Protein AF-A0A0N0PCE4-F1 (afdb_monomer_lite)

pLDDT: mean 70.04, std 21.15, range [24.77, 96.94]

InterPro domains:
  IPR005314 Peptidase C50, separase [PTHR12792] (157-542)

Radius of gyration: 42.47 Å; chains: 1; bounding box: 110×73×116 Å

Structure (mmCIF, N/CA/C/O backbone):
data_AF-A0A0N0PCE4-F1
#
_entry.id   AF-A0A0N0PCE4-F1
#
loop_
_atom_site.group_PDB
_atom_site.id
_atom_site.type_symbol
_atom_site.label_atom_id
_atom_site.label_alt_id
_atom_site.label_comp_id
_atom_site.label_asym_id
_atom_site.label_entity_id
_atom_site.label_seq_id
_atom_site.pdbx_PDB_ins_code
_atom_site.Cartn_x
_atom_site.Cartn_y
_atom_site.Cartn_z
_atom_site.occupancy
_atom_site.B_iso_or_equiv
_atom_site.auth_seq_id
_atom_site.auth_comp_id
_atom_site.auth_asym_id
_atom_site.auth_atom_id
_atom_site.pdbx_PDB_model_num
ATOM 1 N N . MET A 1 1 ? -43.888 16.337 -32.835 1.00 37.28 1 MET A N 1
ATOM 2 C CA . MET A 1 1 ? -42.981 15.188 -32.658 1.00 37.28 1 MET A CA 1
ATOM 3 C C . MET A 1 1 ? -42.759 14.711 -34.063 1.00 37.28 1 MET A C 1
ATOM 5 O O . MET A 1 1 ? -43.614 13.997 -34.568 1.00 37.28 1 MET A O 1
ATOM 9 N N . ASP A 1 2 ? -41.701 15.198 -34.691 1.00 26.98 2 ASP A N 1
ATOM 10 C CA . ASP A 1 2 ? -41.355 14.776 -36.039 1.00 26.98 2 ASP A CA 1
ATOM 11 C C . ASP A 1 2 ? -40.187 13.812 -35.880 1.00 26.98 2 ASP A C 1
ATOM 13 O O . ASP A 1 2 ? -39.166 14.139 -35.279 1.00 26.98 2 ASP A O 1
ATOM 17 N N . PHE A 1 3 ? -40.438 12.563 -36.254 1.00 28.19 3 PHE A N 1
ATOM 18 C CA . PHE A 1 3 ? -39.470 11.482 -36.205 1.00 28.19 3 PHE A CA 1
ATOM 19 C C . PHE A 1 3 ? -38.731 11.510 -37.540 1.00 28.19 3 PHE A C 1
ATOM 21 O O . PHE A 1 3 ? -39.335 11.204 -38.571 1.00 28.19 3 PHE A O 1
ATOM 28 N N . ASP A 1 4 ? -37.467 11.930 -37.536 1.00 34.94 4 ASP A N 1
ATOM 29 C CA . ASP A 1 4 ? -36.638 11.865 -38.734 1.00 34.94 4 ASP A CA 1
ATOM 30 C C . ASP A 1 4 ? -36.162 10.422 -38.935 1.00 34.94 4 ASP A C 1
ATOM 32 O O . ASP A 1 4 ? -35.292 9.904 -38.234 1.00 34.94 4 ASP A O 1
ATOM 36 N N . VAL A 1 5 ? -36.788 9.762 -39.908 1.00 30.95 5 VAL A N 1
ATOM 37 C CA . VAL A 1 5 ? -36.579 8.350 -40.246 1.00 30.95 5 VAL A CA 1
ATOM 38 C C . VAL A 1 5 ? -35.154 8.086 -40.760 1.00 30.95 5 VAL A C 1
ATOM 40 O O . VAL A 1 5 ? -34.729 6.935 -40.797 1.00 30.95 5 VAL A O 1
ATOM 43 N N . PHE A 1 6 ? -34.398 9.117 -41.153 1.00 29.36 6 PHE A N 1
ATOM 44 C CA . PHE A 1 6 ? -33.070 8.936 -41.746 1.00 29.36 6 PHE A CA 1
ATOM 45 C C . PHE A 1 6 ? -31.912 9.025 -40.750 1.00 29.36 6 PHE A C 1
ATOM 47 O O . PHE A 1 6 ? -30.824 8.538 -41.057 1.00 29.36 6 PHE A O 1
ATOM 54 N N . THR A 1 7 ? -32.126 9.608 -39.570 1.00 39.16 7 THR A N 1
ATOM 55 C CA . THR A 1 7 ? -31.062 9.836 -38.576 1.00 39.16 7 THR A CA 1
ATOM 56 C C . THR A 1 7 ? -31.266 9.072 -37.271 1.00 39.16 7 THR A C 1
ATOM 58 O O . THR A 1 7 ? -30.309 8.917 -36.516 1.00 39.16 7 THR A O 1
ATOM 61 N N . ASP A 1 8 ? -32.467 8.533 -37.029 1.00 28.88 8 ASP A N 1
ATOM 62 C CA . ASP A 1 8 ? -32.817 7.810 -35.796 1.00 28.88 8 ASP A CA 1
ATOM 63 C C . ASP A 1 8 ? -32.549 8.653 -34.522 1.00 28.88 8 ASP A C 1
ATOM 65 O O . ASP A 1 8 ? -32.281 8.132 -33.435 1.00 28.88 8 ASP A O 1
ATOM 69 N N . GLU A 1 9 ? -32.631 9.986 -34.642 1.00 29.09 9 GLU A N 1
ATOM 70 C CA . GLU A 1 9 ? -32.453 10.938 -33.545 1.00 29.09 9 GLU A CA 1
ATOM 71 C C . GLU A 1 9 ? -33.711 11.793 -33.327 1.00 29.09 9 GLU A C 1
ATOM 73 O O . GLU A 1 9 ? -34.359 12.275 -34.253 1.00 29.09 9 GLU A O 1
ATOM 78 N N . ILE A 1 10 ? -34.076 11.974 -32.053 1.00 37.69 10 ILE A N 1
ATOM 79 C CA . ILE A 1 10 ? -35.176 12.846 -31.625 1.00 37.69 10 ILE A CA 1
ATOM 80 C C . ILE A 1 10 ? -34.586 14.234 -31.359 1.00 37.69 10 ILE A C 1
ATOM 82 O O . ILE A 1 10 ? -33.795 14.392 -30.426 1.00 37.69 10 ILE A O 1
ATOM 86 N N . GLU A 1 11 ? -34.989 15.247 -32.129 1.00 33.59 11 GLU A N 1
ATOM 87 C CA . GLU A 1 11 ? -34.573 16.634 -31.893 1.00 33.59 11 GLU A CA 1
ATOM 88 C C . GLU A 1 11 ? -35.168 17.176 -30.581 1.00 33.59 11 GLU A C 1
ATOM 90 O O . GLU A 1 11 ? -36.359 17.478 -30.466 1.00 33.59 11 GLU A O 1
ATOM 95 N N . PHE A 1 12 ? -34.319 17.325 -29.564 1.00 38.91 12 PHE A N 1
ATOM 96 C CA . PHE A 1 12 ? -34.647 18.054 -28.342 1.00 38.91 12 PHE A CA 1
ATOM 97 C C . PHE A 1 12 ? -34.185 19.512 -28.477 1.00 38.91 12 PHE A C 1
ATOM 99 O O . PHE A 1 12 ? -32.999 19.784 -28.644 1.00 38.91 12 PHE A O 1
ATOM 106 N N . THR A 1 13 ? -35.113 20.466 -28.367 1.00 40.12 13 THR A N 1
ATOM 107 C CA . THR A 1 13 ? -34.832 21.902 -28.529 1.00 40.12 13 THR A CA 1
ATOM 108 C C . THR A 1 13 ? -33.892 22.453 -27.442 1.00 40.12 13 THR A C 1
ATOM 110 O O . THR A 1 13 ? -34.059 22.198 -26.246 1.00 40.12 13 THR A O 1
ATOM 113 N N . GLU A 1 14 ? -32.913 23.273 -27.848 1.00 38.81 14 GLU A N 1
ATOM 114 C CA . GLU A 1 14 ? -31.886 23.904 -26.989 1.00 38.81 14 GLU A CA 1
ATOM 115 C C . GLU A 1 14 ? -32.445 24.602 -25.735 1.00 38.81 14 GLU A C 1
ATOM 117 O O . GLU A 1 14 ? -31.812 24.627 -24.674 1.00 38.81 14 GLU A O 1
ATOM 122 N N . THR A 1 15 ? -33.647 25.174 -25.831 1.00 38.75 15 THR A N 1
ATOM 123 C CA . THR A 1 15 ? -34.296 25.923 -24.746 1.00 38.75 15 THR A CA 1
ATOM 124 C C . THR A 1 15 ? -34.675 25.022 -23.567 1.00 38.75 15 THR A C 1
ATOM 126 O O . THR A 1 15 ? -34.631 25.458 -22.414 1.00 38.75 15 THR A O 1
ATOM 129 N N . PHE A 1 16 ? -34.997 23.751 -23.828 1.00 40.94 16 PHE A N 1
ATOM 130 C CA . PHE A 1 16 ? -35.287 22.760 -22.794 1.00 40.94 16 PHE A CA 1
ATOM 131 C C . PHE A 1 16 ? -34.019 22.401 -22.006 1.00 40.94 16 PHE A C 1
ATOM 133 O O . PHE A 1 16 ? -34.022 22.468 -20.775 1.00 40.94 16 PHE A O 1
ATOM 140 N N . TYR A 1 17 ? -32.907 22.136 -22.699 1.00 38.81 17 TYR A N 1
ATOM 141 C CA . TYR A 1 17 ? -31.612 21.839 -22.075 1.00 38.81 17 TYR A CA 1
ATOM 142 C C . TYR A 1 17 ? -31.088 22.995 -21.218 1.00 38.81 17 TYR A C 1
ATOM 144 O O . TYR A 1 17 ? -30.673 22.775 -20.077 1.00 38.81 17 TYR A O 1
ATOM 152 N N . LYS A 1 18 ? -31.165 24.236 -21.717 1.00 36.16 18 LYS A N 1
ATOM 153 C CA . LYS A 1 18 ? -30.735 25.433 -20.971 1.00 36.16 18 LYS A CA 1
ATOM 154 C C . LYS A 1 18 ? -31.531 25.637 -19.682 1.00 36.16 18 LYS A C 1
ATOM 156 O O . LYS A 1 18 ? -30.954 25.957 -18.645 1.00 36.16 18 LYS A O 1
ATOM 161 N N . ASN A 1 19 ? -32.843 25.410 -19.718 1.00 39.78 19 ASN A N 1
ATOM 162 C CA . ASN A 1 19 ? -33.701 25.557 -18.542 1.00 39.78 19 ASN A CA 1
ATOM 163 C C . ASN A 1 19 ? -33.524 24.414 -17.527 1.00 39.78 19 ASN A C 1
ATOM 165 O O . ASN A 1 19 ? -33.601 24.660 -16.323 1.00 39.78 19 ASN A O 1
ATOM 169 N N . VAL A 1 20 ? -33.233 23.190 -17.985 1.00 37.91 20 VAL A N 1
ATOM 170 C CA . VAL A 1 20 ? -32.903 22.044 -17.119 1.00 37.91 20 VAL A CA 1
ATOM 171 C C . VAL A 1 20 ? -31.553 22.256 -16.427 1.00 37.91 20 VAL A C 1
ATOM 173 O O . VAL A 1 20 ? -31.481 22.155 -15.203 1.00 37.91 20 VAL A O 1
ATOM 176 N N . LEU A 1 21 ? -30.511 22.649 -17.168 1.00 35.53 21 LEU A N 1
ATOM 177 C CA . LEU A 1 21 ? -29.178 22.937 -16.620 1.00 35.53 21 LEU A CA 1
ATOM 178 C C . LEU A 1 21 ? -29.196 24.105 -15.623 1.00 35.53 21 LEU A C 1
ATOM 180 O O . LEU A 1 21 ? -28.681 23.967 -14.515 1.00 35.53 21 LEU A O 1
ATOM 184 N N . ASN A 1 22 ? -29.859 25.220 -15.951 1.00 38.91 22 ASN A N 1
ATOM 185 C CA . ASN A 1 22 ? -29.941 26.390 -15.063 1.00 38.91 22 ASN A CA 1
ATOM 186 C C . ASN A 1 22 ? -30.699 26.116 -13.754 1.00 38.91 22 ASN A C 1
ATOM 188 O O . ASN A 1 22 ? -30.468 26.793 -12.750 1.00 38.91 22 ASN A O 1
ATOM 192 N N . LYS A 1 23 ? -31.603 25.129 -13.743 1.00 35.66 23 LYS A N 1
ATOM 193 C CA . LYS A 1 23 ? -32.329 24.708 -12.539 1.00 35.66 23 LYS A CA 1
ATOM 194 C C . LYS A 1 23 ? -31.558 23.647 -11.746 1.00 35.66 23 LYS A C 1
ATOM 196 O O . LYS A 1 23 ? -31.612 23.682 -10.524 1.00 35.66 23 LYS A O 1
ATOM 201 N N . TYR A 1 24 ? -30.787 22.782 -12.413 1.00 36.91 24 TYR A N 1
ATOM 202 C CA . TYR A 1 24 ? -29.855 21.835 -11.784 1.00 36.91 24 TYR A CA 1
ATOM 203 C C . TYR A 1 24 ? -28.697 22.536 -11.075 1.00 36.91 24 TYR A C 1
ATOM 205 O O . TYR A 1 24 ? -28.403 22.192 -9.940 1.00 36.91 24 TYR A O 1
ATOM 213 N N . VAL A 1 25 ? -28.094 23.562 -11.686 1.00 34.12 25 VAL A N 1
ATOM 214 C CA . VAL A 1 25 ? -27.044 24.380 -11.046 1.00 34.12 25 VAL A CA 1
ATOM 215 C C . VAL A 1 25 ? -27.559 25.049 -9.764 1.00 34.12 25 VAL A C 1
ATOM 217 O O . VAL A 1 25 ? -26.800 25.237 -8.820 1.00 34.12 25 VAL A O 1
ATOM 220 N N . LYS A 1 26 ? -28.862 25.359 -9.698 1.00 33.66 26 LYS A N 1
ATOM 221 C CA . LYS A 1 26 ? -29.510 25.938 -8.511 1.00 33.66 26 LYS A CA 1
ATOM 222 C C . LYS A 1 26 ? -30.021 24.901 -7.496 1.00 33.66 26 LYS A C 1
ATOM 224 O O . LYS A 1 26 ? -30.233 25.275 -6.350 1.00 33.66 26 LYS A O 1
ATOM 229 N N . ASN A 1 27 ? -30.188 23.633 -7.891 1.00 32.72 27 ASN A N 1
ATOM 230 C CA . ASN A 1 27 ? -30.797 22.557 -7.093 1.00 32.72 27 ASN A CA 1
ATOM 231 C C . ASN A 1 27 ? -29.945 21.270 -7.072 1.00 32.72 27 ASN A C 1
ATOM 233 O O . ASN A 1 27 ? -30.504 20.171 -7.062 1.00 32.72 27 ASN A O 1
ATOM 237 N N . ILE A 1 28 ? -28.609 21.363 -7.086 1.00 34.12 28 ILE A N 1
ATOM 238 C CA . ILE A 1 28 ? -27.770 20.203 -6.749 1.00 34.12 28 ILE A CA 1
ATOM 239 C C . ILE A 1 28 ? -28.259 19.728 -5.371 1.00 34.12 28 ILE A C 1
ATOM 241 O O . ILE A 1 28 ? -28.259 20.547 -4.446 1.00 34.12 28 ILE A O 1
ATOM 245 N N . PRO A 1 29 ? -28.740 18.474 -5.208 1.00 36.38 29 PRO A N 1
ATOM 246 C CA . PRO A 1 29 ? -29.046 17.971 -3.878 1.00 36.38 29 PRO A CA 1
ATOM 247 C C . PRO A 1 29 ? -27.771 18.160 -3.076 1.00 36.38 29 PRO A C 1
ATOM 249 O O . PRO A 1 29 ? -26.712 17.755 -3.548 1.00 36.38 29 PRO A O 1
ATOM 252 N N . SER A 1 30 ? -27.856 18.840 -1.933 1.00 43.41 30 SER A N 1
ATOM 253 C CA . SER A 1 30 ? -26.722 19.025 -1.038 1.00 43.41 30 SER A CA 1
ATOM 254 C C . SER A 1 30 ? -26.247 17.637 -0.625 1.00 43.41 30 SER A C 1
ATOM 256 O O . SER A 1 30 ? -26.731 17.089 0.364 1.00 43.41 30 SER A O 1
ATOM 258 N N . THR A 1 31 ? -25.383 17.006 -1.421 1.00 48.97 31 THR A N 1
ATOM 259 C CA . THR A 1 31 ? -24.723 15.774 -1.033 1.00 48.97 31 THR A CA 1
ATOM 260 C C . THR A 1 31 ? -23.942 16.180 0.194 1.00 48.97 31 THR A C 1
ATOM 262 O O . THR A 1 31 ? -23.113 17.093 0.103 1.00 48.97 31 THR A O 1
ATOM 265 N N . PRO A 1 32 ? -24.280 15.629 1.364 1.00 57.56 32 PRO A N 1
ATOM 266 C CA . PRO A 1 32 ? -23.664 16.053 2.595 1.00 57.56 32 PRO A CA 1
ATOM 267 C C . PRO A 1 32 ? -22.295 15.364 2.600 1.00 57.56 32 PRO A C 1
ATOM 269 O O . PRO A 1 32 ? -22.109 14.275 3.118 1.00 57.56 32 PRO A O 1
ATOM 272 N N . SER A 1 33 ? -21.369 15.940 1.843 1.00 56.91 33 SER A N 1
ATOM 273 C CA . SER A 1 33 ? -20.079 15.363 1.498 1.00 56.91 33 SER A CA 1
ATOM 274 C C . SER A 1 33 ? -19.032 16.458 1.600 1.00 56.91 33 SER A C 1
ATOM 276 O O . SER A 1 33 ? -19.216 17.544 1.049 1.00 56.91 33 SER A O 1
ATOM 278 N N . GLY A 1 34 ? -17.944 16.166 2.303 1.00 67.69 34 GLY A N 1
ATOM 279 C CA . GLY A 1 34 ? -16.837 17.090 2.526 1.00 67.69 34 GLY A CA 1
ATOM 280 C C . GLY A 1 34 ? -16.579 17.369 4.009 1.00 67.69 34 GLY A C 1
ATOM 281 O O . GLY A 1 34 ? -17.317 16.869 4.863 1.00 67.69 34 GLY A O 1
ATOM 282 N N . PRO A 1 35 ? -15.557 18.188 4.314 1.00 72.12 35 PRO A N 1
ATOM 283 C CA . PRO A 1 35 ? -15.062 18.387 5.676 1.00 72.12 35 PRO A CA 1
ATOM 284 C C . PRO A 1 35 ? -16.159 18.801 6.660 1.00 72.12 35 PRO A C 1
ATOM 286 O O . PRO A 1 35 ? -16.322 18.161 7.688 1.00 72.12 35 PRO A O 1
ATOM 289 N N . ASN A 1 36 ? -17.019 19.756 6.285 1.00 78.38 36 ASN A N 1
ATOM 290 C CA . ASN A 1 36 ? -18.123 20.206 7.141 1.00 78.38 36 ASN A CA 1
ATOM 291 C C . ASN A 1 36 ? -19.079 19.071 7.543 1.00 78.38 36 ASN A C 1
ATOM 293 O O . ASN A 1 36 ? -19.498 19.009 8.693 1.00 78.38 36 ASN A O 1
ATOM 297 N N . TYR A 1 37 ? -19.412 18.157 6.622 1.00 83.31 37 TYR A N 1
ATOM 298 C CA . TYR A 1 37 ? -20.257 17.004 6.944 1.00 83.31 37 TYR A CA 1
ATOM 299 C C . TYR A 1 37 ? -19.571 16.096 7.961 1.00 83.31 37 TYR A C 1
ATOM 301 O O . TYR A 1 37 ? -20.165 15.746 8.978 1.00 83.31 37 TYR A O 1
ATOM 309 N N . GLN A 1 38 ? -18.309 15.751 7.698 1.00 86.06 38 GLN A N 1
ATOM 310 C CA . GLN A 1 38 ? -17.525 14.867 8.555 1.00 86.06 38 GLN A CA 1
ATOM 311 C C . GLN A 1 38 ? -17.352 15.481 9.950 1.00 86.06 38 GLN A C 1
ATOM 313 O O . GLN A 1 38 ? -17.645 14.822 10.946 1.00 86.06 38 GLN A O 1
ATOM 318 N N . SER A 1 39 ? -16.981 16.762 10.032 1.00 85.88 39 SER A N 1
ATOM 319 C CA . SER A 1 39 ? -16.832 17.487 11.294 1.00 85.88 39 SER A CA 1
ATOM 320 C C . SER A 1 39 ? -18.156 17.591 12.060 1.00 85.88 39 SER A C 1
ATOM 322 O O . SER A 1 39 ? -18.178 17.339 13.262 1.00 85.88 39 SER A O 1
ATOM 324 N N . SER A 1 40 ? -19.283 17.891 11.397 1.00 87.00 40 SER A N 1
ATOM 325 C CA . SER A 1 40 ? -20.598 17.912 12.059 1.00 87.00 40 SER A CA 1
ATOM 326 C C . SER A 1 40 ? -20.997 16.538 12.600 1.00 87.00 40 SER A C 1
ATOM 328 O O . SER A 1 40 ? -21.540 16.443 13.696 1.00 87.00 40 SER A O 1
ATOM 330 N N . ARG A 1 41 ? -20.710 15.458 11.865 1.00 91.38 41 ARG A N 1
ATOM 331 C CA . ARG A 1 41 ? -20.975 14.087 12.320 1.00 91.38 41 ARG A CA 1
ATOM 332 C C . ARG A 1 41 ? -20.114 13.705 13.522 1.00 91.38 41 ARG A C 1
ATOM 334 O O . ARG A 1 41 ? -20.647 13.145 14.473 1.00 91.38 41 ARG A O 1
ATOM 341 N N . LYS A 1 42 ? -18.833 14.085 13.534 1.00 91.75 42 LYS A N 1
ATOM 342 C CA . LYS A 1 42 ? -17.971 13.930 14.718 1.00 91.75 42 LYS A CA 1
ATOM 343 C C . LYS A 1 42 ? -18.547 14.670 15.924 1.00 91.75 42 LYS A C 1
ATOM 345 O O . LYS A 1 42 ? -18.646 14.071 16.985 1.00 91.75 42 LYS A O 1
ATOM 350 N N . LEU A 1 43 ? -18.996 15.916 15.751 1.00 89.94 43 LEU A N 1
ATOM 351 C CA . LEU A 1 43 ? -19.608 16.703 16.828 1.00 89.94 43 LEU A CA 1
ATOM 352 C C . LEU A 1 43 ? -20.867 16.028 17.403 1.00 89.94 43 LEU A C 1
ATOM 354 O O . LEU A 1 43 ? -20.957 15.851 18.615 1.00 89.94 43 LEU A O 1
ATOM 358 N N . TYR A 1 44 ? -21.794 15.577 16.548 1.00 90.62 44 TYR A N 1
ATOM 359 C CA . TYR A 1 44 ? -22.983 14.837 16.997 1.00 90.62 44 TYR A CA 1
ATOM 360 C C . TYR A 1 44 ? -22.630 13.531 17.716 1.00 90.62 44 TYR A C 1
ATOM 362 O O . TYR A 1 44 ? -23.317 13.134 18.657 1.00 90.62 44 TYR A O 1
ATOM 370 N N . ALA A 1 45 ? -21.556 12.858 17.296 1.00 92.38 45 ALA A N 1
ATOM 371 C CA . ALA A 1 45 ? -21.075 11.672 17.987 1.00 92.38 45 ALA A CA 1
ATOM 372 C C . ALA A 1 45 ? -20.562 11.984 19.401 1.00 92.38 45 ALA A C 1
ATOM 374 O O . ALA A 1 45 ? -20.823 11.190 20.305 1.00 92.38 45 ALA A O 1
ATOM 375 N N . GLU A 1 46 ? -19.878 13.118 19.612 1.00 88.25 46 GLU A N 1
ATOM 376 C CA . GLU A 1 46 ? -19.419 13.531 20.950 1.00 88.25 46 GLU A CA 1
ATOM 377 C C . GLU A 1 46 ? -20.600 13.778 21.895 1.00 88.25 46 GLU A C 1
ATOM 379 O O . GLU A 1 46 ? -20.577 13.332 23.042 1.00 88.25 46 GLU A O 1
ATOM 384 N N . GLU A 1 47 ? -21.651 14.441 21.402 1.00 86.75 47 GLU A N 1
ATOM 385 C CA . GLU A 1 47 ? -22.887 14.681 22.157 1.00 86.75 47 GLU A CA 1
ATOM 386 C C . GLU A 1 47 ? -23.575 13.361 22.526 1.00 86.75 47 GLU A C 1
ATOM 388 O O . GLU A 1 47 ? -23.891 13.126 23.692 1.00 86.75 47 GLU A O 1
ATOM 393 N N . CYS A 1 48 ? -23.723 12.448 21.560 1.00 88.56 48 CYS A N 1
ATOM 394 C CA . CYS A 1 48 ? -24.309 11.130 21.808 1.00 88.56 48 CYS A CA 1
ATOM 395 C C . CYS A 1 48 ? -23.498 10.317 22.824 1.00 88.56 48 CYS A C 1
ATOM 397 O O . CYS A 1 48 ? -24.082 9.635 23.665 1.00 88.56 48 CYS A O 1
ATOM 399 N N . LEU A 1 49 ? -22.163 10.391 22.771 1.00 86.25 49 LEU A N 1
ATOM 400 C CA . LEU A 1 49 ? -21.293 9.701 23.722 1.00 86.25 49 LEU A CA 1
ATOM 401 C C . LEU A 1 49 ? -21.455 10.263 25.142 1.00 86.25 49 LEU A C 1
ATOM 403 O O . LEU A 1 49 ? -21.521 9.492 26.096 1.00 86.25 49 LEU A O 1
ATOM 407 N N . ALA A 1 50 ? -21.573 11.586 25.288 1.00 80.38 50 ALA A N 1
ATOM 408 C CA . ALA A 1 50 ? -21.800 12.230 26.583 1.00 80.38 50 ALA A CA 1
ATOM 409 C C . ALA A 1 50 ? -23.162 11.861 27.207 1.00 80.38 50 ALA A C 1
ATOM 411 O O . ALA A 1 50 ? -23.277 11.795 28.435 1.00 80.38 50 ALA A O 1
ATOM 412 N N . GLU A 1 51 ? -24.164 11.588 26.364 1.00 82.25 51 GLU A N 1
ATOM 413 C CA . GLU A 1 51 ? -25.512 11.123 26.729 1.00 82.25 51 GLU A CA 1
ATOM 414 C C . GLU A 1 51 ? -25.639 9.590 26.858 1.00 82.25 51 GLU A C 1
ATOM 416 O O . GLU A 1 51 ? -26.742 9.083 27.072 1.00 82.25 51 GLU A O 1
ATOM 421 N N . ASN A 1 52 ? -24.542 8.830 26.726 1.00 81.88 52 ASN A N 1
ATOM 422 C CA . ASN A 1 52 ? -24.526 7.358 26.756 1.00 81.88 52 ASN A CA 1
ATOM 423 C C . ASN A 1 52 ? -25.323 6.670 25.626 1.00 81.88 52 ASN A C 1
ATOM 425 O O . ASN A 1 52 ? -25.764 5.524 25.761 1.00 81.88 52 ASN A O 1
ATOM 429 N N . LYS A 1 53 ? -25.532 7.353 24.497 1.00 88.50 53 LYS A N 1
ATOM 430 C CA . LYS A 1 53 ? -26.199 6.819 23.299 1.00 88.50 53 LYS A CA 1
ATOM 431 C C . LYS A 1 53 ? -25.177 6.187 22.355 1.00 88.50 53 LYS A C 1
ATOM 433 O O . LYS A 1 53 ? -24.900 6.689 21.269 1.00 88.50 53 LYS A O 1
ATOM 438 N N . GLU A 1 54 ? -24.617 5.058 22.778 1.00 89.81 54 GLU A N 1
ATOM 439 C CA . GLU A 1 54 ? -23.516 4.360 22.091 1.00 89.81 54 GLU A CA 1
ATOM 440 C C . GLU A 1 54 ? -23.827 3.996 20.626 1.00 89.81 54 GLU A C 1
ATOM 442 O O . GLU A 1 54 ? -22.990 4.178 19.742 1.00 89.81 54 GLU A O 1
ATOM 447 N N . ALA A 1 55 ? -25.051 3.536 20.339 1.00 92.06 55 ALA A N 1
ATOM 448 C CA . ALA A 1 55 ? -25.452 3.163 18.981 1.00 92.06 55 ALA A CA 1
ATOM 449 C C . ALA A 1 55 ? -25.539 4.375 18.036 1.00 92.06 55 ALA A C 1
ATOM 451 O O . ALA A 1 55 ? -25.077 4.294 16.897 1.00 92.06 55 ALA A O 1
ATOM 452 N N . ASP A 1 56 ? -26.091 5.495 18.512 1.00 93.62 56 ASP A N 1
ATOM 453 C CA . ASP A 1 56 ? -26.163 6.741 17.741 1.00 93.62 56 ASP A CA 1
ATOM 454 C C . ASP A 1 56 ? -24.765 7.347 17.554 1.00 93.62 56 ASP A C 1
ATOM 456 O O . ASP A 1 56 ? -24.426 7.794 16.459 1.00 93.62 56 ASP A O 1
ATOM 460 N N . CYS A 1 57 ? -23.919 7.282 18.589 1.00 93.94 57 CYS A N 1
ATOM 461 C CA . CYS A 1 57 ? -22.514 7.677 18.513 1.00 93.94 57 CYS A CA 1
ATOM 462 C C . CYS A 1 57 ? -21.779 6.893 17.416 1.00 93.94 57 CYS A C 1
ATOM 464 O O . CYS A 1 57 ? -21.211 7.492 16.502 1.00 93.94 57 CYS A O 1
ATOM 466 N N . ALA A 1 58 ? -21.860 5.559 17.443 1.00 95.06 58 ALA A N 1
ATOM 467 C CA . ALA A 1 58 ? -21.241 4.700 16.437 1.00 95.06 58 ALA A CA 1
ATOM 468 C C . ALA A 1 58 ? -21.767 4.984 15.022 1.00 95.06 58 ALA A C 1
ATOM 470 O O . ALA A 1 58 ? -20.992 4.981 14.067 1.00 95.06 58 ALA A O 1
ATOM 471 N N . PHE A 1 59 ? -23.063 5.280 14.880 1.00 95.38 59 PHE A N 1
ATOM 472 C CA . PHE A 1 59 ? -23.646 5.690 13.606 1.00 95.38 59 PHE A CA 1
ATOM 473 C C . PHE A 1 59 ? -23.043 6.987 13.079 1.00 95.38 59 PHE A C 1
ATOM 475 O O . PHE A 1 59 ? -22.549 7.010 11.950 1.00 95.38 59 PHE A O 1
ATOM 482 N N . TYR A 1 60 ? -23.013 8.042 13.887 1.00 94.94 60 TYR A N 1
ATOM 483 C CA . TYR A 1 60 ? -22.444 9.312 13.454 1.00 94.94 60 TYR A CA 1
ATOM 484 C C . TYR A 1 60 ? -20.945 9.214 13.157 1.00 94.94 60 TYR A C 1
ATOM 486 O O . TYR A 1 60 ? -20.505 9.753 12.141 1.00 94.94 60 TYR A O 1
ATOM 494 N N . LEU A 1 61 ? -20.171 8.470 13.955 1.00 94.94 61 LEU A N 1
ATOM 495 C CA . LEU A 1 61 ? -18.765 8.204 13.637 1.00 94.94 61 LEU A CA 1
ATOM 496 C C . LEU A 1 61 ? -18.633 7.438 12.315 1.00 94.94 61 LEU A C 1
ATOM 498 O O . LEU A 1 61 ? -17.795 7.790 11.487 1.00 94.94 61 LEU A O 1
ATOM 502 N N . SER A 1 62 ? -19.463 6.419 12.071 1.00 93.88 62 SER A N 1
ATOM 503 C CA . SER A 1 62 ? -19.433 5.654 10.815 1.00 93.88 62 SER A CA 1
ATOM 504 C C . SER A 1 62 ? -19.761 6.504 9.582 1.00 93.88 62 SER A C 1
ATOM 506 O O . SER A 1 62 ? -19.179 6.300 8.521 1.00 93.88 62 SER A O 1
ATOM 508 N N . GLU A 1 63 ? -20.616 7.519 9.724 1.00 91.50 63 GLU A N 1
ATOM 509 C CA . GLU A 1 63 ? -20.937 8.471 8.655 1.00 91.50 63 GLU A CA 1
ATOM 510 C C . GLU A 1 63 ? -19.824 9.508 8.420 1.00 91.50 63 GLU A C 1
ATOM 512 O O . GLU A 1 63 ? -19.741 10.080 7.332 1.00 91.50 63 GLU A O 1
ATOM 517 N N . ALA A 1 64 ? -18.962 9.761 9.411 1.00 90.81 64 ALA A N 1
ATOM 518 C CA . ALA A 1 64 ? -17.893 10.753 9.309 1.00 90.81 64 ALA A CA 1
ATOM 519 C C . ALA A 1 64 ? -16.675 10.252 8.507 1.00 90.81 64 ALA A C 1
ATOM 521 O O . ALA A 1 64 ? -16.023 11.033 7.810 1.00 90.81 64 ALA A O 1
ATOM 522 N N . VAL A 1 65 ? -16.352 8.960 8.585 1.00 90.69 65 VAL A N 1
ATOM 523 C CA . VAL A 1 65 ? -15.123 8.406 7.990 1.00 90.69 65 VAL A CA 1
ATOM 524 C C . VAL A 1 65 ? -15.260 8.239 6.469 1.00 90.69 65 VAL A C 1
ATOM 526 O O . VAL A 1 65 ? -16.260 7.714 5.984 1.00 90.69 65 VAL A O 1
ATOM 529 N N . SER A 1 66 ? -14.266 8.690 5.694 1.00 86.62 66 SER A N 1
ATOM 530 C CA . SER A 1 66 ? -14.163 8.502 4.231 1.00 86.62 66 SER A CA 1
ATOM 531 C C . SER A 1 66 ? -15.438 8.836 3.425 1.00 86.62 66 SER A C 1
ATOM 533 O O . SER A 1 66 ? -15.729 8.229 2.386 1.00 86.62 66 SER A O 1
ATOM 535 N N . ALA A 1 67 ? -16.215 9.837 3.863 1.00 85.50 67 ALA A N 1
ATOM 536 C CA . ALA A 1 67 ? -17.465 10.255 3.212 1.00 85.50 67 ALA A CA 1
ATOM 537 C C . ALA A 1 67 ? -17.246 10.720 1.756 1.00 85.50 67 ALA A C 1
ATOM 539 O O . ALA A 1 67 ? -18.085 10.499 0.874 1.00 85.50 67 ALA A O 1
ATOM 540 N N . SER A 1 68 ? -16.085 11.317 1.479 1.00 82.38 68 SER A N 1
ATOM 541 C CA . SER A 1 68 ? -15.670 11.733 0.135 1.00 82.38 68 SER A CA 1
ATOM 542 C C . SER A 1 68 ? -15.480 10.532 -0.802 1.00 82.38 68 SER A C 1
ATOM 544 O O . SER A 1 68 ? -15.995 10.532 -1.921 1.00 82.38 68 SER A O 1
ATOM 546 N N . VAL A 1 69 ? -14.824 9.465 -0.328 1.00 84.00 69 VAL A N 1
ATOM 547 C CA . VAL A 1 69 ? -14.614 8.220 -1.092 1.00 84.00 69 VAL A CA 1
ATOM 548 C C . VAL A 1 69 ? -15.952 7.534 -1.381 1.00 84.00 69 VAL A C 1
ATOM 550 O O . VAL A 1 69 ? -16.209 7.113 -2.512 1.00 84.00 69 VAL A O 1
ATOM 553 N N . ARG A 1 70 ? -16.861 7.503 -0.396 1.00 86.06 70 ARG A N 1
ATOM 554 C CA . ARG A 1 70 ? -18.236 6.997 -0.563 1.00 86.06 70 ARG A CA 1
ATOM 555 C C . ARG A 1 70 ? -18.994 7.760 -1.652 1.00 86.06 70 ARG A C 1
ATOM 557 O O . ARG A 1 70 ? -19.636 7.142 -2.501 1.00 86.06 70 ARG A O 1
ATOM 564 N N . THR A 1 71 ? -18.875 9.087 -1.673 1.00 81.88 71 THR A N 1
ATOM 565 C CA . THR A 1 71 ? -19.493 9.945 -2.699 1.00 81.88 71 THR A CA 1
ATOM 566 C C . THR A 1 71 ? -18.971 9.612 -4.097 1.00 81.88 71 THR A C 1
ATOM 568 O O . THR A 1 71 ? -19.763 9.427 -5.023 1.00 81.88 71 THR A O 1
ATOM 571 N N . LEU A 1 72 ? -17.649 9.469 -4.248 1.00 80.62 72 LEU A N 1
ATOM 572 C CA . LEU A 1 72 ? -17.019 9.100 -5.518 1.00 80.62 72 LEU A CA 1
ATOM 573 C C . LEU A 1 72 ? -17.473 7.722 -6.013 1.00 80.62 72 LEU A C 1
ATOM 575 O O . LEU A 1 72 ? -17.750 7.565 -7.202 1.00 80.62 72 LEU A O 1
ATOM 579 N N . ALA A 1 73 ? -17.605 6.740 -5.120 1.00 81.06 73 ALA A N 1
ATOM 580 C CA . ALA A 1 73 ? -18.086 5.407 -5.480 1.00 81.06 73 ALA A CA 1
ATOM 581 C C . ALA A 1 73 ? -19.543 5.420 -5.963 1.00 81.06 73 ALA A C 1
ATOM 583 O O . ALA A 1 73 ? -19.851 4.824 -6.996 1.00 81.06 73 ALA A O 1
ATOM 584 N N . VAL A 1 74 ? -20.431 6.142 -5.269 1.00 79.06 74 VAL A N 1
ATOM 585 C CA . VAL A 1 74 ? -21.834 6.309 -5.691 1.00 79.06 74 VAL A CA 1
ATOM 586 C C . VAL A 1 74 ? -21.908 7.004 -7.050 1.00 79.06 74 VAL A C 1
ATOM 588 O O . VAL A 1 74 ? -22.641 6.562 -7.933 1.00 79.06 74 VAL A O 1
ATOM 591 N N . TYR A 1 75 ? -21.113 8.056 -7.244 1.00 72.81 75 TYR A N 1
ATOM 592 C CA . TYR A 1 75 ? -21.039 8.763 -8.517 1.00 72.81 75 TYR A CA 1
ATOM 593 C C . TYR A 1 75 ? -20.533 7.857 -9.650 1.00 72.81 75 TYR A C 1
ATOM 595 O O . TYR A 1 75 ? -21.073 7.880 -10.756 1.00 72.81 75 TYR A O 1
ATOM 603 N N . ARG A 1 76 ? -19.536 7.007 -9.380 1.00 71.75 76 ARG A N 1
ATOM 604 C CA . ARG A 1 76 ? -19.000 6.062 -10.365 1.00 71.75 76 ARG A CA 1
ATOM 605 C C . ARG A 1 76 ? -20.013 4.981 -10.752 1.00 71.75 76 ARG A C 1
ATOM 607 O O . ARG A 1 76 ? -20.110 4.670 -11.936 1.00 71.75 76 ARG A O 1
ATOM 614 N N . ASP A 1 77 ? -20.781 4.449 -9.798 1.00 72.25 77 ASP A N 1
ATOM 615 C CA . ASP A 1 77 ? -21.884 3.506 -10.066 1.00 72.25 77 ASP A CA 1
ATOM 616 C C . ASP A 1 77 ? -22.939 4.134 -10.995 1.00 72.25 77 ASP A C 1
ATOM 618 O O . ASP A 1 77 ? -23.357 3.518 -11.975 1.00 72.25 77 ASP A O 1
ATOM 622 N N . GLU A 1 78 ? -23.310 5.396 -10.754 1.00 67.12 78 GLU A N 1
ATOM 623 C CA . GLU A 1 78 ? -24.229 6.145 -11.626 1.00 67.12 78 GLU A CA 1
ATOM 624 C C . GLU A 1 78 ? -23.656 6.367 -13.036 1.00 67.12 78 GLU A C 1
ATOM 626 O O . GLU A 1 78 ? -24.359 6.168 -14.029 1.00 67.12 78 GLU A O 1
ATOM 631 N N . GLN A 1 79 ? -22.367 6.708 -13.155 1.00 64.62 79 GLN A N 1
ATOM 632 C CA . GLN A 1 79 ? -21.708 6.851 -14.459 1.00 64.62 79 GLN A CA 1
ATOM 633 C C . GLN A 1 79 ? -21.719 5.547 -15.269 1.00 64.62 79 GLN A C 1
ATOM 635 O O . GLN A 1 79 ? -21.965 5.584 -16.474 1.00 64.62 79 GLN A O 1
ATOM 640 N N . ILE A 1 80 ? -21.465 4.404 -14.622 1.00 67.88 80 ILE A N 1
ATOM 641 C CA . ILE A 1 80 ? -21.467 3.086 -15.275 1.00 67.88 80 ILE A CA 1
ATOM 642 C C . ILE A 1 80 ? -22.873 2.731 -15.776 1.00 67.88 80 ILE A C 1
ATOM 644 O O . ILE A 1 80 ? -23.030 2.239 -16.891 1.00 67.88 80 ILE A O 1
ATOM 648 N N . LYS A 1 81 ? -23.919 3.022 -14.997 1.00 63.84 81 LYS A N 1
ATOM 649 C CA . LYS A 1 81 ? -25.304 2.796 -15.444 1.00 63.84 81 LYS A CA 1
ATOM 650 C C . LYS A 1 81 ? -25.687 3.700 -16.611 1.00 63.84 81 LYS A C 1
ATOM 652 O O . LYS A 1 81 ? -26.321 3.249 -17.564 1.00 63.84 81 LYS A O 1
ATOM 657 N N . ALA A 1 82 ? -25.273 4.966 -16.559 1.00 57.88 82 ALA A N 1
ATOM 658 C CA . ALA A 1 82 ? -25.528 5.930 -17.623 1.00 57.88 82 ALA A CA 1
ATOM 659 C C . ALA A 1 82 ? -24.773 5.604 -18.925 1.00 57.88 82 ALA A C 1
ATOM 661 O O . ALA A 1 82 ? -25.262 5.946 -20.002 1.00 57.88 82 ALA A O 1
ATOM 662 N N . SER A 1 83 ? -23.603 4.958 -18.853 1.00 57.81 83 SER A N 1
ATOM 663 C CA . SER A 1 83 ? -22.879 4.494 -20.044 1.00 57.81 83 SER A CA 1
ATOM 664 C C . SER A 1 83 ? -23.466 3.205 -20.625 1.00 57.81 83 SER A C 1
ATOM 666 O O . SER A 1 83 ? -23.495 3.057 -21.844 1.00 57.81 83 SER A O 1
ATOM 668 N N . ALA A 1 84 ? -23.977 2.305 -19.779 1.00 58.94 84 ALA A N 1
ATOM 669 C CA . ALA A 1 84 ? -24.558 1.032 -20.202 1.00 58.94 84 ALA A CA 1
ATOM 670 C C . ALA A 1 84 ? -25.943 1.167 -20.865 1.00 58.94 84 ALA A C 1
ATOM 672 O O . ALA A 1 84 ? -26.324 0.310 -21.659 1.00 58.94 84 ALA A O 1
ATOM 673 N N . SER A 1 85 ? -26.709 2.223 -20.562 1.00 55.28 85 SER A N 1
ATOM 674 C CA . SER A 1 85 ? -28.060 2.412 -21.104 1.00 55.28 85 SER A CA 1
ATOM 675 C C . SER A 1 85 ? -28.371 3.879 -21.422 1.00 55.28 85 SER A C 1
ATOM 677 O O . SER A 1 85 ? -28.491 4.724 -20.529 1.00 55.28 85 SER A O 1
ATOM 679 N N . LYS A 1 86 ? -28.589 4.176 -22.715 1.00 50.38 86 LYS A N 1
ATOM 680 C CA . LYS A 1 86 ? -29.063 5.494 -23.185 1.00 50.38 86 LYS A CA 1
ATOM 681 C C . LYS A 1 86 ? -30.424 5.859 -22.562 1.00 50.38 86 LYS A C 1
ATOM 683 O O . LYS A 1 86 ? -30.640 7.018 -22.219 1.00 50.38 86 LYS A O 1
ATOM 688 N N . THR A 1 87 ? -31.306 4.881 -22.339 1.00 46.91 87 THR A N 1
ATOM 689 C CA . THR A 1 87 ? -32.602 5.049 -21.656 1.00 46.91 87 THR A CA 1
ATOM 690 C C . THR A 1 87 ? -32.452 5.339 -20.164 1.00 46.91 87 THR A C 1
ATOM 692 O O . THR A 1 87 ? -33.193 6.166 -19.644 1.00 46.91 87 THR A O 1
ATOM 695 N N . HIS A 1 88 ? -31.467 4.748 -19.476 1.00 50.78 88 HIS A N 1
ATOM 696 C CA . HIS A 1 88 ? -31.170 5.069 -18.074 1.00 50.78 88 HIS A CA 1
ATOM 697 C C . HIS A 1 88 ? -30.596 6.479 -17.919 1.00 50.78 88 HIS A C 1
ATOM 699 O O . HIS A 1 88 ? -30.945 7.180 -16.975 1.00 50.78 88 HIS A O 1
ATOM 705 N N . LYS A 1 89 ? -29.774 6.923 -18.877 1.00 45.72 89 LYS A N 1
ATOM 706 C CA . LYS A 1 89 ? -29.274 8.300 -18.957 1.00 45.72 89 LYS A CA 1
ATOM 707 C C . LYS A 1 89 ? -30.427 9.298 -19.118 1.00 45.72 89 LYS A C 1
ATOM 709 O O . LYS A 1 89 ? -30.501 10.268 -18.378 1.00 45.72 89 LYS A O 1
ATOM 714 N N . ILE A 1 90 ? -31.372 9.029 -20.019 1.00 46.06 90 ILE A N 1
ATOM 715 C CA . ILE A 1 90 ? -32.577 9.857 -20.197 1.00 46.06 90 ILE A CA 1
ATOM 716 C C . ILE A 1 90 ? -33.457 9.825 -18.933 1.00 46.06 90 ILE A C 1
ATOM 718 O O . ILE A 1 90 ? -33.838 10.877 -18.432 1.00 46.06 90 ILE A O 1
ATOM 722 N N . ALA A 1 91 ? -33.720 8.649 -18.355 1.00 48.53 91 ALA A N 1
ATOM 723 C CA . ALA A 1 91 ? -34.535 8.503 -17.149 1.00 48.53 91 ALA A CA 1
ATOM 724 C C . ALA A 1 91 ? -33.906 9.156 -15.902 1.00 48.53 91 ALA A C 1
ATOM 726 O O . ALA A 1 91 ? -34.630 9.756 -15.109 1.00 48.53 91 ALA A O 1
ATOM 727 N N . SER A 1 92 ? -32.580 9.105 -15.722 1.00 47.78 92 SER A N 1
ATOM 728 C CA . SER A 1 92 ? -31.883 9.752 -14.598 1.00 47.78 92 SER A CA 1
ATOM 729 C C . SER A 1 92 ? -31.886 11.280 -14.702 1.00 47.78 92 SER A C 1
ATOM 731 O O . SER A 1 92 ? -31.998 11.955 -13.678 1.00 47.78 92 SER A O 1
ATOM 733 N N . TYR A 1 93 ? -31.872 11.828 -15.923 1.00 44.69 93 TYR A N 1
ATOM 734 C CA . TYR A 1 93 ? -32.104 13.257 -16.167 1.00 44.69 93 TYR A CA 1
ATOM 735 C C . TYR A 1 93 ? -33.557 13.690 -15.911 1.00 44.69 93 TYR A C 1
ATOM 737 O O . TYR A 1 93 ? -33.807 14.880 -15.712 1.00 44.69 93 TYR A O 1
ATOM 745 N N . ILE A 1 94 ? -34.515 12.755 -15.898 1.00 44.25 94 ILE A N 1
ATOM 746 C CA . ILE A 1 94 ? -35.942 13.057 -15.715 1.00 44.25 94 ILE A CA 1
ATOM 747 C C . ILE A 1 94 ? -36.448 12.769 -14.288 1.00 44.25 94 ILE A C 1
ATOM 749 O O . ILE A 1 94 ? -37.312 13.493 -13.796 1.00 44.25 94 ILE A O 1
ATOM 753 N N . LYS A 1 95 ? -35.881 11.786 -13.576 1.00 42.91 95 LYS A N 1
ATOM 754 C CA . LYS A 1 95 ? -36.301 11.340 -12.230 1.00 42.91 95 LYS A CA 1
ATOM 755 C C . LYS A 1 95 ? -36.529 12.458 -11.187 1.00 42.91 95 LYS A C 1
ATOM 757 O O . LYS A 1 95 ? -37.559 12.415 -10.521 1.00 42.91 95 LYS A O 1
ATOM 762 N N . PRO A 1 96 ? -35.686 13.508 -11.070 1.00 43.44 96 PRO A N 1
ATOM 763 C CA . PRO A 1 96 ? -35.935 14.587 -10.104 1.00 43.44 96 PRO A CA 1
ATOM 764 C C . PRO A 1 96 ? -37.155 15.471 -10.427 1.00 43.44 96 PRO A C 1
ATOM 766 O O . PRO A 1 96 ? -37.525 16.328 -9.625 1.00 43.44 96 PRO A O 1
ATOM 769 N N . LYS A 1 97 ? -37.804 15.281 -11.583 1.00 40.72 97 LYS A N 1
ATOM 770 C CA . LYS A 1 97 ? -39.049 15.966 -11.952 1.00 40.72 97 LYS A CA 1
ATOM 771 C C . LYS A 1 97 ? -40.278 15.322 -11.289 1.00 40.72 97 LYS A C 1
ATOM 773 O O . LYS A 1 97 ? -41.181 16.064 -10.910 1.00 40.72 97 LYS A O 1
ATOM 778 N N . ASP A 1 98 ? -40.288 14.000 -11.088 1.00 36.16 98 ASP A N 1
ATOM 779 C CA . ASP A 1 98 ? -41.393 13.266 -10.443 1.00 36.16 98 ASP A CA 1
ATOM 780 C C . ASP A 1 98 ? -41.497 13.614 -8.947 1.00 36.16 98 ASP A C 1
ATOM 782 O O . ASP A 1 98 ? -42.571 13.983 -8.467 1.00 36.16 98 ASP A O 1
ATOM 786 N N . ASP A 1 99 ? -40.367 13.627 -8.232 1.00 36.91 99 ASP A N 1
ATOM 787 C CA . ASP A 1 99 ? -40.323 13.947 -6.796 1.00 36.91 99 ASP A CA 1
ATOM 788 C C . ASP A 1 99 ? -40.733 15.408 -6.507 1.00 36.91 99 ASP A C 1
ATOM 790 O O . ASP A 1 99 ? -41.369 15.707 -5.495 1.00 36.91 99 ASP A O 1
ATOM 794 N N . MET A 1 100 ? -40.445 16.338 -7.430 1.00 33.66 100 MET A N 1
ATOM 795 C CA . MET A 1 100 ? -40.851 17.747 -7.320 1.00 33.66 100 MET A CA 1
ATOM 796 C C . MET A 1 100 ? -42.335 17.997 -7.636 1.00 33.66 100 MET A C 1
ATOM 798 O O . MET A 1 100 ? -42.889 18.996 -7.169 1.00 33.66 100 MET A O 1
ATOM 802 N N . ILE A 1 101 ? -42.980 17.142 -8.437 1.00 40.19 101 ILE A N 1
ATOM 803 C CA . ILE A 1 101 ? -44.417 17.247 -8.748 1.00 40.19 101 ILE A CA 1
ATOM 804 C C . ILE A 1 101 ? -45.253 16.733 -7.569 1.00 40.19 101 ILE A C 1
ATOM 806 O O . ILE A 1 101 ? -46.285 17.323 -7.249 1.00 40.19 101 ILE A O 1
ATOM 810 N N . VAL A 1 102 ? -44.780 15.693 -6.876 1.00 36.56 102 VAL A N 1
ATOM 811 C CA . VAL A 1 102 ? -45.448 15.116 -5.697 1.00 36.56 102 VAL A CA 1
ATOM 812 C C . VAL A 1 102 ? -45.322 16.021 -4.456 1.00 36.56 102 VAL A C 1
ATOM 814 O O . VAL A 1 102 ? -46.206 16.020 -3.602 1.00 36.56 102 VAL A O 1
ATOM 817 N N . ALA A 1 103 ? -44.281 16.858 -4.369 1.00 32.59 103 ALA A N 1
ATOM 818 C CA . ALA A 1 103 ? -43.949 17.622 -3.161 1.00 32.59 103 ALA A CA 1
ATOM 819 C C . ALA A 1 103 ? -44.562 19.039 -3.023 1.00 32.59 103 ALA A C 1
ATOM 821 O O . ALA A 1 103 ? -44.130 19.782 -2.140 1.00 32.59 103 ALA A O 1
ATOM 822 N N . LYS A 1 104 ? -45.546 19.475 -3.832 1.00 35.59 104 LYS A N 1
ATOM 823 C CA . LYS A 1 104 ? -46.134 20.827 -3.655 1.00 35.59 104 LYS A CA 1
ATOM 824 C C . LYS A 1 104 ? -47.417 20.863 -2.800 1.00 35.59 104 LYS A C 1
ATOM 826 O O . LYS A 1 104 ? -48.428 20.282 -3.197 1.00 35.59 104 LYS A O 1
ATOM 831 N N . PRO A 1 105 ? -47.442 21.649 -1.699 1.00 35.69 105 PRO A N 1
ATOM 832 C CA . PRO A 1 105 ? -48.669 22.051 -1.018 1.00 35.69 105 PRO A CA 1
ATOM 833 C C . PRO A 1 105 ? -49.503 22.979 -1.912 1.00 35.69 105 PRO A C 1
ATOM 835 O O . PRO A 1 105 ? -48.968 23.785 -2.676 1.00 35.69 105 PRO A O 1
ATOM 838 N N . LYS A 1 106 ? -50.829 22.876 -1.781 1.00 37.84 106 LYS A N 1
ATOM 839 C CA . LYS A 1 106 ? -51.845 23.690 -2.465 1.00 37.84 106 LYS A CA 1
ATOM 840 C C . LYS A 1 106 ? -51.528 25.195 -2.393 1.00 37.84 106 LYS A C 1
ATOM 842 O O . LYS A 1 106 ? -51.729 25.811 -1.351 1.00 37.84 106 LYS A O 1
ATOM 847 N N . LEU A 1 107 ? -51.151 25.803 -3.518 1.00 31.16 107 LEU A N 1
ATOM 848 C CA . LEU A 1 107 ? -51.220 27.254 -3.719 1.00 31.16 107 LEU A CA 1
ATOM 849 C C . LEU A 1 107 ? -52.418 27.571 -4.620 1.00 31.16 107 LEU A C 1
ATOM 851 O O . LEU A 1 107 ? -52.571 27.012 -5.706 1.00 31.16 107 LEU A O 1
ATOM 855 N N . LYS A 1 108 ? -53.317 28.408 -4.095 1.00 39.50 108 LYS A N 1
ATOM 856 C CA . LYS A 1 108 ? -54.521 28.906 -4.768 1.00 39.50 108 LYS A CA 1
ATOM 857 C C . LYS A 1 108 ? -54.143 29.877 -5.897 1.00 39.50 108 LYS A C 1
ATOM 859 O O . LYS A 1 108 ? -53.118 30.538 -5.816 1.00 39.50 108 LYS A O 1
ATOM 864 N N . SER A 1 109 ? -55.062 29.957 -6.863 1.00 40.88 109 SER A N 1
ATOM 865 C CA . SER A 1 109 ? -55.196 30.912 -7.976 1.00 40.88 109 SER A CA 1
ATOM 866 C C . SER A 1 109 ? -54.152 30.859 -9.093 1.00 40.88 109 SER A C 1
ATOM 868 O O . SER A 1 109 ? -53.111 31.484 -8.990 1.00 40.88 109 SER A O 1
ATOM 870 N N . GLU A 1 110 ? -54.511 30.184 -10.193 1.00 33.12 110 GLU A N 1
ATOM 871 C CA . GLU A 1 110 ? -54.511 30.746 -11.560 1.00 33.12 110 GLU A CA 1
ATOM 872 C C . GLU A 1 110 ? -55.079 29.705 -12.543 1.00 33.12 110 GLU A C 1
ATOM 874 O O . GLU A 1 110 ? -54.384 28.839 -13.072 1.00 33.12 110 GLU A O 1
ATOM 879 N N . LYS A 1 111 ? -56.401 29.758 -12.759 1.00 35.59 111 LYS A N 1
ATOM 880 C CA . LYS A 1 111 ? -57.170 28.749 -13.515 1.00 35.59 111 LYS A CA 1
ATOM 881 C C . LYS A 1 111 ? -56.841 28.664 -15.019 1.00 35.59 111 LYS A C 1
ATOM 883 O O . LYS A 1 111 ? -57.294 27.726 -15.655 1.00 35.59 111 LYS A O 1
ATOM 888 N N . GLY A 1 112 ? -56.062 29.589 -15.589 1.00 35.00 112 GLY A N 1
ATOM 889 C CA . GLY A 1 112 ? -55.717 29.587 -17.023 1.00 35.00 112 GLY A CA 1
ATOM 890 C C . GLY A 1 112 ? -54.410 28.861 -17.368 1.00 35.00 112 GLY A C 1
ATOM 891 O O . GLY A 1 112 ? -54.342 28.140 -18.357 1.00 35.00 112 GLY A O 1
ATOM 892 N N . ILE A 1 113 ? -53.379 28.996 -16.528 1.00 33.59 113 ILE A N 1
ATOM 893 C CA . ILE A 1 113 ? -52.052 28.391 -16.755 1.00 33.59 113 ILE A CA 1
ATOM 894 C C . ILE A 1 113 ? -52.042 26.910 -16.331 1.00 33.59 113 ILE A C 1
ATOM 896 O O . ILE A 1 113 ? -51.360 26.084 -16.936 1.00 33.59 113 ILE A O 1
ATOM 900 N N . LEU A 1 114 ? -52.868 26.549 -15.342 1.00 34.50 114 LEU A N 1
ATOM 901 C CA . LEU A 1 114 ? -53.043 25.175 -14.861 1.00 34.50 114 LEU A CA 1
ATOM 902 C C . LEU A 1 114 ? -53.707 24.237 -15.887 1.00 34.50 114 LEU A C 1
ATOM 904 O O . LEU A 1 114 ? -53.375 23.054 -15.909 1.00 34.50 114 LEU A O 1
ATOM 908 N N . ASP A 1 115 ? -54.580 24.730 -16.770 1.00 34.91 115 ASP A N 1
ATOM 909 C CA . ASP A 1 115 ? -55.244 23.893 -17.787 1.00 34.91 115 ASP A CA 1
ATOM 910 C C . ASP A 1 115 ? -54.349 23.604 -19.004 1.00 34.91 115 ASP A C 1
ATOM 912 O O . ASP A 1 115 ? -54.406 22.510 -19.573 1.00 34.91 115 ASP A O 1
ATOM 916 N N . PHE A 1 116 ? -53.456 24.533 -19.361 1.00 33.44 116 PHE A N 1
ATOM 917 C CA . PHE A 1 116 ? -52.451 24.313 -20.406 1.00 33.44 116 PHE A CA 1
ATOM 918 C C . PHE A 1 116 ? -51.315 23.405 -19.902 1.00 33.44 116 PHE A C 1
ATOM 920 O O . PHE A 1 116 ? -50.961 22.421 -20.554 1.00 33.44 116 PHE A O 1
ATOM 927 N N . LEU A 1 117 ? -50.828 23.652 -18.676 1.00 35.09 117 LEU A N 1
ATOM 928 C CA . LEU A 1 117 ? -49.811 22.815 -18.036 1.00 35.09 117 LEU A CA 1
ATOM 929 C C . LEU A 1 117 ? -50.330 21.423 -17.659 1.00 35.09 117 LEU A C 1
ATOM 931 O O . LEU A 1 117 ? -49.538 20.491 -17.658 1.00 35.09 117 LEU A O 1
ATOM 935 N N . SER A 1 118 ? -51.620 21.231 -17.358 1.00 39.38 118 SER A N 1
ATOM 936 C CA . SER A 1 118 ? -52.157 19.906 -16.995 1.00 39.38 118 SER A CA 1
ATOM 937 C C . SER A 1 118 ? -52.332 18.967 -18.192 1.00 39.38 118 SER A C 1
ATOM 939 O O . SER A 1 118 ? -52.151 17.756 -18.042 1.00 39.38 118 SER A O 1
ATOM 941 N N . LYS A 1 119 ? -52.629 19.496 -19.388 1.00 40.94 119 LYS A N 1
ATOM 942 C CA . LYS A 1 119 ? -52.695 18.709 -20.634 1.00 40.94 119 LYS A CA 1
ATOM 943 C C . LYS A 1 119 ? -51.312 18.283 -21.121 1.00 40.94 119 LYS A C 1
ATOM 945 O O . LYS A 1 119 ? -51.143 17.124 -21.499 1.00 40.94 119 LYS A O 1
ATOM 950 N N . GLU A 1 120 ? -50.325 19.177 -21.066 1.00 40.47 120 GLU A N 1
ATOM 951 C CA . GLU A 1 120 ? -48.932 18.813 -21.343 1.00 40.47 120 GLU A CA 1
ATOM 952 C C . GLU A 1 120 ? -48.350 17.934 -20.237 1.00 40.47 120 GLU A C 1
ATOM 954 O O . GLU A 1 120 ? -47.679 16.957 -20.554 1.00 40.47 120 GLU A O 1
ATOM 959 N N . ALA A 1 121 ? -48.661 18.187 -18.959 1.00 39.75 121 ALA A N 1
ATOM 960 C CA . ALA A 1 121 ? -48.227 17.335 -17.857 1.00 39.75 121 ALA A CA 1
ATOM 961 C C . ALA A 1 121 ? -48.756 15.912 -18.020 1.00 39.75 121 ALA A C 1
ATOM 963 O O . ALA A 1 121 ? -47.939 15.013 -17.977 1.00 39.75 121 ALA A O 1
ATOM 964 N N . LYS A 1 122 ? -50.048 15.687 -18.316 1.00 41.69 122 LYS A N 1
ATOM 965 C CA . LYS A 1 122 ? -50.593 14.331 -18.543 1.00 41.69 122 LYS A CA 1
ATOM 966 C C . LYS A 1 122 ? -49.927 13.598 -19.710 1.00 41.69 122 LYS A C 1
ATOM 968 O O . LYS A 1 122 ? -49.532 12.449 -19.545 1.00 41.69 122 LYS A O 1
ATOM 973 N N . LYS A 1 123 ? -49.725 14.271 -20.852 1.00 44.56 123 LYS A N 1
ATOM 974 C CA . LYS A 1 123 ? -48.969 13.707 -21.988 1.00 44.56 123 LYS A CA 1
ATOM 975 C C . LYS A 1 123 ? -47.513 13.416 -21.625 1.00 44.56 123 LYS A C 1
ATOM 977 O O . LYS A 1 123 ? -46.950 12.431 -22.085 1.00 44.56 123 LYS A O 1
ATOM 982 N N . THR A 1 124 ? -46.906 14.261 -20.794 1.00 40.31 124 THR A N 1
ATOM 983 C CA . THR A 1 124 ? -45.545 14.051 -20.298 1.00 40.31 124 THR A CA 1
ATOM 984 C C . THR A 1 124 ? -45.518 12.870 -19.323 1.00 40.31 124 THR A C 1
ATOM 986 O O . THR A 1 124 ? -44.670 12.009 -19.474 1.00 40.31 124 THR A O 1
ATOM 989 N N . THR A 1 125 ? -46.466 12.750 -18.390 1.00 41.94 125 THR A N 1
ATOM 990 C CA . THR A 1 125 ? -46.551 11.649 -17.416 1.00 41.94 125 THR A CA 1
ATOM 991 C C . THR A 1 125 ? -46.769 10.296 -18.098 1.00 41.94 125 THR A C 1
ATOM 993 O O . THR A 1 125 ? -46.069 9.349 -17.769 1.00 41.94 125 THR A O 1
ATOM 996 N N . GLU A 1 126 ? -47.632 10.210 -19.117 1.00 47.88 126 GLU A N 1
ATOM 997 C CA . GLU A 1 126 ? -47.842 8.976 -19.899 1.00 47.88 126 GLU A CA 1
ATOM 998 C C . GLU A 1 126 ? -46.603 8.548 -20.704 1.00 47.88 126 GLU A C 1
ATOM 1000 O O . GLU A 1 126 ? -46.359 7.357 -20.898 1.00 47.88 126 GLU A O 1
ATOM 1005 N N . VAL A 1 127 ? -45.802 9.506 -21.182 1.00 43.03 127 VAL A N 1
ATOM 1006 C CA . VAL A 1 127 ? -44.520 9.220 -21.844 1.00 43.03 127 VAL A CA 1
ATOM 1007 C C . VAL A 1 127 ? -43.459 8.820 -20.815 1.00 43.03 127 VAL A C 1
ATOM 1009 O O . VAL A 1 127 ? -42.681 7.912 -21.079 1.00 43.03 127 VAL A O 1
ATOM 1012 N N . LEU A 1 128 ? -43.447 9.433 -19.629 1.00 39.88 128 LEU A N 1
ATOM 1013 C CA . LEU A 1 128 ? -42.503 9.119 -18.551 1.00 39.88 128 LEU A CA 1
ATOM 1014 C C . LEU A 1 128 ? -42.762 7.768 -17.886 1.00 39.88 128 LEU A C 1
ATOM 1016 O O . LEU A 1 128 ? -41.801 7.060 -17.587 1.00 39.88 128 LEU A O 1
ATOM 1020 N N . ASP A 1 129 ? -44.023 7.359 -17.742 1.00 46.31 129 ASP A N 1
ATOM 1021 C CA . ASP A 1 129 ? -44.380 6.024 -17.250 1.00 46.31 129 ASP A CA 1
ATOM 1022 C C . ASP A 1 129 ? -43.900 4.911 -18.200 1.00 46.31 129 ASP A C 1
ATOM 1024 O O . ASP A 1 129 ? -43.550 3.827 -17.740 1.00 46.31 129 ASP A O 1
ATOM 1028 N N . LYS A 1 130 ? -43.764 5.185 -19.509 1.00 46.19 130 LYS A N 1
ATOM 1029 C CA . LYS A 1 130 ? -43.156 4.244 -20.474 1.00 46.19 130 LYS A CA 1
ATOM 1030 C C . LYS A 1 130 ? -41.638 4.081 -20.312 1.00 46.19 130 LYS A C 1
ATOM 1032 O O . LYS A 1 130 ? -41.093 3.098 -20.805 1.00 46.19 130 LYS A O 1
ATOM 1037 N N . PHE A 1 131 ? -40.957 5.010 -19.632 1.00 41.19 131 PHE A N 1
ATOM 1038 C CA . PHE A 1 131 ? -39.505 4.978 -19.384 1.00 41.19 131 PHE A CA 1
ATOM 1039 C C . PHE A 1 131 ? -39.139 4.731 -17.910 1.00 41.19 131 PHE A C 1
ATOM 1041 O O . PHE A 1 131 ? -37.960 4.804 -17.550 1.00 41.19 131 PHE A O 1
ATOM 1048 N N . ARG A 1 132 ? -40.114 4.429 -17.039 1.00 41.81 132 ARG A N 1
ATOM 1049 C CA . ARG A 1 132 ? -39.849 4.066 -15.641 1.00 41.81 132 ARG A CA 1
ATOM 1050 C C . ARG A 1 132 ? -39.123 2.726 -15.565 1.00 41.81 132 ARG A C 1
ATOM 1052 O O . ARG A 1 132 ? -39.713 1.661 -15.704 1.00 41.81 132 ARG A O 1
ATOM 1059 N N . ILE A 1 133 ? -37.823 2.792 -15.298 1.00 45.56 133 ILE A N 1
ATOM 1060 C CA . ILE A 1 133 ? -37.027 1.629 -14.911 1.00 45.56 133 ILE A CA 1
ATOM 1061 C C . ILE A 1 133 ? -37.286 1.387 -13.418 1.00 45.56 133 ILE A C 1
ATOM 1063 O O . ILE A 1 133 ? -36.710 2.067 -12.562 1.00 45.56 133 ILE A O 1
ATOM 1067 N N . ASN A 1 134 ? -38.181 0.447 -13.109 1.00 48.38 134 ASN A N 1
ATOM 1068 C CA . ASN A 1 134 ? -38.367 -0.085 -11.759 1.00 48.38 134 ASN A CA 1
ATOM 1069 C C . ASN A 1 134 ? -37.242 -1.074 -11.434 1.00 48.38 134 ASN A C 1
ATOM 1071 O O . ASN A 1 134 ? -37.460 -2.278 -11.362 1.00 48.38 134 ASN A O 1
ATOM 1075 N N . ASP A 1 135 ? -36.043 -0.549 -11.210 1.00 50.88 135 ASP A N 1
ATOM 1076 C CA . ASP A 1 135 ? -35.001 -1.290 -10.509 1.00 50.88 135 ASP A CA 1
ATOM 1077 C C . ASP A 1 135 ? -35.031 -0.827 -9.052 1.00 50.88 135 ASP A C 1
ATOM 1079 O O . ASP A 1 135 ? -34.375 0.155 -8.685 1.00 50.88 135 ASP A O 1
ATOM 1083 N N . GLU A 1 136 ? -35.825 -1.488 -8.205 1.00 63.59 136 GLU A N 1
ATOM 1084 C CA . GLU A 1 136 ? -35.641 -1.350 -6.760 1.00 63.59 136 GLU A CA 1
ATOM 1085 C C . GLU A 1 136 ? -34.213 -1.798 -6.436 1.00 63.59 136 GLU A C 1
ATOM 1087 O O . GLU A 1 136 ? -33.870 -2.979 -6.512 1.00 63.59 136 GLU A O 1
ATOM 1092 N N . LEU A 1 137 ? -33.333 -0.835 -6.135 1.00 73.25 137 LEU A N 1
ATOM 1093 C CA . LEU A 1 137 ? -31.954 -1.161 -5.795 1.00 73.25 137 LEU A CA 1
ATOM 1094 C C . LEU A 1 137 ? -31.951 -2.065 -4.555 1.00 73.25 137 LEU A C 1
ATOM 1096 O O . LEU A 1 137 ? -32.632 -1.743 -3.582 1.00 73.25 137 LEU A O 1
ATOM 1100 N N . PRO A 1 138 ? -31.131 -3.125 -4.520 1.00 86.06 138 PRO A N 1
ATOM 1101 C CA . PRO A 1 138 ? -30.939 -3.904 -3.307 1.00 86.06 138 PRO A CA 1
ATOM 1102 C C . PRO A 1 138 ? -30.518 -3.028 -2.121 1.00 86.06 138 PRO A C 1
ATOM 1104 O O . PRO A 1 138 ? -29.769 -2.060 -2.295 1.00 86.06 138 PRO A O 1
ATOM 1107 N N . PHE A 1 139 ? -30.939 -3.397 -0.907 1.00 88.62 139 PHE A N 1
ATOM 1108 C CA . PHE A 1 139 ? -30.706 -2.604 0.307 1.00 88.62 139 PHE A CA 1
ATOM 1109 C C . PHE A 1 139 ? -29.234 -2.217 0.511 1.00 88.62 139 PHE A C 1
ATOM 1111 O O . PHE A 1 139 ? -28.953 -1.063 0.805 1.00 88.62 139 PHE A O 1
ATOM 1118 N N . TYR A 1 140 ? -28.281 -3.125 0.278 1.00 88.50 140 TYR A N 1
ATOM 1119 C CA . TYR A 1 140 ? -26.849 -2.828 0.417 1.00 88.50 140 TYR A CA 1
ATOM 1120 C C . TYR A 1 140 ? -26.352 -1.748 -0.559 1.00 88.50 140 TYR A C 1
ATOM 1122 O O . TYR A 1 140 ? -25.464 -0.971 -0.217 1.00 88.50 140 TYR A O 1
ATOM 1130 N N . LYS A 1 141 ? -26.957 -1.635 -1.751 1.00 86.69 141 LYS A N 1
ATOM 1131 C CA . LYS A 1 141 ? -26.661 -0.546 -2.693 1.00 86.69 141 LYS A CA 1
ATOM 1132 C C . LYS A 1 141 ? -27.370 0.752 -2.318 1.00 86.69 141 LYS A C 1
ATOM 1134 O O . LYS A 1 141 ? -26.831 1.824 -2.578 1.00 86.69 141 LYS A O 1
ATOM 1139 N N . GLN A 1 142 ? -28.566 0.666 -1.731 1.00 86.62 142 GLN A N 1
ATOM 1140 C CA . GLN A 1 142 ? -29.253 1.834 -1.180 1.00 86.62 142 GLN A CA 1
ATOM 1141 C C . GLN A 1 142 ? -28.452 2.401 -0.010 1.00 86.62 142 GLN A C 1
ATOM 1143 O O . GLN A 1 142 ? -28.077 3.558 -0.065 1.00 86.62 142 GLN A O 1
ATOM 1148 N N . TYR A 1 143 ? -28.080 1.568 0.965 1.00 88.69 143 TYR A N 1
ATOM 1149 C CA . TYR A 1 143 ? -27.324 1.950 2.160 1.00 88.69 143 TYR A CA 1
ATOM 1150 C C . TYR A 1 143 ? -25.958 2.585 1.852 1.00 88.69 143 TYR A C 1
ATOM 1152 O O . TYR A 1 143 ? -25.457 3.387 2.638 1.00 88.69 143 TYR A O 1
ATOM 1160 N N . MET A 1 144 ? -25.373 2.270 0.692 1.00 87.19 144 MET A N 1
ATOM 1161 C CA . MET A 1 144 ? -24.157 2.912 0.193 1.00 87.19 144 MET A CA 1
ATOM 1162 C C . MET A 1 144 ? -24.374 4.378 -0.228 1.00 87.19 144 MET A C 1
ATOM 1164 O O . MET A 1 144 ? -23.445 5.180 -0.169 1.00 87.19 144 MET A O 1
ATOM 1168 N N . ARG A 1 145 ? -25.589 4.769 -0.625 1.00 84.38 145 ARG A N 1
ATOM 1169 C CA . ARG A 1 145 ? -25.954 6.156 -0.971 1.00 84.38 145 ARG A CA 1
ATOM 1170 C C . ARG A 1 145 ? -26.271 6.942 0.287 1.00 84.38 145 ARG A C 1
ATOM 1172 O O . ARG A 1 145 ? -26.642 6.340 1.280 1.00 84.38 145 ARG A O 1
ATOM 1179 N N . PHE A 1 146 ? -26.117 8.262 0.244 1.00 81.62 146 PHE A N 1
ATOM 1180 C CA . PHE A 1 146 ? -26.573 9.132 1.326 1.00 81.62 146 PHE A CA 1
ATOM 1181 C C . PHE A 1 146 ? -28.096 9.262 1.256 1.00 81.62 146 PHE A C 1
ATOM 1183 O O . PHE A 1 146 ? -28.634 9.679 0.227 1.00 81.62 146 PHE A O 1
ATOM 1190 N N . GLY A 1 147 ? -28.795 8.920 2.334 1.00 79.19 147 GLY A N 1
ATOM 1191 C CA . GLY A 1 147 ? -30.248 9.030 2.382 1.00 79.19 147 GLY A CA 1
ATOM 1192 C C . GLY A 1 147 ? -30.863 8.615 3.720 1.00 79.19 147 GLY A C 1
ATOM 1193 O O . GLY A 1 147 ? -30.150 8.270 4.658 1.00 79.19 147 GLY A O 1
ATOM 1194 N N . PRO A 1 148 ? -32.204 8.609 3.824 1.00 78.25 148 PRO A N 1
ATOM 1195 C CA . PRO A 1 148 ? -32.915 8.305 5.074 1.00 78.25 148 PRO A CA 1
ATOM 1196 C C . PRO A 1 148 ? -32.721 6.856 5.554 1.00 78.25 148 PRO A C 1
ATOM 1198 O O . PRO A 1 148 ? -32.950 6.536 6.719 1.00 78.25 148 PRO A O 1
ATOM 1201 N N . HIS A 1 149 ? -32.276 5.966 4.665 1.00 81.94 149 HIS A N 1
ATOM 1202 C CA . HIS A 1 149 ? -31.870 4.607 5.014 1.00 81.94 149 HIS A CA 1
ATOM 1203 C C . HIS A 1 149 ? -30.564 4.566 5.825 1.00 81.94 149 HIS A C 1
ATOM 1205 O O . HIS A 1 149 ? -30.297 3.541 6.450 1.00 81.94 149 HIS A O 1
ATOM 1211 N N . ASN A 1 150 ? -29.771 5.641 5.865 1.00 88.31 150 ASN A N 1
ATOM 1212 C CA . ASN A 1 150 ? -28.658 5.771 6.800 1.00 88.31 150 ASN A CA 1
ATOM 1213 C C . ASN A 1 150 ? -29.191 6.272 8.137 1.00 88.31 150 ASN A C 1
ATOM 1215 O O . ASN A 1 150 ? -29.473 7.453 8.317 1.00 88.31 150 ASN A O 1
ATOM 1219 N N . ASN A 1 151 ? -29.372 5.339 9.060 1.00 91.50 151 ASN A N 1
ATOM 1220 C CA . ASN A 1 151 ? -29.819 5.612 10.413 1.00 91.50 151 ASN A CA 1
ATOM 1221 C C . ASN A 1 151 ? -29.304 4.514 11.348 1.00 91.50 151 ASN A C 1
ATOM 1223 O O . ASN A 1 151 ? -28.923 3.427 10.900 1.00 91.50 151 ASN A O 1
ATOM 1227 N N . THR A 1 152 ? -29.355 4.784 12.648 1.00 92.94 152 THR A N 1
ATOM 1228 C CA . THR A 1 152 ? -28.894 3.874 13.700 1.00 92.94 152 THR A CA 1
ATOM 1229 C C . THR A 1 152 ? -29.537 2.489 13.613 1.00 92.94 152 THR A C 1
ATOM 1231 O O . THR A 1 152 ? -28.849 1.476 13.729 1.00 92.94 152 THR A O 1
ATOM 1234 N N . GLY A 1 153 ? -30.845 2.408 13.347 1.00 93.12 153 GLY A N 1
ATOM 1235 C CA . GLY A 1 153 ? -31.554 1.128 13.250 1.00 93.12 153 GLY A CA 1
ATOM 1236 C C . GLY A 1 153 ? -31.017 0.242 12.123 1.00 93.12 153 GLY A C 1
ATOM 1237 O O . GLY A 1 153 ? -30.779 -0.952 12.313 1.00 93.12 153 GLY A O 1
ATOM 1238 N N . ASN A 1 154 ? -30.757 0.839 10.962 1.00 93.06 154 ASN A N 1
ATOM 1239 C CA . ASN A 1 154 ? -30.171 0.141 9.826 1.00 93.06 154 ASN A CA 1
ATOM 1240 C C . ASN A 1 154 ? -28.688 -0.190 10.038 1.00 93.06 154 ASN A C 1
ATOM 1242 O O . ASN A 1 154 ? -28.273 -1.266 9.615 1.00 93.06 154 ASN A O 1
ATOM 1246 N N . LEU A 1 155 ? -27.918 0.645 10.749 1.00 94.50 155 LEU A N 1
ATOM 1247 C CA . LEU A 1 155 ? -26.558 0.286 11.167 1.00 94.50 155 LEU A CA 1
ATOM 1248 C C . LEU A 1 155 ? -26.563 -1.000 12.010 1.00 94.50 155 LEU A C 1
ATOM 1250 O O . LEU A 1 155 ? -25.840 -1.948 11.718 1.00 94.50 155 LEU A O 1
ATOM 1254 N N . LEU A 1 156 ? -27.424 -1.078 13.026 1.00 93.88 156 LEU A N 1
ATOM 1255 C CA . LEU A 1 156 ? -27.529 -2.274 13.868 1.00 93.88 156 LEU A CA 1
ATOM 1256 C C . LEU A 1 156 ? -27.954 -3.508 13.060 1.00 93.88 156 LEU A C 1
ATOM 1258 O O . LEU A 1 156 ? -27.476 -4.614 13.315 1.00 93.88 156 LEU A O 1
ATOM 1262 N N . LYS A 1 157 ? -28.827 -3.324 12.062 1.00 92.69 157 LYS A N 1
ATOM 1263 C CA . LYS A 1 157 ? -29.241 -4.396 11.152 1.00 92.69 157 LYS A CA 1
ATOM 1264 C C . LYS A 1 157 ? -28.068 -4.919 10.318 1.00 92.69 157 LYS A C 1
ATOM 1266 O O . LYS A 1 157 ? -27.908 -6.133 10.233 1.00 92.69 157 LYS A O 1
ATOM 1271 N N . ILE A 1 158 ? -27.241 -4.043 9.740 1.00 94.31 158 ILE A N 1
ATOM 1272 C CA . ILE A 1 158 ? -26.096 -4.492 8.930 1.00 94.31 158 ILE A CA 1
ATOM 1273 C C . ILE A 1 158 ? -25.017 -5.167 9.777 1.00 94.31 158 ILE A C 1
ATOM 1275 O O . ILE A 1 158 ? -24.446 -6.155 9.337 1.00 94.31 158 ILE A O 1
ATOM 1279 N N . LEU A 1 159 ? -24.765 -4.701 11.005 1.00 93.75 159 LEU A N 1
ATOM 1280 C CA . LEU A 1 159 ? -23.746 -5.297 11.879 1.00 93.75 159 LEU A CA 1
ATOM 1281 C C . LEU A 1 159 ? -24.092 -6.750 12.246 1.00 93.75 159 LEU A C 1
ATOM 1283 O O . LEU A 1 159 ? -23.204 -7.603 12.346 1.00 93.75 159 LEU A O 1
ATOM 1287 N N . LYS A 1 160 ? -25.393 -7.049 12.369 1.00 91.44 160 LYS A N 1
ATOM 1288 C CA . LYS A 1 160 ? -25.915 -8.411 12.560 1.00 91.44 160 LYS A CA 1
ATOM 1289 C C . LYS A 1 160 ? -25.805 -9.283 11.308 1.00 91.44 160 LYS A C 1
ATOM 1291 O O . LYS A 1 160 ? -25.625 -10.487 11.440 1.00 91.44 160 LYS A O 1
ATOM 1296 N N . ASP A 1 161 ? -25.929 -8.676 10.132 1.00 92.06 161 ASP A N 1
ATOM 1297 C CA . ASP A 1 161 ? -25.886 -9.342 8.823 1.00 92.06 161 ASP A CA 1
ATOM 1298 C C . ASP A 1 161 ? -24.445 -9.632 8.351 1.00 92.06 161 ASP A C 1
ATOM 1300 O O . ASP A 1 161 ? -24.216 -10.557 7.581 1.00 92.06 161 ASP A O 1
ATOM 1304 N N . LEU A 1 162 ? -23.456 -8.867 8.825 1.00 92.94 162 LEU A N 1
ATOM 1305 C CA . LEU A 1 162 ? -22.034 -9.118 8.563 1.00 92.94 162 LEU A CA 1
ATOM 1306 C C . LEU A 1 162 ? -21.548 -10.443 9.195 1.00 92.94 162 LEU A C 1
ATOM 1308 O O . LEU A 1 162 ? -22.094 -10.857 10.225 1.00 92.94 162 LEU A O 1
ATOM 1312 N N . PRO A 1 163 ? -20.473 -11.068 8.669 1.00 91.62 163 PRO A N 1
ATOM 1313 C CA . PRO A 1 163 ? -19.909 -12.322 9.181 1.00 91.62 163 PRO A CA 1
ATOM 1314 C C . PRO A 1 163 ? -19.702 -12.338 10.695 1.00 91.62 163 PRO A C 1
ATOM 1316 O O . PRO A 1 163 ? -19.342 -11.324 11.300 1.00 91.62 163 PRO A O 1
ATOM 1319 N N . LYS A 1 164 ? -19.947 -13.490 11.327 1.00 88.56 164 LYS A N 1
ATOM 1320 C CA . LYS A 1 164 ? -19.815 -13.656 12.786 1.00 88.56 164 LYS A CA 1
ATOM 1321 C C . LYS A 1 164 ? -18.358 -13.767 13.219 1.00 88.56 164 LYS A C 1
ATOM 1323 O O . LYS A 1 164 ? -18.043 -13.467 14.364 1.00 88.56 164 LYS A O 1
ATOM 1328 N N . GLU A 1 165 ? -17.488 -14.169 12.306 1.00 90.25 165 GLU A N 1
ATOM 1329 C CA . GLU A 1 165 ? -16.053 -14.332 12.490 1.00 90.25 165 GLU A CA 1
ATOM 1330 C C . GLU A 1 165 ? -15.360 -12.971 12.639 1.00 90.25 165 GLU A C 1
ATOM 1332 O O . GLU A 1 165 ? -14.373 -12.854 13.354 1.00 90.25 165 GLU A O 1
ATOM 1337 N N . TRP A 1 166 ? -15.878 -11.917 12.002 1.00 93.19 166 TRP A N 1
ATOM 1338 C CA . TRP A 1 166 ? -15.206 -10.620 11.966 1.00 93.19 166 TRP A CA 1
ATOM 1339 C C . TRP A 1 166 ? -15.283 -9.869 13.292 1.00 93.19 166 TRP A C 1
ATOM 1341 O O . TRP A 1 166 ? -16.360 -9.675 13.862 1.00 93.19 166 TRP A O 1
ATOM 1351 N N . THR A 1 167 ? -14.134 -9.352 13.718 1.00 94.81 167 THR A N 1
ATOM 1352 C CA . THR A 1 167 ? -14.054 -8.218 14.639 1.00 94.81 167 THR A CA 1
ATOM 1353 C C . THR A 1 167 ? -13.911 -6.946 13.806 1.00 94.81 167 THR A C 1
ATOM 1355 O O . THR A 1 167 ? -13.037 -6.873 12.946 1.00 94.81 167 THR A O 1
ATOM 1358 N N . ILE A 1 168 ? -14.761 -5.943 14.032 1.00 96.62 168 ILE A N 1
ATOM 1359 C CA . ILE A 1 168 ? -14.738 -4.676 13.287 1.00 96.62 168 ILE A CA 1
ATOM 1360 C C . ILE A 1 168 ? -14.539 -3.533 14.269 1.00 96.62 168 ILE A C 1
ATOM 1362 O O . ILE A 1 168 ? -15.351 -3.340 15.179 1.00 96.62 168 ILE A O 1
ATOM 1366 N N . ILE A 1 169 ? -13.475 -2.767 14.056 1.00 96.62 169 ILE A N 1
ATOM 1367 C CA . ILE A 1 169 ? -13.063 -1.677 14.935 1.00 96.62 169 ILE A CA 1
ATOM 1368 C C . ILE A 1 169 ? -12.861 -0.432 14.098 1.00 96.62 169 ILE A C 1
ATOM 1370 O O . ILE A 1 169 ? -12.178 -0.461 13.078 1.00 96.62 169 ILE A O 1
ATOM 1374 N N . GLN A 1 170 ? -13.440 0.667 14.556 1.00 96.94 170 GLN A N 1
ATOM 1375 C CA . GLN A 1 170 ? -13.309 1.960 13.922 1.00 96.94 170 GLN A CA 1
ATOM 1376 C C . GLN A 1 170 ? -12.493 2.914 14.801 1.00 96.94 170 GLN A C 1
ATOM 1378 O O . GLN A 1 170 ? -12.764 3.053 15.991 1.00 96.94 170 GLN A O 1
ATOM 1383 N N . LEU A 1 171 ? -11.511 3.590 14.203 1.00 95.12 171 LEU A N 1
ATOM 1384 C CA . LEU A 1 171 ? -10.672 4.615 14.820 1.00 95.12 171 LEU A CA 1
ATOM 1385 C C . LEU A 1 171 ? -11.002 5.965 14.186 1.00 95.12 171 LEU A C 1
ATOM 1387 O O . LEU A 1 171 ? -10.776 6.156 12.994 1.00 95.12 171 LEU A O 1
ATOM 1391 N N . THR A 1 172 ? -11.552 6.899 14.962 1.00 93.50 172 THR A N 1
ATOM 1392 C CA . THR A 1 172 ? -11.978 8.218 14.458 1.00 93.50 172 THR A CA 1
ATOM 1393 C C . THR A 1 172 ? -11.342 9.340 15.261 1.00 93.50 172 THR A C 1
ATOM 1395 O O . THR A 1 172 ? -11.406 9.321 16.486 1.00 93.50 172 THR A O 1
ATOM 1398 N N . ALA A 1 173 ? -10.729 10.329 14.606 1.00 89.31 173 ALA A N 1
ATOM 1399 C CA . ALA A 1 173 ? -10.166 11.471 15.325 1.00 89.31 173 ALA A CA 1
ATOM 1400 C C . ALA A 1 173 ? -11.288 12.287 15.990 1.00 89.31 173 ALA A C 1
ATOM 1402 O O . ALA A 1 173 ? -12.375 12.420 15.418 1.00 89.31 173 ALA A O 1
ATOM 1403 N N . ALA A 1 174 ? -11.029 12.831 17.183 1.00 86.38 174 ALA A N 1
ATOM 1404 C CA . ALA A 1 174 ? -12.002 13.681 17.864 1.00 86.38 174 ALA A CA 1
ATOM 1405 C C . ALA A 1 174 ? -12.325 14.941 17.050 1.00 86.38 174 ALA A C 1
ATOM 1407 O O . ALA A 1 174 ? -11.543 15.352 16.189 1.00 86.38 174 ALA A O 1
ATOM 1408 N N . TYR A 1 175 ? -13.481 15.553 17.315 1.00 86.75 175 TYR A N 1
ATOM 1409 C CA . TYR A 1 175 ? -13.871 16.770 16.612 1.00 86.75 175 TYR A CA 1
ATOM 1410 C C . TYR A 1 175 ? -12.858 17.889 16.890 1.00 86.75 175 TYR A C 1
ATOM 1412 O O . TYR A 1 175 ? -12.589 18.234 18.043 1.00 86.75 175 TYR A O 1
ATOM 1420 N N . ASN A 1 176 ? -12.316 18.484 15.827 1.00 81.38 176 ASN A N 1
ATOM 1421 C CA . ASN A 1 176 ? -11.431 19.635 15.927 1.00 81.38 176 ASN A CA 1
ATOM 1422 C C . ASN A 1 176 ? -12.032 20.832 15.164 1.00 81.38 176 ASN A C 1
ATOM 1424 O O . ASN A 1 176 ? -12.095 20.799 13.936 1.00 81.38 176 ASN A O 1
ATOM 1428 N N . PRO A 1 177 ? -12.422 21.925 15.852 1.00 79.06 177 PRO A N 1
ATOM 1429 C CA . PRO A 1 177 ? -12.947 23.130 15.203 1.00 79.06 177 PRO A CA 1
ATOM 1430 C C . PRO A 1 177 ? -12.008 23.727 14.144 1.00 79.06 177 PRO A C 1
ATOM 1432 O O . PRO A 1 177 ? -12.470 24.341 13.182 1.00 79.06 177 PRO A O 1
ATOM 1435 N N . ASN A 1 178 ? -10.692 23.535 14.301 1.00 77.81 178 ASN A N 1
ATOM 1436 C CA . ASN A 1 178 ? -9.694 24.031 13.359 1.00 77.81 178 ASN A CA 1
ATOM 1437 C C . ASN A 1 178 ? -9.725 23.294 12.011 1.00 77.81 178 ASN A C 1
ATOM 1439 O O . ASN A 1 178 ? -9.170 23.830 11.054 1.00 77.81 178 ASN A O 1
ATOM 1443 N N . GLU A 1 179 ? -10.401 22.140 11.901 1.00 74.62 179 GLU A N 1
ATOM 1444 C CA . GLU A 1 179 ? -10.603 21.419 10.629 1.00 74.62 179 GLU A CA 1
ATOM 1445 C C . GLU A 1 179 ? -11.233 22.310 9.551 1.00 74.62 179 GLU A C 1
ATOM 1447 O O . GLU A 1 179 ? -10.901 22.188 8.374 1.00 74.62 179 GLU A O 1
ATOM 1452 N N . ASN A 1 180 ? -12.104 23.238 9.963 1.00 70.75 180 ASN A N 1
ATOM 1453 C CA . ASN A 1 180 ? -12.833 24.133 9.062 1.00 70.75 180 ASN A CA 1
ATOM 1454 C C . ASN A 1 180 ? -12.204 25.532 8.951 1.00 70.75 180 ASN A C 1
ATOM 1456 O O . ASN A 1 180 ? -12.707 26.369 8.203 1.00 70.75 180 ASN A O 1
ATOM 1460 N N . LEU A 1 181 ? -11.130 25.804 9.701 1.00 73.62 181 LEU A N 1
ATOM 1461 C CA . LEU A 1 181 ? -10.530 27.140 9.821 1.00 73.62 181 LEU A CA 1
ATOM 1462 C C . LEU A 1 181 ? -9.070 27.198 9.358 1.00 73.62 181 LEU A C 1
ATOM 1464 O O . LEU A 1 181 ? -8.638 28.231 8.851 1.00 73.62 181 LEU A O 1
ATOM 1468 N N . LYS A 1 182 ? -8.303 26.117 9.539 1.00 73.00 182 LYS A N 1
ATOM 1469 C CA . LYS A 1 182 ? -6.864 26.063 9.249 1.00 73.00 182 LYS A CA 1
ATOM 1470 C C . LYS A 1 182 ? -6.556 25.101 8.092 1.00 73.00 182 LYS A C 1
ATOM 1472 O O . LYS A 1 182 ? -7.291 24.140 7.874 1.00 73.00 182 LYS A O 1
ATOM 1477 N N . PRO A 1 183 ? -5.437 25.286 7.371 1.00 71.62 183 PRO A N 1
ATOM 1478 C CA . PRO A 1 183 ? -4.943 24.295 6.420 1.00 71.62 183 PRO A CA 1
ATOM 1479 C C . PRO A 1 183 ? -4.633 22.950 7.089 1.00 71.62 183 PRO A C 1
ATOM 1481 O O . PRO A 1 183 ? -4.121 22.896 8.207 1.00 71.62 183 PRO A O 1
ATOM 1484 N N . GLN A 1 184 ? -4.834 21.854 6.351 1.00 66.25 184 GLN A N 1
ATOM 1485 C CA . GLN A 1 184 ? -4.670 20.482 6.853 1.00 66.25 184 GLN A CA 1
ATOM 1486 C C . GLN A 1 184 ? -3.316 20.210 7.530 1.00 66.25 184 GLN A C 1
ATOM 1488 O O . GLN A 1 184 ? -3.246 19.424 8.467 1.00 66.25 184 GLN A O 1
ATOM 1493 N N . LYS A 1 185 ? -2.234 20.857 7.082 1.00 66.38 185 LYS A N 1
ATOM 1494 C CA . LYS A 1 185 ? -0.885 20.675 7.647 1.00 66.38 185 LYS A CA 1
ATOM 1495 C C . LYS A 1 185 ? -0.721 21.259 9.053 1.00 66.38 185 LYS A C 1
ATOM 1497 O O . LYS A 1 185 ? 0.165 20.812 9.770 1.00 66.38 185 LYS A O 1
ATOM 1502 N N . GLU A 1 186 ? -1.537 22.237 9.432 1.00 67.31 186 GLU A N 1
ATOM 1503 C CA . GLU A 1 186 ? -1.383 22.974 10.691 1.00 67.31 186 GLU A CA 1
ATOM 1504 C C . GLU A 1 186 ? -2.166 22.334 11.837 1.00 67.31 186 GLU A C 1
ATOM 1506 O O . GLU A 1 186 ? -1.656 22.237 12.948 1.00 67.31 186 GLU A O 1
ATOM 1511 N N . PHE A 1 187 ? -3.385 21.852 11.579 1.00 68.12 187 PHE A N 1
ATOM 1512 C CA . PHE A 1 187 ? -4.221 21.265 12.631 1.00 68.12 187 PHE A CA 1
ATOM 1513 C C . PHE A 1 187 ? -4.062 19.740 12.767 1.00 68.12 187 PHE A C 1
ATOM 1515 O O . PHE A 1 187 ? -4.448 19.179 13.789 1.00 68.12 187 PHE A O 1
ATOM 1522 N N . LYS A 1 188 ? -3.460 19.051 11.781 1.00 65.19 188 LYS A N 1
ATOM 1523 C CA . LYS A 1 188 ? -3.194 17.595 11.838 1.00 65.19 188 LYS A CA 1
ATOM 1524 C C . LYS A 1 188 ? -2.334 17.177 13.032 1.00 65.19 188 LYS A C 1
ATOM 1526 O O . LYS A 1 188 ? -2.430 16.043 13.485 1.00 65.19 188 LYS A O 1
ATOM 1531 N N . THR A 1 189 ? -1.497 18.078 13.539 1.00 63.69 189 THR A N 1
ATOM 1532 C CA . THR A 1 189 ? -0.652 17.846 14.718 1.00 63.69 189 THR A CA 1
ATOM 1533 C C . THR A 1 189 ? -1.362 18.142 16.045 1.00 63.69 189 THR A C 1
ATOM 1535 O O . THR A 1 189 ? -0.780 17.910 17.099 1.00 63.69 189 THR A O 1
ATOM 1538 N N . GLU A 1 190 ? -2.601 18.646 16.014 1.00 65.38 190 GLU A N 1
ATOM 1539 C CA . GLU A 1 190 ? -3.370 19.113 17.180 1.00 65.38 190 GLU A CA 1
ATOM 1540 C C . GLU A 1 190 ? -4.427 18.085 17.654 1.00 65.38 190 GLU A C 1
ATOM 1542 O O . GLU A 1 190 ? -5.474 18.464 18.179 1.00 65.38 190 GLU A O 1
ATOM 1547 N N . ILE A 1 191 ? -4.200 16.777 17.469 1.00 70.25 191 ILE A N 1
ATOM 1548 C CA . ILE A 1 191 ? -5.152 15.737 17.907 1.00 70.25 191 ILE A CA 1
ATOM 1549 C C . ILE A 1 191 ? -4.978 15.464 19.406 1.00 70.25 191 ILE A C 1
ATOM 1551 O O . ILE A 1 191 ? -3.974 14.896 19.827 1.00 70.25 191 ILE A O 1
ATOM 1555 N N . SER A 1 192 ? -5.973 15.852 20.208 1.00 71.25 192 SER A N 1
ATOM 1556 C CA . SER A 1 192 ? -5.984 15.682 21.670 1.00 71.25 192 SER A CA 1
ATOM 1557 C C . SER A 1 192 ? -6.541 14.336 22.138 1.00 71.25 192 SER A C 1
ATOM 1559 O O . SER A 1 192 ? -6.204 13.868 23.224 1.00 71.25 192 SER A O 1
ATOM 1561 N N . SER A 1 193 ? -7.389 13.696 21.332 1.00 81.94 193 SER A N 1
ATOM 1562 C CA . SER A 1 193 ? -7.931 12.355 21.564 1.00 81.94 193 SER A CA 1
ATOM 1563 C C . SER A 1 193 ? -8.490 11.764 20.271 1.00 81.94 193 SER A C 1
ATOM 1565 O O . SER A 1 193 ? -8.676 12.468 19.276 1.00 81.94 193 SER A O 1
ATOM 1567 N N . PHE A 1 194 ? -8.754 10.465 20.286 1.00 88.88 194 PHE A N 1
ATOM 1568 C CA . PHE A 1 194 ? -9.488 9.774 19.236 1.00 88.88 194 PHE A CA 1
ATOM 1569 C C . PHE A 1 194 ? -10.469 8.774 19.848 1.00 88.88 194 PHE A C 1
ATOM 1571 O O . PHE A 1 194 ? -10.314 8.331 20.986 1.00 88.88 194 PHE A O 1
ATOM 1578 N N . TYR A 1 195 ? -11.498 8.429 19.091 1.00 92.50 195 TYR A N 1
ATOM 1579 C CA . TYR A 1 195 ? -12.520 7.465 19.462 1.00 92.50 195 TYR A CA 1
ATOM 1580 C C . TYR A 1 195 ? -12.174 6.096 18.884 1.00 92.50 195 TYR A C 1
ATOM 1582 O O . TYR A 1 195 ? -11.883 5.978 17.691 1.00 92.50 195 TYR A O 1
ATOM 1590 N N . LEU A 1 196 ? -12.216 5.069 19.731 1.00 94.44 196 LEU A N 1
ATOM 1591 C CA . LEU A 1 196 ? -12.137 3.668 19.332 1.00 94.44 196 LEU A CA 1
ATOM 1592 C C . LEU A 1 196 ? -13.526 3.060 19.517 1.00 94.44 196 LEU A C 1
ATOM 1594 O O . LEU A 1 196 ? -14.001 2.908 20.642 1.00 94.44 196 LEU A O 1
ATOM 1598 N N . THR A 1 197 ? -14.176 2.725 18.406 1.00 95.38 197 THR A N 1
ATOM 1599 C CA . THR A 1 197 ? -15.526 2.162 18.373 1.00 95.38 197 THR A CA 1
ATOM 1600 C C . THR A 1 197 ? -15.456 0.700 17.956 1.00 95.38 197 THR A C 1
ATOM 1602 O O . THR A 1 197 ? -15.116 0.375 16.819 1.00 95.38 197 THR A O 1
ATOM 1605 N N . MET A 1 198 ? -15.810 -0.199 18.868 1.00 95.12 198 MET A N 1
ATOM 1606 C CA . MET A 1 198 ? -16.007 -1.614 18.571 1.00 95.12 198 MET A CA 1
ATOM 1607 C C . MET A 1 198 ? -17.391 -1.790 17.949 1.00 95.12 198 MET A C 1
ATOM 1609 O O . MET A 1 198 ? -18.405 -1.747 18.645 1.00 95.12 198 MET A O 1
ATOM 1613 N N . LEU A 1 199 ? -17.436 -1.970 16.630 1.00 93.75 199 LEU A N 1
ATOM 1614 C CA . LEU A 1 199 ? -18.680 -2.186 15.890 1.00 93.75 199 LEU A CA 1
ATOM 1615 C C . LEU A 1 199 ? -19.147 -3.639 15.987 1.00 93.75 199 LEU A C 1
ATOM 1617 O O . LEU A 1 199 ? -20.344 -3.908 16.057 1.00 93.75 199 LEU A O 1
ATOM 1621 N N . LYS A 1 200 ? -18.189 -4.569 15.991 1.00 90.38 200 LYS A N 1
ATOM 1622 C CA . LYS A 1 200 ? -18.433 -6.001 16.141 1.00 90.38 200 LYS A CA 1
ATOM 1623 C C . LYS A 1 200 ? -17.269 -6.652 16.873 1.00 90.38 200 LYS A C 1
ATOM 1625 O O . LYS A 1 200 ? -16.117 -6.414 16.524 1.00 90.38 200 LYS A O 1
ATOM 1630 N N . ASN A 1 201 ? -17.566 -7.466 17.876 1.00 88.62 201 ASN A N 1
ATOM 1631 C CA . ASN A 1 201 ? -16.594 -8.221 18.667 1.00 88.62 201 ASN A CA 1
ATOM 1632 C C . ASN A 1 201 ? -17.307 -9.447 19.267 1.00 88.62 201 ASN A C 1
ATOM 1634 O O . ASN A 1 201 ? -18.535 -9.536 19.240 1.00 88.62 201 ASN A O 1
ATOM 1638 N N . ASP A 1 202 ? -16.543 -10.415 19.762 1.00 79.12 202 ASP A N 1
ATOM 1639 C CA . ASP A 1 202 ? -17.060 -11.652 20.339 1.00 79.12 202 ASP A CA 1
ATOM 1640 C C . ASP A 1 202 ? -18.034 -11.411 21.501 1.00 79.12 202 ASP A C 1
ATOM 1642 O O . ASP A 1 202 ? -19.133 -11.960 21.538 1.00 79.12 202 ASP A O 1
ATOM 1646 N N . PHE A 1 203 ? -17.672 -10.506 22.409 1.00 84.19 203 PHE A N 1
ATOM 1647 C CA . PHE A 1 203 ? -18.475 -10.217 23.594 1.00 84.19 203 PHE A CA 1
ATOM 1648 C C . PHE A 1 203 ? -19.695 -9.342 23.266 1.00 84.19 203 PHE A C 1
ATOM 1650 O O . PHE A 1 203 ? -20.760 -9.515 23.852 1.00 84.19 203 PHE A O 1
ATOM 1657 N N . ILE A 1 204 ? -19.573 -8.438 22.290 1.00 82.12 204 ILE A N 1
ATOM 1658 C CA . ILE A 1 204 ? -20.697 -7.628 21.783 1.00 82.12 204 ILE A CA 1
ATOM 1659 C C . ILE A 1 204 ? -21.798 -8.540 21.231 1.00 82.12 204 ILE A C 1
ATOM 1661 O O . ILE A 1 204 ? -22.969 -8.385 21.584 1.00 82.12 204 ILE A O 1
ATOM 1665 N N . ASP A 1 205 ? -21.415 -9.539 20.434 1.00 81.88 205 ASP A N 1
ATOM 1666 C CA . ASP A 1 205 ? -22.359 -10.487 19.844 1.00 81.88 205 ASP A CA 1
ATOM 1667 C C . ASP A 1 205 ? -22.986 -11.410 20.904 1.00 81.88 205 ASP A C 1
ATOM 1669 O O . ASP A 1 205 ? -24.186 -11.683 20.836 1.00 81.88 205 ASP A O 1
ATOM 1673 N N . LEU A 1 206 ? -22.210 -11.846 21.908 1.00 82.81 206 LEU A N 1
ATOM 1674 C CA . LEU A 1 206 ? -22.689 -12.709 22.997 1.00 82.81 206 LEU A CA 1
ATOM 1675 C C . LEU A 1 206 ? -23.759 -12.023 23.863 1.00 82.81 206 LEU A C 1
ATOM 1677 O O . LEU A 1 206 ? -24.784 -12.626 24.174 1.00 82.81 206 LEU A O 1
ATOM 1681 N N . TYR A 1 207 ? -23.532 -10.762 24.245 1.00 83.19 207 TYR A N 1
ATOM 1682 C CA . TYR A 1 207 ? -24.449 -10.015 25.113 1.00 83.19 207 TYR A CA 1
ATOM 1683 C C . TYR A 1 207 ? -25.506 -9.208 24.336 1.00 83.19 207 TYR A C 1
ATOM 1685 O O . TYR A 1 207 ? -26.386 -8.613 24.960 1.00 83.19 207 TYR A O 1
ATOM 1693 N N . ASN A 1 208 ? -25.439 -9.175 22.996 1.00 84.06 208 ASN A N 1
ATOM 1694 C CA . ASN A 1 208 ? -26.337 -8.417 22.108 1.00 84.06 208 ASN A CA 1
ATOM 1695 C C . ASN A 1 208 ? -26.517 -6.947 22.555 1.00 84.06 208 ASN A C 1
ATOM 1697 O O . ASN A 1 208 ? -27.596 -6.357 22.458 1.00 84.06 208 ASN A O 1
ATOM 1701 N N . VAL A 1 209 ? -25.431 -6.367 23.064 1.00 80.44 209 VAL A N 1
ATOM 1702 C CA . VAL A 1 209 ? -25.285 -4.942 23.380 1.00 80.44 209 VAL A CA 1
ATOM 1703 C C . VAL A 1 209 ? -24.736 -4.325 22.106 1.00 80.44 209 VAL A C 1
ATOM 1705 O O . VAL A 1 209 ? -23.838 -4.910 21.524 1.00 80.44 209 VAL A O 1
ATOM 1708 N N . GLY A 1 210 ? -25.292 -3.227 21.604 1.00 86.19 210 GLY A N 1
ATOM 1709 C CA . GLY A 1 210 ? -24.832 -2.621 20.349 1.00 86.19 210 GLY A CA 1
ATOM 1710 C C . GLY A 1 210 ? -23.343 -2.204 20.347 1.00 86.19 210 GLY A C 1
ATOM 1711 O O . GLY A 1 210 ? -22.598 -2.514 21.277 1.00 86.19 210 GLY A O 1
ATOM 1712 N N . PRO A 1 211 ? -22.891 -1.478 19.311 1.00 93.69 211 PRO A N 1
ATOM 1713 C CA . PRO A 1 211 ? -21.505 -1.021 19.230 1.00 93.69 211 PRO A CA 1
ATOM 1714 C C . PRO A 1 211 ? -21.124 -0.178 20.455 1.00 93.69 211 PRO A C 1
ATOM 1716 O O . PRO A 1 211 ? -21.980 0.498 21.022 1.00 93.69 211 PRO A O 1
ATOM 1719 N N . LEU A 1 212 ? -19.851 -0.218 20.852 1.00 92.38 212 LEU A N 1
ATOM 1720 C CA . LEU A 1 212 ? -19.335 0.472 22.042 1.00 92.38 212 LEU A CA 1
ATOM 1721 C C . LEU A 1 212 ? -18.164 1.377 21.673 1.00 92.38 212 LEU A C 1
ATOM 1723 O O . LEU A 1 212 ? -17.244 0.931 20.987 1.00 92.38 212 LEU A O 1
ATOM 1727 N N . THR A 1 213 ? -18.161 2.611 22.171 1.00 92.19 213 THR A N 1
ATOM 1728 C CA . THR A 1 213 ? -17.116 3.602 21.895 1.00 92.19 213 THR A CA 1
ATOM 1729 C C . THR A 1 213 ? -16.368 3.990 23.166 1.00 92.19 213 THR A C 1
ATOM 1731 O O . THR A 1 213 ? -16.967 4.234 24.213 1.00 92.19 213 THR A O 1
ATOM 1734 N N . VAL A 1 214 ? -15.041 4.083 23.075 1.00 89.94 214 VAL A N 1
ATOM 1735 C CA . VAL A 1 214 ? -14.180 4.620 24.137 1.00 89.94 214 VAL A CA 1
ATOM 1736 C C . VAL A 1 214 ? -13.386 5.816 23.617 1.00 89.94 214 VAL A C 1
ATOM 1738 O O . VAL A 1 214 ? -12.909 5.814 22.480 1.00 89.94 214 VAL A O 1
ATOM 1741 N N . ASN A 1 215 ? -13.239 6.852 24.446 1.00 87.38 215 ASN A N 1
ATOM 1742 C CA . ASN A 1 215 ? -12.349 7.975 24.150 1.00 87.38 215 ASN A CA 1
ATOM 1743 C C . ASN A 1 215 ? -10.927 7.627 24.615 1.00 87.38 215 ASN A C 1
ATOM 1745 O O . ASN A 1 215 ? -10.676 7.401 25.804 1.00 87.38 215 ASN A O 1
ATOM 1749 N N . VAL A 1 216 ? -9.997 7.600 23.665 1.00 85.75 216 VAL A N 1
ATOM 1750 C CA . VAL A 1 216 ? -8.575 7.368 23.897 1.00 85.75 216 VAL A CA 1
ATOM 1751 C C . VAL A 1 216 ? -7.846 8.713 23.812 1.00 85.75 216 VAL A C 1
ATOM 1753 O O . VAL A 1 216 ? -7.740 9.292 22.729 1.00 85.75 216 VAL A O 1
ATOM 1756 N N . PRO A 1 217 ? -7.335 9.251 24.932 1.00 75.69 217 PRO A N 1
ATOM 1757 C CA . PRO A 1 217 ? -6.628 10.519 24.905 1.00 75.69 217 PRO A CA 1
ATOM 1758 C C . PRO A 1 217 ? -5.276 10.382 24.220 1.00 75.69 217 PRO A C 1
ATOM 1760 O O . PRO A 1 217 ? -4.487 9.481 24.504 1.00 75.69 217 PRO A O 1
ATOM 1763 N N . ALA A 1 218 ? -5.008 11.345 23.351 1.00 69.06 218 ALA A N 1
ATOM 1764 C CA . ALA A 1 218 ? -3.784 11.476 22.606 1.00 69.06 218 ALA A CA 1
ATOM 1765 C C . ALA A 1 218 ? -2.863 12.467 23.327 1.00 69.06 218 ALA A C 1
ATOM 1767 O O . ALA A 1 218 ? -2.955 13.678 23.141 1.00 69.06 218 ALA A O 1
ATOM 1768 N N . TYR A 1 219 ? -1.981 11.968 24.195 1.00 58.91 219 TYR A N 1
ATOM 1769 C CA . TYR A 1 219 ? -1.049 12.814 24.946 1.00 58.91 219 TYR A CA 1
ATOM 1770 C C . TYR A 1 219 ? 0.037 13.402 24.027 1.00 58.91 219 TYR A C 1
ATOM 1772 O O . TYR A 1 219 ? 1.115 12.838 23.884 1.00 58.91 219 TYR A O 1
ATOM 1780 N N . VAL A 1 220 ? -0.231 14.553 23.405 1.00 47.56 220 VAL A N 1
ATOM 1781 C CA . VAL A 1 220 ? 0.726 15.237 22.507 1.00 47.56 220 VAL A CA 1
ATOM 1782 C C . VAL A 1 220 ? 1.795 16.044 23.274 1.00 47.56 220 VAL A C 1
ATOM 1784 O O . VAL A 1 220 ? 2.801 16.452 22.697 1.00 47.56 220 VAL A O 1
ATOM 1787 N N . HIS A 1 221 ? 1.650 16.249 24.591 1.00 45.03 221 HIS A N 1
ATOM 1788 C CA . HIS A 1 221 ? 2.530 17.140 25.360 1.00 45.03 221 HIS A CA 1
ATOM 1789 C C . HIS A 1 221 ? 2.983 16.575 26.720 1.00 45.03 221 HIS A C 1
ATOM 1791 O O . HIS A 1 221 ? 2.553 17.053 27.768 1.00 45.03 221 HIS A O 1
ATOM 1797 N N . LYS A 1 222 ? 3.964 15.661 26.729 1.00 40.75 222 LYS A N 1
ATOM 1798 C CA . LYS A 1 222 ? 4.766 15.362 27.940 1.00 40.75 222 LYS A CA 1
ATOM 1799 C C . LYS A 1 222 ? 5.739 16.492 28.335 1.00 40.75 222 LYS A C 1
ATOM 1801 O O . LYS A 1 222 ? 6.434 16.388 29.337 1.00 40.75 222 LYS A O 1
ATOM 1806 N N . GLY A 1 223 ? 5.760 17.621 27.619 1.00 37.34 223 GLY A N 1
ATOM 1807 C CA . GLY A 1 223 ? 6.621 18.765 27.957 1.00 37.34 223 GLY A CA 1
ATOM 1808 C C . GLY A 1 223 ? 6.249 19.496 29.259 1.00 37.34 223 GLY A C 1
ATOM 1809 O O . GLY A 1 223 ? 7.129 20.046 29.918 1.00 37.34 223 GLY A O 1
ATOM 1810 N N . LYS A 1 224 ? 4.970 19.497 29.672 1.00 34.19 224 LYS A N 1
ATOM 1811 C CA . LYS A 1 224 ? 4.536 20.193 30.904 1.00 34.19 224 LYS A CA 1
ATOM 1812 C C . LYS A 1 224 ? 4.703 19.350 32.173 1.00 34.19 224 LYS A C 1
ATOM 1814 O O . LYS A 1 224 ? 5.036 19.904 33.217 1.00 34.19 224 LYS A O 1
ATOM 1819 N N . GLU A 1 225 ? 4.542 18.030 32.088 1.00 37.59 225 GLU A N 1
ATOM 1820 C CA . GLU A 1 225 ? 4.754 17.136 33.237 1.00 37.59 225 GLU A CA 1
ATOM 1821 C C . GLU A 1 225 ? 6.237 16.994 33.590 1.00 37.59 225 GLU A C 1
ATOM 1823 O O . GLU A 1 225 ? 6.571 16.966 34.770 1.00 37.59 225 GLU A O 1
ATOM 1828 N N . ILE A 1 226 ? 7.143 17.008 32.604 1.00 39.44 226 ILE A N 1
ATOM 1829 C CA . ILE A 1 226 ? 8.592 17.003 32.862 1.00 39.44 226 ILE A CA 1
ATOM 1830 C C . ILE A 1 226 ? 9.020 18.282 33.588 1.00 39.44 226 ILE A C 1
ATOM 1832 O O . ILE A 1 226 ? 9.823 18.207 34.513 1.00 39.44 226 ILE A O 1
ATOM 1836 N N . LEU A 1 227 ? 8.449 19.445 33.248 1.00 38.41 227 LEU A N 1
ATOM 1837 C CA . LEU A 1 227 ? 8.705 20.682 33.994 1.00 38.41 227 LEU A CA 1
ATOM 1838 C C . LEU A 1 227 ? 8.251 20.558 35.453 1.00 38.41 227 LEU A C 1
ATOM 1840 O O . LEU A 1 227 ? 8.992 20.940 36.352 1.00 38.41 227 LEU A O 1
ATOM 1844 N N . LEU A 1 228 ? 7.070 19.980 35.691 1.00 39.91 228 LEU A N 1
ATOM 1845 C CA . LEU A 1 228 ? 6.540 19.775 37.038 1.00 39.91 228 LEU A CA 1
ATOM 1846 C C . LEU A 1 228 ? 7.391 18.771 37.833 1.00 39.91 228 LEU A C 1
ATOM 1848 O O . LEU A 1 228 ? 7.688 19.013 38.996 1.00 39.91 228 LEU A O 1
ATOM 1852 N N . ILE A 1 229 ? 7.841 17.683 37.201 1.00 42.22 229 ILE A N 1
ATOM 1853 C CA . ILE A 1 229 ? 8.707 16.659 37.806 1.00 42.22 229 ILE A CA 1
ATOM 1854 C C . ILE A 1 229 ? 10.102 17.218 38.098 1.00 42.22 229 ILE A C 1
ATOM 1856 O O . ILE A 1 229 ? 10.638 16.955 39.168 1.00 42.22 229 ILE A O 1
ATOM 1860 N N . VAL A 1 230 ? 10.685 18.015 37.200 1.00 45.00 230 VAL A N 1
ATOM 1861 C CA . VAL A 1 230 ? 11.984 18.671 37.424 1.00 45.00 230 VAL A CA 1
ATOM 1862 C C . VAL A 1 230 ? 11.875 19.700 38.548 1.00 45.00 230 VAL A C 1
ATOM 1864 O O . VAL A 1 230 ? 12.753 19.750 39.405 1.00 45.00 230 VAL A O 1
ATOM 1867 N N . VAL A 1 231 ? 10.783 20.468 38.607 1.00 45.97 231 VAL A N 1
ATOM 1868 C CA . VAL A 1 231 ? 10.514 21.402 39.711 1.00 45.97 231 VAL A CA 1
ATOM 1869 C C . VAL A 1 231 ? 10.335 20.643 41.033 1.00 45.97 231 VAL A C 1
ATOM 1871 O O . VAL A 1 231 ? 10.988 20.986 42.015 1.00 45.97 231 VAL A O 1
ATOM 1874 N N . LEU A 1 232 ? 9.555 19.558 41.057 1.00 44.50 232 LEU A N 1
ATOM 1875 C CA . LEU A 1 232 ? 9.360 18.705 42.238 1.00 44.50 232 LEU A CA 1
ATOM 1876 C C . LEU A 1 232 ? 10.653 17.993 42.680 1.00 44.50 232 LEU A C 1
ATOM 1878 O O . LEU A 1 232 ? 10.915 17.881 43.874 1.00 44.50 232 LEU A O 1
ATOM 1882 N N . PHE A 1 233 ? 11.498 17.560 41.742 1.00 42.44 233 PHE A N 1
ATOM 1883 C CA . PHE A 1 233 ? 12.795 16.936 42.020 1.00 42.44 233 PHE A CA 1
ATOM 1884 C C . PHE A 1 233 ? 13.810 17.950 42.571 1.00 42.44 233 PHE A C 1
ATOM 1886 O O . PHE A 1 233 ? 14.529 17.660 43.526 1.00 42.44 233 PHE A O 1
ATOM 1893 N N . CYS A 1 234 ? 13.826 19.176 42.038 1.00 45.34 234 CYS A N 1
ATOM 1894 C CA . CYS A 1 234 ? 14.623 20.271 42.591 1.00 45.34 234 CYS A CA 1
ATOM 1895 C C . CYS A 1 234 ? 14.166 20.682 44.003 1.00 45.34 234 CYS A C 1
ATOM 1897 O O . CYS A 1 234 ? 15.009 21.060 44.816 1.00 45.34 234 CYS A O 1
ATOM 1899 N N . LEU A 1 235 ? 12.868 20.579 44.310 1.00 41.62 235 LEU A N 1
ATOM 1900 C CA . LEU A 1 235 ? 12.318 20.806 45.653 1.00 41.62 235 LEU A CA 1
ATOM 1901 C C . LEU A 1 235 ? 12.651 19.650 46.619 1.00 41.62 235 LEU A C 1
ATOM 1903 O O . LEU A 1 235 ? 13.014 19.898 47.768 1.00 41.62 235 LEU A O 1
ATOM 1907 N N . SER A 1 236 ? 12.635 18.398 46.143 1.00 43.31 236 SER A N 1
ATOM 1908 C CA . SER A 1 236 ? 13.024 17.202 46.911 1.00 43.31 236 SER A CA 1
ATOM 1909 C C . SER A 1 236 ? 14.489 17.228 47.368 1.00 43.31 236 SER A C 1
ATOM 1911 O O . SER A 1 236 ? 14.777 16.873 48.510 1.00 43.31 236 SER A O 1
ATOM 1913 N N . LEU A 1 237 ? 15.413 17.709 46.527 1.00 43.19 237 LEU A N 1
ATOM 1914 C CA . LEU A 1 237 ? 16.841 17.818 46.866 1.00 43.19 237 LEU A CA 1
ATOM 1915 C C . LEU A 1 237 ? 17.147 18.827 47.990 1.00 43.19 237 LEU A C 1
ATOM 1917 O O . LEU A 1 237 ? 18.271 18.855 48.487 1.00 43.19 237 LEU A O 1
ATOM 1921 N N . LYS A 1 238 ? 16.170 19.644 48.408 1.00 42.22 238 LYS A N 1
ATOM 1922 C CA . LYS A 1 238 ? 16.301 20.587 49.529 1.00 42.22 238 LYS A CA 1
ATOM 1923 C C . LYS A 1 238 ? 15.658 20.122 50.839 1.00 42.22 238 LYS A C 1
ATOM 1925 O O . LYS A 1 238 ? 15.720 20.869 51.811 1.00 42.22 238 LYS A O 1
ATOM 1930 N N . GLY A 1 239 ? 15.079 18.919 50.898 1.00 35.25 239 GLY A N 1
ATOM 1931 C CA . GLY A 1 239 ? 14.501 18.391 52.142 1.00 35.25 239 GLY A CA 1
ATOM 1932 C C . GLY A 1 239 ? 13.339 19.234 52.685 1.00 35.25 239 GLY A C 1
ATOM 1933 O O . GLY A 1 239 ? 13.204 19.394 53.894 1.00 35.25 239 GLY A O 1
ATOM 1934 N N . TRP A 1 240 ? 12.529 19.823 51.803 1.00 37.03 240 TRP A N 1
ATOM 1935 C CA . TRP A 1 240 ? 11.339 20.581 52.190 1.00 37.03 240 TRP A CA 1
ATOM 1936 C C . TRP A 1 240 ? 10.120 19.660 52.254 1.00 37.03 240 TRP A C 1
ATOM 1938 O O . TRP A 1 240 ? 9.467 19.384 51.250 1.00 37.03 240 TRP A O 1
ATOM 1948 N N . GLU A 1 241 ? 9.825 19.172 53.456 1.00 32.28 241 GLU A N 1
ATOM 1949 C CA . GLU A 1 241 ? 8.608 18.425 53.763 1.00 32.28 241 GLU A CA 1
ATOM 1950 C C . GLU A 1 241 ? 7.533 19.388 54.282 1.00 32.28 241 GLU A C 1
ATOM 1952 O O . GLU A 1 241 ? 7.519 19.757 55.453 1.00 32.28 241 GLU A O 1
ATOM 1957 N N . GLY A 1 242 ? 6.627 19.811 53.397 1.00 35.81 242 GLY A N 1
ATOM 1958 C CA . GLY A 1 242 ? 5.399 20.498 53.797 1.00 35.81 242 GLY A CA 1
ATOM 1959 C C . GLY A 1 242 ? 4.871 21.499 52.774 1.00 35.81 242 GLY A C 1
ATOM 1960 O O . GLY A 1 242 ? 5.333 22.630 52.743 1.00 35.81 242 GLY A O 1
ATOM 1961 N N . TRP A 1 243 ? 3.890 21.078 51.969 1.00 38.34 243 TRP A N 1
ATOM 1962 C CA . TRP A 1 243 ? 2.500 21.579 51.963 1.00 38.34 243 TRP A CA 1
ATOM 1963 C C . TRP A 1 243 ? 1.799 21.525 50.599 1.00 38.34 243 TRP A C 1
ATOM 1965 O O . TRP A 1 243 ? 2.351 21.816 49.540 1.00 38.34 243 TRP A O 1
ATOM 1975 N N . GLU A 1 244 ? 0.518 21.162 50.689 1.00 37.84 244 GLU A N 1
ATOM 1976 C CA . GLU A 1 244 ? -0.531 21.429 49.717 1.00 37.84 244 GLU A CA 1
ATOM 1977 C C . GLU A 1 244 ? -0.896 22.925 49.776 1.00 37.84 244 GLU A C 1
ATOM 1979 O O . GLU A 1 244 ? -1.410 23.389 50.789 1.00 37.84 244 GLU A O 1
ATOM 1984 N N . GLY A 1 245 ? -0.726 23.658 48.673 1.00 41.06 245 GLY A N 1
ATOM 1985 C CA . GLY A 1 245 ? -1.422 24.929 48.441 1.00 41.06 245 GLY A CA 1
ATOM 1986 C C . GLY A 1 245 ? -0.535 26.157 48.226 1.00 41.06 245 GLY A C 1
ATOM 1987 O O . GLY A 1 245 ? 0.335 26.442 49.031 1.00 41.06 245 GLY A O 1
ATOM 1988 N N . GLU A 1 246 ? -0.880 26.896 47.162 1.00 34.62 246 GLU A N 1
ATOM 1989 C CA . GLU A 1 246 ? -0.427 28.245 46.761 1.00 34.62 246 GLU A CA 1
ATOM 1990 C C . GLU A 1 246 ? 0.824 28.313 45.863 1.00 34.62 246 GLU A C 1
ATOM 1992 O O . GLU A 1 246 ? 1.965 28.241 46.297 1.00 34.62 246 GLU A O 1
ATOM 1997 N N . VAL A 1 247 ? 0.564 28.469 44.555 1.00 35.22 247 VAL A N 1
ATOM 1998 C CA . VAL A 1 247 ? 1.557 28.642 43.475 1.00 35.22 247 VAL A CA 1
ATOM 1999 C C . VAL A 1 247 ? 1.959 30.121 43.306 1.00 35.22 247 VAL A C 1
ATOM 2001 O O . VAL A 1 247 ? 3.029 30.408 42.776 1.00 35.22 247 VAL A O 1
ATOM 2004 N N . ASP A 1 248 ? 1.160 31.062 43.819 1.00 34.31 248 ASP A N 1
ATOM 2005 C CA . ASP A 1 248 ? 1.293 32.496 43.511 1.00 34.31 248 ASP A CA 1
ATOM 2006 C C . ASP A 1 248 ? 2.429 33.203 44.281 1.00 34.31 248 ASP A C 1
ATOM 2008 O O . ASP A 1 248 ? 2.998 34.173 43.791 1.00 34.31 248 ASP A O 1
ATOM 2012 N N . LEU A 1 249 ? 2.860 32.674 45.434 1.00 38.53 249 LEU A N 1
ATOM 2013 C CA . LEU A 1 249 ? 4.046 33.168 46.160 1.00 38.53 249 LEU A CA 1
ATOM 2014 C C . LEU A 1 249 ? 5.378 32.734 45.505 1.00 38.53 249 LEU A C 1
ATOM 2016 O O . LEU A 1 249 ? 6.438 33.278 45.814 1.00 38.53 249 LEU A O 1
ATOM 2020 N N . MET A 1 250 ? 5.335 31.775 44.570 1.00 35.97 250 MET A N 1
ATOM 2021 C CA . MET A 1 250 ? 6.517 31.147 43.967 1.00 35.97 250 MET A CA 1
ATOM 2022 C C . MET A 1 250 ? 7.127 31.976 42.816 1.00 35.97 250 MET A C 1
ATOM 2024 O O . MET A 1 250 ? 8.338 31.902 42.579 1.00 35.97 250 MET A O 1
ATOM 2028 N N . GLU A 1 251 ? 6.329 32.799 42.119 1.00 36.50 251 GLU A N 1
ATOM 2029 C CA . GLU A 1 251 ? 6.816 33.668 41.031 1.00 36.50 251 GLU A CA 1
ATOM 2030 C C . GLU A 1 251 ? 7.698 34.817 41.548 1.00 36.50 251 GLU A C 1
ATOM 2032 O O . GLU A 1 251 ? 8.744 35.111 40.957 1.00 36.50 251 GLU A O 1
ATOM 2037 N N . GLU A 1 252 ? 7.358 35.410 42.697 1.00 39.31 252 GLU A N 1
ATOM 2038 C CA . GLU A 1 252 ? 8.135 36.512 43.283 1.00 39.31 252 GLU A CA 1
ATOM 2039 C C . GLU A 1 252 ? 9.513 36.068 43.801 1.00 39.31 252 GLU A C 1
ATOM 2041 O O . GLU A 1 252 ? 10.474 36.846 43.801 1.00 39.31 252 GLU A O 1
ATOM 2046 N N . GLU A 1 253 ? 9.655 34.809 44.222 1.00 41.22 253 GLU A N 1
ATOM 2047 C CA . GLU A 1 253 ? 10.912 34.281 44.757 1.00 41.22 253 GLU A CA 1
ATOM 2048 C C . GLU A 1 253 ? 11.844 33.732 43.660 1.00 41.22 253 GLU A C 1
ATOM 2050 O O . GLU A 1 253 ? 13.067 33.901 43.746 1.00 41.22 253 GLU A O 1
ATOM 2055 N N . MET A 1 254 ? 11.290 33.193 42.562 1.00 39.44 254 MET A N 1
ATOM 2056 C CA . MET A 1 254 ? 12.068 32.817 41.369 1.00 39.44 254 MET A CA 1
ATOM 2057 C C . MET A 1 254 ? 12.699 34.026 40.661 1.00 39.44 254 MET A C 1
ATOM 2059 O O . MET A 1 254 ? 13.797 33.897 40.112 1.00 39.44 254 MET A O 1
ATOM 2063 N N . HIS A 1 255 ? 12.068 35.207 40.696 1.00 43.78 255 HIS A N 1
ATOM 2064 C CA . HIS A 1 255 ? 12.633 36.431 40.111 1.00 43.78 255 HIS A CA 1
ATOM 2065 C C . HIS A 1 255 ? 13.851 36.987 40.867 1.00 43.78 255 HIS A C 1
ATOM 2067 O O . HIS A 1 255 ? 14.703 37.632 40.254 1.00 43.78 255 HIS A O 1
ATOM 2073 N N . ARG A 1 256 ? 14.010 36.688 42.164 1.00 44.00 256 ARG A N 1
ATOM 2074 C CA . ARG A 1 256 ? 15.121 37.215 42.981 1.00 44.00 256 ARG A CA 1
ATOM 2075 C C . ARG A 1 256 ? 16.447 36.457 42.830 1.00 44.00 256 ARG A C 1
ATOM 2077 O O . ARG A 1 256 ? 17.490 36.993 43.195 1.00 44.00 256 ARG A O 1
ATOM 2084 N N . ASN A 1 257 ? 16.458 35.243 42.269 1.00 45.12 257 ASN A N 1
ATOM 2085 C CA . ASN A 1 257 ? 17.651 34.384 42.239 1.00 45.12 257 ASN A CA 1
ATOM 2086 C C . ASN A 1 257 ? 18.190 34.119 40.817 1.00 45.12 257 ASN A C 1
ATOM 2088 O O . ASN A 1 257 ? 17.926 33.095 40.184 1.00 45.12 257 ASN A O 1
ATOM 2092 N N . VAL A 1 258 ? 19.055 35.022 40.340 1.00 44.12 258 VAL A N 1
ATOM 2093 C CA . VAL A 1 258 ? 19.668 35.010 38.992 1.00 44.12 258 VAL A CA 1
ATOM 2094 C C . VAL A 1 258 ? 20.420 33.703 38.663 1.00 44.12 258 VAL A C 1
ATOM 2096 O O . VAL A 1 258 ? 20.414 33.254 37.515 1.00 44.12 258 VAL A O 1
ATOM 2099 N N . LYS A 1 259 ? 21.020 33.031 39.658 1.00 43.16 259 LYS A N 1
ATOM 2100 C CA . LYS A 1 259 ? 21.712 31.738 39.461 1.00 43.16 259 LYS A CA 1
ATOM 2101 C C . LYS A 1 259 ? 20.757 30.581 39.132 1.00 43.16 259 LYS A C 1
ATOM 2103 O O . LYS A 1 259 ? 21.120 29.719 38.333 1.00 43.16 259 LYS A O 1
ATOM 2108 N N . TYR A 1 260 ? 19.541 30.577 39.685 1.00 48.28 260 TYR A N 1
ATOM 2109 C CA . TYR A 1 260 ? 18.530 29.552 39.390 1.00 48.28 260 TYR A CA 1
ATOM 2110 C C . TYR A 1 260 ? 17.922 29.751 38.004 1.00 48.28 260 TYR A C 1
ATOM 2112 O O . TYR A 1 260 ? 17.745 28.777 37.281 1.00 48.28 260 TYR A O 1
ATOM 2120 N N . ILE A 1 261 ? 17.715 31.002 37.578 1.00 46.00 261 ILE A N 1
ATOM 2121 C CA . ILE A 1 261 ? 17.283 31.319 36.209 1.00 46.00 261 ILE A CA 1
ATOM 2122 C C . ILE A 1 261 ? 18.306 30.807 35.190 1.00 46.00 261 ILE A C 1
ATOM 2124 O O . ILE A 1 261 ? 17.913 30.263 34.161 1.00 46.00 261 ILE A O 1
ATOM 2128 N N . LEU A 1 262 ? 19.611 30.927 35.466 1.00 44.50 262 LEU A N 1
ATOM 2129 C CA . LEU A 1 262 ? 20.652 30.411 34.573 1.00 44.50 262 LEU A CA 1
ATOM 2130 C C . LEU A 1 262 ? 20.688 28.876 34.539 1.00 44.50 262 LEU A C 1
ATOM 2132 O O . LEU A 1 262 ? 20.786 28.306 33.455 1.00 44.50 262 LEU A O 1
ATOM 2136 N N . PHE A 1 263 ? 20.584 28.213 35.696 1.00 45.22 263 PHE A N 1
ATOM 2137 C CA . PHE A 1 263 ? 20.585 26.749 35.785 1.00 45.22 263 PHE A CA 1
ATOM 2138 C C . PHE A 1 263 ? 19.333 26.141 35.144 1.00 45.22 263 PHE A C 1
ATOM 2140 O O . PHE A 1 263 ? 19.452 25.243 34.319 1.00 45.22 263 PHE A O 1
ATOM 2147 N N . VAL A 1 264 ? 18.148 26.695 35.420 1.00 45.78 264 VAL A N 1
ATOM 2148 C CA . VAL A 1 264 ? 16.885 26.302 34.781 1.00 45.78 264 VAL A CA 1
ATOM 2149 C C . VAL A 1 264 ? 16.911 26.629 33.288 1.00 45.78 264 VAL A C 1
ATOM 2151 O O . VAL A 1 264 ? 16.511 25.786 32.502 1.00 45.78 264 VAL A O 1
ATOM 2154 N N . ARG A 1 265 ? 17.467 27.766 32.838 1.00 43.44 265 ARG A N 1
ATOM 2155 C CA . ARG A 1 265 ? 17.659 28.046 31.396 1.00 43.44 265 ARG A CA 1
ATOM 2156 C C . ARG A 1 265 ? 18.645 27.096 30.721 1.00 43.44 265 ARG A C 1
ATOM 2158 O O . ARG A 1 265 ? 18.448 26.780 29.554 1.00 43.44 265 ARG A O 1
ATOM 2165 N N . LEU A 1 266 ? 19.696 26.652 31.409 1.00 43.31 266 LEU A N 1
ATOM 2166 C CA . LEU A 1 266 ? 20.663 25.676 30.894 1.00 43.31 266 LEU A CA 1
ATOM 2167 C C . LEU A 1 266 ? 20.067 24.265 30.843 1.00 43.31 266 LEU A C 1
ATOM 2169 O O . LEU A 1 266 ? 20.273 23.563 29.854 1.00 43.31 266 LEU A O 1
ATOM 2173 N N . LEU A 1 267 ? 19.280 23.880 31.852 1.00 41.00 267 LEU A N 1
ATOM 2174 C CA . LEU A 1 267 ? 18.548 22.615 31.883 1.00 41.00 267 LEU A CA 1
ATOM 2175 C C . LEU A 1 267 ? 17.420 22.609 30.843 1.00 41.00 267 LEU A C 1
ATOM 2177 O O . LEU A 1 267 ? 17.306 21.652 30.093 1.00 41.00 267 LEU A O 1
ATOM 2181 N N . LEU A 1 268 ? 16.666 23.705 30.712 1.00 39.22 268 LEU A N 1
ATOM 2182 C CA . LEU A 1 268 ? 15.670 23.911 29.656 1.00 39.22 268 LEU A CA 1
ATOM 2183 C C . LEU A 1 268 ? 16.312 23.994 28.274 1.00 39.22 268 LEU A C 1
ATOM 2185 O O . LEU A 1 268 ? 15.683 23.561 27.322 1.00 39.22 268 LEU A O 1
ATOM 2189 N N . ARG A 1 269 ? 17.548 24.497 28.127 1.00 37.44 269 ARG A N 1
ATOM 2190 C CA . ARG A 1 269 ? 18.296 24.420 26.859 1.00 37.44 269 ARG A CA 1
ATOM 2191 C C . ARG A 1 269 ? 18.724 22.992 26.544 1.00 37.44 269 ARG A C 1
ATOM 2193 O O . ARG A 1 269 ? 18.646 22.615 25.388 1.00 37.44 269 ARG A O 1
ATOM 2200 N N . ARG A 1 270 ? 19.147 22.197 27.532 1.00 31.97 270 ARG A N 1
ATOM 2201 C CA . ARG A 1 270 ? 19.468 20.773 27.328 1.00 31.97 270 ARG A CA 1
ATOM 2202 C C . ARG A 1 270 ? 18.218 19.939 27.030 1.00 31.97 270 ARG A C 1
ATOM 2204 O O . ARG A 1 270 ? 18.235 19.179 26.076 1.00 31.97 270 ARG A O 1
ATOM 2211 N N . LEU A 1 271 ? 17.124 20.165 27.755 1.00 33.91 271 LEU A N 1
ATOM 2212 C CA . LEU A 1 271 ? 15.831 19.503 27.543 1.00 33.91 271 LEU A CA 1
ATOM 2213 C C . LEU A 1 271 ? 15.090 20.023 26.292 1.00 33.91 271 LEU A C 1
ATOM 2215 O O . LEU A 1 271 ? 14.374 19.260 25.663 1.00 33.91 271 LEU A O 1
ATOM 2219 N N . SER A 1 272 ? 15.293 21.278 25.863 1.00 31.66 272 SER A N 1
ATOM 2220 C CA . SER A 1 272 ? 14.792 21.777 24.561 1.00 31.66 272 SER A CA 1
ATOM 2221 C C . SER A 1 272 ? 15.579 21.226 23.372 1.00 31.66 272 SER A C 1
ATOM 2223 O O . SER A 1 272 ? 15.065 21.239 22.257 1.00 31.66 272 SER A O 1
ATOM 2225 N N . VAL A 1 273 ? 16.821 20.767 23.575 1.00 30.17 273 VAL A N 1
ATOM 2226 C CA . VAL A 1 273 ? 17.614 20.109 22.520 1.00 30.17 273 VAL A CA 1
ATOM 2227 C C . VAL A 1 273 ? 17.176 18.647 22.332 1.00 30.17 273 VAL A C 1
ATOM 2229 O O . VAL A 1 273 ? 17.315 18.117 21.235 1.00 30.17 273 VAL A O 1
ATOM 2232 N N . GLU A 1 274 ? 16.535 18.051 23.341 1.00 32.66 274 GLU A N 1
ATOM 2233 C CA . GLU A 1 274 ? 15.840 16.755 23.291 1.00 32.66 274 GLU A CA 1
ATOM 2234 C C . GLU A 1 274 ? 14.314 16.932 23.378 1.00 32.66 274 GLU A C 1
ATOM 2236 O O . GLU A 1 274 ? 13.614 16.177 24.049 1.00 32.66 274 GLU A O 1
ATOM 2241 N N . GLY A 1 275 ? 13.768 17.964 22.727 1.00 37.06 275 GLY A N 1
ATOM 2242 C CA . GLY A 1 275 ? 12.320 18.104 22.616 1.00 37.06 275 GLY A CA 1
ATOM 2243 C C . GLY A 1 275 ? 11.761 16.927 21.820 1.00 37.06 275 GLY A C 1
ATOM 2244 O O . GLY A 1 275 ? 11.914 16.904 20.598 1.00 37.06 275 GLY A O 1
ATOM 2245 N N . GLU A 1 276 ? 11.141 15.954 22.497 1.00 41.97 276 GLU A N 1
ATOM 2246 C CA . GLU A 1 276 ? 10.354 14.902 21.849 1.00 41.97 276 GLU A CA 1
ATOM 2247 C C . GLU A 1 276 ? 9.392 15.584 20.873 1.00 41.97 276 GLU A C 1
ATOM 2249 O O . GLU A 1 276 ? 8.477 16.318 21.265 1.00 41.97 276 GLU A O 1
ATOM 2254 N N . LYS A 1 277 ? 9.652 15.415 19.573 1.00 51.34 277 LYS A N 1
ATOM 2255 C CA . LYS A 1 277 ? 8.747 15.908 18.542 1.00 51.34 277 LYS A CA 1
ATOM 2256 C C . LYS A 1 277 ? 7.386 15.246 18.784 1.00 51.34 277 LYS A C 1
ATOM 2258 O O . LYS A 1 277 ? 7.357 14.048 19.069 1.00 51.34 277 LYS A O 1
ATOM 2263 N N . PRO A 1 278 ? 6.265 15.974 18.629 1.00 66.50 278 PRO A N 1
ATOM 2264 C CA . PRO A 1 278 ? 4.943 15.360 18.600 1.00 66.50 278 PRO A CA 1
ATOM 2265 C C . PRO A 1 278 ? 4.949 14.116 17.704 1.00 66.50 278 PRO A C 1
ATOM 2267 O O . PRO A 1 278 ? 5.522 14.165 16.615 1.00 66.50 278 PRO A O 1
ATOM 2270 N N . LEU A 1 279 ? 4.314 13.025 18.142 1.00 72.94 279 LEU A N 1
ATOM 2271 C CA . LEU A 1 279 ? 4.351 11.718 17.465 1.00 72.94 279 LEU A CA 1
ATOM 2272 C C . LEU A 1 279 ? 4.061 11.815 15.955 1.00 72.94 279 LEU A C 1
ATOM 2274 O O . LEU A 1 279 ? 4.745 11.195 15.145 1.00 72.94 279 LEU A O 1
ATOM 2278 N N . PHE A 1 280 ? 3.098 12.660 15.573 1.00 75.44 280 PHE A N 1
ATOM 2279 C CA . PHE A 1 280 ? 2.781 12.972 14.177 1.00 75.44 280 PHE A CA 1
ATOM 2280 C C . PHE A 1 280 ? 3.978 13.560 13.424 1.00 75.44 280 PHE A C 1
ATOM 2282 O O . PHE A 1 280 ? 4.318 13.096 12.340 1.00 75.44 280 PHE A O 1
ATOM 2289 N N . THR A 1 281 ? 4.632 14.572 13.993 1.00 76.38 281 THR A N 1
ATOM 2290 C CA . THR A 1 281 ? 5.799 15.226 13.394 1.00 76.38 281 THR A CA 1
ATOM 2291 C C . THR A 1 281 ? 6.954 14.244 13.211 1.00 76.38 281 THR A C 1
ATOM 2293 O O . THR A 1 281 ? 7.629 14.292 12.183 1.00 76.38 281 THR A O 1
ATOM 2296 N N . GLU A 1 282 ? 7.172 13.340 14.170 1.00 82.81 282 GLU A N 1
ATOM 2297 C CA . GLU A 1 282 ? 8.199 12.302 14.038 1.00 82.81 282 GLU A CA 1
ATOM 2298 C C . GLU A 1 282 ? 7.845 11.281 12.951 1.00 82.81 282 GLU A C 1
ATOM 2300 O O . GLU A 1 282 ? 8.684 11.004 12.095 1.00 82.81 282 GLU A O 1
ATOM 2305 N N . LEU A 1 283 ? 6.598 10.796 12.902 1.00 83.75 283 LEU A N 1
ATOM 2306 C CA . LEU A 1 283 ? 6.142 9.875 11.858 1.00 83.75 283 LEU A CA 1
ATOM 2307 C C . LEU A 1 283 ? 6.282 10.483 10.455 1.00 83.75 283 LEU A C 1
ATOM 2309 O O . LEU A 1 283 ? 6.843 9.852 9.561 1.00 83.75 283 LEU A O 1
ATOM 2313 N N . TYR A 1 284 ? 5.822 11.719 10.244 1.00 83.75 284 TYR A N 1
ATOM 2314 C CA . TYR A 1 284 ? 5.945 12.371 8.937 1.00 83.75 284 TYR A CA 1
ATOM 2315 C C . TYR A 1 284 ? 7.409 12.622 8.553 1.00 83.75 284 TYR A C 1
ATOM 2317 O O . TYR A 1 284 ? 7.776 12.402 7.399 1.00 83.75 284 TYR A O 1
ATOM 2325 N N . SER A 1 285 ? 8.259 13.005 9.515 1.00 85.62 285 SER A N 1
ATOM 2326 C CA . SER A 1 285 ? 9.706 13.130 9.295 1.00 85.62 285 SER A CA 1
ATOM 2327 C C . SER A 1 285 ? 10.336 11.794 8.895 1.00 85.62 285 SER A C 1
ATOM 2329 O O . SER A 1 285 ? 11.187 11.767 8.010 1.00 85.62 285 SER A O 1
ATOM 2331 N N . LEU A 1 286 ? 9.920 10.688 9.518 1.00 88.38 286 LEU A N 1
ATOM 2332 C CA . LEU A 1 286 ? 10.396 9.344 9.191 1.00 88.38 286 LEU A CA 1
ATOM 2333 C C . LEU A 1 286 ? 9.986 8.900 7.794 1.00 88.38 286 LEU A C 1
ATOM 2335 O O . LEU A 1 286 ? 10.796 8.327 7.068 1.00 88.38 286 LEU A O 1
ATOM 2339 N N . LEU A 1 287 ? 8.740 9.170 7.408 1.00 87.19 287 LEU A N 1
ATOM 2340 C CA . LEU A 1 287 ? 8.255 8.859 6.069 1.00 87.19 287 LEU A CA 1
ATOM 2341 C C . LEU A 1 287 ? 9.030 9.649 5.014 1.00 87.19 287 LEU A C 1
ATOM 2343 O O . LEU A 1 287 ? 9.471 9.066 4.026 1.00 87.19 287 LEU A O 1
ATOM 2347 N N . GLU A 1 288 ? 9.269 10.941 5.244 1.00 88.94 288 GLU A N 1
ATOM 2348 C CA . GLU A 1 288 ? 10.097 11.766 4.363 1.00 88.94 288 GLU A CA 1
ATOM 2349 C C . GLU A 1 288 ? 11.533 11.221 4.250 1.00 88.94 288 GLU A C 1
ATOM 2351 O O . GLU A 1 288 ? 12.049 11.060 3.139 1.00 88.94 288 GLU A O 1
ATOM 2356 N N . ASP A 1 289 ? 12.168 10.865 5.371 1.00 87.81 289 ASP A N 1
ATOM 2357 C CA . ASP A 1 289 ? 13.497 10.242 5.391 1.00 87.81 289 ASP A CA 1
ATOM 2358 C C . ASP A 1 289 ? 13.515 8.901 4.633 1.00 87.81 289 ASP A C 1
ATOM 2360 O O . ASP A 1 289 ? 14.450 8.627 3.869 1.00 87.81 289 ASP A O 1
ATOM 2364 N N . ASN A 1 290 ? 12.471 8.080 4.789 1.00 88.69 290 ASN A N 1
ATOM 2365 C CA . ASN A 1 290 ? 12.321 6.798 4.104 1.00 88.69 290 ASN A CA 1
ATOM 2366 C C . ASN A 1 290 ? 12.176 6.980 2.587 1.00 88.69 290 ASN A C 1
ATOM 2368 O O . ASN A 1 290 ? 12.951 6.390 1.831 1.00 88.69 290 ASN A O 1
ATOM 2372 N N . TYR A 1 291 ? 11.266 7.846 2.129 1.00 87.31 291 TYR A N 1
ATOM 2373 C CA . TYR A 1 291 ? 11.089 8.145 0.703 1.00 87.31 291 TYR A CA 1
ATOM 2374 C C . TYR A 1 291 ? 12.378 8.686 0.077 1.00 87.31 291 TYR A C 1
ATOM 2376 O O . TYR A 1 291 ? 12.815 8.211 -0.974 1.00 87.31 291 TYR A O 1
ATOM 2384 N N . ASN A 1 292 ? 13.051 9.613 0.765 1.00 85.31 292 ASN A N 1
ATOM 2385 C CA . ASN A 1 292 ? 14.331 10.164 0.326 1.00 85.31 292 ASN A CA 1
ATOM 2386 C C . ASN A 1 292 ? 15.438 9.106 0.248 1.00 85.31 292 ASN A C 1
ATOM 2388 O O . ASN A 1 292 ? 16.346 9.221 -0.578 1.00 85.31 292 ASN A O 1
ATOM 2392 N N . THR A 1 293 ? 15.411 8.103 1.125 1.00 83.69 293 THR A N 1
ATOM 2393 C CA . THR A 1 293 ? 16.413 7.033 1.150 1.00 83.69 293 THR A CA 1
ATOM 2394 C C . THR A 1 293 ? 16.134 5.993 0.068 1.00 83.69 293 THR A C 1
ATOM 2396 O O . THR A 1 293 ? 17.061 5.619 -0.648 1.00 83.69 293 THR A O 1
ATOM 2399 N N . ILE A 1 294 ? 14.874 5.594 -0.138 1.00 82.25 294 ILE A N 1
ATOM 2400 C CA . ILE A 1 294 ? 14.458 4.703 -1.235 1.00 82.25 294 ILE A CA 1
ATOM 2401 C C . ILE A 1 294 ? 14.797 5.326 -2.591 1.00 82.25 294 ILE A C 1
ATOM 2403 O O . ILE A 1 294 ? 15.440 4.673 -3.409 1.00 82.25 294 ILE A O 1
ATOM 2407 N N . GLY A 1 295 ? 14.478 6.608 -2.796 1.00 73.44 295 GLY A N 1
ATOM 2408 C CA . GLY A 1 295 ? 14.819 7.320 -4.031 1.00 73.44 295 GLY A CA 1
ATOM 2409 C C . GLY A 1 295 ? 16.324 7.374 -4.312 1.00 73.44 295 GLY A C 1
ATOM 2410 O O . GLY A 1 295 ? 16.729 7.497 -5.464 1.00 73.44 295 GLY A O 1
ATOM 2411 N N . LYS A 1 296 ? 17.164 7.230 -3.276 1.00 74.69 296 LYS A N 1
ATOM 2412 C CA . LYS A 1 296 ? 18.625 7.167 -3.408 1.00 74.69 296 LYS A CA 1
ATOM 2413 C C . LYS A 1 296 ? 19.166 5.772 -3.706 1.00 74.69 296 LYS A C 1
ATOM 2415 O O . LYS A 1 296 ? 20.314 5.678 -4.128 1.00 74.69 296 LYS A O 1
ATOM 2420 N N . ALA A 1 297 ? 18.383 4.711 -3.493 1.00 68.19 297 ALA A N 1
ATOM 2421 C CA . ALA A 1 297 ? 18.844 3.325 -3.598 1.00 68.19 297 ALA A CA 1
ATOM 2422 C C . ALA A 1 297 ? 19.401 2.991 -4.992 1.00 68.19 297 ALA A C 1
ATOM 2424 O O . ALA A 1 297 ? 20.421 2.315 -5.103 1.00 68.19 297 ALA A O 1
ATOM 2425 N N . GLN A 1 298 ? 18.783 3.545 -6.038 1.00 59.44 298 GLN A N 1
ATOM 2426 C CA . GLN A 1 298 ? 19.196 3.389 -7.437 1.00 59.44 298 GLN A CA 1
ATOM 2427 C C . GLN A 1 298 ? 20.581 3.984 -7.761 1.00 59.44 298 GLN A C 1
ATOM 2429 O O . GLN A 1 298 ? 21.198 3.592 -8.745 1.00 59.44 298 GLN A O 1
ATOM 2434 N N . PHE A 1 299 ? 21.106 4.886 -6.924 1.00 53.03 299 PHE A N 1
ATOM 2435 C CA . PHE A 1 299 ? 22.363 5.608 -7.173 1.00 53.03 299 PHE A CA 1
ATOM 2436 C C . PHE A 1 299 ? 23.560 5.047 -6.381 1.00 53.03 299 PHE A C 1
ATOM 2438 O O . PHE A 1 299 ? 24.636 5.648 -6.346 1.00 53.03 299 PHE A O 1
ATOM 2445 N N . ILE A 1 300 ? 23.399 3.908 -5.697 1.00 64.38 300 ILE A N 1
ATOM 2446 C CA . ILE A 1 300 ? 24.424 3.348 -4.807 1.00 64.38 300 ILE A CA 1
ATOM 2447 C C . ILE A 1 300 ? 25.244 2.280 -5.536 1.00 64.38 300 ILE A C 1
ATOM 2449 O O . ILE A 1 300 ? 24.832 1.133 -5.653 1.00 64.38 300 ILE A O 1
ATOM 2453 N N . ASN A 1 301 ? 26.459 2.638 -5.954 1.00 56.28 301 ASN A N 1
ATOM 2454 C CA . ASN A 1 301 ? 27.378 1.744 -6.677 1.00 56.28 301 ASN A CA 1
ATOM 2455 C C . ASN A 1 301 ? 28.621 1.315 -5.867 1.00 56.28 301 ASN A C 1
ATOM 2457 O O . ASN A 1 301 ? 29.313 0.368 -6.236 1.00 56.28 301 ASN A O 1
ATOM 2461 N N . LYS A 1 302 ? 28.923 1.986 -4.746 1.00 63.69 302 LYS A N 1
ATOM 2462 C CA . LYS A 1 302 ? 30.113 1.722 -3.912 1.00 63.69 302 LYS A CA 1
ATOM 2463 C C . LYS A 1 302 ? 29.752 0.957 -2.640 1.00 63.69 302 LYS A C 1
ATOM 2465 O O . LYS A 1 302 ? 28.870 1.379 -1.896 1.00 63.69 302 LYS A O 1
ATOM 2470 N N . LYS A 1 303 ? 30.530 -0.081 -2.299 1.00 66.00 303 LYS A N 1
ATOM 2471 C CA . LYS A 1 303 ? 30.336 -0.934 -1.101 1.00 66.00 303 LYS A CA 1
ATOM 2472 C C . LYS A 1 303 ? 30.167 -0.142 0.210 1.00 66.00 303 LYS A C 1
ATOM 2474 O O . LYS A 1 303 ? 29.286 -0.450 1.005 1.00 66.00 303 LYS A O 1
ATOM 2479 N N . ARG A 1 304 ? 30.948 0.927 0.416 1.00 68.75 304 ARG A N 1
ATOM 2480 C CA . ARG A 1 304 ? 30.834 1.809 1.600 1.00 68.75 304 ARG A CA 1
ATOM 2481 C C . ARG A 1 304 ? 29.530 2.619 1.627 1.00 68.75 304 ARG A C 1
ATOM 2483 O O . ARG A 1 304 ? 29.001 2.899 2.697 1.00 68.75 304 ARG A O 1
ATOM 2490 N N . LEU A 1 305 ? 29.007 3.002 0.464 1.00 71.50 305 LEU A N 1
ATOM 2491 C CA . LEU A 1 305 ? 27.728 3.708 0.361 1.00 71.50 305 LEU A CA 1
ATOM 2492 C C . LEU A 1 305 ? 26.550 2.752 0.575 1.00 71.50 305 LEU A C 1
ATOM 2494 O O . LEU A 1 305 ? 25.583 3.152 1.211 1.00 71.50 305 LEU A O 1
ATOM 2498 N N . VAL A 1 306 ? 26.672 1.490 0.143 1.00 72.62 306 VAL A N 1
ATOM 2499 C CA . VAL A 1 306 ? 25.711 0.420 0.468 1.00 72.62 306 VAL A CA 1
ATOM 2500 C C . VAL A 1 306 ? 25.623 0.227 1.980 1.00 72.62 306 VAL A C 1
ATOM 2502 O O . VAL A 1 306 ? 24.529 0.235 2.534 1.00 72.62 306 VAL A O 1
ATOM 2505 N N . GLN A 1 307 ? 26.765 0.136 2.666 1.00 76.25 307 GLN A N 1
ATOM 2506 C CA . GLN A 1 307 ? 26.792 0.008 4.125 1.00 76.25 307 GLN A CA 1
ATOM 2507 C C . GLN A 1 307 ? 26.156 1.220 4.824 1.00 76.25 307 GLN A C 1
ATOM 2509 O O . GLN A 1 307 ? 25.333 1.054 5.718 1.00 76.25 307 GLN A O 1
ATOM 2514 N N . ASN A 1 308 ? 26.472 2.438 4.373 1.00 79.31 308 ASN A N 1
ATOM 2515 C CA . ASN A 1 308 ? 25.857 3.656 4.905 1.00 79.31 308 ASN A CA 1
ATOM 2516 C C . ASN A 1 308 ? 24.346 3.735 4.631 1.00 79.31 308 ASN A C 1
ATOM 2518 O O . ASN A 1 308 ? 23.604 4.264 5.452 1.00 79.31 308 ASN A O 1
ATOM 2522 N N . TYR A 1 309 ? 23.879 3.237 3.485 1.00 83.38 309 TYR A N 1
ATOM 2523 C CA . TYR A 1 309 ? 22.456 3.169 3.159 1.00 83.38 309 TYR A CA 1
ATOM 2524 C C . TYR A 1 309 ? 21.707 2.219 4.084 1.00 83.38 309 TYR A C 1
ATOM 2526 O O . TYR A 1 309 ? 20.687 2.609 4.645 1.00 83.38 309 TYR A O 1
ATOM 2534 N N . TRP A 1 310 ? 22.235 1.010 4.286 1.00 84.44 310 TRP A N 1
ATOM 2535 C CA . TRP A 1 310 ? 21.630 0.048 5.202 1.00 84.44 310 TRP A CA 1
ATOM 2536 C C . TRP A 1 310 ? 21.648 0.553 6.638 1.00 84.44 310 TRP A C 1
ATOM 2538 O O . TRP A 1 310 ? 20.616 0.493 7.289 1.00 84.44 310 TRP A O 1
ATOM 2548 N N . SER A 1 311 ? 22.747 1.169 7.080 1.00 85.69 311 SER A N 1
ATOM 2549 C CA . SER A 1 311 ? 22.820 1.802 8.400 1.00 85.69 311 SER A CA 1
ATOM 2550 C C . SER A 1 311 ? 21.774 2.913 8.579 1.00 85.69 311 SER A C 1
ATOM 2552 O O . SER A 1 311 ? 21.140 2.992 9.624 1.00 85.69 311 SER A O 1
ATOM 2554 N N . LYS A 1 312 ? 21.515 3.739 7.554 1.00 84.69 312 LYS A N 1
ATOM 2555 C CA . LYS A 1 312 ? 20.432 4.739 7.607 1.00 84.69 312 LYS A CA 1
ATOM 2556 C C . LYS A 1 312 ? 19.042 4.115 7.617 1.00 84.69 312 LYS A C 1
ATOM 2558 O O . LYS A 1 312 ? 18.157 4.628 8.286 1.00 84.69 312 LYS A O 1
ATOM 2563 N N . ARG A 1 313 ? 18.824 3.039 6.859 1.00 87.62 313 ARG A N 1
ATOM 2564 C CA . ARG A 1 313 ? 17.539 2.326 6.866 1.00 87.62 313 ARG A CA 1
ATOM 2565 C C . ARG A 1 313 ? 17.289 1.628 8.198 1.00 87.62 313 ARG A C 1
ATOM 2567 O O . ARG A 1 313 ? 16.151 1.604 8.639 1.00 87.62 313 ARG A O 1
ATOM 2574 N N . GLU A 1 314 ? 18.338 1.113 8.826 1.00 87.06 314 GLU A N 1
ATOM 2575 C CA . GLU A 1 314 ? 18.294 0.552 10.175 1.00 87.06 314 GLU A CA 1
ATOM 2576 C C . GLU A 1 314 ? 17.964 1.632 11.214 1.00 87.06 314 GLU A C 1
ATOM 2578 O O . GLU A 1 314 ? 17.096 1.414 12.048 1.00 87.06 314 GLU A O 1
ATOM 2583 N N . ASP A 1 315 ? 18.549 2.831 11.111 1.00 84.62 315 ASP A N 1
ATOM 2584 C CA . ASP A 1 315 ? 18.169 3.978 11.952 1.00 84.62 315 ASP A CA 1
ATOM 2585 C C . ASP A 1 315 ? 16.690 4.376 11.772 1.00 84.62 315 ASP A C 1
ATOM 2587 O O . ASP A 1 315 ? 15.967 4.558 12.751 1.00 84.62 315 ASP A O 1
ATOM 2591 N N . ILE A 1 316 ? 16.204 4.441 10.526 1.00 84.69 316 ILE A N 1
ATOM 2592 C CA . ILE A 1 316 ? 14.787 4.715 10.226 1.00 84.69 316 ILE A CA 1
ATOM 2593 C C . ILE A 1 316 ? 13.878 3.619 10.803 1.00 84.69 316 ILE A C 1
ATOM 2595 O O . ILE A 1 316 ? 12.837 3.934 11.377 1.00 84.69 316 ILE A O 1
ATOM 2599 N N . ASP A 1 317 ? 14.263 2.346 10.685 1.00 86.81 317 ASP A N 1
ATOM 2600 C CA . ASP A 1 317 ? 13.527 1.211 11.255 1.00 86.81 317 ASP A CA 1
ATOM 2601 C C . ASP A 1 317 ? 13.477 1.275 12.790 1.00 86.81 317 ASP A C 1
ATOM 2603 O O . ASP A 1 317 ? 12.410 1.128 13.386 1.00 86.81 317 ASP A O 1
ATOM 2607 N N . LEU A 1 318 ? 14.603 1.580 13.443 1.00 84.31 318 LEU A N 1
ATOM 2608 C CA . LEU A 1 318 ? 14.677 1.762 14.896 1.00 84.31 318 LEU A CA 1
ATOM 2609 C C . LEU A 1 318 ? 13.794 2.921 15.370 1.00 84.31 318 LEU A C 1
ATOM 2611 O O . LEU A 1 318 ? 13.069 2.785 16.357 1.00 84.31 318 LEU A O 1
ATOM 2615 N N . ARG A 1 319 ? 13.805 4.046 14.652 1.00 86.88 319 ARG A N 1
ATOM 2616 C CA . ARG A 1 319 ? 12.933 5.188 14.946 1.00 86.88 319 ARG A CA 1
ATOM 2617 C C . ARG A 1 319 ? 11.453 4.853 14.721 1.00 86.88 319 ARG A C 1
ATOM 2619 O O . ARG A 1 319 ? 10.627 5.232 15.547 1.00 86.88 319 ARG A O 1
ATOM 2626 N N . MET A 1 320 ? 11.108 4.090 13.677 1.00 87.12 320 MET A N 1
ATOM 2627 C CA . MET A 1 320 ? 9.738 3.605 13.445 1.00 87.12 320 MET A CA 1
ATOM 2628 C C . MET A 1 320 ? 9.266 2.671 14.567 1.00 87.12 320 MET A C 1
ATOM 2630 O O . MET A 1 320 ? 8.161 2.838 15.079 1.00 87.12 320 MET A O 1
ATOM 2634 N N . LYS A 1 321 ? 10.118 1.747 15.028 1.00 86.19 321 LYS A N 1
ATOM 2635 C CA . LYS A 1 321 ? 9.852 0.938 16.231 1.00 86.19 321 LYS A CA 1
ATOM 2636 C C . LYS A 1 321 ? 9.638 1.813 17.466 1.00 86.19 321 LYS A C 1
ATOM 2638 O O . LYS A 1 321 ? 8.776 1.512 18.284 1.00 86.19 321 LYS A O 1
ATOM 2643 N N . GLY A 1 322 ? 10.374 2.921 17.578 1.00 82.62 322 GLY A N 1
ATOM 2644 C CA . GLY A 1 322 ? 10.143 3.954 18.588 1.00 82.62 322 GLY A CA 1
ATOM 2645 C C . GLY A 1 322 ? 8.736 4.557 18.511 1.00 82.62 322 GLY A C 1
ATOM 2646 O O . GLY A 1 322 ? 8.042 4.596 19.524 1.00 82.62 322 GLY A O 1
ATOM 2647 N N . VAL A 1 323 ? 8.284 4.957 17.316 1.00 84.62 323 VAL A N 1
ATOM 2648 C CA . VAL A 1 323 ? 6.917 5.466 17.083 1.00 84.62 323 VAL A CA 1
ATOM 2649 C C . VAL A 1 323 ? 5.867 4.431 17.487 1.00 84.62 323 VAL A C 1
ATOM 2651 O O . VAL A 1 323 ? 4.956 4.764 18.243 1.00 84.62 323 VAL A O 1
ATOM 2654 N N . ILE A 1 324 ? 6.018 3.177 17.052 1.00 86.62 324 ILE A N 1
ATOM 2655 C CA . ILE A 1 324 ? 5.107 2.073 17.400 1.00 86.62 324 ILE A CA 1
ATOM 2656 C C . ILE A 1 324 ? 5.063 1.872 18.920 1.00 86.62 324 ILE A C 1
ATOM 2658 O O . ILE A 1 324 ? 3.988 1.817 19.509 1.00 86.62 324 ILE A O 1
ATOM 2662 N N . ASN A 1 325 ? 6.217 1.865 19.586 1.00 83.81 325 ASN A N 1
ATOM 2663 C CA . ASN A 1 325 ? 6.297 1.715 21.037 1.00 83.81 325 ASN A CA 1
ATOM 2664 C C . ASN A 1 325 ? 5.594 2.863 21.784 1.00 83.81 325 ASN A C 1
ATOM 2666 O O . ASN A 1 325 ? 4.936 2.632 22.795 1.00 83.81 325 ASN A O 1
ATOM 2670 N N . VAL A 1 326 ? 5.685 4.104 21.293 1.00 82.44 326 VAL A N 1
ATOM 2671 C CA . VAL A 1 326 ? 4.942 5.241 21.867 1.00 82.44 326 VAL A CA 1
ATOM 2672 C C . VAL A 1 326 ? 3.438 5.091 21.617 1.00 82.44 326 VAL A C 1
ATOM 2674 O O . VAL A 1 326 ? 2.647 5.304 22.540 1.00 82.44 326 VAL A O 1
ATOM 2677 N N . MET A 1 327 ? 3.028 4.664 20.416 1.00 84.81 327 MET A N 1
ATOM 2678 C CA . MET A 1 327 ? 1.622 4.360 20.119 1.00 84.81 327 MET A CA 1
ATOM 2679 C C . MET A 1 327 ? 1.059 3.322 21.092 1.00 84.81 327 MET A C 1
ATOM 2681 O O . MET A 1 327 ? -0.009 3.525 21.665 1.00 84.81 327 MET A O 1
ATOM 2685 N N . GLU A 1 328 ? 1.783 2.229 21.319 1.00 83.81 328 GLU A N 1
ATOM 2686 C CA . GLU A 1 328 ? 1.365 1.164 22.227 1.00 83.81 328 GLU A CA 1
ATOM 2687 C C . GLU A 1 328 ? 1.380 1.601 23.679 1.00 83.81 328 GLU A C 1
ATOM 2689 O O . GLU A 1 328 ? 0.441 1.314 24.420 1.00 83.81 328 GLU A O 1
ATOM 2694 N N . ARG A 1 329 ? 2.447 2.280 24.115 1.00 79.31 329 ARG A N 1
ATOM 2695 C CA . ARG A 1 329 ? 2.659 2.515 25.540 1.00 79.31 329 ARG A CA 1
ATOM 2696 C C . ARG A 1 329 ? 1.952 3.732 26.085 1.00 79.31 329 ARG A C 1
ATOM 2698 O O . ARG A 1 329 ? 1.417 3.652 27.193 1.00 79.31 329 ARG A O 1
ATOM 2705 N N . ASP A 1 330 ? 1.973 4.814 25.322 1.00 75.62 330 ASP A N 1
ATOM 2706 C CA . ASP A 1 330 ? 1.506 6.122 25.762 1.00 75.62 330 ASP A CA 1
ATOM 2707 C C . ASP A 1 330 ? 0.152 6.489 25.145 1.00 75.62 330 ASP A C 1
ATOM 2709 O O . ASP A 1 330 ? -0.666 7.115 25.818 1.00 75.62 330 ASP A O 1
ATOM 2713 N N . TRP A 1 331 ? -0.106 6.091 23.893 1.00 80.06 331 TRP A N 1
ATOM 2714 C CA . TRP A 1 331 ? -1.343 6.432 23.180 1.00 80.06 331 TRP A CA 1
ATOM 2715 C C . TRP A 1 331 ? -2.482 5.466 23.512 1.00 80.06 331 TRP A C 1
ATOM 2717 O O . TRP A 1 331 ? -3.474 5.849 24.130 1.00 80.06 331 TRP A O 1
ATOM 2727 N N . LEU A 1 332 ? -2.319 4.189 23.165 1.00 85.75 332 LEU A N 1
ATOM 2728 C CA . LEU A 1 332 ? -3.301 3.143 23.441 1.00 85.75 332 LEU A CA 1
ATOM 2729 C C . LEU A 1 332 ? -3.203 2.661 24.891 1.00 85.75 332 LEU A C 1
ATOM 2731 O O . LEU A 1 332 ? -4.214 2.536 25.589 1.00 85.75 332 LEU A O 1
ATOM 2735 N N . GLY A 1 333 ? -1.990 2.375 25.367 1.00 85.75 333 GLY A N 1
ATOM 2736 C CA . GLY A 1 333 ? -1.783 1.667 26.625 1.00 85.75 333 GLY A CA 1
ATOM 2737 C C . GLY A 1 333 ? -2.589 0.365 26.644 1.00 85.75 333 GLY A C 1
ATOM 2738 O O . GLY A 1 333 ? -2.608 -0.395 25.675 1.00 85.75 333 GLY A O 1
ATOM 2739 N N . GLY A 1 334 ? -3.343 0.140 27.724 1.00 85.25 334 GLY A N 1
ATOM 2740 C CA . GLY A 1 334 ? -4.202 -1.042 27.829 1.00 85.25 334 GLY A CA 1
ATOM 2741 C C . GLY A 1 334 ? -5.403 -1.064 26.875 1.00 85.25 334 GLY A C 1
ATOM 2742 O O . GLY A 1 334 ? -5.985 -2.129 26.697 1.00 85.25 334 GLY A O 1
ATOM 2743 N N . TRP A 1 335 ? -5.750 0.047 26.207 1.00 90.25 335 TRP A N 1
ATOM 2744 C CA . TRP A 1 335 ? -6.807 0.054 25.183 1.00 90.25 335 TRP A CA 1
ATOM 2745 C C . TRP A 1 335 ? -6.431 -0.725 23.919 1.00 90.25 335 TRP A C 1
ATOM 2747 O O . TRP A 1 335 ? -7.314 -1.088 23.149 1.00 90.25 335 TRP A O 1
ATOM 2757 N N . SER A 1 336 ? -5.148 -1.043 23.721 1.00 89.88 336 SER A N 1
ATOM 2758 C CA . SER A 1 336 ? -4.711 -1.936 22.638 1.00 89.88 336 SER A CA 1
ATOM 2759 C C . SER A 1 336 ? -5.331 -3.337 22.741 1.00 89.88 336 SER A C 1
ATOM 2761 O O . SER A 1 336 ? -5.491 -4.000 21.721 1.00 89.88 336 SER A O 1
ATOM 2763 N N . SER A 1 337 ? -5.778 -3.751 23.935 1.00 89.00 337 SER A N 1
ATOM 2764 C CA . SER A 1 337 ? -6.556 -4.983 24.135 1.00 89.00 337 SER A CA 1
ATOM 2765 C C . SER A 1 337 ? -7.878 -5.017 23.367 1.00 89.00 337 SER A C 1
ATOM 2767 O O . SER A 1 337 ? -8.384 -6.096 23.093 1.00 89.00 337 SER A O 1
ATOM 2769 N N . LEU A 1 338 ? -8.430 -3.861 22.984 1.00 91.00 338 LEU A N 1
ATOM 2770 C CA . LEU A 1 338 ? -9.660 -3.797 22.197 1.00 91.00 338 LEU A CA 1
ATOM 2771 C C . LEU A 1 338 ? -9.429 -4.122 20.719 1.00 91.00 338 LEU A C 1
ATOM 2773 O O . LEU A 1 338 ? -10.399 -4.346 20.004 1.00 91.00 338 LEU A O 1
ATOM 2777 N N . LEU A 1 339 ? -8.169 -4.137 20.262 1.00 91.44 339 LEU A N 1
ATOM 2778 C CA . LEU A 1 339 ? -7.790 -4.405 18.872 1.00 91.44 339 LEU A CA 1
ATOM 2779 C C . LEU A 1 339 ? -7.722 -5.901 18.533 1.00 91.44 339 LEU A C 1
ATOM 2781 O O . LEU A 1 339 ? -7.508 -6.262 17.375 1.00 91.44 339 LEU A O 1
ATOM 2785 N N . THR A 1 340 ? -7.891 -6.785 19.514 1.00 89.50 340 THR A N 1
ATOM 2786 C CA . THR A 1 340 ? -7.730 -8.227 19.321 1.00 89.50 340 THR A CA 1
ATOM 2787 C C . THR A 1 340 ? -8.958 -8.870 18.673 1.00 89.50 340 THR A C 1
ATOM 2789 O O . THR A 1 340 ? -10.113 -8.505 18.900 1.00 89.50 340 THR A O 1
ATOM 2792 N N . GLY A 1 341 ? -8.697 -9.828 17.783 1.00 89.50 341 GLY A N 1
ATOM 2793 C CA . GLY A 1 341 ? -9.724 -10.600 17.095 1.00 89.50 341 GLY A CA 1
ATOM 2794 C C . GLY A 1 341 ? -10.327 -11.665 18.002 1.00 89.50 341 GLY A C 1
ATOM 2795 O O . GLY A 1 341 ? -9.725 -12.065 18.999 1.00 89.50 341 GLY A O 1
ATOM 2796 N N . LYS A 1 342 ? -11.507 -12.169 17.637 1.00 90.06 342 LYS A N 1
ATOM 2797 C CA . LYS A 1 342 ? -12.196 -13.215 18.406 1.00 90.06 342 LYS A CA 1
ATOM 2798 C C . LYS A 1 342 ? -11.356 -14.493 18.489 1.00 90.06 342 LYS A C 1
ATOM 2800 O O . LYS A 1 342 ? -10.736 -14.888 17.497 1.00 90.06 342 LYS A O 1
ATOM 2805 N N . LEU A 1 343 ? -11.377 -15.175 19.631 1.00 89.88 343 LEU A N 1
ATOM 2806 C CA . LEU A 1 343 ? -10.762 -16.496 19.767 1.00 89.88 343 LEU A CA 1
ATOM 2807 C C . LEU A 1 343 ? -11.499 -17.519 18.893 1.00 89.88 343 LEU A C 1
ATOM 2809 O O . LEU A 1 343 ? -12.728 -17.549 18.856 1.00 89.88 343 LEU A O 1
ATOM 2813 N N . ARG A 1 344 ? -10.749 -18.381 18.194 1.00 88.94 344 ARG A N 1
ATOM 2814 C CA . ARG A 1 344 ? -11.351 -19.520 17.477 1.00 88.94 344 ARG A CA 1
ATOM 2815 C C . ARG A 1 344 ? -11.804 -20.626 18.431 1.00 88.94 344 ARG A C 1
ATOM 2817 O O . ARG A 1 344 ? -12.752 -21.339 18.122 1.00 88.94 344 ARG A O 1
ATOM 2824 N N . ASP A 1 345 ? -11.125 -20.764 19.567 1.00 90.00 345 ASP A N 1
ATOM 2825 C CA . ASP A 1 345 ? -11.499 -21.694 20.629 1.00 90.00 345 ASP A CA 1
ATOM 2826 C C . ASP A 1 345 ? -12.559 -21.057 21.537 1.00 90.00 345 ASP A C 1
ATOM 2828 O O . ASP A 1 345 ? -12.257 -20.253 22.423 1.00 90.00 345 ASP A O 1
AT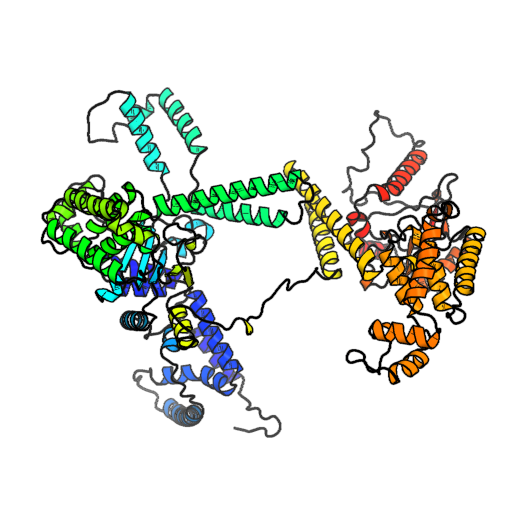OM 2832 N N . THR A 1 346 ? -13.819 -21.420 21.301 1.00 88.62 346 THR A N 1
ATOM 2833 C CA . THR A 1 346 ? -14.950 -20.911 22.081 1.00 88.62 346 THR A CA 1
ATOM 2834 C C . THR A 1 346 ? -14.965 -21.450 23.510 1.00 88.62 346 THR A C 1
ATOM 2836 O O . THR A 1 346 ? -15.443 -20.755 24.400 1.00 88.62 346 THR A O 1
ATOM 2839 N N . GLN A 1 347 ? -14.419 -22.646 23.765 1.00 90.50 347 GLN A N 1
ATOM 2840 C CA . GLN A 1 347 ? -14.391 -23.229 25.112 1.00 90.50 347 GLN A CA 1
ATOM 2841 C C . GLN A 1 347 ? -13.405 -22.480 26.007 1.00 90.50 347 GLN A C 1
ATOM 2843 O O . GLN A 1 347 ? -13.724 -22.164 27.154 1.00 90.50 347 GLN A O 1
ATOM 2848 N N . LEU A 1 348 ? -12.222 -22.156 25.478 1.00 89.69 348 LEU A N 1
ATOM 2849 C CA . LEU A 1 348 ? -11.230 -21.348 26.189 1.00 89.69 348 LEU A CA 1
ATOM 2850 C C . LEU A 1 348 ? -11.778 -19.951 26.516 1.00 89.69 348 LEU A C 1
ATOM 2852 O O . LEU A 1 348 ? -11.610 -19.459 27.632 1.00 89.69 348 LEU A O 1
ATOM 2856 N N . ARG A 1 349 ? -12.494 -19.349 25.562 1.00 90.38 349 ARG A N 1
ATOM 2857 C CA . ARG A 1 349 ? -13.176 -18.061 25.726 1.00 90.38 349 ARG A CA 1
ATOM 2858 C C . ARG A 1 349 ? -14.256 -18.107 26.809 1.00 90.38 349 ARG A C 1
ATOM 2860 O O . ARG A 1 349 ? -14.285 -17.232 27.670 1.00 90.38 349 ARG A O 1
ATOM 2867 N N . ASP A 1 350 ? -15.115 -19.126 26.799 1.00 91.31 350 ASP A N 1
ATOM 2868 C CA . ASP A 1 350 ? -16.187 -19.285 27.792 1.00 91.31 350 ASP A CA 1
ATOM 2869 C C . ASP A 1 350 ? -15.623 -19.516 29.205 1.00 91.31 350 ASP A C 1
ATOM 2871 O O . ASP A 1 350 ? -16.124 -18.948 30.177 1.00 91.31 350 ASP A O 1
ATOM 2875 N N . ARG A 1 351 ? -14.524 -20.277 29.327 1.00 91.75 351 ARG A N 1
ATOM 2876 C CA . ARG A 1 351 ? -13.800 -20.443 30.598 1.00 91.75 351 ARG A CA 1
ATOM 2877 C C . ARG A 1 351 ? -13.247 -19.121 31.121 1.00 91.75 351 ARG A C 1
ATOM 2879 O O . ARG A 1 351 ? -13.366 -18.850 32.313 1.00 91.75 351 ARG A O 1
ATOM 2886 N N . LEU A 1 352 ? -12.651 -18.302 30.250 1.00 90.94 352 LEU A N 1
ATOM 2887 C CA . LEU A 1 352 ? -12.134 -16.986 30.632 1.00 90.94 352 LEU A CA 1
ATOM 2888 C C . LEU A 1 352 ? -13.263 -16.075 31.128 1.00 90.94 352 LEU A C 1
ATOM 2890 O O . LEU A 1 352 ? -13.115 -15.428 32.162 1.00 90.94 352 LEU A O 1
ATOM 2894 N N . LEU A 1 353 ? -14.404 -16.062 30.433 1.00 90.75 353 LEU A N 1
ATOM 2895 C CA . LEU A 1 353 ? -15.589 -15.315 30.863 1.00 90.75 353 LEU A CA 1
ATOM 2896 C C . LEU A 1 353 ? -16.051 -15.746 32.254 1.00 90.75 353 LEU A C 1
ATOM 2898 O O . LEU A 1 353 ? -16.206 -14.896 33.126 1.00 90.75 353 LEU A O 1
ATOM 2902 N N . GLN A 1 354 ? -16.198 -17.053 32.487 1.00 91.88 354 GLN A N 1
ATOM 2903 C CA . GLN A 1 354 ? -16.614 -17.586 33.783 1.00 91.88 354 GLN A CA 1
ATOM 2904 C C . GLN A 1 354 ? -15.627 -17.222 34.901 1.00 91.88 354 GLN A C 1
ATOM 2906 O O . GLN A 1 354 ? -16.037 -16.889 36.015 1.00 91.88 354 GLN A O 1
ATOM 2911 N N . PHE A 1 355 ? -14.329 -17.251 34.604 1.00 91.69 355 PHE A N 1
ATOM 2912 C CA . PHE A 1 355 ? -13.283 -16.862 35.542 1.00 91.69 355 PHE A CA 1
ATOM 2913 C C . PHE A 1 355 ? -13.373 -15.375 35.918 1.00 91.69 355 PHE A C 1
ATOM 2915 O O . PHE A 1 355 ? -13.363 -15.029 37.101 1.00 91.69 355 PHE A O 1
ATOM 2922 N N . VAL A 1 356 ? -13.547 -14.492 34.929 1.00 91.00 356 VAL A N 1
ATOM 2923 C CA . VAL A 1 356 ? -13.726 -13.053 35.171 1.00 91.00 356 VAL A CA 1
ATOM 2924 C C . VAL A 1 356 ? -15.049 -12.767 35.883 1.00 91.00 356 VAL A C 1
ATOM 2926 O O . VAL A 1 356 ? -15.074 -11.950 36.798 1.00 91.00 356 VAL A O 1
ATOM 2929 N N . ASP A 1 357 ? -16.134 -13.456 35.530 1.00 90.38 357 ASP A N 1
ATOM 2930 C CA . ASP A 1 357 ? -17.436 -13.313 36.189 1.00 90.38 357 ASP A CA 1
ATOM 2931 C C . ASP A 1 357 ? -17.397 -13.741 37.656 1.00 90.38 357 ASP A C 1
ATOM 2933 O O . ASP A 1 357 ? -18.001 -13.077 38.499 1.00 90.38 357 ASP A O 1
ATOM 2937 N N . THR A 1 358 ? -16.639 -14.793 37.977 1.00 90.44 358 THR A N 1
ATOM 2938 C CA . THR A 1 358 ? -16.399 -15.213 39.366 1.00 90.44 358 THR A CA 1
ATOM 2939 C C . THR A 1 358 ? -15.670 -14.110 40.131 1.00 90.44 358 THR A C 1
ATOM 2941 O O . THR A 1 358 ? -16.118 -13.703 41.197 1.00 90.44 358 THR A O 1
ATOM 2944 N N . ALA A 1 359 ? -14.623 -13.523 39.542 1.00 88.81 359 ALA A N 1
ATOM 2945 C CA . ALA A 1 359 ? -13.906 -12.411 40.161 1.00 88.81 359 ALA A CA 1
ATOM 2946 C C . ALA A 1 359 ? -14.770 -11.145 40.331 1.00 88.81 359 ALA A C 1
ATOM 2948 O O . ALA A 1 359 ? -14.632 -10.429 41.324 1.00 88.81 359 ALA A O 1
ATOM 2949 N N . ILE A 1 360 ? -15.672 -10.862 39.382 1.00 88.00 360 ILE A N 1
ATOM 2950 C CA . ILE A 1 360 ? -16.651 -9.774 39.505 1.00 88.00 360 ILE A CA 1
ATOM 2951 C C . ILE A 1 360 ? -17.608 -10.057 40.672 1.00 88.00 360 ILE A C 1
ATOM 2953 O O . ILE A 1 360 ? -17.873 -9.153 41.462 1.00 88.00 360 ILE A O 1
ATOM 2957 N N . ALA A 1 361 ? -18.108 -11.290 40.796 1.00 86.25 361 ALA A N 1
ATOM 2958 C CA . ALA A 1 361 ? -19.012 -11.685 41.875 1.00 86.25 361 ALA A CA 1
ATOM 2959 C C . ALA A 1 361 ? -18.336 -11.612 43.257 1.00 86.25 361 ALA A C 1
ATOM 2961 O O . ALA A 1 361 ? -18.918 -11.053 44.187 1.00 86.25 361 ALA A O 1
ATOM 2962 N N . ASP A 1 362 ? -17.098 -12.102 43.365 1.00 84.88 362 ASP A N 1
ATOM 2963 C CA . ASP A 1 362 ? -16.314 -12.125 44.605 1.00 84.88 362 ASP A CA 1
ATOM 2964 C C . ASP A 1 362 ? -15.934 -10.720 45.095 1.00 84.88 362 ASP A C 1
ATOM 2966 O O . ASP A 1 362 ? -15.857 -10.474 46.300 1.00 84.88 362 ASP A O 1
ATOM 2970 N N . TRP A 1 363 ? -15.702 -9.775 44.177 1.00 80.94 363 TRP A N 1
ATOM 2971 C CA . TRP A 1 363 ? -15.368 -8.396 44.539 1.00 80.94 363 TRP A CA 1
ATOM 2972 C C . TRP A 1 363 ? -16.567 -7.617 45.114 1.00 80.94 363 TRP A C 1
ATOM 2974 O O . TRP A 1 363 ? -16.379 -6.730 45.950 1.00 80.94 363 TRP A O 1
ATOM 2984 N N . GLY A 1 364 ? -17.796 -7.964 44.724 1.00 69.69 364 GLY A N 1
ATOM 2985 C CA . GLY A 1 364 ? -19.026 -7.432 45.314 1.00 69.69 364 GLY A CA 1
ATOM 2986 C C . GLY A 1 364 ? -20.201 -7.392 44.333 1.00 69.69 364 GLY A C 1
ATOM 2987 O O . GLY A 1 364 ? -20.036 -7.082 43.158 1.00 69.69 364 GLY A O 1
ATOM 2988 N N . PHE A 1 365 ? -21.419 -7.644 44.833 1.00 52.06 365 PHE A N 1
ATOM 2989 C CA . PHE A 1 365 ? -22.691 -7.759 44.085 1.00 52.06 365 PHE A CA 1
ATOM 2990 C C . PHE A 1 365 ? -23.199 -6.473 43.373 1.00 52.06 365 PHE A C 1
ATOM 2992 O O . PHE A 1 365 ? -24.393 -6.345 43.089 1.00 52.06 365 PHE A O 1
ATOM 2999 N N . LEU A 1 366 ? -22.333 -5.510 43.041 1.00 58.16 366 LEU A N 1
ATOM 3000 C CA . LEU A 1 366 ? -22.707 -4.288 42.323 1.00 58.16 366 LEU A CA 1
ATOM 3001 C C . LEU A 1 366 ? -22.556 -4.440 40.806 1.00 58.16 366 LEU A C 1
ATOM 3003 O O . LEU A 1 366 ? -21.522 -4.840 40.276 1.00 58.16 366 LEU A O 1
ATOM 3007 N N . LYS A 1 367 ? -23.647 -4.111 40.105 1.00 66.44 367 LYS A N 1
ATOM 3008 C CA . LYS A 1 367 ? -23.829 -4.226 38.655 1.00 66.44 367 LYS A CA 1
ATOM 3009 C C . LYS A 1 367 ? -22.843 -3.326 37.898 1.00 66.44 367 LYS A C 1
ATOM 3011 O O . LYS A 1 367 ? -23.214 -2.227 37.490 1.00 66.44 367 LYS A O 1
ATOM 3016 N N . LEU A 1 368 ? -21.623 -3.810 37.640 1.00 77.44 368 LEU A N 1
ATOM 3017 C CA . LEU A 1 368 ? -20.829 -3.303 36.517 1.00 77.44 368 LEU A CA 1
ATOM 3018 C C . LEU A 1 368 ? -21.737 -3.253 35.287 1.00 77.44 368 LEU A C 1
ATOM 3020 O O . LEU A 1 368 ? -22.458 -4.219 34.999 1.00 77.44 368 LEU A O 1
ATOM 3024 N N . THR A 1 369 ? -21.719 -2.125 34.583 1.00 81.44 369 THR A N 1
ATOM 3025 C CA . THR A 1 369 ? -22.491 -1.987 33.347 1.00 81.44 369 THR A CA 1
ATOM 3026 C C . THR A 1 369 ? -22.024 -3.032 32.339 1.00 81.44 369 THR A C 1
ATOM 3028 O O . THR A 1 369 ? -20.873 -3.479 32.369 1.00 81.44 369 THR A O 1
ATOM 3031 N N . THR A 1 370 ? -22.892 -3.424 31.407 1.00 85.50 370 THR A N 1
ATOM 3032 C CA . THR A 1 370 ? -22.508 -4.413 30.392 1.00 85.50 370 THR A CA 1
ATOM 3033 C C . THR A 1 370 ? -21.312 -3.936 29.562 1.00 85.50 370 THR A C 1
ATOM 3035 O O . THR A 1 370 ? -20.450 -4.744 29.230 1.00 85.50 370 THR A O 1
ATOM 3038 N N . LYS A 1 371 ? -21.191 -2.618 29.329 1.00 87.25 371 LYS A N 1
ATOM 3039 C CA . LYS A 1 371 ? -20.008 -1.997 28.716 1.00 87.25 371 LYS A CA 1
ATOM 3040 C C . LYS A 1 371 ? -18.740 -2.289 29.520 1.00 87.25 371 LYS A C 1
ATOM 3042 O O . LYS A 1 371 ? -17.782 -2.817 28.969 1.00 87.25 371 LYS A O 1
ATOM 3047 N N . GLN A 1 372 ? -18.743 -2.013 30.825 1.00 88.19 372 GLN A N 1
ATOM 3048 C CA . GLN A 1 372 ? -17.581 -2.249 31.691 1.00 88.19 372 GLN A CA 1
ATOM 3049 C C . GLN A 1 372 ? -17.169 -3.723 31.725 1.00 88.19 372 GLN A C 1
ATOM 3051 O O . GLN A 1 372 ? -15.981 -4.023 31.650 1.00 88.19 372 GLN A O 1
ATOM 3056 N N . LYS A 1 373 ? -18.141 -4.643 31.779 1.00 89.50 373 LYS A N 1
ATOM 3057 C CA . LYS A 1 373 ? -17.874 -6.086 31.712 1.00 89.50 373 LYS A CA 1
ATOM 3058 C C . LYS A 1 373 ? -17.202 -6.477 30.398 1.00 89.50 373 LYS A C 1
ATOM 3060 O O . LYS A 1 373 ? -16.144 -7.092 30.425 1.00 89.50 373 LYS A O 1
ATOM 3065 N N . ILE A 1 374 ? -17.756 -6.039 29.264 1.00 90.88 374 ILE A N 1
ATOM 3066 C CA . ILE A 1 374 ? -17.186 -6.293 27.932 1.00 90.88 374 ILE A CA 1
ATOM 3067 C C . ILE A 1 374 ? -15.754 -5.752 27.827 1.00 90.88 374 ILE A C 1
ATOM 3069 O O . ILE A 1 374 ? -14.873 -6.439 27.310 1.00 90.88 374 ILE A O 1
ATOM 3073 N N . LEU A 1 375 ? -15.490 -4.549 28.342 1.00 91.88 375 LEU A N 1
ATOM 3074 C CA . LEU A 1 375 ? -14.141 -3.979 28.348 1.00 91.88 375 LEU A CA 1
ATOM 3075 C C . LEU A 1 375 ? -13.174 -4.787 29.230 1.00 91.88 375 LEU A C 1
ATOM 3077 O O . LEU A 1 375 ? -12.031 -5.000 28.829 1.00 91.88 375 LEU A O 1
ATOM 3081 N N . LEU A 1 376 ? -13.620 -5.282 30.392 1.00 92.44 376 LEU A N 1
ATOM 3082 C CA . LEU A 1 376 ? -12.815 -6.174 31.233 1.00 92.44 376 LEU A CA 1
ATOM 3083 C C . LEU A 1 376 ? -12.526 -7.504 30.533 1.00 92.44 376 LEU A C 1
ATOM 3085 O O . LEU A 1 376 ? -11.382 -7.945 30.564 1.00 92.44 376 LEU A O 1
ATOM 3089 N N . TYR A 1 377 ? -13.508 -8.121 29.870 1.00 92.88 377 TYR A N 1
ATOM 3090 C CA . TYR A 1 377 ? -13.289 -9.378 29.147 1.00 92.88 377 TYR A CA 1
ATOM 3091 C C . TYR A 1 377 ? -12.234 -9.223 28.044 1.00 92.88 377 TYR A C 1
ATOM 3093 O O . TYR A 1 377 ? -11.299 -10.018 27.996 1.00 92.88 377 TYR A O 1
ATOM 3101 N N . ASN A 1 378 ? -12.309 -8.160 27.229 1.00 91.88 378 ASN A N 1
ATOM 3102 C CA . ASN A 1 378 ? -11.288 -7.872 26.209 1.00 91.88 378 ASN A CA 1
ATOM 3103 C C . ASN A 1 378 ? -9.900 -7.632 26.829 1.00 91.88 378 ASN A C 1
ATOM 3105 O O . ASN A 1 378 ? -8.889 -8.121 26.315 1.00 91.88 378 ASN A O 1
ATOM 3109 N N . LEU A 1 379 ? -9.843 -6.909 27.957 1.00 93.00 379 LEU A N 1
ATOM 3110 C CA . LEU A 1 379 ? -8.590 -6.662 28.665 1.00 93.00 379 LEU A CA 1
ATOM 3111 C C . LEU A 1 379 ? -7.964 -7.962 29.176 1.00 93.00 379 LEU A C 1
ATOM 3113 O O . LEU A 1 379 ? -6.759 -8.139 29.017 1.00 93.00 379 LEU A O 1
ATOM 3117 N N . MET A 1 380 ? -8.755 -8.858 29.773 1.00 92.44 380 MET A N 1
ATOM 3118 C CA . MET A 1 380 ? -8.265 -10.135 30.305 1.00 92.44 380 MET A CA 1
ATOM 3119 C C . MET A 1 380 ? -7.866 -11.103 29.189 1.00 92.44 380 MET A C 1
ATOM 3121 O O . MET A 1 380 ? -6.844 -11.768 29.304 1.00 92.44 380 MET A O 1
ATOM 3125 N N . ASP A 1 381 ? -8.598 -11.118 28.075 1.00 89.62 381 ASP A N 1
ATOM 3126 C CA . ASP A 1 381 ? -8.253 -11.921 26.894 1.00 89.62 381 ASP A CA 1
ATOM 3127 C C . ASP A 1 381 ? -6.875 -11.536 26.320 1.00 89.62 381 ASP A C 1
ATOM 3129 O O . ASP A 1 381 ? -6.090 -12.379 25.880 1.00 89.62 381 ASP A O 1
ATOM 3133 N N . SER A 1 382 ? -6.525 -10.252 26.418 1.00 87.62 382 SER A N 1
ATOM 3134 C CA . SER A 1 382 ? -5.311 -9.693 25.815 1.00 87.62 382 SER A CA 1
ATOM 3135 C C . SER A 1 382 ? -4.244 -9.270 26.833 1.00 87.62 382 SER A C 1
ATOM 3137 O O . SER A 1 382 ? -3.241 -8.667 26.456 1.00 87.62 382 SER A O 1
ATOM 3139 N N . CYS A 1 383 ? -4.396 -9.571 28.128 1.00 88.06 383 CYS A N 1
ATOM 3140 C CA . CYS A 1 383 ? -3.504 -9.033 29.168 1.00 88.06 383 CYS A CA 1
ATOM 3141 C C . CYS A 1 383 ? -2.055 -9.544 29.062 1.00 88.06 383 CYS A C 1
ATOM 3143 O O . CYS A 1 383 ? -1.130 -8.931 29.597 1.00 88.06 383 CYS A O 1
ATOM 3145 N N . HIS A 1 384 ? -1.838 -10.643 28.338 1.00 84.56 384 HIS A N 1
ATOM 3146 C CA . HIS A 1 384 ? -0.527 -11.236 28.087 1.00 84.56 384 HIS A CA 1
ATOM 3147 C C . HIS A 1 384 ? 0.452 -10.297 27.379 1.00 84.56 384 HIS A C 1
ATOM 3149 O O . HIS A 1 384 ? 1.640 -10.316 27.709 1.00 84.56 384 HIS A O 1
ATOM 3155 N N . SER A 1 385 ? -0.034 -9.481 26.438 1.00 81.12 385 SER A N 1
ATOM 3156 C CA . SER A 1 385 ? 0.782 -8.535 25.665 1.00 81.12 385 SER A CA 1
ATOM 3157 C C . SER A 1 385 ? 1.029 -7.217 26.406 1.00 81.12 385 SER A C 1
ATOM 3159 O O . SER A 1 385 ? 1.845 -6.409 25.973 1.00 81.12 385 SER A O 1
ATOM 3161 N N . LEU A 1 386 ? 0.372 -7.003 27.553 1.00 85.81 386 LEU A N 1
ATOM 3162 C CA . LEU A 1 386 ? 0.393 -5.736 28.275 1.00 85.81 386 LEU A CA 1
ATOM 3163 C C . LEU A 1 386 ? 1.296 -5.776 29.520 1.00 85.81 386 LEU A C 1
ATOM 3165 O O . LEU A 1 386 ? 1.299 -6.756 30.275 1.00 85.81 386 LEU A O 1
ATOM 3169 N N . PRO A 1 387 ? 2.048 -4.702 29.813 1.00 86.75 387 PRO A N 1
ATOM 3170 C CA . PRO A 1 387 ? 2.754 -4.547 31.079 1.00 86.75 387 PRO A CA 1
ATOM 3171 C C . PRO A 1 387 ? 1.783 -4.230 32.233 1.00 86.75 387 PRO A C 1
ATOM 3173 O O . PRO A 1 387 ? 0.743 -3.590 32.060 1.00 86.75 387 PRO A O 1
ATOM 3176 N N . SER A 1 388 ? 2.140 -4.638 33.455 1.00 86.75 388 SER A N 1
ATOM 3177 C CA . SER A 1 388 ? 1.247 -4.582 34.626 1.00 86.75 388 SER A CA 1
ATOM 3178 C C . SER A 1 388 ? 0.795 -3.166 35.008 1.00 86.75 388 SER A C 1
ATOM 3180 O O . SER A 1 388 ? -0.277 -2.986 35.585 1.00 86.75 388 SER A O 1
ATOM 3182 N N . ASN A 1 389 ? 1.586 -2.139 34.687 1.00 83.81 389 ASN A N 1
ATOM 3183 C CA . ASN A 1 389 ? 1.210 -0.738 34.895 1.00 83.81 389 ASN A CA 1
ATOM 3184 C C . ASN A 1 389 ? 0.092 -0.283 33.938 1.00 83.81 389 ASN A C 1
ATOM 3186 O O . ASN A 1 389 ? -0.809 0.444 34.357 1.00 83.81 389 ASN A O 1
ATOM 3190 N N . GLN A 1 390 ? 0.108 -0.736 32.682 1.00 85.69 390 GLN A N 1
ATOM 3191 C CA . GLN A 1 390 ? -0.941 -0.433 31.708 1.00 85.69 390 GLN A CA 1
ATOM 3192 C C . GLN A 1 390 ? -2.234 -1.164 32.026 1.00 85.69 390 GLN A C 1
ATOM 3194 O O . GLN A 1 390 ? -3.292 -0.551 31.938 1.00 85.69 390 GLN A O 1
ATOM 3199 N N . ILE A 1 391 ? -2.146 -2.420 32.474 1.00 89.44 391 ILE A N 1
ATOM 3200 C CA . ILE A 1 391 ? -3.305 -3.183 32.952 1.00 89.44 391 ILE A CA 1
ATOM 3201 C C . ILE A 1 391 ? -3.988 -2.421 34.094 1.00 89.44 391 ILE A C 1
ATOM 3203 O O . ILE A 1 391 ? -5.171 -2.108 34.000 1.00 89.44 391 ILE A O 1
ATOM 3207 N N . LYS A 1 392 ? -3.232 -2.008 35.122 1.00 87.38 392 LYS A N 1
ATOM 3208 C CA . LYS A 1 392 ? -3.754 -1.193 36.237 1.00 87.38 392 LYS A CA 1
ATOM 3209 C C . LYS A 1 392 ? -4.395 0.112 35.765 1.00 87.38 392 LYS A C 1
ATOM 3211 O O . LYS A 1 392 ? -5.474 0.473 36.229 1.00 87.38 392 LYS A O 1
ATOM 3216 N N . SER A 1 393 ? -3.737 0.823 34.846 1.00 84.06 393 SER A N 1
ATOM 3217 C CA . SER A 1 393 ? -4.250 2.082 34.292 1.00 84.06 393 SER A CA 1
ATOM 3218 C C . SER A 1 393 ? -5.540 1.878 33.489 1.00 84.06 393 SER A C 1
ATOM 3220 O O . SER A 1 393 ? -6.456 2.694 33.584 1.00 84.06 393 SER A O 1
ATOM 3222 N N . CYS A 1 394 ? -5.636 0.777 32.740 1.00 88.06 394 CYS A N 1
ATOM 3223 C CA . CYS A 1 394 ? -6.803 0.421 31.942 1.00 88.06 394 CYS A CA 1
ATOM 3224 C C . CYS A 1 394 ? -7.972 -0.033 32.819 1.00 88.06 394 CYS A C 1
ATOM 3226 O O . CYS A 1 394 ? -9.057 0.513 32.674 1.00 88.06 394 CYS A O 1
ATOM 3228 N N . ILE A 1 395 ? -7.746 -0.907 33.809 1.00 89.62 395 ILE A N 1
ATOM 3229 C CA . ILE A 1 395 ? -8.768 -1.288 34.802 1.00 89.62 395 ILE A CA 1
ATOM 3230 C C . ILE A 1 395 ? -9.329 -0.042 35.478 1.00 89.62 395 ILE A C 1
ATOM 3232 O O . ILE A 1 395 ? -10.540 0.131 35.553 1.00 89.62 395 ILE A O 1
ATOM 3236 N N . ARG A 1 396 ? -8.447 0.860 35.926 1.00 85.25 396 ARG A N 1
ATOM 3237 C CA . ARG A 1 396 ? -8.854 2.135 36.517 1.00 85.25 396 ARG A CA 1
ATOM 3238 C C . ARG A 1 396 ? -9.799 2.897 35.591 1.00 85.25 396 ARG A C 1
ATOM 3240 O O . ARG A 1 396 ? -10.849 3.317 36.052 1.00 85.25 396 ARG A O 1
ATOM 3247 N N . ARG A 1 397 ? -9.444 3.037 34.308 1.00 84.38 397 ARG A N 1
ATOM 3248 C CA . ARG A 1 397 ? -10.276 3.714 33.303 1.00 84.38 397 ARG A CA 1
ATOM 3249 C C . ARG A 1 397 ? -11.620 3.030 33.091 1.00 84.38 397 ARG A C 1
ATOM 3251 O O . ARG A 1 397 ? -12.630 3.718 33.117 1.00 84.38 397 ARG A O 1
ATOM 3258 N N . ILE A 1 398 ? -11.626 1.708 32.932 1.00 88.06 398 ILE A N 1
ATOM 3259 C CA . ILE A 1 398 ? -12.841 0.912 32.722 1.00 88.06 398 ILE A CA 1
ATOM 3260 C C . ILE A 1 398 ? -13.793 1.070 33.910 1.00 88.06 398 ILE A C 1
ATOM 3262 O O . ILE A 1 398 ? -14.971 1.356 33.725 1.00 88.06 398 ILE A O 1
ATOM 3266 N N . LEU A 1 399 ? -13.292 0.946 35.141 1.00 83.81 399 LEU A N 1
ATOM 3267 C CA . LEU A 1 399 ? -14.119 1.111 36.338 1.00 83.81 399 LEU A CA 1
ATOM 3268 C C . LEU A 1 399 ? -14.682 2.537 36.442 1.00 83.81 399 LEU A C 1
ATOM 3270 O O . LEU A 1 399 ? -15.836 2.709 36.817 1.00 83.81 399 LEU A O 1
ATOM 3274 N N . THR A 1 400 ? -13.918 3.555 36.042 1.00 77.06 400 THR A N 1
ATOM 3275 C CA . THR A 1 400 ? -14.379 4.953 36.041 1.00 77.06 400 THR A CA 1
ATOM 3276 C C . THR A 1 400 ? -15.190 5.361 34.806 1.00 77.06 400 THR A C 1
ATOM 3278 O O . THR A 1 400 ? -15.666 6.495 34.755 1.00 77.06 400 THR A O 1
ATOM 3281 N N . GLU A 1 401 ? -15.373 4.485 33.810 1.00 74.19 401 GLU A N 1
ATOM 3282 C CA . GLU A 1 401 ? -16.340 4.718 32.733 1.00 74.19 401 GLU A CA 1
ATOM 3283 C C . GLU A 1 401 ? -17.758 4.540 33.284 1.00 74.19 401 GLU A C 1
ATOM 3285 O O . GLU A 1 401 ? -18.336 3.452 33.261 1.00 74.19 401 GLU A O 1
ATOM 3290 N N . HIS A 1 402 ? -18.323 5.621 33.819 1.00 66.25 402 HIS A N 1
ATOM 3291 C CA . HIS A 1 402 ? -19.730 5.660 34.196 1.00 66.25 402 HIS A CA 1
ATOM 3292 C C . HIS A 1 402 ? -20.578 6.024 32.978 1.00 66.25 402 HIS A C 1
ATOM 3294 O O . HIS A 1 402 ? -20.240 6.950 32.245 1.00 66.25 402 HIS A O 1
ATOM 3300 N N . GLY A 1 403 ? -21.693 5.310 32.796 1.00 59.56 403 GLY A N 1
ATOM 3301 C CA . GLY A 1 403 ? -22.582 5.505 31.651 1.00 59.56 403 GLY A CA 1
ATOM 3302 C C . GLY A 1 403 ? -23.119 6.934 31.542 1.00 59.56 403 GLY A C 1
ATOM 3303 O O . GLY A 1 403 ? -23.004 7.533 30.486 1.00 59.56 403 GLY A O 1
ATOM 3304 N N . ASN A 1 404 ? -23.660 7.517 32.619 1.00 65.69 404 ASN A N 1
ATOM 3305 C CA . ASN A 1 404 ? -24.229 8.868 32.578 1.00 65.69 404 ASN A CA 1
ATOM 3306 C C . ASN A 1 404 ? -23.277 9.914 33.187 1.00 65.69 404 ASN A C 1
ATOM 3308 O O . ASN A 1 404 ? -22.982 9.885 34.385 1.00 65.69 404 ASN A O 1
ATOM 3312 N N . THR A 1 405 ? -22.837 10.880 32.374 1.00 70.50 405 THR A N 1
ATOM 3313 C CA . THR A 1 405 ? -22.005 12.003 32.838 1.00 70.50 405 THR A CA 1
ATOM 3314 C C . THR A 1 405 ? -22.727 12.904 33.847 1.00 70.50 405 THR A C 1
ATOM 3316 O O . THR A 1 405 ? -22.066 13.525 34.681 1.00 70.50 405 THR A O 1
ATOM 3319 N N . GLU A 1 406 ? -24.064 12.943 33.850 1.00 73.38 406 GLU A N 1
ATOM 3320 C CA . GLU A 1 406 ? -24.847 13.708 34.829 1.00 73.38 406 GLU A CA 1
ATOM 3321 C C . GLU A 1 406 ? -24.718 13.173 36.256 1.00 73.38 406 GLU A C 1
ATOM 3323 O O . GLU A 1 406 ? -24.664 13.964 37.198 1.00 73.38 406 GLU A O 1
ATOM 3328 N N . ASP A 1 407 ? -24.625 11.853 36.435 1.00 74.06 407 ASP A N 1
ATOM 3329 C CA . ASP A 1 407 ? -24.471 11.260 37.767 1.00 74.06 407 ASP A CA 1
ATOM 3330 C C . ASP A 1 407 ? -23.121 11.650 38.376 1.00 74.06 407 ASP A C 1
ATOM 3332 O O . ASP A 1 407 ? -23.043 12.010 39.552 1.00 74.06 407 ASP A O 1
ATOM 3336 N N . ILE A 1 408 ? -22.071 11.696 37.549 1.00 76.00 408 ILE A N 1
ATOM 3337 C CA . ILE A 1 408 ? -20.766 12.224 37.955 1.00 76.00 408 ILE A CA 1
ATOM 3338 C C . ILE A 1 408 ? -20.870 13.725 38.262 1.00 76.00 408 ILE A C 1
ATOM 3340 O O . ILE A 1 408 ? -20.360 14.165 39.291 1.00 76.00 408 ILE A O 1
ATOM 3344 N N . ARG A 1 409 ? -21.545 14.525 37.419 1.00 76.81 409 ARG A N 1
ATOM 3345 C CA . ARG A 1 409 ? -21.712 15.975 37.657 1.00 76.81 409 ARG A CA 1
ATOM 3346 C C . ARG A 1 409 ? -22.375 16.260 39.005 1.00 76.81 409 ARG A C 1
ATOM 3348 O O . ARG A 1 409 ? -21.867 17.089 39.752 1.00 76.81 409 ARG A O 1
ATOM 3355 N N . ARG A 1 410 ? -23.423 15.510 39.373 1.00 79.38 410 ARG A N 1
ATOM 3356 C CA . ARG A 1 410 ? -24.113 15.647 40.673 1.00 79.38 410 ARG A CA 1
ATOM 3357 C C . ARG A 1 410 ? -23.188 15.456 41.874 1.00 79.38 410 ARG A C 1
ATOM 3359 O O . ARG A 1 410 ? -23.387 16.108 42.900 1.00 79.38 410 ARG A O 1
ATOM 3366 N N . VAL A 1 411 ? -22.215 14.552 41.770 1.00 78.62 411 VAL A N 1
ATOM 3367 C CA . VAL A 1 411 ? -21.217 14.323 42.826 1.00 78.62 411 VAL A CA 1
ATOM 3368 C C . VAL A 1 411 ? -20.142 15.410 42.791 1.00 78.62 411 VAL A C 1
ATOM 3370 O O . VAL A 1 411 ? -19.785 15.974 43.823 1.00 78.62 411 VAL A O 1
ATOM 3373 N N . ILE A 1 412 ? -19.668 15.779 41.602 1.00 78.94 412 ILE A N 1
ATOM 3374 C CA . ILE A 1 412 ? -18.600 16.773 41.431 1.00 78.94 412 ILE A CA 1
ATOM 3375 C C . ILE A 1 412 ? -19.014 18.172 41.842 1.00 78.94 412 ILE A C 1
ATOM 3377 O O . ILE A 1 412 ? -18.194 18.892 42.408 1.00 78.94 412 ILE A O 1
ATOM 3381 N N . ASP A 1 413 ? -20.272 18.552 41.641 1.00 78.62 413 ASP A N 1
ATOM 3382 C CA . ASP A 1 413 ? -20.765 19.856 42.078 1.00 78.62 413 ASP A CA 1
ATOM 3383 C C . ASP A 1 413 ? -20.627 20.056 43.593 1.00 78.62 413 ASP A C 1
ATOM 3385 O O . ASP A 1 413 ? -20.425 21.190 44.042 1.00 78.62 413 ASP A O 1
ATOM 3389 N N . LYS A 1 414 ? -20.644 18.956 44.360 1.00 77.12 414 LYS A N 1
ATOM 3390 C CA . LYS A 1 414 ? -20.436 18.920 45.816 1.00 77.12 414 LYS A CA 1
ATOM 3391 C C . LYS A 1 414 ? -18.958 18.846 46.217 1.00 77.12 414 LYS A C 1
ATOM 3393 O O . LYS A 1 414 ? -18.627 19.127 47.367 1.00 77.12 414 LYS A O 1
ATOM 3398 N N . LEU A 1 415 ? -18.061 18.477 45.300 1.00 75.88 415 LEU A N 1
ATOM 3399 C CA . LEU A 1 415 ? -16.629 18.338 45.560 1.00 75.88 415 LEU A CA 1
ATOM 3400 C C . LEU A 1 415 ? -15.883 19.654 45.293 1.00 75.88 415 LEU A C 1
ATOM 3402 O O . LEU A 1 415 ? -16.026 20.292 44.251 1.00 75.88 415 LEU A O 1
ATOM 3406 N N . ILE A 1 416 ? -15.010 20.041 46.224 1.00 70.00 416 ILE A N 1
ATOM 3407 C CA . ILE A 1 416 ? -14.087 21.166 46.034 1.00 70.00 416 ILE A CA 1
ATOM 3408 C C . ILE A 1 416 ? -12.781 20.614 45.456 1.00 70.00 416 ILE A C 1
ATOM 3410 O O . ILE A 1 416 ? -12.011 19.955 46.156 1.00 70.00 416 ILE A O 1
ATOM 3414 N N . CYS A 1 417 ? -12.520 20.878 44.174 1.00 70.00 417 CYS A N 1
ATOM 3415 C CA . CYS A 1 417 ? -11.265 20.522 43.517 1.00 70.00 417 CYS A CA 1
ATOM 3416 C C . CYS A 1 417 ? -10.655 21.740 42.820 1.00 70.00 417 CYS A C 1
ATOM 3418 O O . CYS A 1 417 ? -11.282 22.325 41.945 1.00 70.00 417 CYS A O 1
ATOM 3420 N N . LYS A 1 418 ? -9.409 22.089 43.168 1.00 66.56 418 LYS A N 1
ATOM 3421 C CA . LYS A 1 418 ? -8.662 23.186 42.522 1.00 66.56 418 LYS A CA 1
ATOM 3422 C C . LYS A 1 418 ? -8.149 22.828 41.115 1.00 66.56 418 LYS A C 1
ATOM 3424 O O . LYS A 1 418 ? -7.675 23.702 40.405 1.00 66.56 418 LYS A O 1
ATOM 3429 N N . THR A 1 419 ? -8.204 21.550 40.729 1.00 64.56 419 THR A N 1
ATOM 3430 C CA . THR A 1 419 ? -7.588 21.021 39.496 1.00 64.56 419 THR A CA 1
ATOM 3431 C C . THR A 1 419 ? -8.597 20.640 38.413 1.00 64.56 419 THR A C 1
ATOM 3433 O O . THR A 1 419 ? -8.231 20.598 37.245 1.00 64.56 419 THR A O 1
ATOM 3436 N N . CYS A 1 420 ? -9.846 20.329 38.776 1.00 67.44 420 CYS A N 1
ATOM 3437 C CA . CYS A 1 420 ? -10.868 19.877 37.826 1.00 67.44 420 CYS A CA 1
ATOM 3438 C C . CYS A 1 420 ? -11.808 21.020 37.453 1.00 67.44 420 CYS A C 1
ATOM 3440 O O . CYS A 1 420 ? -12.276 21.744 38.331 1.00 67.44 420 CYS A O 1
ATOM 3442 N N . CYS A 1 421 ? -12.149 21.132 36.169 1.00 67.31 421 CYS A N 1
ATOM 3443 C CA . CYS A 1 421 ? -13.221 22.018 35.730 1.00 67.31 421 CYS A CA 1
ATOM 3444 C C . CYS A 1 421 ? -14.585 21.366 36.000 1.00 67.31 421 CYS A C 1
ATOM 3446 O O . CYS A 1 421 ? -14.776 20.184 35.717 1.00 67.31 421 CYS A O 1
ATOM 3448 N N . LYS A 1 422 ? -15.553 22.140 36.509 1.00 68.56 422 LYS A N 1
ATOM 3449 C CA . LYS A 1 422 ? -16.937 21.666 36.697 1.00 68.56 422 LYS A CA 1
ATOM 3450 C C . LYS A 1 422 ? -17.672 21.440 35.365 1.00 68.56 422 LYS A C 1
ATOM 3452 O O . LYS A 1 422 ? -18.601 20.647 35.306 1.00 68.56 422 LYS A O 1
ATOM 3457 N N . GLN A 1 423 ? -17.222 22.085 34.285 1.00 66.88 423 GLN A N 1
ATOM 3458 C CA . GLN A 1 423 ? -17.757 21.941 32.924 1.00 66.88 423 GLN A CA 1
ATOM 3459 C C . GLN A 1 423 ? -16.988 20.889 32.104 1.00 66.88 423 GLN A C 1
ATOM 3461 O O . GLN A 1 423 ? -16.593 21.146 30.970 1.00 66.88 423 GLN A O 1
ATOM 3466 N N . PHE A 1 424 ? -16.724 19.717 32.682 1.00 70.75 424 PHE A N 1
ATOM 3467 C CA . PHE A 1 424 ? -16.047 18.635 31.963 1.00 70.75 424 PHE A CA 1
ATOM 3468 C C . PHE A 1 424 ? -16.986 17.963 30.945 1.00 70.75 424 PHE A C 1
ATOM 3470 O O . PHE A 1 424 ? -18.195 17.812 31.185 1.00 70.75 424 PHE A O 1
ATOM 3477 N N . LYS A 1 425 ? -16.423 17.544 29.807 1.00 66.06 425 LYS A N 1
ATOM 3478 C CA . LYS A 1 425 ? -17.154 16.794 28.773 1.00 66.06 425 LYS A CA 1
ATOM 3479 C C . LYS A 1 425 ? -17.139 15.299 29.054 1.00 66.06 425 LYS A C 1
ATOM 3481 O O . LYS A 1 425 ? -18.181 14.655 28.992 1.00 66.06 425 LYS A O 1
ATOM 3486 N N . PHE A 1 426 ? -15.972 14.768 29.414 1.00 69.25 426 PHE A N 1
ATOM 3487 C CA . PHE A 1 426 ? -15.771 13.342 29.668 1.00 69.25 426 PHE A CA 1
ATOM 3488 C C . PHE A 1 426 ? -15.216 13.087 31.071 1.00 69.25 426 PHE A C 1
ATOM 3490 O O . PHE A 1 426 ? -14.422 13.891 31.565 1.00 69.25 426 PHE A O 1
ATOM 3497 N N . PRO A 1 427 ? -15.536 11.940 31.702 1.00 65.56 427 PRO A N 1
ATOM 3498 C CA . PRO A 1 427 ? -14.997 11.590 33.017 1.00 65.56 427 PRO A CA 1
ATOM 3499 C C . PRO A 1 427 ? -13.461 11.615 33.056 1.00 65.56 427 PRO A C 1
ATOM 3501 O O . PRO A 1 427 ? -12.864 11.986 34.059 1.00 65.56 427 PRO A O 1
ATOM 3504 N N . ASN A 1 428 ? -12.813 11.295 31.934 1.00 64.94 428 ASN A N 1
ATOM 3505 C CA . ASN A 1 428 ? -11.355 11.259 31.796 1.00 64.94 428 ASN A CA 1
ATOM 3506 C C . ASN A 1 428 ? -10.664 12.632 31.933 1.00 64.94 428 ASN A C 1
ATOM 3508 O O . ASN A 1 428 ? -9.443 12.671 32.073 1.00 64.94 428 ASN A O 1
ATOM 3512 N N . GLU A 1 429 ? -11.412 13.739 31.905 1.00 68.81 429 GLU A N 1
ATOM 3513 C CA . GLU A 1 429 ? -10.893 15.098 32.136 1.00 68.81 429 GLU A CA 1
ATOM 3514 C C . GLU A 1 429 ? -10.742 15.427 33.631 1.00 68.81 429 GLU A C 1
ATOM 3516 O O . GLU A 1 429 ? -10.156 16.444 34.007 1.00 68.81 429 GLU A O 1
ATOM 3521 N N . LEU A 1 430 ? -11.266 14.566 34.503 1.00 71.50 430 LEU A N 1
ATOM 3522 C CA . LEU A 1 430 ? -11.244 14.742 35.945 1.00 71.50 430 LEU A CA 1
ATOM 3523 C C . LEU A 1 430 ? -10.001 14.104 36.566 1.00 71.50 430 LEU A C 1
ATOM 3525 O O . LEU A 1 430 ? -9.500 13.065 36.134 1.00 71.50 430 LEU A O 1
ATOM 3529 N N . CYS A 1 431 ? -9.515 14.701 37.652 1.00 73.31 431 CYS A N 1
ATOM 3530 C CA . CYS A 1 431 ? -8.401 14.150 38.405 1.00 73.31 431 CYS A CA 1
ATOM 3531 C C . CYS A 1 431 ? -8.813 12.862 39.132 1.00 73.31 431 CYS A C 1
ATOM 3533 O O . CYS A 1 431 ? -9.966 12.671 39.531 1.00 73.31 431 CYS A O 1
ATOM 3535 N N . LEU A 1 432 ? -7.828 11.997 39.380 1.00 69.88 432 LEU A N 1
ATOM 3536 C CA . LEU A 1 432 ? -8.047 10.693 40.005 1.00 69.88 432 LEU A CA 1
ATOM 3537 C C . LEU A 1 432 ? -8.755 10.784 41.365 1.00 69.88 432 LEU A C 1
ATOM 3539 O O . LEU A 1 432 ? -9.589 9.939 41.671 1.00 69.88 432 LEU A O 1
ATOM 3543 N N . LYS A 1 433 ? -8.448 11.811 42.170 1.00 76.06 433 LYS A N 1
ATOM 3544 C CA . LYS A 1 433 ? -9.090 12.013 43.479 1.00 76.06 433 LYS A CA 1
ATOM 3545 C C . LYS A 1 433 ? -10.601 12.236 43.327 1.00 76.06 433 LYS A C 1
ATOM 3547 O O . LYS A 1 433 ? -11.369 11.669 44.097 1.00 76.06 433 LYS A O 1
ATOM 3552 N N . CYS A 1 434 ? -11.024 13.027 42.339 1.00 78.81 434 CYS A N 1
ATOM 3553 C CA . CYS A 1 434 ? -12.443 13.291 42.093 1.00 78.81 434 CYS A CA 1
ATOM 3554 C C . CYS A 1 434 ? -13.148 12.060 41.529 1.00 78.81 434 CYS A C 1
ATOM 3556 O O . CYS A 1 434 ? -14.198 11.694 42.042 1.00 78.81 434 CYS A O 1
ATOM 3558 N N . LEU A 1 435 ? -12.545 11.379 40.548 1.00 75.94 435 LEU A N 1
ATOM 3559 C CA . LEU A 1 435 ? -13.105 10.149 39.981 1.00 75.94 435 LEU A CA 1
ATOM 3560 C C . LEU A 1 435 ? -13.245 9.033 41.015 1.00 75.94 435 LEU A C 1
ATOM 3562 O O . LEU A 1 435 ? -14.278 8.379 41.052 1.00 75.94 435 LEU A O 1
ATOM 3566 N N . SER A 1 436 ? -12.242 8.839 41.877 1.00 77.94 436 SER A N 1
ATOM 3567 C CA . SER A 1 436 ? -12.301 7.828 42.940 1.00 77.94 436 SER A CA 1
ATOM 3568 C C . SER A 1 436 ? -13.440 8.110 43.914 1.00 77.94 436 SER A C 1
ATOM 3570 O O . SER A 1 436 ? -14.189 7.198 44.238 1.00 77.94 436 SER A O 1
ATOM 3572 N N . LYS A 1 437 ? -13.616 9.375 44.326 1.00 80.25 437 LYS A N 1
ATOM 3573 C CA . LYS A 1 437 ? -14.736 9.777 45.188 1.00 80.25 437 LYS A CA 1
ATOM 3574 C C . LYS A 1 437 ? -16.085 9.606 44.497 1.00 80.25 437 LYS A C 1
ATOM 3576 O O . LYS A 1 437 ? -17.008 9.098 45.113 1.00 80.25 437 LYS A O 1
ATOM 3581 N N . CYS A 1 438 ? -16.190 9.972 43.218 1.00 78.69 438 CYS A N 1
ATOM 3582 C CA . CYS A 1 438 ? -17.410 9.745 42.440 1.00 78.69 438 CYS A CA 1
ATOM 3583 C C . CYS A 1 438 ? -17.740 8.254 42.357 1.00 78.69 438 CYS A C 1
ATOM 3585 O O . CYS A 1 438 ? -18.877 7.864 42.594 1.00 78.69 438 CYS A O 1
ATOM 3587 N N . PHE A 1 439 ? -16.741 7.418 42.075 1.00 78.81 439 PHE A N 1
ATOM 3588 C CA . PHE A 1 439 ? -16.908 5.973 42.011 1.00 78.81 439 PHE A CA 1
ATOM 3589 C C . PHE A 1 439 ? -17.372 5.395 43.355 1.00 78.81 439 PHE A C 1
ATOM 3591 O O . PHE A 1 439 ? -18.319 4.614 43.393 1.00 78.81 439 PHE A O 1
ATOM 3598 N N . GLU A 1 440 ? -16.745 5.816 44.454 1.00 82.56 440 GLU A N 1
ATOM 3599 C CA . GLU A 1 440 ? -17.080 5.387 45.815 1.00 82.56 440 GLU A CA 1
ATOM 3600 C C . GLU A 1 440 ? -18.470 5.856 46.262 1.00 82.56 440 GLU A C 1
ATOM 3602 O O . GLU A 1 440 ? -19.191 5.089 46.895 1.00 82.56 440 GLU A O 1
ATOM 3607 N N . GLU A 1 441 ? -18.885 7.075 45.907 1.00 79.94 441 GLU A N 1
ATOM 3608 C CA . GLU A 1 441 ? -20.229 7.579 46.216 1.00 79.94 441 GLU A CA 1
ATOM 3609 C C . GLU A 1 441 ? -21.323 6.889 45.392 1.00 79.94 441 GLU A C 1
ATOM 3611 O O . GLU A 1 441 ? -22.402 6.631 45.920 1.00 79.94 441 GLU A O 1
ATOM 3616 N N . ILE A 1 442 ? -21.051 6.573 44.121 1.00 76.38 442 ILE A N 1
ATOM 3617 C CA . ILE A 1 442 ? -22.025 5.941 43.218 1.00 76.38 442 ILE A CA 1
ATOM 3618 C C . ILE A 1 442 ? -22.176 4.446 43.520 1.00 76.38 442 ILE A C 1
ATOM 3620 O O . ILE A 1 442 ? -23.290 3.927 43.513 1.00 76.38 442 ILE A O 1
ATOM 3624 N N . HIS A 1 443 ? -21.063 3.743 43.756 1.00 75.44 443 HIS A N 1
ATOM 3625 C CA . HIS A 1 443 ? -21.052 2.281 43.878 1.00 75.44 443 HIS A CA 1
ATOM 3626 C C . HIS A 1 443 ? -20.871 1.780 45.309 1.00 75.44 443 HIS A C 1
ATOM 3628 O O . HIS A 1 443 ? -20.959 0.580 45.528 1.00 75.44 443 HIS A O 1
ATOM 3634 N N . HIS A 1 444 ? -20.606 2.650 46.286 1.00 78.25 444 HIS A N 1
ATOM 3635 C CA . HIS A 1 444 ? -20.351 2.275 47.685 1.00 78.25 444 HIS A CA 1
ATOM 3636 C C . HIS A 1 444 ? -19.193 1.272 47.878 1.00 78.25 444 HIS A C 1
ATOM 3638 O O . HIS A 1 444 ? -19.124 0.578 48.892 1.00 78.25 444 HIS A O 1
ATOM 3644 N N . VAL A 1 445 ? -18.263 1.199 46.918 1.00 77.44 445 VAL A N 1
ATOM 3645 C CA . VAL A 1 445 ? -17.088 0.311 46.933 1.00 77.44 445 VAL A CA 1
ATOM 3646 C C . VAL A 1 445 ? -15.846 1.099 46.522 1.00 77.44 445 VAL A C 1
ATOM 3648 O O . VAL A 1 445 ? -15.910 1.976 45.662 1.00 77.44 445 VAL A O 1
ATOM 3651 N N . SER A 1 446 ? -14.696 0.775 47.122 1.00 82.81 446 SER A N 1
ATOM 3652 C CA . SER A 1 446 ? -13.432 1.445 46.804 1.00 82.81 446 SER A CA 1
ATOM 3653 C C . SER A 1 446 ? -12.927 1.109 45.400 1.00 82.81 446 SER A C 1
ATOM 3655 O O . SER A 1 446 ? -12.716 -0.053 45.054 1.00 82.81 446 SER A O 1
ATOM 3657 N N . LEU A 1 447 ? -12.610 2.144 44.620 1.00 82.12 447 LEU A N 1
ATOM 3658 C CA . LEU A 1 447 ? -11.963 1.991 43.315 1.00 82.12 447 LEU A CA 1
ATOM 3659 C C . LEU A 1 447 ? -10.613 1.257 43.431 1.00 82.12 447 LEU A C 1
ATOM 3661 O O . LEU A 1 447 ? -10.252 0.449 42.575 1.00 82.12 447 LEU A O 1
ATOM 3665 N N . VAL A 1 448 ? -9.866 1.506 44.512 1.00 84.00 448 VAL A N 1
ATOM 3666 C CA . VAL A 1 448 ? -8.544 0.903 44.749 1.00 84.00 448 VAL A CA 1
ATOM 3667 C C . VAL A 1 448 ? -8.651 -0.604 44.989 1.00 84.00 448 VAL A C 1
ATOM 3669 O O . VAL A 1 448 ? -7.800 -1.355 44.504 1.00 84.00 448 VAL A O 1
ATOM 3672 N N . SER A 1 449 ? -9.695 -1.065 45.691 1.00 84.81 449 SER A N 1
ATOM 3673 C CA . SER A 1 449 ? -9.908 -2.502 45.905 1.00 84.81 449 SER A CA 1
ATOM 3674 C C . SER A 1 449 ? -10.229 -3.214 44.588 1.00 84.81 449 SER A C 1
ATOM 3676 O O . SER A 1 449 ? -9.668 -4.279 44.339 1.00 84.81 449 SER A O 1
ATOM 3678 N N . GLY A 1 450 ? -11.018 -2.586 43.707 1.00 84.94 450 GLY A N 1
ATOM 3679 C CA . GLY A 1 450 ? -11.320 -3.109 42.369 1.00 84.94 450 GLY A CA 1
ATOM 3680 C C . GLY A 1 450 ? -10.087 -3.198 41.479 1.00 84.94 450 GLY A C 1
ATOM 3681 O O . GLY A 1 450 ? -9.820 -4.242 40.887 1.00 84.94 450 GLY A O 1
ATOM 3682 N N . ILE A 1 451 ? -9.263 -2.144 41.451 1.00 87.38 451 ILE A N 1
ATOM 3683 C CA . ILE A 1 451 ? -7.987 -2.169 40.720 1.00 87.38 451 ILE A CA 1
ATOM 3684 C C . ILE A 1 451 ? -7.108 -3.318 41.218 1.00 87.38 451 ILE A C 1
ATOM 3686 O O . ILE A 1 451 ? -6.515 -4.023 40.402 1.00 87.38 451 ILE A O 1
ATOM 3690 N N . LYS A 1 452 ? -7.022 -3.530 42.538 1.00 88.38 452 LYS A N 1
ATOM 3691 C CA . LYS A 1 452 ? -6.231 -4.620 43.120 1.00 88.38 452 LYS A CA 1
ATOM 3692 C C . LYS A 1 452 ? -6.781 -5.992 42.719 1.00 88.38 452 LYS A C 1
ATOM 3694 O O . LYS A 1 452 ? -5.993 -6.810 42.252 1.00 88.38 452 LYS A O 1
ATOM 3699 N N . ALA A 1 453 ? -8.091 -6.207 42.843 1.00 88.81 453 ALA A N 1
ATOM 3700 C CA . ALA A 1 453 ? -8.749 -7.468 42.507 1.00 88.81 453 ALA A CA 1
ATOM 3701 C C . ALA A 1 453 ? -8.534 -7.842 41.032 1.00 88.81 453 ALA A C 1
ATOM 3703 O O . ALA A 1 453 ? -7.939 -8.874 40.731 1.00 88.81 453 ALA A O 1
ATOM 3704 N N . PHE A 1 454 ? -8.892 -6.962 40.095 1.00 91.06 454 PHE A N 1
ATOM 3705 C CA . PHE A 1 454 ? -8.756 -7.265 38.666 1.00 91.06 454 PHE A CA 1
ATOM 3706 C C . PHE A 1 454 ? -7.298 -7.284 38.185 1.00 91.06 454 PHE A C 1
ATOM 3708 O O . PHE A 1 454 ? -6.979 -7.980 37.225 1.00 91.06 454 PHE A O 1
ATOM 3715 N N . SER A 1 455 ? -6.380 -6.583 38.861 1.00 91.19 455 SER A N 1
ATOM 3716 C CA . SER A 1 455 ? -4.947 -6.732 38.565 1.00 91.19 455 SER A CA 1
ATOM 3717 C C . SER A 1 455 ? -4.427 -8.107 38.975 1.00 91.19 455 SER A C 1
ATOM 3719 O O . SER A 1 455 ? -3.582 -8.651 38.276 1.00 91.19 455 SER A O 1
ATOM 3721 N N . GLN A 1 456 ? -4.921 -8.672 40.083 1.00 90.31 456 GLN A N 1
ATOM 3722 C CA . GLN A 1 456 ? -4.578 -10.035 40.499 1.00 90.31 456 GLN A CA 1
ATOM 3723 C C . GLN A 1 456 ? -5.123 -11.066 39.509 1.00 90.31 456 GLN A C 1
ATOM 3725 O O . GLN A 1 456 ? -4.381 -11.965 39.126 1.00 90.31 456 GLN A O 1
ATOM 3730 N N . VAL A 1 457 ? -6.361 -10.888 39.034 1.00 91.69 457 VAL A N 1
ATOM 3731 C CA . VAL A 1 457 ? -6.946 -11.710 37.958 1.00 91.69 457 VAL A CA 1
ATOM 3732 C C . VAL A 1 457 ? -6.058 -11.668 36.714 1.00 91.69 457 VAL A C 1
ATOM 3734 O O . VAL A 1 457 ? -5.657 -12.711 36.212 1.00 91.69 457 VAL A O 1
ATOM 3737 N N . ALA A 1 458 ? -5.663 -10.476 36.259 1.00 91.50 458 ALA A N 1
ATOM 3738 C CA . ALA A 1 458 ? -4.790 -10.335 35.096 1.00 91.50 458 ALA A CA 1
ATOM 3739 C C . ALA A 1 458 ? -3.407 -10.983 35.298 1.00 91.50 458 ALA A C 1
ATOM 3741 O O . ALA A 1 458 ? -2.856 -11.554 34.360 1.00 91.50 458 ALA A O 1
ATOM 3742 N N . THR A 1 459 ? -2.842 -10.918 36.510 1.00 90.25 459 THR A N 1
ATOM 3743 C CA . THR A 1 459 ? -1.600 -11.628 36.854 1.00 90.25 459 THR A CA 1
ATOM 3744 C C . THR A 1 459 ? -1.788 -13.143 36.774 1.00 90.25 459 THR A C 1
ATOM 3746 O O . THR A 1 459 ? -0.961 -13.812 36.165 1.00 90.25 459 THR A O 1
ATOM 3749 N N . GLN A 1 460 ? -2.891 -13.679 37.305 1.00 90.25 460 GLN A N 1
ATOM 3750 C CA . GLN A 1 460 ? -3.201 -15.111 37.230 1.00 90.25 460 GLN A CA 1
ATOM 3751 C C . GLN A 1 460 ? -3.382 -15.577 35.784 1.00 90.25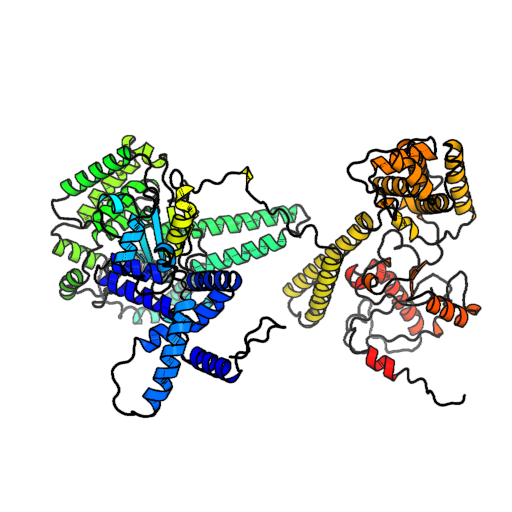 460 GLN A C 1
ATOM 3753 O O . GLN A 1 460 ? -2.809 -16.595 35.408 1.00 90.25 460 GLN A O 1
ATOM 3758 N N . VAL A 1 461 ? -4.092 -14.808 34.953 1.00 89.38 461 VAL A N 1
ATOM 3759 C CA . VAL A 1 461 ? -4.209 -15.100 33.517 1.00 89.38 461 VAL A CA 1
ATOM 3760 C C . VAL A 1 461 ? -2.832 -15.075 32.849 1.00 89.38 461 VAL A C 1
ATOM 3762 O O . VAL A 1 461 ? -2.504 -15.961 32.076 1.00 89.38 461 VAL A O 1
ATOM 3765 N N . LYS A 1 462 ? -1.980 -14.102 33.184 1.00 87.38 462 LYS A N 1
ATOM 3766 C CA . LYS A 1 462 ? -0.681 -13.926 32.525 1.00 87.38 462 LYS A CA 1
ATOM 3767 C C . LYS A 1 462 ? 0.377 -14.973 32.897 1.00 87.38 462 LYS A C 1
ATOM 3769 O O . LYS A 1 462 ? 1.222 -15.286 32.049 1.00 87.38 462 LYS A O 1
ATOM 3774 N N . GLU A 1 463 ? 0.381 -15.424 34.150 1.00 85.25 463 GLU A N 1
ATOM 3775 C CA . GLU A 1 463 ? 1.448 -16.243 34.748 1.00 85.25 463 GLU A CA 1
ATOM 3776 C C . GLU A 1 463 ? 1.063 -17.715 34.947 1.00 85.25 463 GLU A C 1
ATOM 3778 O O . GLU A 1 463 ? 1.958 -18.550 35.042 1.00 85.25 463 GLU A O 1
ATOM 3783 N N . SER A 1 464 ? -0.228 -18.055 34.999 1.00 84.81 464 SER A N 1
ATOM 3784 C CA . SER A 1 464 ? -0.667 -19.443 35.183 1.00 84.81 464 SER A CA 1
ATOM 3785 C C . SER A 1 464 ? -0.491 -20.273 33.910 1.00 84.81 464 SER A C 1
ATOM 3787 O O . SER A 1 464 ? -0.870 -19.847 32.815 1.00 84.81 464 SER A O 1
ATOM 3789 N N . ASP A 1 465 ? -0.014 -21.510 34.072 1.00 79.88 465 ASP A N 1
ATOM 3790 C CA . ASP A 1 465 ? 0.065 -22.504 32.995 1.00 79.88 465 ASP A CA 1
ATOM 3791 C C . ASP A 1 465 ? -1.312 -22.811 32.382 1.00 79.88 465 ASP A C 1
ATOM 3793 O O . ASP A 1 465 ? -1.403 -23.158 31.204 1.00 79.88 465 ASP A O 1
ATOM 3797 N N . GLU A 1 466 ? -2.396 -22.622 33.148 1.00 80.81 466 GLU A N 1
ATOM 3798 C CA . GLU A 1 466 ? -3.778 -22.828 32.694 1.00 80.81 466 GLU A CA 1
ATOM 3799 C C . GLU A 1 466 ? -4.129 -21.977 31.463 1.00 80.81 466 GLU A C 1
ATOM 3801 O O . GLU A 1 466 ? -4.866 -22.423 30.583 1.00 80.81 466 GLU A O 1
ATOM 3806 N N . TRP A 1 467 ? -3.572 -20.768 31.388 1.00 85.50 467 TRP A N 1
ATOM 3807 C CA . TRP A 1 467 ? -3.895 -19.759 30.381 1.00 85.50 467 TRP A CA 1
ATOM 3808 C C . TRP A 1 467 ? -2.782 -19.576 29.345 1.00 85.50 467 TRP A C 1
ATOM 3810 O O . TRP A 1 467 ? -2.917 -18.771 28.423 1.00 85.50 467 TRP A O 1
ATOM 3820 N N . ALA A 1 468 ? -1.698 -20.356 29.428 1.00 81.94 468 ALA A N 1
ATOM 3821 C CA . ALA A 1 468 ? -0.565 -20.272 28.506 1.00 81.94 468 ALA A CA 1
ATOM 3822 C C . ALA A 1 468 ? -0.976 -20.444 27.027 1.00 81.94 468 ALA A C 1
ATOM 3824 O O . ALA A 1 468 ? -0.356 -19.865 26.128 1.00 81.94 468 ALA A O 1
ATOM 3825 N N . THR A 1 469 ? -2.057 -21.186 26.768 1.00 83.50 469 THR A N 1
ATOM 3826 C CA . THR A 1 469 ? -2.633 -21.397 25.433 1.00 83.50 469 THR A CA 1
ATOM 3827 C C . THR A 1 469 ? -3.258 -20.134 24.830 1.00 83.50 469 THR A C 1
ATOM 3829 O O . THR A 1 469 ? -3.276 -20.014 23.604 1.00 83.50 469 THR A O 1
ATOM 3832 N N . LEU A 1 470 ? -3.684 -19.142 25.627 1.00 82.94 470 LEU A N 1
ATOM 3833 C CA . LEU A 1 470 ? -4.255 -17.881 25.117 1.00 82.94 470 LEU A CA 1
ATOM 3834 C C . LEU A 1 470 ? -3.271 -17.110 24.224 1.00 82.94 470 LEU A C 1
ATOM 3836 O O . LEU A 1 470 ? -3.690 -16.445 23.279 1.00 82.94 470 LEU A O 1
ATOM 3840 N N . LYS A 1 471 ? -1.959 -17.241 24.470 1.00 79.62 471 LYS A N 1
ATOM 3841 C CA . LYS A 1 471 ? -0.905 -16.595 23.664 1.00 79.62 471 LYS A CA 1
ATOM 3842 C C . LYS A 1 471 ? -0.744 -17.202 22.269 1.00 79.62 471 LYS A C 1
ATOM 3844 O O . LYS A 1 471 ? -0.290 -16.518 21.361 1.00 79.62 471 LYS A O 1
ATOM 3849 N N . THR A 1 472 ? -1.043 -18.490 22.115 1.00 82.69 472 THR A N 1
ATOM 3850 C CA . THR A 1 472 ? -0.770 -19.256 20.882 1.00 82.69 472 THR A CA 1
ATOM 3851 C C . THR A 1 472 ? -2.036 -19.607 20.105 1.00 82.69 472 THR A C 1
ATOM 3853 O O . THR A 1 472 ? -1.960 -20.038 18.952 1.00 82.69 472 THR A O 1
ATOM 3856 N N . THR A 1 473 ? -3.206 -19.412 20.714 1.00 85.88 473 THR A N 1
ATOM 3857 C CA . THR A 1 473 ? -4.497 -19.711 20.099 1.00 85.88 473 THR A CA 1
ATOM 3858 C C . THR A 1 473 ? -4.756 -18.790 18.911 1.00 85.88 473 THR A C 1
ATOM 3860 O O . THR A 1 473 ? -4.611 -17.571 18.987 1.00 85.88 473 THR A O 1
ATOM 3863 N N . LYS A 1 474 ? -5.173 -19.385 17.791 1.00 88.94 474 LYS A N 1
ATOM 3864 C CA . LYS A 1 474 ? -5.507 -18.641 16.574 1.00 88.94 474 LYS A CA 1
ATOM 3865 C C . LYS A 1 474 ? -6.754 -17.783 16.786 1.00 88.94 474 LYS A C 1
ATOM 3867 O O . LYS A 1 474 ? -7.732 -18.228 17.388 1.00 88.94 474 LYS A O 1
ATOM 3872 N N . ARG A 1 475 ? -6.739 -16.589 16.197 1.00 90.69 475 ARG A N 1
ATOM 3873 C CA . ARG A 1 475 ? -7.849 -15.630 16.221 1.00 90.69 475 ARG A CA 1
ATOM 3874 C C . ARG A 1 475 ? -8.509 -15.492 14.848 1.00 90.69 475 ARG A C 1
ATOM 3876 O O . ARG A 1 475 ? -7.956 -15.910 13.821 1.00 90.69 475 ARG A O 1
ATOM 3883 N N . TRP A 1 476 ? -9.736 -14.991 14.842 1.00 91.62 476 TRP A N 1
ATOM 3884 C CA . TRP A 1 476 ? -10.446 -14.578 13.635 1.00 91.62 476 TRP A CA 1
ATOM 3885 C C . TRP A 1 476 ? -9.991 -13.180 13.162 1.00 91.62 476 TRP A C 1
ATOM 3887 O O . TRP A 1 476 ? -9.349 -12.465 13.934 1.00 91.62 476 TRP A O 1
ATOM 3897 N N . PRO A 1 477 ? -10.278 -12.788 11.903 1.00 92.31 477 PRO A N 1
ATOM 3898 C CA . PRO A 1 477 ? -9.815 -11.522 11.341 1.00 92.31 477 PRO A CA 1
ATOM 3899 C C . PRO A 1 477 ? -10.334 -10.264 12.035 1.00 92.31 477 PRO A C 1
ATOM 3901 O O . PRO A 1 477 ? -11.494 -10.195 12.454 1.00 92.31 477 PRO A O 1
ATOM 3904 N N . VAL A 1 478 ? -9.479 -9.240 12.052 1.00 94.06 478 VAL A N 1
ATOM 3905 C CA . VAL A 1 478 ? -9.816 -7.879 12.482 1.00 94.06 478 VAL A CA 1
ATOM 3906 C C . VAL A 1 478 ? -9.868 -6.946 11.278 1.00 94.06 478 VAL A C 1
ATOM 3908 O O . VAL A 1 478 ? -8.916 -6.849 10.504 1.00 94.06 478 VAL A O 1
ATOM 3911 N N . ILE A 1 479 ? -10.980 -6.232 11.140 1.00 95.69 479 ILE A N 1
ATOM 3912 C CA . ILE A 1 479 ? -11.174 -5.180 10.147 1.00 95.69 479 ILE A CA 1
ATOM 3913 C C . ILE A 1 479 ? -11.051 -3.831 10.849 1.00 95.69 479 ILE A C 1
ATOM 3915 O O . ILE A 1 479 ? -11.869 -3.497 11.709 1.00 95.69 479 ILE A O 1
ATOM 3919 N N . LEU A 1 480 ? -10.046 -3.052 10.457 1.00 96.31 480 LEU A N 1
ATOM 3920 C CA . LEU A 1 480 ? -9.833 -1.688 10.926 1.00 96.31 480 LEU A CA 1
ATOM 3921 C C . LEU A 1 480 ? -10.472 -0.692 9.951 1.00 96.31 480 LEU A C 1
ATOM 3923 O O . LEU A 1 480 ? -10.177 -0.706 8.758 1.00 96.31 480 LEU A O 1
ATOM 3927 N N . ILE A 1 481 ? -11.328 0.189 10.457 1.00 96.50 481 ILE A N 1
ATOM 3928 C CA . ILE A 1 481 ? -11.838 1.357 9.731 1.00 96.50 481 ILE A CA 1
ATOM 3929 C C . ILE A 1 481 ? -11.163 2.581 10.335 1.00 96.50 481 ILE A C 1
ATOM 3931 O O . ILE A 1 481 ? -11.406 2.905 11.494 1.00 96.50 481 ILE A O 1
ATOM 3935 N N . VAL A 1 482 ? -10.287 3.239 9.585 1.00 93.25 482 VAL A N 1
ATOM 3936 C CA . VAL A 1 482 ? -9.413 4.285 10.126 1.00 93.25 482 VAL A CA 1
ATOM 3937 C C . VAL A 1 482 ? -9.728 5.617 9.458 1.00 93.25 482 VAL A C 1
ATOM 3939 O O . VAL A 1 482 ? -9.795 5.712 8.240 1.00 93.25 482 VAL A O 1
ATOM 3942 N N . ASP A 1 483 ? -9.938 6.650 10.269 1.00 89.50 483 ASP A N 1
ATOM 3943 C CA . ASP A 1 483 ? -10.091 8.030 9.806 1.00 89.50 483 ASP A CA 1
ATOM 3944 C C . ASP A 1 483 ? -8.843 8.501 9.036 1.00 89.50 483 ASP A C 1
ATOM 3946 O O . ASP A 1 483 ? -7.712 8.189 9.408 1.00 89.50 483 ASP A O 1
ATOM 3950 N N . GLU A 1 484 ? -9.053 9.304 7.992 1.00 84.50 484 GLU A N 1
ATOM 3951 C CA . GLU A 1 484 ? -8.037 9.915 7.124 1.00 84.50 484 GLU A CA 1
ATOM 3952 C C . GLU A 1 484 ? -6.900 10.616 7.901 1.00 84.50 484 GLU A C 1
ATOM 3954 O O . GLU A 1 484 ? -5.772 10.728 7.415 1.00 84.50 484 GLU A O 1
ATOM 3959 N N . PHE A 1 485 ? -7.168 11.101 9.119 1.00 81.12 485 PHE A N 1
ATOM 3960 C CA . PHE A 1 485 ? -6.146 11.703 9.985 1.00 81.12 485 PHE A CA 1
ATOM 3961 C C . PHE A 1 485 ? -5.220 10.689 10.670 1.00 81.12 485 PHE A C 1
ATOM 3963 O O . PHE A 1 485 ? -4.085 11.028 11.014 1.00 81.12 485 PHE A O 1
ATOM 3970 N N . LEU A 1 486 ? -5.704 9.468 10.878 1.00 86.25 486 LEU A N 1
ATOM 3971 C CA . LEU A 1 486 ? -5.033 8.381 11.587 1.00 86.25 486 LEU A CA 1
ATOM 3972 C C . LEU A 1 486 ? -4.512 7.292 10.635 1.00 86.25 486 LEU A C 1
ATOM 3974 O O . LEU A 1 486 ? -3.748 6.428 11.061 1.00 86.25 486 LEU A O 1
ATOM 3978 N N . ASP A 1 487 ? -4.888 7.331 9.358 1.00 88.31 487 ASP A N 1
ATOM 3979 C CA . ASP A 1 487 ? -4.560 6.293 8.378 1.00 88.31 487 ASP A CA 1
ATOM 3980 C C . ASP A 1 487 ? -3.049 6.182 8.090 1.00 88.31 487 ASP A C 1
ATOM 3982 O O . ASP A 1 487 ? -2.526 5.105 7.834 1.00 88.31 487 ASP A O 1
ATOM 3986 N N . THR A 1 488 ? -2.274 7.255 8.251 1.00 88.00 488 THR A N 1
ATOM 3987 C CA . THR A 1 488 ? -0.812 7.195 8.058 1.00 88.00 488 THR A CA 1
ATOM 3988 C C . THR A 1 488 ? -0.096 6.277 9.069 1.00 88.00 488 THR A C 1
ATOM 3990 O O . THR A 1 488 ? 1.034 5.852 8.824 1.00 88.00 488 THR A O 1
ATOM 3993 N N . PHE A 1 489 ? -0.709 5.979 10.219 1.00 88.56 489 PHE A N 1
ATOM 3994 C CA . PHE A 1 489 ? -0.079 5.171 11.265 1.00 88.56 489 PHE A CA 1
ATOM 3995 C C . PHE A 1 489 ? -0.127 3.668 10.946 1.00 88.56 489 PHE A C 1
ATOM 3997 O O . PHE A 1 489 ? -1.130 3.188 10.419 1.00 88.56 489 PHE A O 1
ATOM 4004 N N . PRO A 1 490 ? 0.912 2.891 11.302 1.00 91.44 490 PRO A N 1
ATOM 4005 C CA . PRO A 1 490 ? 0.986 1.458 11.012 1.00 91.44 490 PRO A CA 1
ATOM 4006 C C . PRO A 1 490 ? 0.261 0.612 12.079 1.00 91.44 490 PRO A C 1
ATOM 4008 O O . PRO A 1 490 ? 0.893 -0.135 12.822 1.00 91.44 490 PRO A O 1
ATOM 4011 N N . TRP A 1 491 ? -1.067 0.730 12.180 1.00 91.56 491 TRP A N 1
ATOM 4012 C CA . TRP A 1 491 ? -1.885 0.044 13.199 1.00 91.56 491 TRP A CA 1
ATOM 4013 C C . TRP A 1 491 ? -1.739 -1.488 13.212 1.00 91.56 491 TRP A C 1
ATOM 4015 O O . TRP A 1 491 ? -1.879 -2.114 14.258 1.00 91.56 491 TRP A O 1
ATOM 4025 N N . GLU A 1 492 ? -1.432 -2.099 12.072 1.00 91.69 492 GLU A N 1
ATOM 4026 C CA . GLU A 1 492 ? -1.226 -3.542 11.918 1.00 91.69 492 GLU A CA 1
ATOM 4027 C C . GLU A 1 492 ? 0.097 -4.032 12.507 1.00 91.69 492 GLU A C 1
ATOM 4029 O O . GLU A 1 492 ? 0.255 -5.226 12.731 1.00 91.69 492 GLU A O 1
ATOM 4034 N N . MET A 1 493 ? 1.039 -3.120 12.763 1.00 89.12 493 MET A N 1
ATOM 4035 C CA . MET A 1 493 ? 2.354 -3.440 13.323 1.00 89.12 493 MET A CA 1
ATOM 4036 C C . MET A 1 493 ? 2.366 -3.406 14.858 1.00 89.12 493 MET A C 1
ATOM 4038 O O . MET A 1 493 ? 3.429 -3.514 15.462 1.00 89.12 493 MET A O 1
ATOM 4042 N N . LEU A 1 494 ? 1.208 -3.216 15.498 1.00 88.69 494 LEU A N 1
ATOM 4043 C CA . LEU A 1 494 ? 1.089 -3.274 16.953 1.00 88.69 494 LEU A CA 1
ATOM 4044 C C . LEU A 1 494 ? 1.157 -4.736 17.421 1.00 88.69 494 LEU A C 1
ATOM 4046 O O . LEU A 1 494 ? 0.445 -5.594 16.901 1.00 88.69 494 LEU A O 1
ATOM 4050 N N . CYS A 1 495 ? 1.919 -5.008 18.476 1.00 83.25 495 CYS A N 1
ATOM 4051 C CA . CYS A 1 495 ? 2.080 -6.298 19.145 1.00 83.25 495 CYS A CA 1
ATOM 4052 C C . CYS A 1 495 ? 0.736 -6.949 19.502 1.00 83.25 495 CYS A C 1
ATOM 4054 O O . CYS A 1 495 ? 0.612 -8.172 19.507 1.00 83.25 495 CYS A O 1
ATOM 4056 N N . ALA A 1 496 ? -0.288 -6.141 19.808 1.00 81.50 496 ALA A N 1
ATOM 4057 C CA . ALA A 1 496 ? -1.631 -6.635 20.108 1.00 81.50 496 ALA A CA 1
ATOM 4058 C C . ALA A 1 496 ? -2.266 -7.390 18.927 1.00 81.50 496 ALA A C 1
ATOM 4060 O O . ALA A 1 496 ? -3.092 -8.272 19.145 1.00 81.50 496 ALA A O 1
ATOM 4061 N N . VAL A 1 497 ? -1.887 -7.059 17.688 1.00 86.50 497 VAL A N 1
ATOM 4062 C CA . VAL A 1 497 ? -2.504 -7.605 16.474 1.00 86.50 497 VAL A CA 1
ATOM 4063 C C . VAL A 1 497 ? -1.514 -8.226 15.482 1.00 86.50 497 VAL A C 1
ATOM 4065 O O . VAL A 1 497 ? -1.945 -8.802 14.489 1.00 86.50 497 VAL A O 1
ATOM 4068 N N . GLU A 1 498 ? -0.213 -8.188 15.773 1.00 81.94 498 GLU A N 1
ATOM 4069 C CA . GLU A 1 498 ? 0.872 -8.685 14.911 1.00 81.94 498 GLU A CA 1
ATOM 4070 C C . GLU A 1 498 ? 0.709 -10.163 14.505 1.00 81.94 498 GLU A C 1
ATOM 4072 O O . GLU A 1 498 ? 1.081 -10.570 13.406 1.00 81.94 498 GLU A O 1
ATOM 4077 N N . THR A 1 499 ? 0.128 -10.987 15.381 1.00 81.00 499 THR A N 1
ATOM 4078 C CA . THR A 1 499 ? 0.021 -12.448 15.196 1.00 81.00 499 THR A CA 1
ATOM 4079 C C . THR A 1 499 ? -1.303 -12.912 14.581 1.00 81.00 499 THR A C 1
ATOM 4081 O O . THR A 1 499 ? -1.527 -14.115 14.422 1.00 81.00 499 THR A O 1
ATOM 4084 N N . GLN A 1 500 ? -2.193 -11.986 14.220 1.00 86.81 500 GLN A N 1
ATOM 4085 C CA . GLN A 1 500 ? -3.534 -12.281 13.711 1.00 86.81 500 GLN A CA 1
ATOM 4086 C C . GLN A 1 500 ? -3.785 -11.608 12.351 1.00 86.81 500 GLN A C 1
ATOM 4088 O O . GLN A 1 500 ? -3.128 -10.628 12.010 1.00 86.81 500 GLN A O 1
ATOM 4093 N N . PRO A 1 501 ? -4.728 -12.119 11.538 1.00 89.19 501 PRO A N 1
ATOM 4094 C CA . PRO A 1 501 ? -5.050 -11.490 10.264 1.00 89.19 501 PRO A CA 1
ATOM 4095 C C . PRO A 1 501 ? -5.761 -10.148 10.482 1.00 89.19 501 PRO A C 1
ATOM 4097 O O . PRO A 1 501 ? -6.851 -10.104 11.053 1.00 89.19 501 PRO A O 1
ATOM 4100 N N . VAL A 1 502 ? -5.160 -9.067 9.985 1.00 92.62 502 VAL A N 1
ATOM 4101 C CA . VAL A 1 502 ? -5.715 -7.708 10.038 1.00 92.62 502 VAL A CA 1
ATOM 4102 C C . VAL A 1 502 ? -5.786 -7.120 8.633 1.00 92.62 502 VAL A C 1
ATOM 4104 O O . VAL A 1 502 ? -4.872 -7.306 7.830 1.00 92.62 502 VAL A O 1
ATOM 4107 N N . CYS A 1 503 ? -6.861 -6.397 8.330 1.00 92.06 503 CYS A N 1
ATOM 4108 C CA . CYS A 1 503 ? -6.959 -5.584 7.119 1.00 92.06 503 CYS A CA 1
ATOM 4109 C C . CYS A 1 503 ? -7.668 -4.255 7.391 1.00 92.06 503 CYS A C 1
ATOM 4111 O O . CYS A 1 503 ? -8.431 -4.136 8.352 1.00 92.06 503 CYS A O 1
ATOM 4113 N N . ARG A 1 504 ? -7.478 -3.279 6.499 1.00 94.38 504 ARG A N 1
ATOM 4114 C CA . ARG A 1 504 ? -8.214 -2.010 6.527 1.00 94.38 504 ARG A CA 1
ATOM 4115 C C . ARG A 1 504 ? -9.392 -2.009 5.574 1.00 94.38 504 ARG A C 1
ATOM 4117 O O . ARG A 1 504 ? -9.344 -2.628 4.513 1.00 94.38 504 ARG A O 1
ATOM 4124 N N . MET A 1 505 ? -10.419 -1.260 5.947 1.00 93.12 505 MET A N 1
ATOM 4125 C CA . MET A 1 505 ? -11.531 -0.885 5.084 1.00 93.12 505 MET A CA 1
ATOM 4126 C C . MET A 1 505 ? -11.797 0.611 5.225 1.00 93.12 505 MET A C 1
ATOM 4128 O O . MET A 1 505 ? -11.731 1.153 6.322 1.00 93.12 505 MET A O 1
ATOM 4132 N N . GLU A 1 506 ? -12.159 1.263 4.122 1.00 90.31 506 GLU A N 1
ATOM 4133 C CA . GLU A 1 506 ? -12.424 2.708 4.090 1.00 90.31 506 GLU A CA 1
ATOM 4134 C C . GLU A 1 506 ? -13.560 3.124 5.031 1.00 90.31 506 GLU A C 1
ATOM 4136 O O . GLU A 1 506 ? -13.490 4.143 5.704 1.00 90.31 506 GLU A O 1
ATOM 4141 N N . ASN A 1 507 ? -14.649 2.352 5.051 1.00 91.25 507 ASN A N 1
ATOM 4142 C CA . ASN A 1 507 ? -15.838 2.637 5.849 1.00 91.25 507 ASN A CA 1
ATOM 4143 C C . ASN A 1 507 ? -16.720 1.373 5.948 1.00 91.25 507 ASN A C 1
ATOM 4145 O O . ASN A 1 507 ? -16.748 0.560 5.022 1.00 91.25 507 ASN A O 1
ATOM 4149 N N . ILE A 1 508 ? -17.513 1.242 7.017 1.00 94.19 508 ILE A N 1
ATOM 4150 C CA . ILE A 1 508 ? -18.541 0.208 7.189 1.00 94.19 508 ILE A CA 1
ATOM 4151 C C . ILE A 1 508 ? -19.525 0.092 6.010 1.00 94.19 508 ILE A C 1
ATOM 4153 O O . ILE A 1 508 ? -19.932 -1.021 5.678 1.00 94.19 508 ILE A O 1
ATOM 4157 N N . HIS A 1 509 ? -19.884 1.191 5.333 1.00 92.75 509 HIS A N 1
ATOM 4158 C CA . HIS A 1 509 ? -20.756 1.142 4.149 1.00 92.75 509 HIS A CA 1
ATOM 4159 C C . HIS A 1 509 ? -20.100 0.365 3.000 1.00 92.75 509 HIS A C 1
ATOM 4161 O O . HIS A 1 509 ? -20.754 -0.470 2.372 1.00 92.75 509 HIS A O 1
ATOM 4167 N N . PHE A 1 510 ? -18.801 0.591 2.765 1.00 92.69 510 PHE A N 1
ATOM 4168 C CA . PHE A 1 510 ? -18.021 -0.170 1.787 1.00 92.69 510 PHE A CA 1
ATOM 4169 C C . PHE A 1 510 ? -17.871 -1.625 2.216 1.00 92.69 510 PHE A C 1
ATOM 4171 O O . PHE A 1 510 ? -18.095 -2.512 1.399 1.00 92.69 510 PHE A O 1
ATOM 4178 N N . THR A 1 511 ? -17.558 -1.876 3.489 1.00 93.25 511 THR A N 1
ATOM 4179 C CA . THR A 1 511 ? -17.433 -3.234 4.033 1.00 93.25 511 THR A CA 1
ATOM 4180 C C . THR A 1 511 ? -18.709 -4.042 3.800 1.00 93.25 511 THR A C 1
ATOM 4182 O O . THR A 1 511 ? -18.647 -5.155 3.281 1.00 93.25 511 THR A O 1
ATOM 4185 N N . TYR A 1 512 ? -19.878 -3.471 4.111 1.00 94.38 512 TYR A N 1
ATOM 4186 C CA . TYR A 1 512 ? -21.166 -4.128 3.891 1.00 94.38 512 TYR A CA 1
ATOM 4187 C C . TYR A 1 512 ? -21.472 -4.342 2.405 1.00 94.38 512 TYR A C 1
ATOM 4189 O O . TYR A 1 512 ? -21.906 -5.424 2.007 1.00 94.38 512 TYR A O 1
ATOM 4197 N N . TYR A 1 513 ? -21.209 -3.332 1.572 1.00 92.38 513 TYR A N 1
ATOM 4198 C CA . TYR A 1 513 ? -21.403 -3.416 0.127 1.00 92.38 513 TYR A CA 1
ATOM 4199 C C . TYR A 1 513 ? -20.541 -4.517 -0.509 1.00 92.38 513 TYR A C 1
ATOM 4201 O O . TYR A 1 513 ? -21.059 -5.350 -1.252 1.00 92.38 513 TYR A O 1
ATOM 4209 N N . LEU A 1 514 ? -19.243 -4.554 -0.190 1.00 91.88 514 LEU A N 1
ATOM 4210 C CA . LEU A 1 514 ? -18.299 -5.550 -0.700 1.00 91.88 514 LEU A CA 1
ATOM 4211 C C . LEU A 1 514 ? -18.640 -6.953 -0.202 1.00 91.88 514 LEU A C 1
ATOM 4213 O O . LEU A 1 514 ? -18.653 -7.891 -0.998 1.00 91.88 514 LEU A O 1
ATOM 4217 N N . TYR A 1 515 ? -18.983 -7.090 1.083 1.00 92.56 515 TYR A N 1
ATOM 4218 C CA . TYR A 1 515 ? -19.429 -8.362 1.638 1.00 92.56 515 TYR A CA 1
ATOM 4219 C C . TYR A 1 515 ? -20.636 -8.909 0.874 1.00 92.56 515 TYR A C 1
ATOM 4221 O O . TYR A 1 515 ? -20.600 -10.049 0.427 1.00 92.56 515 TYR A O 1
ATOM 4229 N N . LYS A 1 516 ? -21.675 -8.096 0.638 1.00 93.31 516 LYS A N 1
ATOM 4230 C CA . LYS A 1 516 ? -22.881 -8.559 -0.066 1.00 93.31 516 LYS A CA 1
ATOM 4231 C C . LYS A 1 516 ? -22.671 -8.884 -1.539 1.00 93.31 516 LYS A C 1
ATOM 4233 O O . LYS A 1 516 ? -23.412 -9.696 -2.083 1.00 93.31 516 LYS A O 1
ATOM 4238 N N . ILE A 1 517 ? -21.668 -8.301 -2.192 1.00 90.50 517 ILE A N 1
ATOM 4239 C CA . ILE A 1 517 ? -21.304 -8.693 -3.561 1.00 90.50 517 ILE A CA 1
ATOM 4240 C C . ILE A 1 517 ? -20.637 -10.069 -3.580 1.00 90.50 517 ILE A C 1
ATOM 4242 O O . ILE A 1 517 ? -20.943 -10.880 -4.451 1.00 90.50 517 ILE A O 1
ATOM 4246 N N . HIS A 1 518 ? -19.759 -10.330 -2.614 1.00 89.50 518 HIS A N 1
ATOM 4247 C CA . HIS A 1 518 ? -18.905 -11.517 -2.584 1.00 89.50 518 HIS A CA 1
ATOM 4248 C C . HIS A 1 518 ? -19.337 -12.555 -1.542 1.00 89.50 518 HIS A C 1
ATOM 4250 O O . HIS A 1 518 ? -18.577 -13.460 -1.222 1.00 89.50 518 HIS A O 1
ATOM 4256 N N . GLU A 1 519 ? -20.558 -12.463 -1.012 1.00 89.62 519 GLU A N 1
ATOM 4257 C CA . GLU A 1 519 ? -21.039 -13.251 0.135 1.00 89.62 519 GLU A CA 1
ATOM 4258 C C . GLU A 1 519 ? -20.843 -14.763 -0.055 1.00 89.62 519 GLU A C 1
ATOM 4260 O O . GLU A 1 519 ? -20.470 -15.467 0.878 1.00 89.62 519 GLU A O 1
ATOM 4265 N N . LYS A 1 520 ? -21.019 -15.255 -1.288 1.00 88.31 520 LYS A N 1
ATOM 4266 C CA . LYS A 1 520 ? -20.862 -16.675 -1.650 1.00 88.31 520 LYS A CA 1
ATOM 4267 C C . LYS A 1 520 ? -19.405 -17.150 -1.723 1.00 88.31 520 LYS A C 1
ATOM 4269 O O . LYS A 1 520 ? -19.169 -18.351 -1.779 1.00 88.31 520 LYS A O 1
ATOM 4274 N N . GLU A 1 521 ? -18.453 -16.226 -1.788 1.00 88.38 521 GLU A N 1
ATOM 4275 C CA . GLU A 1 521 ? -17.014 -16.484 -1.946 1.00 88.38 521 GLU A CA 1
ATOM 4276 C C . GLU A 1 521 ? -16.268 -16.432 -0.602 1.00 88.38 521 GLU A C 1
ATOM 4278 O O . GLU A 1 521 ? -15.073 -16.731 -0.538 1.00 88.38 521 GLU A O 1
ATOM 4283 N N . PHE A 1 522 ? -16.961 -16.064 0.481 1.00 86.62 522 PHE A N 1
ATOM 4284 C CA . PHE A 1 522 ? -16.401 -16.070 1.825 1.00 86.62 522 PHE A CA 1
ATOM 4285 C C . PHE A 1 522 ? -16.424 -17.473 2.438 1.00 86.62 522 PHE A C 1
ATOM 4287 O O . PHE A 1 522 ? -17.467 -18.119 2.510 1.00 86.62 522 PHE A O 1
ATOM 4294 N N . VAL A 1 523 ? -15.270 -17.918 2.936 1.00 82.88 523 VAL A N 1
ATOM 4295 C CA . VAL A 1 523 ? -15.099 -19.153 3.713 1.00 82.88 523 VAL A CA 1
ATOM 4296 C C . VAL A 1 523 ? -14.277 -18.815 4.952 1.00 82.88 523 VAL A C 1
ATOM 4298 O O . VAL A 1 523 ? -13.236 -18.169 4.837 1.00 82.88 523 VAL A O 1
ATOM 4301 N N . ASP A 1 524 ? -14.746 -19.214 6.136 1.00 82.62 524 ASP A N 1
ATOM 4302 C CA . ASP A 1 524 ? -14.060 -18.978 7.416 1.00 82.62 524 ASP A CA 1
ATOM 4303 C C . ASP A 1 524 ? -13.676 -17.496 7.637 1.00 82.62 524 ASP A C 1
ATOM 4305 O O . ASP A 1 524 ? -12.579 -17.164 8.081 1.00 82.62 524 ASP A O 1
ATOM 4309 N N . GLY A 1 525 ? -14.562 -16.571 7.254 1.00 80.06 525 GLY A N 1
ATOM 4310 C CA . GLY A 1 525 ? -14.322 -15.128 7.366 1.00 80.06 525 GLY A CA 1
ATOM 4311 C C . GLY A 1 525 ? -13.311 -14.551 6.363 1.00 80.06 525 GLY A C 1
ATOM 4312 O O . GLY A 1 525 ? -13.004 -13.361 6.441 1.00 80.06 525 GLY A O 1
ATOM 4313 N N . HIS A 1 526 ? -12.818 -15.339 5.406 1.00 84.75 526 HIS A N 1
ATOM 4314 C CA . HIS A 1 526 ? -11.873 -14.908 4.376 1.00 84.75 526 HIS A CA 1
ATOM 4315 C C . HIS A 1 526 ? -12.490 -14.979 2.979 1.00 84.75 526 HIS A C 1
ATOM 4317 O O . HIS A 1 526 ? -13.218 -15.916 2.663 1.00 84.75 526 HIS A O 1
ATOM 4323 N N . LEU A 1 527 ? -12.169 -14.007 2.123 1.00 83.44 527 LEU A N 1
ATOM 4324 C CA . LEU A 1 527 ? -12.521 -14.066 0.706 1.00 83.44 527 LEU A CA 1
ATOM 4325 C C . LEU A 1 527 ? -11.585 -15.061 0.009 1.00 83.44 527 LEU A C 1
ATOM 4327 O O . LEU A 1 527 ? -10.378 -14.818 -0.066 1.00 83.44 527 LEU A O 1
ATOM 4331 N N . VAL A 1 528 ? -12.117 -16.173 -0.498 1.00 79.50 528 VAL A N 1
ATOM 4332 C CA . VAL A 1 528 ? -11.310 -17.201 -1.166 1.00 79.50 528 VAL A CA 1
ATOM 4333 C C . VAL A 1 528 ? -11.367 -16.997 -2.675 1.00 79.50 528 VAL A C 1
ATOM 4335 O O . VAL A 1 528 ? -12.408 -17.172 -3.300 1.00 79.50 528 VAL A O 1
ATOM 4338 N N . ASN A 1 529 ? -10.221 -16.674 -3.277 1.00 70.31 529 ASN A N 1
ATOM 4339 C CA . ASN A 1 529 ? -10.075 -16.593 -4.728 1.00 70.31 529 ASN A CA 1
ATOM 4340 C C . ASN A 1 529 ? -9.201 -17.744 -5.251 1.00 70.31 529 ASN A C 1
ATOM 4342 O O . ASN A 1 529 ? -8.237 -18.154 -4.602 1.00 70.31 529 ASN A O 1
ATOM 4346 N N . LYS A 1 530 ? -9.515 -18.266 -6.441 1.00 67.38 530 LYS A N 1
ATOM 4347 C CA . LYS A 1 530 ? -8.702 -19.296 -7.099 1.00 67.38 530 LYS A CA 1
ATOM 4348 C C . LYS A 1 530 ? -7.429 -18.645 -7.636 1.00 67.38 530 LYS A C 1
ATOM 4350 O O . LYS A 1 530 ? -7.500 -17.769 -8.496 1.00 67.38 530 LYS A O 1
ATOM 4355 N N . ALA A 1 531 ? -6.267 -19.100 -7.165 1.00 57.50 531 ALA A N 1
ATOM 4356 C CA . ALA A 1 531 ? -4.960 -18.559 -7.560 1.00 57.50 531 ALA A CA 1
ATOM 4357 C C . ALA A 1 531 ? -4.744 -18.534 -9.089 1.00 57.50 531 ALA A C 1
ATOM 4359 O O . ALA A 1 531 ? -4.069 -17.647 -9.602 1.00 57.50 531 ALA A O 1
ATOM 4360 N N . GLU A 1 532 ? -5.381 -19.452 -9.821 1.00 58.00 532 GLU A N 1
ATOM 4361 C CA . GLU A 1 532 ? -5.335 -19.562 -11.286 1.00 58.00 532 GLU A CA 1
ATOM 4362 C C . GLU A 1 532 ? -5.913 -18.342 -12.035 1.00 58.00 532 GLU A C 1
ATOM 4364 O O . GLU A 1 532 ? -5.638 -18.166 -13.219 1.00 58.00 532 GLU A O 1
ATOM 4369 N N . VAL A 1 533 ? -6.698 -17.486 -11.366 1.00 56.38 533 VAL A N 1
ATOM 4370 C CA . VAL A 1 533 ? -7.387 -16.327 -11.973 1.00 56.38 533 VAL A CA 1
ATOM 4371 C C . VAL A 1 533 ? -6.674 -14.995 -11.662 1.00 56.38 533 VAL A C 1
ATOM 4373 O O . VAL A 1 533 ? -7.052 -13.938 -12.173 1.00 56.38 533 VAL A O 1
ATOM 4376 N N . GLY A 1 534 ? -5.614 -15.015 -10.845 1.00 58.19 534 GLY A N 1
ATOM 4377 C CA . GLY A 1 534 ? -4.871 -13.817 -10.454 1.00 58.19 534 GLY A CA 1
ATOM 4378 C C . GLY A 1 534 ? -4.085 -13.203 -11.616 1.00 58.19 534 GLY A C 1
ATOM 4379 O O . GLY A 1 534 ? -3.206 -13.839 -12.191 1.00 58.19 534 GLY A O 1
ATOM 4380 N N . ARG A 1 535 ? -4.357 -11.936 -11.946 1.00 69.56 535 ARG A N 1
ATOM 4381 C CA . ARG A 1 535 ? -3.504 -11.151 -12.852 1.00 69.56 535 ARG A CA 1
ATOM 4382 C C . ARG A 1 535 ? -2.424 -10.461 -12.029 1.00 69.56 535 ARG A C 1
ATOM 4384 O O . ARG A 1 535 ? -2.746 -9.662 -11.156 1.00 69.56 535 ARG A O 1
ATOM 4391 N N . TYR A 1 536 ? -1.159 -10.743 -12.318 1.00 75.25 536 TYR A N 1
ATOM 4392 C CA . TYR A 1 536 ? -0.031 -10.011 -11.748 1.00 75.25 536 TYR A CA 1
ATOM 4393 C C . TYR A 1 536 ? 0.466 -8.961 -12.743 1.00 75.25 536 TYR A C 1
ATOM 4395 O O . TYR A 1 536 ? 0.558 -9.215 -13.943 1.00 75.25 536 TYR A O 1
ATOM 4403 N N . ILE A 1 537 ? 0.802 -7.776 -12.240 1.00 67.81 537 ILE A N 1
ATOM 4404 C CA . ILE A 1 537 ? 1.502 -6.742 -13.000 1.00 67.81 537 ILE A CA 1
ATOM 4405 C C . ILE A 1 537 ? 2.924 -6.699 -12.443 1.00 67.81 537 ILE A C 1
ATOM 4407 O O . ILE A 1 537 ? 3.148 -6.193 -11.347 1.00 67.81 537 ILE A O 1
ATOM 4411 N N . ILE A 1 538 ? 3.876 -7.280 -13.172 1.00 54.50 538 ILE A N 1
ATOM 4412 C CA . ILE A 1 538 ? 5.300 -7.266 -12.815 1.00 54.50 538 ILE A CA 1
ATOM 4413 C C . ILE A 1 538 ? 6.007 -6.359 -13.812 1.00 54.50 538 ILE A C 1
ATOM 4415 O O . ILE A 1 538 ? 5.948 -6.615 -15.011 1.00 54.50 538 ILE A O 1
ATOM 4419 N N . ASN A 1 539 ? 6.680 -5.327 -13.302 1.00 46.31 539 ASN A N 1
ATOM 4420 C CA . ASN A 1 539 ? 7.419 -4.352 -14.102 1.00 46.31 539 ASN A CA 1
ATOM 4421 C C . ASN A 1 539 ? 6.584 -3.748 -15.258 1.00 46.31 539 ASN A C 1
ATOM 4423 O O . ASN A 1 539 ? 6.950 -3.915 -16.423 1.00 46.31 539 ASN A O 1
ATOM 4427 N N . PRO A 1 540 ? 5.453 -3.072 -14.962 1.00 49.66 540 PRO A N 1
ATOM 4428 C CA . PRO A 1 540 ? 4.558 -2.541 -15.997 1.00 49.66 540 PRO A CA 1
ATOM 4429 C C . PRO A 1 540 ? 5.247 -1.570 -16.960 1.00 49.66 540 PRO A C 1
ATOM 4431 O O . PRO A 1 540 ? 4.784 -1.404 -18.084 1.00 49.66 540 PRO A O 1
ATOM 4434 N N . GLU A 1 541 ? 6.337 -0.938 -16.520 1.00 42.84 541 GLU A N 1
ATOM 4435 C CA . GLU A 1 541 ? 7.054 0.089 -17.274 1.00 42.84 541 GLU A CA 1
ATOM 4436 C C . GLU A 1 541 ? 8.262 -0.439 -18.065 1.00 42.84 541 GLU A C 1
ATOM 4438 O O . GLU A 1 541 ? 8.809 0.307 -18.873 1.00 42.84 541 GLU A O 1
ATOM 4443 N N . GLY A 1 542 ? 8.672 -1.706 -17.897 1.00 49.16 542 GLY A N 1
ATOM 4444 C CA . GLY A 1 542 ? 9.913 -2.203 -18.507 1.00 49.16 542 GLY A CA 1
ATOM 4445 C C . GLY A 1 542 ? 11.144 -1.353 -18.135 1.00 49.16 542 GLY A C 1
ATOM 4446 O O . GLY A 1 542 ? 11.108 -0.537 -17.218 1.00 49.16 542 GLY A O 1
ATOM 4447 N N . GLU A 1 543 ? 12.264 -1.526 -18.842 1.00 51.66 543 GLU A N 1
ATOM 4448 C CA . GLU A 1 543 ? 13.238 -0.428 -18.948 1.00 51.66 543 GLU A CA 1
ATOM 4449 C C . GLU A 1 543 ? 12.560 0.699 -19.748 1.00 51.66 543 GLU A C 1
ATOM 4451 O O . GLU A 1 543 ? 11.977 0.424 -20.801 1.00 51.66 543 GLU A O 1
ATOM 4456 N N . LYS A 1 544 ? 12.596 1.950 -19.260 1.00 55.31 544 LYS A N 1
ATOM 4457 C CA . LYS A 1 544 ? 11.988 3.091 -19.966 1.00 55.31 544 LYS A CA 1
ATOM 4458 C C . LYS A 1 544 ? 12.447 3.110 -21.433 1.00 55.31 544 LYS A C 1
ATOM 4460 O O . LYS A 1 544 ? 13.644 2.946 -21.682 1.00 55.31 544 LYS A O 1
ATOM 4465 N N . PRO A 1 545 ? 11.550 3.365 -22.405 1.00 68.69 545 PRO A N 1
ATOM 4466 C CA . PRO A 1 545 ? 11.952 3.526 -23.797 1.00 68.69 545 PRO A CA 1
ATOM 4467 C C . PRO A 1 545 ? 13.081 4.557 -23.921 1.00 68.69 545 PRO A C 1
ATOM 4469 O O . PRO A 1 545 ? 13.006 5.634 -23.330 1.00 68.69 545 PRO A O 1
ATOM 4472 N N . LEU A 1 546 ? 14.115 4.233 -24.702 1.00 75.94 546 LEU A N 1
ATOM 4473 C CA . LEU A 1 546 ? 15.364 5.005 -24.781 1.00 75.94 546 LEU A CA 1
ATOM 4474 C C . LEU A 1 546 ? 15.144 6.507 -25.046 1.00 75.94 546 LEU A C 1
ATOM 4476 O O . LEU A 1 546 ? 15.801 7.344 -24.435 1.00 75.94 546 LEU A O 1
ATOM 4480 N N . PHE A 1 547 ? 14.182 6.847 -25.910 1.00 74.44 547 PHE A N 1
ATOM 4481 C CA . PHE A 1 547 ? 13.788 8.231 -26.193 1.00 74.44 547 PHE A CA 1
ATOM 4482 C C . PHE A 1 547 ? 13.239 8.946 -24.954 1.00 74.44 547 PHE A C 1
ATOM 4484 O O . PHE A 1 547 ? 13.627 10.073 -24.668 1.00 74.44 547 PHE A O 1
ATOM 4491 N N . THR A 1 548 ? 12.353 8.294 -24.199 1.00 78.94 548 THR A N 1
ATOM 4492 C CA . THR A 1 548 ? 11.756 8.862 -22.984 1.00 78.94 548 THR A CA 1
ATOM 4493 C C . THR A 1 548 ? 12.818 9.133 -21.923 1.00 78.94 548 THR A C 1
ATOM 4495 O O . THR A 1 548 ? 12.782 10.178 -21.277 1.00 78.94 548 THR A O 1
ATOM 4498 N N . GLU A 1 549 ? 13.785 8.225 -21.767 1.00 83.44 549 GLU A N 1
ATOM 4499 C CA . GLU A 1 549 ? 14.897 8.427 -20.836 1.00 83.44 549 GLU A CA 1
ATOM 4500 C C . GLU A 1 549 ? 15.823 9.566 -21.289 1.00 83.44 549 GLU A C 1
ATOM 4502 O O . GLU A 1 549 ? 16.167 10.420 -20.472 1.00 83.44 549 GLU A O 1
ATOM 4507 N N . LEU A 1 550 ? 16.164 9.640 -22.583 1.00 79.69 550 LEU A N 1
ATOM 4508 C CA . LEU A 1 550 ? 16.984 10.723 -23.133 1.00 79.69 550 LEU A CA 1
ATOM 4509 C C . LEU A 1 550 ? 16.323 12.097 -22.944 1.00 79.69 550 LEU A C 1
ATOM 4511 O O . LEU A 1 550 ? 16.965 13.017 -22.441 1.00 79.69 550 LEU A O 1
ATOM 4515 N N . TYR A 1 551 ? 15.044 12.247 -23.299 1.00 80.88 551 TYR A N 1
ATOM 4516 C CA . TYR A 1 551 ? 14.350 13.530 -23.153 1.00 80.88 551 TYR A CA 1
ATOM 4517 C C . TYR A 1 551 ? 14.186 13.940 -21.687 1.00 80.88 551 TYR A C 1
ATOM 4519 O O . TYR A 1 551 ? 14.422 15.102 -21.357 1.00 80.88 551 TYR A O 1
ATOM 4527 N N . SER A 1 552 ? 13.874 12.992 -20.795 1.00 85.31 552 SER A N 1
ATOM 4528 C CA . SER A 1 552 ? 13.827 13.251 -19.349 1.00 85.31 552 SER A CA 1
ATOM 4529 C C . SER A 1 552 ? 15.178 13.725 -18.814 1.00 85.31 552 SER A C 1
ATOM 4531 O O . SER A 1 552 ? 15.236 14.665 -18.024 1.00 85.31 552 SER A O 1
ATOM 4533 N N . LEU A 1 553 ? 16.271 13.098 -19.250 1.00 82.56 553 LEU A N 1
ATOM 4534 C CA . LEU A 1 553 ? 17.620 13.479 -18.851 1.00 82.56 553 LEU A CA 1
ATOM 4535 C C . LEU A 1 553 ? 17.964 14.897 -19.314 1.00 82.56 553 LEU A C 1
ATOM 4537 O O . LEU A 1 553 ? 18.500 15.686 -18.534 1.00 82.56 553 LEU A O 1
ATOM 4541 N N . LEU A 1 554 ? 17.653 15.233 -20.568 1.00 77.00 554 LEU A N 1
ATOM 4542 C CA . LEU A 1 554 ? 17.899 16.568 -21.111 1.00 77.00 554 LEU A CA 1
ATOM 4543 C C . LEU A 1 554 ? 17.106 17.632 -20.351 1.00 77.00 554 LEU A C 1
ATOM 4545 O O . LEU A 1 554 ? 17.675 18.652 -19.965 1.00 77.00 554 LEU A O 1
ATOM 4549 N N . GLU A 1 555 ? 15.831 17.375 -20.062 1.00 79.56 555 GLU A N 1
ATOM 4550 C CA . GLU A 1 555 ? 14.998 18.262 -19.250 1.00 79.56 555 GLU A CA 1
ATOM 4551 C C . GLU A 1 555 ? 15.592 18.475 -17.846 1.00 79.56 555 GLU A C 1
ATOM 4553 O O . GLU A 1 555 ? 15.749 19.616 -17.397 1.00 79.56 555 GLU A O 1
ATOM 4558 N N . ASP A 1 556 ? 16.007 17.398 -17.173 1.00 78.50 556 ASP A N 1
ATOM 4559 C CA . ASP A 1 556 ? 16.679 17.465 -15.871 1.00 78.50 556 ASP A CA 1
ATOM 4560 C C . ASP A 1 556 ? 17.986 18.270 -15.938 1.00 78.50 556 ASP A C 1
ATOM 4562 O O . ASP A 1 556 ? 18.295 19.051 -15.026 1.00 78.50 556 ASP A O 1
ATOM 4566 N N . ASN A 1 557 ? 18.748 18.121 -17.025 1.00 79.12 557 ASN A N 1
ATOM 4567 C CA . ASN A 1 557 ? 19.987 18.855 -17.253 1.00 79.12 557 ASN A CA 1
ATOM 4568 C C . ASN A 1 557 ? 19.742 20.354 -17.435 1.00 79.12 557 ASN A C 1
ATOM 4570 O O . ASN A 1 557 ? 20.345 21.151 -16.712 1.00 79.12 557 ASN A O 1
ATOM 4574 N N . TYR A 1 558 ? 18.836 20.747 -18.334 1.00 74.94 558 TYR A N 1
ATOM 4575 C CA . TYR A 1 558 ? 18.507 22.155 -18.571 1.00 74.94 558 TYR A CA 1
ATOM 4576 C C . TYR A 1 558 ? 17.968 22.826 -17.302 1.00 74.94 558 TYR A C 1
ATOM 4578 O O . TYR A 1 558 ? 18.427 23.907 -16.924 1.00 74.94 558 TYR A O 1
ATOM 4586 N N . ASN A 1 559 ? 17.084 22.143 -16.570 1.00 75.88 559 ASN A N 1
ATOM 4587 C CA . ASN A 1 559 ? 16.558 22.623 -15.293 1.00 75.88 559 ASN A CA 1
ATOM 4588 C C . ASN A 1 559 ? 17.646 22.783 -14.223 1.00 75.88 559 ASN A C 1
ATOM 4590 O O . ASN A 1 559 ? 17.574 23.687 -13.386 1.00 75.88 559 ASN A O 1
ATOM 4594 N N . THR A 1 560 ? 18.643 21.897 -14.212 1.00 70.19 560 THR A N 1
ATOM 4595 C CA . THR A 1 560 ? 19.754 21.958 -13.256 1.00 70.19 560 THR A CA 1
ATOM 4596 C C . THR A 1 560 ? 20.703 23.108 -13.589 1.00 70.19 560 THR A C 1
ATOM 4598 O O . THR A 1 560 ? 21.065 23.857 -12.681 1.00 70.19 560 THR A O 1
ATOM 4601 N N . ILE A 1 561 ? 21.039 23.306 -14.870 1.00 68.19 561 ILE A N 1
ATOM 4602 C CA . ILE A 1 561 ? 21.863 24.432 -15.344 1.00 68.19 561 ILE A CA 1
ATOM 4603 C C . ILE A 1 561 ? 21.190 25.767 -15.013 1.00 68.19 561 ILE A C 1
ATOM 4605 O O . ILE A 1 561 ? 21.819 26.628 -14.402 1.00 68.19 561 ILE A O 1
ATOM 4609 N N . GLY A 1 562 ? 19.897 25.920 -15.317 1.00 64.62 562 GLY A N 1
ATOM 4610 C CA . GLY A 1 562 ? 19.165 27.169 -15.067 1.00 64.62 562 GLY A CA 1
ATOM 4611 C C . GLY A 1 562 ? 19.115 27.581 -13.590 1.00 64.62 562 GLY A C 1
ATOM 4612 O O . GLY A 1 562 ? 18.962 28.761 -13.272 1.00 64.62 562 GLY A O 1
ATOM 4613 N N . LYS A 1 563 ? 19.289 26.625 -12.667 1.00 66.88 563 LYS A N 1
ATOM 4614 C CA . LYS A 1 563 ? 19.323 26.866 -11.217 1.00 66.88 563 LYS A CA 1
ATOM 4615 C C . LYS A 1 563 ? 20.717 27.210 -10.686 1.00 66.88 563 LYS A C 1
ATOM 4617 O O . LYS A 1 563 ? 20.803 27.685 -9.555 1.00 66.88 563 LYS A O 1
ATOM 4622 N N . ALA A 1 564 ? 21.784 26.997 -11.464 1.00 63.41 564 ALA A N 1
ATOM 4623 C CA . ALA A 1 564 ? 23.173 27.177 -11.030 1.00 63.41 564 ALA A CA 1
ATOM 4624 C C . ALA A 1 564 ? 23.473 28.613 -10.565 1.00 63.41 564 ALA A C 1
ATOM 4626 O O . ALA A 1 564 ? 24.133 28.807 -9.546 1.00 63.41 564 ALA A O 1
ATOM 4627 N N . GLN A 1 565 ? 22.906 29.605 -11.256 1.00 60.00 565 GLN A N 1
ATOM 4628 C CA . GLN A 1 565 ? 23.062 31.038 -10.972 1.00 60.00 565 GLN A CA 1
ATOM 4629 C C . GLN A 1 565 ? 22.544 31.476 -9.587 1.00 60.00 565 GLN A C 1
ATOM 4631 O O . GLN A 1 565 ? 22.951 32.512 -9.071 1.00 60.00 565 GLN A O 1
ATOM 4636 N N . PHE A 1 566 ? 21.678 30.683 -8.945 1.00 59.19 566 PHE A N 1
ATOM 4637 C CA . PHE A 1 566 ? 21.079 31.015 -7.644 1.00 59.19 566 PHE A CA 1
ATOM 4638 C C . PHE A 1 566 ? 21.755 30.296 -6.464 1.00 59.19 566 PHE A C 1
ATOM 4640 O O . PHE A 1 566 ? 21.271 30.352 -5.330 1.00 59.19 566 PHE A O 1
ATOM 4647 N N . ILE A 1 567 ? 22.864 29.587 -6.707 1.00 62.59 567 ILE A N 1
ATOM 4648 C CA . ILE A 1 567 ? 23.528 28.753 -5.704 1.00 62.59 567 ILE A CA 1
ATOM 4649 C C . ILE A 1 567 ? 24.623 29.545 -4.987 1.00 62.59 567 ILE A C 1
ATOM 4651 O O . ILE A 1 567 ? 25.711 29.758 -5.500 1.00 62.59 567 ILE A O 1
ATOM 4655 N N . ASN A 1 568 ? 24.354 29.902 -3.736 1.00 60.69 568 ASN A N 1
ATOM 4656 C CA . ASN A 1 568 ? 25.237 30.711 -2.889 1.00 60.69 568 ASN A CA 1
ATOM 4657 C C . ASN A 1 568 ? 25.734 29.975 -1.625 1.00 60.69 568 ASN A C 1
ATOM 4659 O O . ASN A 1 568 ? 26.580 30.485 -0.895 1.00 60.69 568 ASN A O 1
ATOM 4663 N N . LYS A 1 569 ? 25.247 28.753 -1.352 1.00 62.09 569 LYS A N 1
ATOM 4664 C CA . LYS A 1 569 ? 25.619 27.956 -0.163 1.00 62.09 569 LYS A CA 1
ATOM 4665 C C . LYS A 1 569 ? 26.439 26.716 -0.532 1.00 62.09 569 LYS A C 1
ATOM 4667 O O . LYS A 1 569 ? 26.017 25.922 -1.369 1.00 62.09 569 LYS A O 1
ATOM 4672 N N . LYS A 1 570 ? 27.528 26.450 0.204 1.00 55.84 570 LYS A N 1
ATOM 4673 C CA . LYS A 1 570 ? 28.445 25.301 -0.003 1.00 55.84 570 LYS A CA 1
ATOM 4674 C C . LYS A 1 570 ? 27.743 23.932 -0.088 1.00 55.84 570 LYS A C 1
ATOM 4676 O O . LYS A 1 570 ? 28.099 23.104 -0.919 1.00 55.84 570 LYS A O 1
ATOM 4681 N N . ARG A 1 571 ? 26.706 23.700 0.728 1.00 58.03 571 ARG A N 1
ATOM 4682 C CA . ARG A 1 571 ? 25.899 22.460 0.700 1.00 58.03 571 ARG A CA 1
ATOM 4683 C C . ARG A 1 571 ? 25.049 22.330 -0.572 1.00 58.03 571 ARG A C 1
ATOM 4685 O O . ARG A 1 571 ? 24.851 21.227 -1.067 1.00 58.03 571 ARG A O 1
ATOM 4692 N N . LEU A 1 572 ? 24.557 23.445 -1.111 1.00 56.81 572 LEU A N 1
ATOM 4693 C CA . LEU A 1 572 ? 23.779 23.461 -2.352 1.00 56.81 572 LEU A CA 1
ATOM 4694 C C . LEU A 1 572 ? 24.677 23.242 -3.578 1.00 56.81 572 LEU A C 1
ATOM 4696 O O . LEU A 1 572 ? 24.256 22.562 -4.507 1.00 56.81 572 LEU A O 1
ATOM 4700 N N . VAL A 1 573 ? 25.929 23.712 -3.532 1.00 61.47 573 VAL A N 1
ATOM 4701 C CA . VAL A 1 573 ? 26.954 23.410 -4.548 1.00 61.47 573 VAL A CA 1
ATOM 4702 C C . VAL A 1 573 ? 27.237 21.906 -4.614 1.00 61.47 573 VAL A C 1
ATOM 4704 O O . VAL A 1 573 ? 27.264 21.332 -5.697 1.00 61.47 573 VAL A O 1
ATOM 4707 N N . GLN A 1 574 ? 27.376 21.233 -3.467 1.00 65.81 574 GLN A N 1
ATOM 4708 C CA . GLN A 1 574 ? 27.549 19.772 -3.433 1.00 65.81 574 GLN A CA 1
ATOM 4709 C C . GLN A 1 574 ? 26.343 19.027 -4.023 1.00 65.81 574 GLN A C 1
ATOM 4711 O O . GLN A 1 574 ? 26.520 18.095 -4.804 1.00 65.81 574 GLN A O 1
ATOM 4716 N N . ASN A 1 575 ? 25.120 19.461 -3.703 1.00 67.12 575 ASN A N 1
ATOM 4717 C CA . ASN A 1 575 ? 23.907 18.880 -4.283 1.00 67.12 575 ASN A CA 1
ATOM 4718 C C . ASN A 1 575 ? 23.820 19.109 -5.801 1.00 67.12 575 ASN A C 1
ATOM 4720 O O . ASN A 1 575 ? 23.367 18.224 -6.520 1.00 67.12 575 ASN A O 1
ATOM 4724 N N . TYR A 1 576 ? 24.248 20.275 -6.290 1.00 69.88 576 TYR A N 1
ATOM 4725 C CA . TYR A 1 576 ? 24.305 20.583 -7.719 1.00 69.88 576 TYR A CA 1
ATOM 4726 C C . TYR A 1 576 ? 25.252 19.642 -8.465 1.00 69.88 576 TYR A C 1
ATOM 4728 O O . TYR A 1 576 ? 24.839 18.999 -9.428 1.00 69.88 576 TYR A O 1
ATOM 4736 N N . TRP A 1 577 ? 26.488 19.490 -7.981 1.00 70.00 577 TRP A N 1
ATOM 4737 C CA . TRP A 1 577 ? 27.460 18.584 -8.598 1.00 70.00 577 TRP A CA 1
ATOM 4738 C C . TRP A 1 577 ? 27.025 17.122 -8.523 1.00 70.00 577 TRP A C 1
ATOM 4740 O O . TRP A 1 577 ? 27.163 16.405 -9.506 1.00 70.00 577 TRP A O 1
ATOM 4750 N N . SER A 1 578 ? 26.412 16.704 -7.414 1.00 70.19 578 SER A N 1
ATOM 4751 C CA . SER A 1 578 ? 25.856 15.353 -7.289 1.00 70.19 578 SER A CA 1
ATOM 4752 C C . SER A 1 578 ? 24.734 15.086 -8.299 1.00 70.19 578 SER A C 1
ATOM 4754 O O . SER A 1 578 ? 24.687 14.000 -8.865 1.00 70.19 578 SER A O 1
ATOM 4756 N N . LYS A 1 579 ? 23.857 16.065 -8.568 1.00 70.69 579 LYS A N 1
ATOM 4757 C CA . LYS A 1 579 ? 22.835 15.941 -9.622 1.00 70.69 579 LYS A CA 1
ATOM 4758 C C . LYS A 1 579 ? 23.451 15.883 -11.017 1.00 70.69 579 LYS A C 1
ATOM 4760 O O . LYS A 1 579 ? 22.995 15.122 -11.855 1.00 70.69 579 LYS A O 1
ATOM 4765 N N . ARG A 1 580 ? 24.494 16.671 -11.275 1.00 73.69 580 ARG A N 1
ATOM 4766 C CA . ARG A 1 580 ? 25.205 16.663 -12.562 1.00 73.69 580 ARG A CA 1
ATOM 4767 C C . ARG A 1 580 ? 25.935 15.344 -12.815 1.00 73.69 580 ARG A C 1
ATOM 4769 O O . ARG A 1 580 ? 25.930 14.874 -13.946 1.00 73.69 580 ARG A O 1
ATOM 4776 N N . GLU A 1 581 ? 26.514 14.745 -11.775 1.00 73.62 581 GLU A N 1
ATOM 4777 C CA . GLU A 1 581 ? 27.130 13.414 -11.840 1.00 73.62 581 GLU A CA 1
ATOM 4778 C C . GLU A 1 581 ? 26.088 12.327 -12.143 1.00 73.62 581 GLU A C 1
ATOM 4780 O O . GLU A 1 581 ? 26.334 11.469 -12.984 1.00 73.62 581 GLU A O 1
ATOM 4785 N N . ASP A 1 582 ? 24.903 12.398 -11.530 1.00 72.88 582 ASP A N 1
ATOM 4786 C CA . ASP A 1 582 ? 23.796 11.484 -11.834 1.00 72.88 582 ASP A CA 1
ATOM 4787 C C . ASP A 1 582 ? 23.345 11.579 -13.300 1.00 72.88 582 ASP A C 1
ATOM 4789 O O . ASP A 1 582 ? 23.265 10.577 -14.009 1.00 72.88 582 ASP A O 1
ATOM 4793 N N . ILE A 1 583 ? 23.129 12.800 -13.789 1.00 74.56 583 ILE A N 1
ATOM 4794 C CA . ILE A 1 583 ? 22.744 13.047 -15.182 1.00 74.56 583 ILE A CA 1
ATOM 4795 C C . ILE A 1 583 ? 23.817 12.509 -16.153 1.00 74.56 583 ILE A C 1
ATOM 4797 O O . ILE A 1 583 ? 23.476 11.904 -17.166 1.00 74.56 583 ILE A O 1
ATOM 4801 N N . ASP A 1 584 ? 25.110 12.667 -15.842 1.00 75.88 584 ASP A N 1
ATOM 4802 C CA . ASP A 1 584 ? 26.214 12.095 -16.635 1.00 75.88 584 ASP A CA 1
ATOM 4803 C C . ASP A 1 584 ? 26.197 10.560 -16.657 1.00 75.88 584 ASP A C 1
ATOM 4805 O O . ASP A 1 584 ? 26.369 9.943 -17.711 1.00 75.88 584 ASP A O 1
ATOM 4809 N N . LEU A 1 585 ? 25.944 9.925 -15.509 1.00 78.56 585 LEU A N 1
ATOM 4810 C CA . LEU A 1 585 ? 25.826 8.470 -15.413 1.00 78.56 585 LEU A CA 1
ATOM 4811 C C . LEU A 1 585 ? 24.624 7.943 -16.202 1.00 78.56 585 LEU A C 1
ATOM 4813 O O . LEU A 1 585 ? 24.751 6.936 -16.902 1.00 78.56 585 LEU A O 1
ATOM 4817 N N . ARG A 1 586 ? 23.484 8.636 -16.144 1.00 83.00 586 ARG A N 1
ATOM 4818 C CA . ARG A 1 586 ? 22.296 8.300 -16.939 1.00 83.00 586 ARG A CA 1
ATOM 4819 C C . ARG A 1 586 ? 22.565 8.437 -18.440 1.00 83.00 586 ARG A C 1
ATOM 4821 O O . ARG A 1 586 ? 22.160 7.563 -19.202 1.00 83.00 586 ARG A O 1
ATOM 4828 N N . MET A 1 587 ? 23.328 9.449 -18.865 1.00 81.25 587 MET A N 1
ATOM 4829 C CA . MET A 1 587 ? 23.684 9.653 -20.278 1.00 81.25 587 MET A CA 1
ATOM 4830 C C . MET A 1 587 ? 24.586 8.524 -20.784 1.00 81.25 587 MET A C 1
ATOM 4832 O O . MET A 1 587 ? 24.352 7.975 -21.858 1.00 81.25 587 MET A O 1
ATOM 4836 N N . LYS A 1 588 ? 25.564 8.096 -19.976 1.00 83.19 588 LYS A N 1
ATOM 4837 C CA . LYS A 1 588 ? 26.348 6.882 -20.265 1.00 83.19 588 LYS A CA 1
ATOM 4838 C C . LYS A 1 588 ? 25.460 5.645 -20.365 1.00 83.19 588 LYS A C 1
ATOM 4840 O O . LYS A 1 588 ? 25.711 4.786 -21.200 1.00 83.19 588 LYS A O 1
ATOM 4845 N N . GLY A 1 589 ? 24.416 5.559 -19.541 1.00 83.12 589 GLY A N 1
ATOM 4846 C CA . GLY A 1 589 ? 23.381 4.530 -19.647 1.00 83.12 589 GLY A CA 1
ATOM 4847 C C . GLY A 1 589 ? 22.705 4.521 -21.021 1.00 83.12 589 GLY A C 1
ATOM 4848 O O . GLY A 1 589 ? 22.664 3.475 -21.663 1.00 83.12 589 GLY A O 1
ATOM 4849 N N . VAL A 1 590 ? 22.257 5.685 -21.504 1.00 84.69 590 VAL A N 1
ATOM 4850 C CA . VAL A 1 590 ? 21.666 5.845 -22.847 1.00 84.69 590 VAL A CA 1
ATOM 4851 C C . VAL A 1 590 ? 22.646 5.397 -23.936 1.00 84.69 590 VAL A C 1
ATOM 4853 O O . VAL A 1 590 ? 22.284 4.574 -24.776 1.00 84.69 590 VAL A O 1
ATOM 4856 N N . ILE A 1 591 ? 23.898 5.866 -23.889 1.00 85.06 591 ILE A N 1
ATOM 4857 C CA . ILE A 1 591 ? 24.947 5.492 -24.853 1.00 85.06 591 ILE A CA 1
ATOM 4858 C C . ILE A 1 591 ? 25.186 3.975 -24.836 1.00 85.06 591 ILE A C 1
ATOM 4860 O O . ILE A 1 591 ? 25.182 3.338 -25.886 1.00 85.06 591 ILE A O 1
ATOM 4864 N N . ASN A 1 592 ? 25.292 3.362 -23.656 1.00 85.62 592 ASN A N 1
ATOM 4865 C CA . ASN A 1 592 ? 25.486 1.917 -23.527 1.00 85.62 592 ASN A CA 1
ATOM 4866 C C . ASN A 1 592 ? 24.327 1.109 -24.132 1.00 85.62 592 ASN A C 1
ATOM 4868 O O . ASN A 1 592 ? 24.561 0.064 -24.738 1.00 85.62 592 ASN A O 1
ATOM 4872 N N . VAL A 1 593 ? 23.080 1.568 -23.984 1.00 86.44 593 VAL A N 1
ATOM 4873 C CA . VAL A 1 593 ? 21.914 0.917 -24.608 1.00 86.44 593 VAL A CA 1
ATOM 4874 C C . VAL A 1 593 ? 21.951 1.084 -26.129 1.00 86.44 593 VAL A C 1
ATOM 4876 O O . VAL A 1 593 ? 21.710 0.114 -26.852 1.00 86.44 593 VAL A O 1
ATOM 4879 N N . MET A 1 594 ? 22.328 2.266 -26.636 1.00 86.25 594 MET A N 1
ATOM 4880 C CA . MET A 1 594 ? 22.542 2.468 -28.076 1.00 86.25 594 MET A CA 1
ATOM 4881 C C . MET A 1 594 ? 23.592 1.493 -28.627 1.00 86.25 594 MET A C 1
ATOM 4883 O O . MET A 1 594 ? 23.382 0.864 -29.665 1.00 86.25 594 MET A O 1
ATOM 4887 N N . GLU A 1 595 ? 24.711 1.329 -27.924 1.00 85.19 595 GLU A N 1
ATOM 4888 C CA . GLU A 1 595 ? 25.806 0.453 -28.340 1.00 85.19 595 GLU A CA 1
ATOM 4889 C C . GLU A 1 595 ? 25.464 -1.029 -28.229 1.00 85.19 595 GLU A C 1
ATOM 4891 O O . GLU A 1 595 ? 25.829 -1.813 -29.103 1.00 85.19 595 GLU A O 1
ATOM 4896 N N . ARG A 1 596 ? 24.775 -1.439 -27.162 1.00 83.75 596 ARG A N 1
ATOM 4897 C CA . ARG A 1 596 ? 24.498 -2.852 -26.891 1.00 83.75 596 ARG A CA 1
ATOM 4898 C C . ARG A 1 596 ? 23.290 -3.372 -27.654 1.00 83.75 596 ARG A C 1
ATOM 4900 O O . ARG A 1 596 ? 23.380 -4.450 -28.247 1.00 83.75 596 ARG A O 1
ATOM 4907 N N . ASP A 1 597 ? 22.196 -2.617 -27.627 1.00 81.81 597 ASP A N 1
ATOM 4908 C CA . ASP A 1 597 ? 20.867 -3.116 -27.977 1.00 81.81 597 ASP A CA 1
ATOM 4909 C C . ASP A 1 597 ? 20.380 -2.580 -29.331 1.00 81.81 597 ASP A C 1
ATOM 4911 O O . ASP A 1 597 ? 19.789 -3.338 -30.101 1.00 81.81 597 ASP A O 1
ATOM 4915 N N . TRP A 1 598 ? 20.664 -1.314 -29.670 1.00 84.69 598 TRP A N 1
ATOM 4916 C CA . TRP A 1 598 ? 20.324 -0.755 -30.991 1.00 84.69 598 TRP A CA 1
ATOM 4917 C C . TRP A 1 598 ? 21.327 -1.160 -32.071 1.00 84.69 598 TRP A C 1
ATOM 4919 O O . TRP A 1 598 ? 20.955 -1.778 -33.071 1.00 84.69 598 TRP A O 1
ATOM 4929 N N . LEU A 1 599 ? 22.601 -0.809 -31.881 1.00 87.38 599 LEU A N 1
ATOM 4930 C CA . LEU A 1 599 ? 23.642 -1.023 -32.883 1.00 87.38 599 LEU A CA 1
ATOM 4931 C C . LEU A 1 599 ? 24.288 -2.401 -32.735 1.00 87.38 599 LEU A C 1
ATOM 4933 O O . LEU A 1 599 ? 24.410 -3.143 -33.712 1.00 87.38 599 LEU A O 1
ATOM 4937 N N . GLY A 1 600 ? 24.712 -2.774 -31.527 1.00 87.56 600 GLY A N 1
ATOM 4938 C CA . GLY A 1 600 ? 25.524 -3.967 -31.316 1.00 87.56 600 GLY A CA 1
ATOM 4939 C C . GLY A 1 600 ? 26.739 -3.974 -32.250 1.00 87.56 600 GLY A C 1
ATOM 4940 O O . GLY A 1 600 ? 27.427 -2.969 -32.433 1.00 87.56 600 GLY A O 1
ATOM 4941 N N . GLY A 1 601 ? 26.951 -5.098 -32.941 1.00 85.31 601 GLY A N 1
ATOM 4942 C CA . GLY A 1 601 ? 28.038 -5.221 -33.917 1.00 85.31 601 GLY A CA 1
ATOM 4943 C C . GLY A 1 601 ? 27.857 -4.407 -35.208 1.00 85.31 601 GLY A C 1
ATOM 4944 O O . GLY A 1 601 ? 28.797 -4.342 -35.998 1.00 85.31 601 GLY A O 1
ATOM 4945 N N . TRP A 1 602 ? 26.699 -3.774 -35.440 1.00 90.81 602 TRP A N 1
ATOM 4946 C CA . TRP A 1 602 ? 26.490 -2.873 -36.585 1.00 90.81 602 TRP A CA 1
ATOM 4947 C C . TRP A 1 602 ? 27.156 -1.507 -36.411 1.00 90.81 602 TRP A C 1
ATOM 4949 O O . TRP A 1 602 ? 27.298 -0.781 -37.390 1.00 90.81 602 TRP A O 1
ATOM 4959 N N . SER A 1 603 ? 27.618 -1.163 -35.204 1.00 88.31 603 SER A N 1
ATOM 4960 C CA . SER A 1 603 ? 28.410 0.056 -34.974 1.00 88.31 603 SER A CA 1
ATOM 4961 C C . SER A 1 603 ? 29.707 0.084 -35.799 1.00 88.31 603 SER A C 1
ATOM 4963 O O . SER A 1 603 ? 30.199 1.160 -36.127 1.00 88.31 603 SER A O 1
ATOM 4965 N N . SER A 1 604 ? 30.189 -1.082 -36.250 1.00 87.62 604 SER A N 1
ATOM 4966 C CA . SER A 1 604 ? 31.269 -1.224 -37.241 1.00 87.62 604 SER A CA 1
ATOM 4967 C C . SER A 1 604 ? 31.006 -0.530 -38.584 1.00 87.62 604 SER A C 1
ATOM 4969 O O . SER A 1 604 ? 31.934 -0.298 -39.347 1.00 87.62 604 SER A O 1
ATOM 4971 N N . LEU A 1 605 ? 29.757 -0.177 -38.902 1.00 89.25 605 LEU A N 1
ATOM 4972 C CA . LEU A 1 605 ? 29.425 0.570 -40.118 1.00 89.25 605 LEU A CA 1
ATOM 4973 C C . LEU A 1 605 ? 29.653 2.079 -39.982 1.00 89.25 605 LEU A C 1
ATOM 4975 O O . LEU A 1 605 ? 29.642 2.784 -40.987 1.00 89.25 605 LEU A O 1
ATOM 4979 N N . LEU A 1 606 ? 29.853 2.575 -38.759 1.00 88.00 606 LEU A N 1
ATOM 4980 C CA . LEU A 1 606 ? 30.070 3.995 -38.483 1.00 88.00 606 LEU A CA 1
ATOM 4981 C C . LEU A 1 606 ? 31.558 4.383 -38.541 1.00 88.00 606 LEU A C 1
ATOM 4983 O O . LEU A 1 606 ? 31.896 5.563 -38.465 1.00 88.00 606 LEU A O 1
ATOM 4987 N N . THR A 1 607 ? 32.468 3.417 -38.684 1.00 85.75 607 THR A N 1
ATOM 4988 C CA . THR A 1 607 ? 33.910 3.684 -38.752 1.00 85.75 607 THR A CA 1
ATOM 4989 C C . THR A 1 607 ? 34.324 4.265 -40.099 1.00 85.75 607 THR A C 1
ATOM 4991 O O . THR A 1 607 ? 33.925 3.781 -41.159 1.00 85.75 607 THR A O 1
ATOM 4994 N N . GLY A 1 608 ? 35.182 5.283 -40.066 1.00 84.06 608 GLY A N 1
ATOM 4995 C CA . GLY A 1 608 ? 35.749 5.899 -41.258 1.00 84.06 608 GLY A CA 1
ATOM 4996 C C . GLY A 1 608 ? 36.706 4.967 -41.996 1.00 84.06 608 GLY A C 1
ATOM 4997 O O . GLY A 1 608 ? 37.269 4.030 -41.426 1.00 84.06 608 GLY A O 1
ATOM 4998 N N . LYS A 1 609 ? 36.933 5.244 -43.282 1.00 86.62 609 LYS A N 1
ATOM 4999 C CA . LYS A 1 609 ? 37.849 4.454 -44.118 1.00 86.62 609 LYS A CA 1
ATOM 5000 C C . LYS A 1 609 ? 39.280 4.526 -43.576 1.00 86.62 609 LYS A C 1
ATOM 5002 O O . LYS A 1 609 ? 39.749 5.613 -43.241 1.00 86.62 609 LYS A O 1
ATOM 5007 N N . LEU A 1 610 ? 39.993 3.400 -43.554 1.00 87.38 610 LEU A N 1
ATOM 5008 C CA . LEU A 1 610 ? 41.424 3.369 -43.234 1.00 87.38 610 LEU A CA 1
ATOM 5009 C C . LEU A 1 610 ? 42.224 4.243 -44.211 1.00 87.38 610 LEU A C 1
ATOM 5011 O O . LEU A 1 610 ? 42.001 4.191 -45.423 1.00 87.38 610 LEU A O 1
ATOM 5015 N N . ARG A 1 611 ? 43.165 5.034 -43.679 1.00 85.88 611 ARG A N 1
ATOM 5016 C CA . ARG A 1 611 ? 44.121 5.790 -44.506 1.00 85.88 611 ARG A CA 1
ATOM 5017 C C . ARG A 1 611 ? 45.193 4.886 -45.109 1.00 85.88 611 ARG A C 1
ATOM 5019 O O . ARG A 1 611 ? 45.636 5.135 -46.223 1.00 85.88 611 ARG A O 1
ATOM 5026 N N . ASP A 1 612 ? 45.588 3.848 -44.377 1.00 88.06 612 ASP A N 1
ATOM 5027 C CA . ASP A 1 612 ? 46.533 2.839 -44.846 1.00 88.06 612 ASP A CA 1
ATOM 5028 C C . ASP A 1 612 ? 45.823 1.840 -45.773 1.00 88.06 612 ASP A C 1
ATOM 5030 O O . ASP A 1 612 ? 45.054 0.977 -45.338 1.00 88.06 612 ASP A O 1
ATOM 5034 N N . THR A 1 613 ? 46.069 1.986 -47.074 1.00 86.62 613 THR A N 1
ATOM 5035 C CA . THR A 1 613 ? 45.501 1.116 -48.107 1.00 86.62 613 THR A CA 1
ATOM 5036 C C . THR A 1 613 ? 46.117 -0.281 -48.094 1.00 86.62 613 THR A C 1
ATOM 5038 O O . THR A 1 613 ? 45.408 -1.244 -48.372 1.00 86.62 613 THR A O 1
ATOM 5041 N N . GLN A 1 614 ? 47.387 -0.431 -47.701 1.00 87.88 614 GLN A N 1
ATOM 5042 C CA . GLN A 1 614 ? 48.054 -1.734 -47.650 1.00 87.88 614 GLN A CA 1
ATOM 5043 C C . GLN A 1 614 ? 47.491 -2.598 -46.520 1.00 87.88 614 GLN A C 1
ATOM 5045 O O . GLN A 1 614 ? 47.222 -3.785 -46.723 1.00 87.88 614 GLN A O 1
ATOM 5050 N N . LEU A 1 615 ? 47.265 -1.997 -45.346 1.00 86.69 615 LEU A N 1
ATOM 5051 C CA . LEU A 1 615 ? 46.646 -2.670 -44.204 1.00 86.69 615 LEU A CA 1
ATOM 5052 C C . LEU A 1 615 ? 45.210 -3.102 -44.522 1.00 86.69 615 LEU A C 1
ATOM 5054 O O . LEU A 1 615 ? 44.826 -4.238 -44.233 1.00 86.69 615 LEU A O 1
ATOM 5058 N N . ARG A 1 616 ? 44.441 -2.230 -45.187 1.00 88.69 616 ARG A N 1
ATOM 5059 C CA . ARG A 1 616 ? 43.093 -2.549 -45.672 1.00 88.69 616 ARG A CA 1
ATOM 5060 C C . ARG A 1 616 ? 43.110 -3.727 -46.647 1.00 88.69 616 ARG A C 1
ATOM 5062 O O . ARG A 1 616 ? 42.347 -4.670 -46.466 1.00 88.69 616 ARG A O 1
ATOM 5069 N N . ASP A 1 617 ? 43.975 -3.699 -47.657 1.00 90.44 617 ASP A N 1
ATOM 5070 C CA . ASP A 1 617 ? 44.036 -4.758 -48.670 1.00 90.44 617 ASP A CA 1
ATOM 5071 C C . ASP A 1 617 ? 44.487 -6.096 -48.073 1.00 90.44 617 ASP A C 1
ATOM 5073 O O . ASP A 1 617 ? 44.012 -7.157 -48.480 1.00 90.44 617 ASP A O 1
ATOM 5077 N N . ARG A 1 618 ? 45.374 -6.064 -47.071 1.00 89.62 618 ARG A N 1
ATOM 5078 C CA . ARG A 1 618 ? 45.756 -7.254 -46.299 1.00 89.62 618 ARG A CA 1
ATOM 5079 C C . ARG A 1 618 ? 44.558 -7.836 -45.550 1.00 89.62 618 ARG A C 1
ATOM 5081 O O . ARG A 1 618 ? 44.367 -9.048 -45.600 1.00 89.62 618 ARG A O 1
ATOM 5088 N N . LEU A 1 619 ? 43.753 -6.996 -44.893 1.00 89.12 619 LEU A N 1
ATOM 5089 C CA . LEU A 1 619 ? 42.548 -7.426 -44.176 1.00 89.12 619 LEU A CA 1
ATOM 5090 C C . LEU A 1 619 ? 41.523 -8.044 -45.132 1.00 89.12 619 LEU A C 1
ATOM 5092 O O . LEU A 1 619 ? 40.990 -9.114 -44.848 1.00 89.12 619 LEU A O 1
ATOM 5096 N N . LEU A 1 620 ? 41.289 -7.411 -46.285 1.00 90.69 620 LEU A N 1
ATOM 5097 C CA . LEU A 1 620 ? 40.392 -7.935 -47.317 1.00 90.69 620 LEU A CA 1
ATOM 5098 C C . LEU A 1 620 ? 40.841 -9.319 -47.792 1.00 90.69 620 LEU A C 1
ATOM 5100 O O . LEU A 1 620 ? 40.044 -10.253 -47.755 1.00 90.69 620 LEU A O 1
ATOM 5104 N N . ARG A 1 621 ? 42.129 -9.480 -48.135 1.00 91.00 621 ARG A N 1
ATOM 5105 C CA . ARG A 1 621 ? 42.694 -10.784 -48.519 1.00 91.00 621 ARG A CA 1
ATOM 5106 C C . ARG A 1 621 ? 42.528 -11.828 -47.421 1.00 91.00 621 ARG A C 1
ATOM 5108 O O . ARG A 1 621 ? 42.187 -12.961 -47.723 1.00 91.00 621 ARG A O 1
ATOM 5115 N N . PHE A 1 622 ? 42.740 -11.458 -46.161 1.00 90.00 622 PHE A N 1
ATOM 5116 C CA . PHE A 1 622 ? 42.592 -12.377 -45.034 1.00 90.00 622 PHE A CA 1
ATOM 5117 C C . PHE A 1 622 ? 41.149 -12.881 -44.879 1.00 90.00 622 PHE A C 1
ATOM 5119 O O . PHE A 1 622 ? 40.919 -14.081 -44.719 1.00 90.00 622 PHE A O 1
ATOM 5126 N N . VAL A 1 623 ? 40.165 -11.984 -45.003 1.00 90.12 623 VAL A N 1
ATOM 5127 C CA . VAL A 1 623 ? 38.744 -12.358 -44.987 1.00 90.12 623 VAL A CA 1
ATOM 5128 C C . VAL A 1 623 ? 38.372 -13.177 -46.227 1.00 90.12 623 VAL A C 1
ATOM 5130 O O . VAL A 1 623 ? 37.633 -14.149 -46.100 1.00 90.12 623 VAL A O 1
ATOM 5133 N N . ASP A 1 624 ? 38.895 -12.839 -47.406 1.00 90.25 624 ASP A N 1
ATOM 5134 C CA . ASP A 1 624 ? 38.640 -13.580 -48.646 1.00 90.25 624 ASP A CA 1
ATOM 5135 C C . ASP A 1 624 ? 39.220 -14.998 -48.616 1.00 90.25 624 ASP A C 1
ATOM 5137 O O . ASP A 1 624 ? 38.542 -15.938 -49.036 1.00 90.25 624 ASP A O 1
ATOM 5141 N N . THR A 1 625 ? 40.418 -15.180 -48.054 1.00 89.12 625 THR A N 1
ATOM 5142 C CA . THR A 1 625 ? 40.994 -16.507 -47.798 1.00 89.12 625 THR A CA 1
ATOM 5143 C C . THR A 1 625 ? 40.089 -17.308 -46.866 1.00 89.12 625 THR A C 1
ATOM 5145 O O . THR A 1 625 ? 39.742 -18.439 -47.183 1.00 89.12 625 THR A O 1
ATOM 5148 N N . ALA A 1 626 ? 39.586 -16.706 -45.782 1.00 85.88 626 ALA A N 1
ATOM 5149 C CA . ALA A 1 626 ? 38.630 -17.379 -44.903 1.00 85.88 626 ALA A CA 1
ATOM 5150 C C . ALA A 1 626 ? 37.292 -17.706 -45.601 1.00 85.88 626 ALA A C 1
ATOM 5152 O O . ALA A 1 626 ? 36.684 -18.738 -45.330 1.00 85.88 626 ALA A O 1
ATOM 5153 N N . ILE A 1 627 ? 36.814 -16.868 -46.522 1.00 87.12 627 ILE A N 1
ATOM 5154 C CA . ILE A 1 627 ? 35.623 -17.176 -47.329 1.00 87.12 627 ILE A CA 1
ATOM 5155 C C . ILE A 1 627 ? 35.886 -18.396 -48.229 1.00 87.12 627 ILE A C 1
ATOM 5157 O O . ILE A 1 627 ? 35.012 -19.259 -48.349 1.00 87.12 627 ILE A O 1
ATOM 5161 N N . ALA A 1 628 ? 37.071 -18.476 -48.841 1.00 84.94 628 ALA A N 1
ATOM 5162 C CA . ALA A 1 628 ? 37.468 -19.576 -49.714 1.00 84.94 628 ALA A CA 1
ATOM 5163 C C . ALA A 1 628 ? 37.678 -20.890 -48.941 1.00 84.94 628 ALA A C 1
ATOM 5165 O O . ALA A 1 628 ? 37.069 -21.900 -49.296 1.00 84.94 628 ALA A O 1
ATOM 5166 N N . ASP A 1 629 ? 38.457 -20.861 -47.856 1.00 82.50 629 ASP A N 1
ATOM 5167 C CA . ASP A 1 629 ? 38.821 -22.028 -47.037 1.00 82.50 629 ASP A CA 1
ATOM 5168 C C . ASP A 1 629 ? 37.598 -22.740 -46.450 1.00 82.50 629 ASP A C 1
ATOM 5170 O O . ASP A 1 629 ? 37.573 -23.962 -46.309 1.00 82.50 629 ASP A O 1
ATOM 5174 N N . TRP A 1 630 ? 36.557 -21.975 -46.123 1.00 74.56 630 TRP A N 1
ATOM 5175 C CA . TRP A 1 630 ? 35.330 -22.498 -45.529 1.00 74.56 630 TRP A CA 1
ATOM 5176 C C . TRP A 1 630 ? 34.220 -22.783 -46.554 1.00 74.56 630 TRP A C 1
ATOM 5178 O O . TRP A 1 630 ? 33.115 -23.165 -46.169 1.00 74.56 630 TRP A O 1
ATOM 5188 N N . GLY A 1 631 ? 34.492 -22.620 -47.855 1.00 70.38 631 GLY A N 1
ATOM 5189 C CA . GLY A 1 631 ? 33.567 -22.985 -48.933 1.00 70.38 631 GLY A CA 1
ATOM 5190 C C . GLY A 1 631 ? 32.385 -22.026 -49.132 1.00 70.38 631 GLY A C 1
ATOM 5191 O O . GLY A 1 631 ? 31.394 -22.396 -49.762 1.00 70.38 631 GLY A O 1
ATOM 5192 N N . PHE A 1 632 ? 32.468 -20.782 -48.649 1.00 72.88 632 PHE A N 1
ATOM 5193 C CA . PHE A 1 632 ? 31.399 -19.775 -48.744 1.00 72.88 632 PHE A CA 1
ATOM 5194 C C . PHE A 1 632 ? 31.339 -19.078 -50.122 1.00 72.88 632 PHE A C 1
ATOM 5196 O O . PHE A 1 632 ? 31.274 -17.851 -50.228 1.00 72.88 632 PHE A O 1
ATOM 5203 N N . LEU A 1 633 ? 31.323 -19.854 -51.209 1.00 62.66 633 LEU A N 1
ATOM 5204 C CA . LEU A 1 633 ? 31.415 -19.352 -52.591 1.00 62.66 633 LEU A CA 1
ATOM 5205 C C . LEU A 1 633 ? 30.185 -18.547 -53.061 1.00 62.66 633 LEU A C 1
ATOM 5207 O O . LEU A 1 633 ? 30.266 -17.839 -54.063 1.00 62.66 633 LEU A O 1
ATOM 5211 N N . LYS A 1 634 ? 29.054 -18.623 -52.343 1.00 71.25 634 LYS A N 1
ATOM 5212 C CA . LYS A 1 634 ? 27.774 -17.981 -52.706 1.00 71.25 634 LYS A CA 1
ATOM 5213 C C . LYS A 1 634 ? 27.436 -16.717 -51.895 1.00 71.25 634 LYS A C 1
ATOM 5215 O O . LYS A 1 634 ? 26.304 -16.238 -51.968 1.00 71.25 634 LYS A O 1
ATOM 5220 N N . LEU A 1 635 ? 28.365 -16.165 -51.105 1.00 81.19 635 LEU A N 1
ATOM 5221 C CA . LEU A 1 635 ? 28.109 -14.906 -50.388 1.00 81.19 635 LEU A CA 1
ATOM 5222 C C . LEU A 1 635 ? 27.937 -13.735 -51.361 1.00 81.19 635 LEU A C 1
ATOM 5224 O O . LEU A 1 635 ? 28.753 -13.524 -52.262 1.00 81.19 635 LEU A O 1
ATOM 5228 N N . THR A 1 636 ? 26.896 -12.936 -51.138 1.00 83.50 636 THR A N 1
ATOM 5229 C CA . THR A 1 636 ? 26.622 -11.738 -51.941 1.00 83.50 636 THR A CA 1
ATOM 5230 C C . THR A 1 636 ? 27.673 -10.652 -51.704 1.00 83.50 636 THR A C 1
ATOM 5232 O O . THR A 1 636 ? 28.285 -10.576 -50.636 1.00 83.50 636 THR A O 1
ATOM 5235 N N . THR A 1 637 ? 27.835 -9.737 -52.665 1.00 86.44 637 THR A N 1
ATOM 5236 C CA . THR A 1 637 ? 28.723 -8.568 -52.522 1.00 86.44 637 THR A CA 1
ATOM 5237 C C . THR A 1 637 ? 28.397 -7.752 -51.269 1.00 86.44 637 THR A C 1
ATOM 5239 O O . THR A 1 637 ? 29.305 -7.311 -50.570 1.00 86.44 637 THR A O 1
ATOM 5242 N N . LYS A 1 638 ? 27.107 -7.612 -50.931 1.00 86.94 638 LYS A N 1
ATOM 5243 C CA . LYS A 1 638 ? 26.663 -6.928 -49.710 1.00 86.94 638 LYS A CA 1
ATOM 5244 C C . LYS A 1 638 ? 27.196 -7.622 -48.456 1.00 86.94 638 LYS A C 1
ATOM 5246 O O . LYS A 1 638 ? 27.793 -6.966 -47.612 1.00 86.94 638 LYS A O 1
ATOM 5251 N N . GLN A 1 639 ? 27.029 -8.940 -48.354 1.00 87.94 639 GLN A N 1
ATOM 5252 C CA . GLN A 1 639 ? 27.504 -9.712 -47.201 1.00 87.94 639 GLN A CA 1
ATOM 5253 C C . GLN A 1 639 ? 29.023 -9.624 -47.043 1.00 87.94 639 GLN A C 1
ATOM 5255 O O . GLN A 1 639 ? 29.503 -9.440 -45.929 1.00 87.94 639 GLN A O 1
ATOM 5260 N N . LYS A 1 640 ? 29.773 -9.677 -48.152 1.00 89.31 640 LYS A N 1
ATOM 5261 C CA . LYS A 1 640 ? 31.230 -9.492 -48.135 1.00 89.31 640 LYS A CA 1
ATOM 5262 C C . LYS A 1 640 ? 31.623 -8.116 -47.596 1.00 89.31 640 LYS A C 1
ATOM 5264 O O . LYS A 1 640 ? 32.418 -8.044 -46.668 1.00 89.31 640 LYS A O 1
ATOM 5269 N N . ILE A 1 641 ? 31.001 -7.041 -48.091 1.00 89.88 641 ILE A N 1
ATOM 5270 C CA . ILE A 1 641 ? 31.253 -5.670 -47.609 1.00 89.88 641 ILE A CA 1
ATOM 5271 C C . ILE A 1 641 ? 30.960 -5.538 -46.108 1.00 89.88 641 ILE A C 1
ATOM 5273 O O . ILE A 1 641 ? 31.756 -4.953 -45.375 1.00 89.88 641 ILE A O 1
ATOM 5277 N N . LEU A 1 642 ? 29.845 -6.104 -45.637 1.00 91.44 642 LEU A N 1
ATOM 5278 C CA . LEU A 1 642 ? 29.487 -6.078 -44.218 1.00 91.44 642 LEU A CA 1
ATOM 5279 C C . LEU A 1 642 ? 30.491 -6.857 -43.356 1.00 91.44 642 LEU A C 1
ATOM 5281 O O . LEU A 1 642 ? 30.848 -6.390 -42.276 1.00 91.44 642 LEU A O 1
ATOM 5285 N N . LEU A 1 643 ? 30.985 -8.005 -43.835 1.00 91.69 643 LEU A N 1
ATOM 5286 C CA . LEU A 1 643 ? 32.044 -8.757 -43.158 1.00 91.69 643 LEU A CA 1
ATOM 5287 C C . LEU A 1 643 ? 33.353 -7.965 -43.116 1.00 91.69 643 LEU A C 1
ATOM 5289 O O . LEU A 1 643 ? 33.967 -7.900 -42.058 1.00 91.69 643 LEU A O 1
ATOM 5293 N N . TYR A 1 644 ? 33.758 -7.319 -44.213 1.00 92.19 644 TYR A N 1
ATOM 5294 C CA . TYR A 1 644 ? 34.972 -6.499 -44.233 1.00 92.19 644 TYR A CA 1
ATOM 5295 C C . TYR A 1 644 ? 34.910 -5.366 -43.200 1.00 92.19 644 TYR A C 1
ATOM 5297 O O . TYR A 1 644 ? 35.848 -5.209 -42.423 1.00 92.19 644 TYR A O 1
ATOM 5305 N N . ASN A 1 645 ? 33.793 -4.634 -43.130 1.00 89.81 645 ASN A N 1
ATOM 5306 C CA . ASN A 1 645 ? 33.612 -3.555 -42.151 1.00 89.81 645 ASN A CA 1
ATOM 5307 C C . ASN A 1 645 ? 33.580 -4.081 -40.706 1.00 89.81 645 ASN A C 1
ATOM 5309 O O . ASN A 1 645 ? 34.159 -3.471 -39.806 1.00 89.81 645 ASN A O 1
ATOM 5313 N N . LEU A 1 646 ? 32.940 -5.235 -40.479 1.00 91.94 646 LEU A N 1
ATOM 5314 C CA . LEU A 1 646 ? 32.909 -5.862 -39.159 1.00 91.94 646 LEU A CA 1
ATOM 5315 C C . LEU A 1 646 ? 34.308 -6.283 -38.699 1.00 91.94 646 LEU A C 1
ATOM 5317 O O . LEU A 1 646 ? 34.640 -6.070 -37.536 1.00 91.94 646 LEU A O 1
ATOM 5321 N N . MET A 1 647 ? 35.116 -6.864 -39.591 1.00 91.00 647 MET A N 1
ATOM 5322 C CA . MET A 1 647 ? 36.485 -7.287 -39.277 1.00 91.00 647 MET A CA 1
ATOM 5323 C C . MET A 1 647 ? 37.430 -6.093 -39.107 1.00 91.00 647 MET A C 1
ATOM 5325 O O . MET A 1 647 ? 38.296 -6.136 -38.243 1.00 91.00 647 MET A O 1
ATOM 5329 N N . ASP A 1 648 ? 37.223 -5.003 -39.851 1.00 87.94 648 ASP A N 1
ATOM 5330 C CA . ASP A 1 648 ? 37.979 -3.750 -39.688 1.00 87.94 648 ASP A CA 1
ATOM 5331 C C . ASP A 1 648 ? 37.774 -3.135 -38.290 1.00 87.94 648 ASP A C 1
ATOM 5333 O O . ASP A 1 648 ? 38.691 -2.575 -37.692 1.00 87.94 648 ASP A O 1
ATOM 5337 N N . SER A 1 649 ? 36.579 -3.312 -37.722 1.00 85.19 649 SER A N 1
ATOM 5338 C CA . SER A 1 649 ? 36.182 -2.712 -36.442 1.00 85.19 649 SER A CA 1
ATOM 5339 C C . SER A 1 649 ? 36.044 -3.713 -35.293 1.00 85.19 649 SER A C 1
ATOM 5341 O O . SER A 1 649 ? 35.547 -3.367 -34.222 1.00 85.19 649 SER A O 1
ATOM 5343 N N . CYS A 1 650 ? 36.454 -4.973 -35.458 1.00 86.88 650 CYS A N 1
ATOM 5344 C CA . CYS A 1 650 ? 36.184 -6.003 -34.448 1.00 86.88 650 CYS A CA 1
ATOM 5345 C C . CYS A 1 650 ? 36.947 -5.777 -33.130 1.00 86.88 650 CYS A C 1
ATOM 5347 O O . CYS A 1 650 ? 36.563 -6.319 -32.090 1.00 86.88 650 CYS A O 1
ATOM 5349 N N . HIS A 1 651 ? 38.000 -4.951 -33.143 1.00 83.06 651 HIS A N 1
ATOM 5350 C CA . HIS A 1 651 ? 38.793 -4.618 -31.960 1.00 83.06 651 HIS A CA 1
ATOM 5351 C C . HIS A 1 651 ? 37.990 -3.858 -30.889 1.00 83.06 651 HIS A C 1
ATOM 5353 O O . HIS A 1 651 ? 38.258 -4.032 -29.699 1.00 83.06 651 HIS A O 1
ATOM 5359 N N . SER A 1 652 ? 37.012 -3.034 -31.287 1.00 79.75 652 SER A N 1
ATOM 5360 C CA . SER A 1 652 ? 36.171 -2.237 -30.378 1.00 79.75 652 SER A CA 1
ATOM 5361 C C . SER A 1 652 ? 34.920 -2.987 -29.916 1.00 79.75 652 SER A C 1
ATOM 5363 O O . SER A 1 652 ? 34.216 -2.515 -29.029 1.00 79.75 652 SER A O 1
ATOM 5365 N N . LEU A 1 653 ? 34.662 -4.181 -30.463 1.00 85.06 653 LEU A N 1
ATOM 5366 C CA . LEU A 1 653 ? 33.441 -4.942 -30.217 1.00 85.06 653 LEU A CA 1
ATOM 5367 C C . LEU A 1 653 ? 33.656 -6.134 -29.265 1.00 85.06 653 LEU A C 1
ATOM 5369 O O . LEU A 1 653 ? 34.689 -6.820 -29.314 1.00 85.06 653 LEU A O 1
ATOM 5373 N N . PRO A 1 654 ? 32.672 -6.452 -28.406 1.00 87.38 654 PRO A N 1
ATOM 5374 C CA . PRO A 1 654 ? 32.680 -7.668 -27.604 1.00 87.38 654 PRO A CA 1
ATOM 5375 C C . PRO A 1 654 ? 32.306 -8.907 -28.445 1.00 87.38 654 PRO A C 1
ATOM 5377 O O . PRO A 1 654 ? 31.562 -8.838 -29.425 1.00 87.38 654 PRO A O 1
ATOM 5380 N N . SER A 1 655 ? 32.809 -10.083 -28.047 1.00 87.19 655 SER A N 1
ATOM 5381 C CA . SER A 1 655 ? 32.685 -11.332 -28.829 1.00 87.19 655 SER A CA 1
ATOM 5382 C C . SER A 1 655 ? 31.230 -11.756 -29.088 1.00 87.19 655 SER A C 1
ATOM 5384 O O . SER A 1 655 ? 30.903 -12.271 -30.157 1.00 87.19 655 SER A O 1
ATOM 5386 N N . ASN A 1 656 ? 30.326 -11.507 -28.138 1.00 88.50 656 ASN A N 1
ATOM 5387 C CA . ASN A 1 656 ? 28.896 -11.790 -28.288 1.00 88.50 656 ASN A CA 1
ATOM 5388 C C . ASN A 1 656 ? 28.244 -10.946 -29.400 1.00 88.50 656 ASN A C 1
ATOM 5390 O O . ASN A 1 656 ? 27.469 -11.480 -30.195 1.00 88.50 656 ASN A O 1
ATOM 5394 N N . GLN A 1 657 ? 28.583 -9.659 -29.494 1.00 88.56 657 GLN A N 1
ATOM 5395 C CA . GLN A 1 657 ? 28.078 -8.767 -30.535 1.00 88.56 657 GLN A CA 1
ATOM 5396 C C . GLN A 1 657 ? 28.641 -9.129 -31.906 1.00 88.56 657 GLN A C 1
ATOM 5398 O O . GLN A 1 657 ? 27.879 -9.160 -32.869 1.00 88.56 657 GLN A O 1
ATOM 5403 N N . ILE A 1 658 ? 29.926 -9.492 -31.984 1.00 90.25 658 ILE A N 1
ATOM 5404 C CA . ILE A 1 658 ? 30.553 -9.985 -33.219 1.00 90.25 658 ILE A CA 1
ATOM 5405 C C . ILE A 1 658 ? 29.800 -11.219 -33.730 1.00 90.25 658 ILE A C 1
ATOM 5407 O O . ILE A 1 658 ? 29.331 -11.230 -34.865 1.00 90.25 658 ILE A O 1
ATOM 5411 N N . LYS A 1 659 ? 29.584 -12.229 -32.875 1.00 90.38 659 LYS A N 1
ATOM 5412 C CA . LYS A 1 659 ? 28.838 -13.448 -33.242 1.00 90.38 659 LYS A CA 1
ATOM 5413 C C . LYS A 1 659 ? 27.399 -13.148 -33.659 1.00 90.38 659 LYS A C 1
ATOM 5415 O O . LYS A 1 659 ? 26.906 -13.728 -34.625 1.00 90.38 659 LYS A O 1
ATOM 5420 N N . SER A 1 660 ? 26.722 -12.243 -32.950 1.00 88.69 660 SER A N 1
ATOM 5421 C CA . SER A 1 660 ? 25.355 -11.835 -33.293 1.00 88.69 660 SER A CA 1
ATOM 5422 C C . SER A 1 660 ? 25.297 -11.105 -34.639 1.00 88.69 660 SER A C 1
ATOM 5424 O O . SER A 1 660 ? 24.385 -11.363 -35.423 1.00 88.69 660 SER A O 1
ATOM 5426 N N . CYS A 1 661 ? 26.280 -10.249 -34.932 1.00 90.12 661 CYS A N 1
ATOM 5427 C CA . CYS A 1 661 ? 26.384 -9.512 -36.189 1.00 90.12 661 CYS A CA 1
ATOM 5428 C C . CYS A 1 661 ? 26.703 -10.447 -37.360 1.00 90.12 661 CYS A C 1
ATOM 5430 O O . CYS A 1 661 ? 25.953 -10.459 -38.330 1.00 90.12 661 CYS A O 1
ATOM 5432 N N . ILE A 1 662 ? 27.707 -11.326 -37.225 1.00 90.75 662 ILE A N 1
ATOM 5433 C CA . ILE A 1 662 ? 28.025 -12.364 -38.225 1.00 90.75 662 ILE A CA 1
ATOM 5434 C C . ILE A 1 662 ? 26.780 -13.184 -38.547 1.00 90.75 662 ILE A C 1
ATOM 5436 O O . ILE A 1 662 ? 26.439 -13.362 -39.711 1.00 90.75 662 ILE A O 1
ATOM 5440 N N . ARG A 1 663 ? 26.062 -13.645 -37.518 1.00 89.06 663 ARG A N 1
ATOM 5441 C CA . ARG A 1 663 ? 24.817 -14.395 -37.693 1.00 89.06 663 ARG A CA 1
ATOM 5442 C C . ARG A 1 663 ? 23.819 -13.626 -38.556 1.00 89.06 663 ARG A C 1
ATOM 5444 O O . ARG A 1 663 ? 23.282 -14.214 -39.484 1.00 89.06 663 ARG A O 1
ATOM 5451 N N . ARG A 1 664 ? 23.600 -12.333 -38.279 1.00 87.31 664 ARG A N 1
ATOM 5452 C CA . ARG A 1 664 ? 22.681 -11.494 -39.062 1.00 87.31 664 ARG A CA 1
ATOM 5453 C C . ARG A 1 664 ? 23.168 -11.305 -40.498 1.00 87.31 664 ARG A C 1
ATOM 5455 O O . ARG A 1 664 ? 22.371 -11.530 -41.399 1.00 87.31 664 ARG A O 1
ATOM 5462 N N . ILE A 1 665 ? 24.449 -10.990 -40.702 1.00 88.88 665 ILE A N 1
ATOM 5463 C CA . ILE A 1 665 ? 25.060 -10.816 -42.030 1.00 88.88 665 ILE A CA 1
ATOM 5464 C C . ILE A 1 665 ? 24.915 -12.094 -42.867 1.00 88.88 665 ILE A C 1
ATOM 5466 O O . ILE A 1 665 ? 24.476 -12.049 -44.013 1.00 88.88 665 ILE A O 1
ATOM 5470 N N . LEU A 1 666 ? 25.228 -13.258 -42.295 1.00 85.81 666 LEU A N 1
ATOM 5471 C CA . LEU A 1 666 ? 25.122 -14.538 -42.998 1.00 85.81 666 LEU A CA 1
ATOM 5472 C C . LEU A 1 666 ? 23.671 -14.875 -43.362 1.00 85.81 666 LEU A C 1
ATOM 5474 O O . LEU A 1 666 ? 23.415 -15.370 -44.456 1.00 85.81 666 LEU A O 1
ATOM 5478 N N . THR A 1 667 ? 22.710 -14.551 -42.495 1.00 81.69 667 THR A N 1
ATOM 5479 C CA . THR A 1 667 ? 21.278 -14.747 -42.782 1.00 81.69 667 THR A CA 1
ATOM 5480 C C . THR A 1 667 ? 20.662 -13.654 -43.660 1.00 81.69 667 THR A C 1
ATOM 5482 O O . THR A 1 667 ? 19.521 -13.794 -44.102 1.00 81.69 667 THR A O 1
ATOM 5485 N N . GLU A 1 668 ? 21.391 -12.569 -43.930 1.00 76.69 668 GLU A N 1
ATOM 5486 C CA . GLU A 1 668 ? 20.951 -11.477 -44.793 1.00 76.69 668 GLU A CA 1
ATOM 5487 C C . GLU A 1 668 ? 21.112 -11.876 -46.264 1.00 76.69 668 GLU A C 1
ATOM 5489 O O . GLU A 1 668 ? 22.099 -11.570 -46.930 1.00 76.69 668 GLU A O 1
ATOM 5494 N N . HIS A 1 669 ? 20.126 -12.606 -46.778 1.00 68.62 669 HIS A N 1
ATOM 5495 C CA . HIS A 1 669 ? 20.075 -12.982 -48.184 1.00 68.62 669 HIS A CA 1
ATOM 5496 C C . HIS A 1 669 ? 19.460 -11.864 -49.029 1.00 68.62 669 HIS A C 1
ATOM 5498 O O . HIS A 1 669 ? 18.334 -11.431 -48.789 1.00 68.62 669 HIS A O 1
ATOM 5504 N N . GLY A 1 670 ? 20.197 -11.421 -50.052 1.00 59.62 670 GLY A N 1
ATOM 5505 C CA . GLY A 1 670 ? 19.751 -10.377 -50.981 1.00 59.62 670 GLY A CA 1
ATOM 5506 C C . GLY A 1 670 ? 18.591 -10.789 -51.897 1.00 59.62 670 GLY A C 1
ATOM 5507 O O . GLY A 1 670 ? 17.925 -9.913 -52.438 1.00 59.62 670 GLY A O 1
ATOM 5508 N N . ASN A 1 671 ? 18.324 -12.093 -52.051 1.00 70.19 671 ASN A N 1
ATOM 5509 C CA . ASN A 1 671 ? 17.203 -12.612 -52.833 1.00 70.19 671 ASN A CA 1
ATOM 5510 C C . ASN A 1 671 ? 16.146 -13.241 -51.913 1.00 70.19 671 ASN A C 1
ATOM 5512 O O . ASN A 1 671 ? 16.297 -14.370 -51.444 1.00 70.19 671 ASN A O 1
ATOM 5516 N N . THR A 1 672 ? 15.065 -12.507 -51.652 1.00 73.62 672 THR A N 1
ATOM 5517 C CA . THR A 1 672 ? 13.952 -12.981 -50.817 1.00 73.62 672 THR A CA 1
ATOM 5518 C C . THR A 1 672 ? 13.197 -14.150 -51.451 1.00 73.62 672 THR A C 1
ATOM 5520 O O . THR A 1 672 ? 12.592 -14.928 -50.715 1.00 73.62 672 THR A O 1
ATOM 5523 N N . GLU A 1 673 ? 13.286 -14.346 -52.771 1.00 75.12 673 GLU A N 1
ATOM 5524 C CA . GLU A 1 673 ? 12.668 -15.482 -53.470 1.00 75.12 673 GLU A CA 1
ATOM 5525 C C . GLU A 1 673 ? 13.337 -16.818 -53.140 1.00 75.12 673 GLU A C 1
ATOM 5527 O O . GLU A 1 673 ? 12.655 -17.826 -52.967 1.00 75.12 673 GLU A O 1
ATOM 5532 N N . ASP A 1 674 ? 14.661 -16.840 -52.978 1.00 76.75 674 ASP A N 1
ATOM 5533 C CA . ASP A 1 674 ? 15.370 -18.071 -52.606 1.00 76.75 674 ASP A CA 1
ATOM 5534 C C . ASP A 1 674 ? 15.011 -18.498 -51.179 1.00 76.75 674 ASP A C 1
ATOM 5536 O O . ASP A 1 674 ? 14.797 -19.679 -50.909 1.00 76.75 674 ASP A O 1
ATOM 5540 N N . ILE A 1 675 ? 14.840 -17.523 -50.281 1.00 80.25 675 ILE A N 1
ATOM 5541 C CA . ILE A 1 675 ? 14.345 -17.765 -48.924 1.00 80.25 675 ILE A CA 1
ATOM 5542 C C . ILE A 1 675 ? 12.893 -18.269 -48.971 1.00 80.25 675 ILE A C 1
ATOM 5544 O O . ILE A 1 675 ? 12.567 -19.239 -48.287 1.00 80.25 675 ILE A O 1
ATOM 5548 N N . ARG A 1 676 ? 12.021 -17.669 -49.798 1.00 80.94 676 ARG A N 1
ATOM 5549 C CA . ARG A 1 676 ? 10.617 -18.100 -49.966 1.00 80.94 676 ARG A CA 1
ATOM 5550 C C . ARG A 1 676 ? 10.516 -19.545 -50.448 1.00 80.94 676 ARG A C 1
ATOM 5552 O O . ARG A 1 676 ? 9.820 -20.336 -49.819 1.00 80.94 676 ARG A O 1
ATOM 5559 N N . ARG A 1 677 ? 11.300 -19.928 -51.462 1.00 81.50 677 ARG A N 1
ATOM 5560 C CA . ARG A 1 677 ? 11.352 -21.306 -51.993 1.00 81.50 677 ARG A CA 1
ATOM 5561 C C . ARG A 1 677 ? 11.696 -22.353 -50.935 1.00 81.50 677 ARG A C 1
ATOM 5563 O O . ARG A 1 677 ? 11.225 -23.487 -51.024 1.00 81.50 677 ARG A O 1
ATOM 5570 N N . VAL A 1 678 ? 12.536 -22.001 -49.961 1.00 81.31 678 VAL A N 1
ATOM 5571 C CA . VAL A 1 678 ? 12.885 -22.895 -48.848 1.00 81.31 678 VAL A CA 1
ATOM 5572 C C . VAL A 1 678 ? 11.807 -22.859 -47.762 1.00 81.31 678 VAL A C 1
ATOM 5574 O O . VAL A 1 678 ? 11.416 -23.907 -47.253 1.00 81.31 678 VAL A O 1
ATOM 5577 N N . ILE A 1 679 ? 11.269 -21.683 -47.436 1.00 81.94 679 ILE A N 1
ATOM 5578 C CA . ILE A 1 679 ? 10.231 -21.520 -46.407 1.00 81.94 679 ILE A CA 1
ATOM 5579 C C . ILE A 1 679 ? 8.922 -22.198 -46.776 1.00 81.94 679 ILE A C 1
ATOM 5581 O O . ILE A 1 679 ? 8.287 -22.773 -45.896 1.00 81.94 679 ILE A O 1
ATOM 5585 N N . ASP A 1 680 ? 8.547 -22.210 -48.052 1.00 77.50 680 ASP A N 1
ATOM 5586 C CA . ASP A 1 680 ? 7.343 -22.903 -48.514 1.00 77.50 680 ASP A CA 1
ATOM 5587 C C . ASP A 1 680 ? 7.395 -24.413 -48.232 1.00 77.50 680 ASP A C 1
ATOM 5589 O O . ASP A 1 680 ? 6.357 -25.050 -48.046 1.00 77.50 680 ASP A O 1
ATOM 5593 N N . LYS A 1 681 ? 8.605 -24.979 -48.111 1.00 78.19 681 LYS A N 1
ATOM 5594 C CA . LYS A 1 681 ? 8.844 -26.381 -47.739 1.00 78.19 681 LYS A CA 1
ATOM 5595 C C . LYS A 1 681 ? 8.931 -26.599 -46.222 1.00 78.19 681 LYS A C 1
ATOM 5597 O O . LYS A 1 681 ? 8.904 -27.742 -45.768 1.00 78.19 681 LYS A O 1
ATOM 5602 N N . LEU A 1 682 ? 9.046 -25.537 -45.420 1.00 79.31 682 LEU A N 1
ATOM 5603 C CA . LEU A 1 682 ? 9.216 -25.606 -43.968 1.00 79.31 682 LEU A CA 1
ATOM 5604 C C . LEU A 1 682 ? 7.885 -25.398 -43.232 1.00 79.31 682 LEU A C 1
ATOM 5606 O O . LEU A 1 682 ? 7.155 -24.433 -43.448 1.00 79.31 682 LEU A O 1
ATOM 5610 N N . ILE A 1 683 ? 7.591 -26.278 -42.273 1.00 73.31 683 ILE A N 1
ATOM 5611 C CA . ILE A 1 683 ? 6.432 -26.130 -41.384 1.00 73.31 683 ILE A CA 1
ATOM 5612 C C . ILE A 1 683 ? 6.868 -25.345 -40.141 1.00 73.31 683 ILE A C 1
ATOM 5614 O O . ILE A 1 683 ? 7.554 -25.877 -39.266 1.00 73.31 683 ILE A O 1
ATOM 5618 N N . CYS A 1 684 ? 6.470 -24.074 -40.052 1.00 77.00 684 CYS A N 1
ATOM 5619 C CA . CYS A 1 684 ? 6.727 -23.213 -38.898 1.00 77.00 684 CYS A CA 1
ATOM 5620 C C . CYS A 1 684 ? 5.421 -22.614 -38.367 1.00 77.00 684 CYS A C 1
ATOM 5622 O O . CYS A 1 684 ? 4.670 -22.005 -39.120 1.00 77.00 684 CYS A O 1
ATOM 5624 N N . LYS A 1 685 ? 5.161 -22.758 -37.060 1.00 75.44 685 LYS A N 1
ATOM 5625 C CA . LYS A 1 685 ? 3.953 -22.221 -36.402 1.00 75.44 685 LYS A CA 1
ATOM 5626 C C . LYS A 1 685 ? 4.032 -20.716 -36.101 1.00 75.44 685 LYS A C 1
ATOM 5628 O O . LYS A 1 685 ? 3.017 -20.119 -35.773 1.00 75.44 685 LYS A O 1
ATOM 5633 N N . THR A 1 686 ? 5.225 -20.124 -36.169 1.00 74.88 686 THR A N 1
ATOM 5634 C CA . THR A 1 686 ? 5.499 -18.736 -35.749 1.00 74.88 686 THR A CA 1
ATOM 5635 C C . THR A 1 686 ? 5.864 -17.789 -36.888 1.00 74.88 686 THR A C 1
ATOM 5637 O O . THR A 1 686 ? 5.897 -16.587 -36.664 1.00 74.88 686 THR A O 1
ATOM 5640 N N . CYS A 1 687 ? 6.169 -18.286 -38.089 1.00 78.25 687 CYS A N 1
ATOM 5641 C CA . CYS A 1 687 ? 6.576 -17.445 -39.221 1.00 78.25 687 CYS A CA 1
ATOM 5642 C C . CYS A 1 687 ? 5.450 -17.327 -40.246 1.00 78.25 687 CYS A C 1
ATOM 5644 O O . CYS A 1 687 ? 4.849 -18.334 -40.618 1.00 78.25 687 CYS A O 1
ATOM 5646 N N . CYS A 1 688 ? 5.211 -16.112 -40.739 1.00 72.69 688 CYS A N 1
ATOM 5647 C CA . CYS A 1 688 ? 4.332 -15.887 -41.880 1.00 72.69 688 CYS A CA 1
ATOM 5648 C C . CYS A 1 688 ? 5.065 -16.219 -43.188 1.00 72.69 688 CYS A C 1
ATOM 5650 O O . CYS A 1 688 ? 6.241 -15.891 -43.345 1.00 72.69 688 CYS A O 1
ATOM 5652 N N . ARG A 1 689 ? 4.363 -16.833 -44.148 1.00 70.81 689 ARG A N 1
ATOM 5653 C CA . ARG A 1 689 ? 4.897 -17.077 -45.504 1.00 70.81 689 ARG A CA 1
ATOM 5654 C C . ARG A 1 689 ? 5.016 -15.786 -46.322 1.00 70.81 689 ARG A C 1
ATOM 5656 O O . ARG A 1 689 ? 5.847 -15.692 -47.217 1.00 70.81 689 ARG A O 1
ATOM 5663 N N . GLN A 1 690 ? 4.222 -14.773 -45.980 1.00 73.75 690 GLN A N 1
ATOM 5664 C CA . GLN A 1 690 ? 4.273 -13.439 -46.569 1.00 73.75 690 GLN A CA 1
ATOM 5665 C C . GLN A 1 690 ? 5.111 -12.516 -45.675 1.00 73.75 690 GLN A C 1
ATOM 5667 O O . GLN A 1 690 ? 4.569 -11.810 -44.830 1.00 73.75 690 GLN A O 1
ATOM 5672 N N . PHE A 1 691 ? 6.434 -12.551 -45.843 1.00 78.69 691 PHE A N 1
ATOM 5673 C CA . PHE A 1 691 ? 7.365 -11.640 -45.169 1.00 78.69 691 PHE A CA 1
ATOM 5674 C C . PHE A 1 691 ? 7.965 -10.638 -46.165 1.00 78.69 691 PHE A C 1
ATOM 5676 O O . PHE A 1 691 ? 8.198 -10.971 -47.340 1.00 78.69 691 PHE A O 1
ATOM 5683 N N . LYS A 1 692 ? 8.217 -9.407 -45.700 1.00 76.56 692 LYS A N 1
ATOM 5684 C CA . LYS A 1 692 ? 8.897 -8.373 -46.501 1.00 76.56 692 LYS A CA 1
ATOM 5685 C C . LYS A 1 692 ? 10.408 -8.455 -46.328 1.00 76.56 692 LYS A C 1
ATOM 5687 O O . LYS A 1 692 ? 11.132 -8.409 -47.321 1.00 76.56 692 LYS A O 1
ATOM 5692 N N . PHE A 1 693 ? 10.874 -8.639 -45.094 1.00 76.50 693 PHE A N 1
ATOM 5693 C CA . PHE A 1 693 ? 12.297 -8.724 -44.773 1.00 76.50 693 PHE A CA 1
ATOM 5694 C C . PHE A 1 693 ? 12.668 -10.057 -44.112 1.00 76.50 693 PHE A C 1
ATOM 5696 O O . PHE A 1 693 ? 11.899 -10.567 -43.298 1.00 76.50 693 PHE A O 1
ATOM 5703 N N . PRO A 1 694 ? 13.874 -10.607 -44.370 1.00 76.19 694 PRO A N 1
ATOM 5704 C CA . PRO A 1 694 ? 14.332 -11.840 -43.723 1.00 76.19 694 PRO A CA 1
ATOM 5705 C C . PRO A 1 694 ? 14.280 -11.787 -42.187 1.00 76.19 694 PRO A C 1
ATOM 5707 O O . PRO A 1 694 ? 14.025 -12.796 -41.541 1.00 76.19 694 PRO A O 1
ATOM 5710 N N . ASN A 1 695 ? 14.453 -10.602 -41.595 1.00 75.25 695 ASN A N 1
ATOM 5711 C CA . ASN A 1 695 ? 14.443 -10.400 -40.142 1.00 75.25 695 ASN A CA 1
ATOM 5712 C C . ASN A 1 695 ? 13.063 -10.612 -39.481 1.00 75.25 695 ASN A C 1
ATOM 5714 O O . ASN A 1 695 ? 12.993 -10.672 -38.257 1.00 75.25 695 ASN A O 1
ATOM 5718 N N . GLU A 1 696 ? 11.980 -10.732 -40.257 1.00 80.62 696 GLU A N 1
ATOM 5719 C CA . GLU A 1 696 ? 10.634 -11.075 -39.758 1.00 80.62 696 GLU A CA 1
ATOM 5720 C C . GLU A 1 696 ? 10.480 -12.580 -39.475 1.00 80.62 696 GLU A C 1
ATOM 5722 O O . GLU A 1 696 ? 9.513 -13.019 -38.851 1.00 80.62 696 GLU A O 1
ATOM 5727 N N . LEU A 1 697 ? 11.433 -13.391 -39.937 1.00 81.69 697 LEU A N 1
ATOM 5728 C CA . LEU A 1 697 ? 11.432 -14.836 -39.776 1.00 81.69 697 LEU A CA 1
ATOM 5729 C C . LEU A 1 697 ? 12.178 -15.247 -38.510 1.00 81.69 697 LEU A C 1
ATOM 5731 O O . LEU A 1 697 ? 13.169 -14.643 -38.099 1.00 81.69 697 LEU A O 1
ATOM 5735 N N . CYS A 1 698 ? 11.742 -16.346 -37.898 1.00 84.69 698 CYS A N 1
ATOM 5736 C CA . CYS A 1 698 ? 12.412 -16.874 -36.722 1.00 84.69 698 CYS A CA 1
ATOM 5737 C C . CYS A 1 698 ? 13.793 -17.442 -37.082 1.00 84.69 698 CYS A C 1
ATOM 5739 O O . CYS A 1 698 ? 14.015 -17.989 -38.168 1.00 84.69 698 CYS A O 1
ATOM 5741 N N . LEU A 1 699 ? 14.709 -17.396 -36.113 1.00 81.19 699 LEU A N 1
ATOM 5742 C CA . LEU A 1 699 ? 16.096 -17.829 -36.290 1.00 81.19 699 LEU A CA 1
ATOM 5743 C C . LEU A 1 699 ? 16.221 -19.271 -36.811 1.00 81.19 699 LEU A C 1
ATOM 5745 O O . LEU A 1 699 ? 17.111 -19.569 -37.601 1.00 81.19 699 LEU A O 1
ATOM 5749 N N . LYS A 1 700 ? 15.317 -20.167 -36.396 1.00 84.25 700 LYS A N 1
ATOM 5750 C CA . LYS A 1 700 ? 15.312 -21.567 -36.848 1.00 84.25 700 LYS A CA 1
ATOM 5751 C C . LYS A 1 700 ? 15.026 -21.682 -38.346 1.00 84.25 700 LYS A C 1
ATOM 5753 O O . LYS A 1 700 ? 15.648 -22.503 -39.010 1.00 84.25 700 LYS A O 1
ATOM 5758 N N . CYS A 1 701 ? 14.106 -20.873 -38.872 1.00 85.31 701 CYS A N 1
ATOM 5759 C CA . CYS A 1 701 ? 13.804 -20.863 -40.303 1.00 85.31 701 CYS A CA 1
ATOM 5760 C C . CYS A 1 701 ? 14.961 -20.251 -41.091 1.00 85.31 701 CYS A C 1
ATOM 5762 O O . CYS A 1 701 ? 15.385 -20.841 -42.077 1.00 85.31 701 CYS A O 1
ATOM 5764 N N . LEU A 1 702 ? 15.530 -19.141 -40.610 1.00 83.50 702 LEU A N 1
ATOM 5765 C CA . LEU A 1 702 ? 1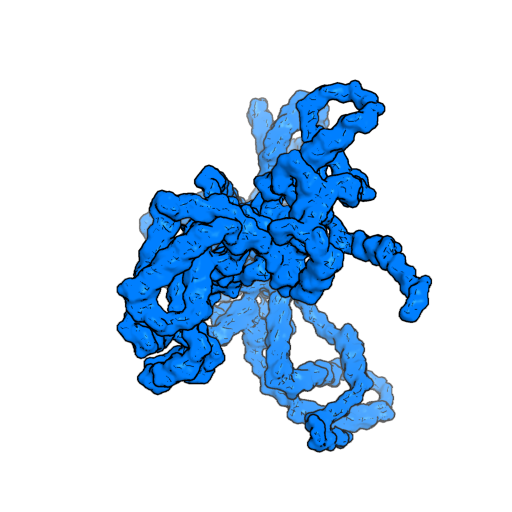6.684 -18.502 -41.249 1.00 83.50 702 LEU A CA 1
ATOM 5766 C C . LEU A 1 702 ? 17.920 -19.408 -41.288 1.00 83.50 702 LEU A C 1
ATOM 5768 O O . LEU A 1 702 ? 18.581 -19.474 -42.318 1.00 83.50 702 LEU A O 1
ATOM 5772 N N . SER A 1 703 ? 18.203 -20.151 -40.212 1.00 85.62 703 SER A N 1
ATOM 5773 C CA . SER A 1 703 ? 19.310 -21.121 -40.180 1.00 85.62 703 SER A CA 1
ATOM 5774 C C . SER A 1 703 ? 19.130 -22.223 -41.220 1.00 85.62 703 SER A C 1
ATOM 5776 O O . SER A 1 703 ? 20.064 -22.524 -41.953 1.00 85.62 703 SER A O 1
ATOM 5778 N N . LYS A 1 704 ? 17.917 -22.778 -41.334 1.00 84.19 704 LYS A N 1
ATOM 5779 C CA . LYS A 1 704 ? 17.606 -23.803 -42.341 1.00 84.19 704 LYS A CA 1
ATOM 5780 C C . LYS A 1 704 ? 17.678 -23.257 -43.765 1.00 84.19 704 LYS A C 1
ATOM 5782 O O . LYS A 1 704 ? 18.184 -23.931 -44.648 1.00 84.19 704 LYS A O 1
ATOM 5787 N N . CYS A 1 705 ? 17.210 -22.029 -43.988 1.00 82.88 705 CYS A N 1
ATOM 5788 C CA . CYS A 1 705 ? 17.336 -21.375 -45.292 1.00 82.88 705 CYS A CA 1
ATOM 5789 C C . CYS A 1 705 ? 18.805 -21.180 -45.672 1.00 82.88 705 CYS A C 1
ATOM 5791 O O . CYS A 1 705 ? 19.188 -21.469 -46.799 1.00 82.88 705 CYS A O 1
ATOM 5793 N N . PHE A 1 706 ? 19.632 -20.742 -44.722 1.00 84.25 706 PHE A N 1
ATOM 5794 C CA . PHE A 1 706 ? 21.070 -20.610 -44.929 1.00 84.25 706 PHE A CA 1
ATOM 5795 C C . PHE A 1 706 ? 21.724 -21.957 -45.281 1.00 84.25 706 PHE A C 1
ATOM 5797 O O . PHE A 1 706 ? 22.475 -22.038 -46.251 1.00 84.25 706 PHE A O 1
ATOM 5804 N N . GLU A 1 707 ? 21.394 -23.016 -44.538 1.00 86.75 707 GLU A N 1
ATOM 5805 C CA . GLU A 1 707 ? 21.893 -24.379 -44.764 1.00 86.75 707 GLU A CA 1
ATOM 5806 C C . GLU A 1 707 ? 21.531 -24.929 -46.147 1.00 86.75 707 GLU A C 1
ATOM 5808 O O . GLU A 1 707 ? 22.396 -25.458 -46.839 1.00 86.75 707 GLU A O 1
ATOM 5813 N N . GLU A 1 708 ? 20.284 -24.757 -46.585 1.00 83.31 708 GLU A N 1
ATOM 5814 C CA . GLU A 1 708 ? 19.819 -25.233 -47.895 1.00 83.31 708 GLU A CA 1
ATOM 5815 C C . GLU A 1 708 ? 20.461 -24.473 -49.066 1.00 83.31 708 GLU A C 1
ATOM 5817 O O . GLU A 1 708 ? 20.735 -25.056 -50.114 1.00 83.31 708 GLU A O 1
ATOM 5822 N N . ILE A 1 709 ? 20.729 -23.173 -48.904 1.00 79.81 709 ILE A N 1
ATOM 5823 C CA . ILE A 1 709 ? 21.282 -22.337 -49.980 1.00 79.81 709 ILE A CA 1
ATOM 5824 C C . ILE A 1 709 ? 22.801 -22.522 -50.116 1.00 79.81 709 ILE A C 1
ATOM 5826 O O . ILE A 1 709 ? 23.327 -22.618 -51.236 1.00 79.81 709 ILE A O 1
ATOM 5830 N N . HIS A 1 710 ? 23.515 -22.557 -48.986 1.00 77.50 710 HIS A N 1
ATOM 5831 C CA . HIS A 1 710 ? 24.982 -22.598 -48.949 1.00 77.50 710 HIS A CA 1
ATOM 5832 C C . HIS A 1 710 ? 25.558 -23.998 -48.745 1.00 77.50 710 HIS A C 1
ATOM 5834 O O . HIS A 1 710 ? 26.760 -24.167 -48.912 1.00 77.50 710 HIS A O 1
ATOM 5840 N N . HIS A 1 711 ? 24.734 -24.993 -48.404 1.00 81.31 711 HIS A N 1
ATOM 5841 C CA . HIS A 1 711 ? 25.156 -26.360 -48.060 1.00 81.31 711 HIS A CA 1
ATOM 5842 C C . HIS A 1 711 ? 26.153 -26.428 -46.885 1.00 81.31 711 HIS A C 1
ATOM 5844 O O . HIS A 1 711 ? 26.892 -27.398 -46.734 1.00 81.31 711 HIS A O 1
ATOM 5850 N N . VAL A 1 712 ? 26.161 -25.397 -46.032 1.00 81.94 712 VAL A N 1
ATOM 5851 C CA . VAL A 1 712 ? 27.014 -25.266 -44.842 1.00 81.94 712 VAL A CA 1
ATOM 5852 C C . VAL A 1 712 ? 26.155 -24.800 -43.669 1.00 81.94 712 VAL A C 1
ATOM 5854 O O . VAL A 1 712 ? 25.275 -23.956 -43.833 1.00 81.94 712 VAL A O 1
ATOM 5857 N N . SER A 1 713 ? 26.420 -25.318 -42.465 1.00 85.94 713 SER A N 1
ATOM 5858 C CA . SER A 1 713 ? 25.676 -24.896 -41.274 1.00 85.94 713 SER A CA 1
ATOM 5859 C C . SER A 1 713 ? 25.966 -23.445 -40.886 1.00 85.94 713 SER A C 1
ATOM 5861 O O . SER A 1 713 ? 27.115 -22.989 -40.912 1.00 85.94 713 SER A O 1
ATOM 5863 N N . LEU A 1 714 ? 24.928 -22.725 -40.448 1.00 85.44 714 LEU A N 1
ATOM 5864 C CA . LEU A 1 714 ? 25.073 -21.350 -39.957 1.00 85.44 714 LEU A CA 1
ATOM 5865 C C . LEU A 1 714 ? 26.033 -21.280 -38.757 1.00 85.44 714 LEU A C 1
ATOM 5867 O O . LEU A 1 714 ? 26.799 -20.329 -38.616 1.00 85.44 714 LEU A O 1
ATOM 5871 N N . VAL A 1 715 ? 26.031 -22.311 -37.906 1.00 86.88 715 VAL A N 1
ATOM 5872 C CA . VAL A 1 715 ? 26.926 -22.418 -36.744 1.00 86.88 715 VAL A CA 1
ATOM 5873 C C . VAL A 1 715 ? 28.388 -22.519 -37.179 1.00 86.88 715 VAL A C 1
ATOM 5875 O O . VAL A 1 715 ? 29.240 -21.844 -36.597 1.00 86.88 715 VAL A O 1
ATOM 5878 N N . SER A 1 716 ? 28.679 -23.304 -38.220 1.00 84.50 716 SER A N 1
ATOM 5879 C CA . SER A 1 716 ? 30.022 -23.398 -38.802 1.00 84.50 716 SER A CA 1
ATOM 5880 C C . SER A 1 716 ? 30.486 -22.043 -39.336 1.00 84.50 716 SER A C 1
ATOM 5882 O O . SER A 1 716 ? 31.608 -21.638 -39.048 1.00 84.50 716 SER A O 1
ATOM 5884 N N . GLY A 1 717 ? 29.608 -21.298 -40.020 1.00 85.25 717 GLY A N 1
ATOM 5885 C CA . GLY A 1 717 ? 29.917 -19.946 -40.499 1.00 85.25 717 GLY A CA 1
ATOM 5886 C C . GLY A 1 717 ? 30.186 -18.947 -39.377 1.00 85.25 717 GLY A C 1
ATOM 5887 O O . GLY A 1 717 ? 31.176 -18.219 -39.421 1.00 85.25 717 GLY A O 1
ATOM 5888 N N . ILE A 1 718 ? 29.376 -18.954 -38.315 1.00 89.19 718 ILE A N 1
ATOM 5889 C CA . ILE A 1 718 ? 29.626 -18.104 -37.141 1.00 89.19 718 ILE A CA 1
ATOM 5890 C C . ILE A 1 718 ? 30.972 -18.451 -36.499 1.00 89.19 718 ILE A C 1
ATOM 5892 O O . ILE A 1 718 ? 31.716 -17.548 -36.117 1.00 89.19 718 ILE A O 1
ATOM 5896 N N . LYS A 1 719 ? 31.300 -19.743 -36.382 1.00 88.75 719 LYS A N 1
ATOM 5897 C CA . LYS A 1 719 ? 32.575 -20.193 -35.814 1.00 88.75 719 LYS A CA 1
ATOM 5898 C C . LYS A 1 719 ? 33.759 -19.725 -36.663 1.00 88.75 719 LYS A C 1
ATOM 5900 O O . LYS A 1 719 ? 34.692 -19.168 -36.093 1.00 88.75 719 LYS A O 1
ATOM 5905 N N . ALA A 1 720 ? 33.682 -19.883 -37.983 1.00 87.25 720 ALA A N 1
ATOM 5906 C CA . ALA A 1 720 ? 34.713 -19.469 -38.931 1.00 87.25 720 ALA A CA 1
ATOM 5907 C C . ALA A 1 720 ? 35.052 -17.980 -38.795 1.00 87.25 720 ALA A C 1
ATOM 5909 O O . ALA A 1 720 ? 36.170 -17.608 -38.443 1.00 87.25 720 ALA A O 1
ATOM 5910 N N . PHE A 1 721 ? 34.057 -17.111 -38.972 1.00 89.44 721 PHE A N 1
ATOM 5911 C CA . PHE A 1 721 ? 34.280 -15.666 -38.933 1.00 89.44 721 PHE A CA 1
ATOM 5912 C C . PHE A 1 721 ? 34.539 -15.143 -37.515 1.00 89.44 721 PHE A C 1
ATOM 5914 O O . PHE A 1 721 ? 35.228 -14.141 -37.349 1.00 89.44 721 PHE A O 1
ATOM 5921 N N . SER A 1 722 ? 34.060 -15.828 -36.471 1.00 90.69 722 SER A N 1
ATOM 5922 C CA . SER A 1 722 ? 34.449 -15.494 -35.098 1.00 90.69 722 SER A CA 1
ATOM 5923 C C . SER A 1 722 ? 35.919 -15.818 -34.829 1.00 90.69 722 SER A C 1
ATOM 5925 O O . SER A 1 722 ? 36.534 -15.087 -34.063 1.00 90.69 722 SER A O 1
ATOM 5927 N N . GLN A 1 723 ? 36.478 -16.880 -35.421 1.00 89.31 723 GLN A N 1
ATOM 5928 C CA . GLN A 1 723 ? 37.907 -17.195 -35.306 1.00 89.31 723 GLN A CA 1
ATOM 5929 C C . GLN A 1 723 ? 38.762 -16.156 -36.034 1.00 89.31 723 GLN A C 1
ATOM 5931 O O . GLN A 1 723 ? 39.747 -15.693 -35.469 1.00 89.31 723 GLN A O 1
ATOM 5936 N N . VAL A 1 724 ? 38.340 -15.730 -37.229 1.00 89.75 724 VAL A N 1
ATOM 5937 C CA . VAL A 1 724 ? 38.960 -14.615 -37.967 1.00 89.75 724 VAL A CA 1
ATOM 5938 C C . VAL A 1 724 ? 38.967 -13.348 -37.108 1.00 89.75 724 VAL A C 1
ATOM 5940 O O . VAL A 1 724 ? 40.020 -12.755 -36.901 1.00 89.75 724 VAL A O 1
ATOM 5943 N N . ALA A 1 725 ? 37.824 -12.976 -36.522 1.00 90.12 725 ALA A N 1
ATOM 5944 C CA . ALA A 1 725 ? 37.729 -11.806 -35.649 1.00 90.12 725 ALA A CA 1
ATOM 5945 C C . ALA A 1 725 ? 38.621 -11.916 -34.398 1.00 90.12 725 ALA A C 1
ATOM 5947 O O . ALA A 1 725 ? 39.212 -10.925 -33.977 1.00 90.12 725 ALA A O 1
ATOM 5948 N N . THR A 1 726 ? 38.738 -13.108 -33.802 1.00 89.19 726 THR A N 1
ATOM 5949 C CA . THR A 1 726 ? 39.658 -13.354 -32.680 1.00 89.19 726 THR A CA 1
ATOM 5950 C C . THR A 1 726 ? 41.112 -13.168 -33.107 1.00 89.19 726 THR A C 1
ATOM 5952 O O . THR A 1 726 ? 41.852 -12.484 -32.413 1.00 89.19 726 THR A O 1
ATOM 5955 N N . GLN A 1 727 ? 41.511 -13.685 -34.272 1.00 87.81 727 GLN A N 1
ATOM 5956 C CA . GLN A 1 727 ? 42.872 -13.512 -34.789 1.00 87.81 727 GLN A CA 1
ATOM 5957 C C . GLN A 1 727 ? 43.190 -12.043 -35.090 1.00 87.81 727 GLN A C 1
ATOM 5959 O O . GLN A 1 727 ? 44.258 -11.573 -34.717 1.00 87.81 727 GLN A O 1
ATOM 5964 N N . VAL A 1 728 ? 42.252 -11.289 -35.671 1.00 86.62 728 VAL A N 1
ATOM 5965 C CA . VAL A 1 728 ? 42.420 -9.839 -35.888 1.00 86.62 728 VAL A CA 1
ATOM 5966 C C . VAL A 1 728 ? 42.495 -9.069 -34.563 1.00 86.62 728 VAL A C 1
ATOM 5968 O O . VAL A 1 728 ? 43.169 -8.048 -34.473 1.00 86.62 728 VAL A O 1
ATOM 5971 N N . LYS A 1 729 ? 41.818 -9.545 -33.514 1.00 85.50 729 LYS A N 1
ATOM 5972 C CA . LYS A 1 729 ? 41.777 -8.872 -32.211 1.00 85.50 729 LYS A CA 1
ATOM 5973 C C . LYS A 1 729 ? 42.980 -9.181 -31.314 1.00 85.50 729 LYS A C 1
ATOM 5975 O O . LYS A 1 729 ? 43.375 -8.311 -30.542 1.00 85.50 729 LYS A O 1
ATOM 5980 N N . GLU A 1 730 ? 43.501 -10.405 -31.367 1.00 83.56 730 GLU A N 1
ATOM 5981 C CA . GLU A 1 730 ? 44.485 -10.928 -30.406 1.00 83.56 730 GLU A CA 1
ATOM 5982 C C . GLU A 1 730 ? 45.882 -11.140 -31.002 1.00 83.56 730 GLU A C 1
ATOM 5984 O O . GLU A 1 730 ? 46.847 -11.186 -30.246 1.00 83.56 730 GLU A O 1
ATOM 5989 N N . SER A 1 731 ? 46.021 -11.261 -32.327 1.00 83.12 731 SER A N 1
ATOM 5990 C CA . SER A 1 731 ? 47.335 -11.424 -32.958 1.00 83.12 731 SER A CA 1
ATOM 5991 C C . SER A 1 731 ? 48.099 -10.101 -33.000 1.00 83.12 731 SER A C 1
ATOM 5993 O O . SER A 1 731 ? 47.572 -9.082 -33.459 1.00 83.12 731 SER A O 1
ATOM 5995 N N . ASP A 1 732 ? 49.380 -10.144 -32.627 1.00 76.81 732 ASP A N 1
ATOM 5996 C CA . ASP A 1 732 ? 50.311 -9.012 -32.736 1.00 76.81 732 ASP A CA 1
ATOM 5997 C C . ASP A 1 732 ? 50.415 -8.473 -34.175 1.00 76.81 732 ASP A C 1
ATOM 5999 O O . ASP A 1 732 ? 50.697 -7.294 -34.392 1.00 76.81 732 ASP A O 1
ATOM 6003 N N . GLU A 1 733 ? 50.111 -9.315 -35.168 1.00 78.12 733 GLU A N 1
ATOM 6004 C CA . GLU A 1 733 ? 50.082 -8.976 -36.594 1.00 78.12 733 GLU A CA 1
ATOM 6005 C C . GLU A 1 733 ? 49.122 -7.820 -36.929 1.00 78.12 733 GLU A C 1
ATOM 6007 O O . GLU A 1 733 ? 49.383 -7.047 -37.854 1.00 78.12 733 GLU A O 1
ATOM 6012 N N . TRP A 1 734 ? 48.031 -7.685 -36.168 1.00 83.06 734 TRP A N 1
ATOM 6013 C CA . TRP A 1 734 ? 46.969 -6.699 -36.392 1.00 83.06 734 TRP A CA 1
ATOM 6014 C C . TRP A 1 734 ? 46.941 -5.597 -35.327 1.00 83.06 734 TRP A C 1
ATOM 6016 O O . TRP A 1 734 ? 46.049 -4.748 -35.340 1.00 83.06 734 TRP A O 1
ATOM 6026 N N . ALA A 1 735 ? 47.934 -5.544 -34.431 1.00 78.94 735 ALA A N 1
ATOM 6027 C CA . ALA A 1 735 ? 47.992 -4.562 -33.347 1.00 78.94 735 ALA A CA 1
ATOM 6028 C C . ALA A 1 735 ? 47.944 -3.101 -33.847 1.00 78.94 735 ALA A C 1
ATOM 6030 O O . ALA A 1 735 ? 47.385 -2.226 -33.182 1.00 78.94 735 ALA A O 1
ATOM 6031 N N . THR A 1 736 ? 48.472 -2.842 -35.048 1.00 81.56 736 THR A N 1
ATOM 6032 C CA . THR A 1 736 ? 48.463 -1.523 -35.705 1.00 81.56 736 THR A CA 1
ATOM 6033 C C . THR A 1 736 ? 47.079 -1.087 -36.189 1.00 81.56 736 THR A C 1
ATOM 6035 O O . THR A 1 736 ? 46.847 0.110 -36.344 1.00 81.56 736 THR A O 1
ATOM 6038 N N . LEU A 1 737 ? 46.132 -2.016 -36.373 1.00 82.06 737 LEU A N 1
ATOM 6039 C CA . LEU A 1 737 ? 44.767 -1.715 -36.818 1.00 82.06 737 LEU A CA 1
ATOM 6040 C C . LEU A 1 737 ? 44.002 -0.882 -35.778 1.00 82.06 737 LEU A C 1
ATOM 6042 O O . LEU A 1 737 ? 43.259 0.028 -36.135 1.00 82.06 737 LEU A O 1
ATOM 6046 N N . LYS A 1 738 ? 44.247 -1.131 -34.484 1.00 76.62 738 LYS A N 1
ATOM 6047 C CA . LYS A 1 738 ? 43.592 -0.432 -33.366 1.00 76.62 738 LYS A CA 1
ATOM 6048 C C . LYS A 1 738 ? 43.940 1.061 -33.296 1.00 76.62 738 LYS A C 1
ATOM 6050 O O . LYS A 1 738 ? 43.136 1.854 -32.816 1.00 76.62 738 LYS A O 1
ATOM 6055 N N . THR A 1 739 ? 45.138 1.444 -33.734 1.00 80.31 739 THR A N 1
ATOM 6056 C CA . THR A 1 739 ? 45.640 2.831 -33.697 1.00 80.31 739 THR A CA 1
ATOM 6057 C C . THR A 1 739 ? 45.720 3.469 -35.086 1.00 80.31 739 THR A C 1
ATOM 6059 O O . THR A 1 739 ? 46.188 4.604 -35.224 1.00 80.31 739 THR A O 1
ATOM 6062 N N . ALA A 1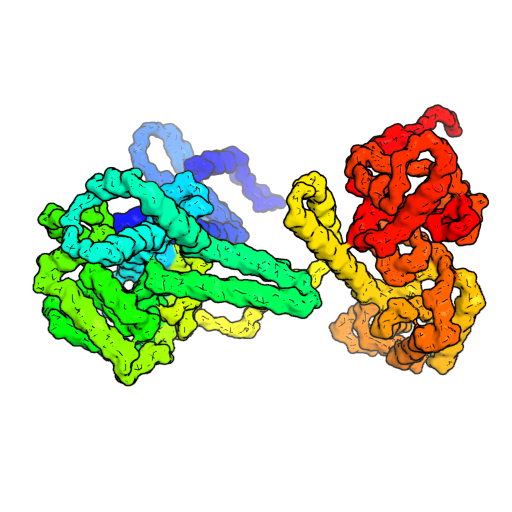 740 ? 45.256 2.763 -36.122 1.00 82.88 740 ALA A N 1
ATOM 6063 C CA . ALA A 1 740 ? 45.307 3.226 -37.498 1.00 82.88 740 ALA A CA 1
ATOM 6064 C C . ALA A 1 740 ? 44.463 4.494 -37.695 1.00 82.88 740 ALA A C 1
ATOM 6066 O O . ALA A 1 740 ? 43.318 4.601 -37.252 1.00 82.88 740 ALA A O 1
ATOM 6067 N N . LYS A 1 741 ? 45.027 5.474 -38.408 1.00 83.50 741 LYS A N 1
ATOM 6068 C CA . LYS A 1 741 ? 44.318 6.717 -38.731 1.00 83.50 741 LYS A CA 1
ATOM 6069 C C . LYS A 1 741 ? 43.228 6.450 -39.769 1.00 83.50 741 LYS A C 1
ATOM 6071 O O . LYS A 1 741 ? 43.463 5.769 -40.770 1.00 83.50 741 LYS A O 1
ATOM 6076 N N . ARG A 1 742 ? 42.062 7.064 -39.564 1.00 85.62 742 ARG A N 1
ATOM 6077 C CA . ARG A 1 742 ? 40.891 6.968 -40.449 1.00 85.62 742 ARG A CA 1
ATOM 6078 C C . ARG A 1 742 ? 40.584 8.304 -41.137 1.00 85.62 742 ARG A C 1
ATOM 6080 O O . ARG A 1 742 ? 41.042 9.372 -40.708 1.00 85.62 742 ARG A O 1
ATOM 6087 N N . TRP A 1 743 ? 39.887 8.236 -42.265 1.00 86.62 743 TRP A N 1
ATOM 6088 C CA . TRP A 1 743 ? 39.300 9.388 -42.950 1.00 86.62 743 TRP A CA 1
ATOM 6089 C C . TRP A 1 743 ? 38.026 9.863 -42.228 1.00 86.62 743 TRP A C 1
ATOM 6091 O O . TRP A 1 743 ? 37.396 9.044 -41.556 1.00 86.62 743 TRP A O 1
ATOM 6101 N N . PRO A 1 744 ? 37.643 11.151 -42.345 1.00 83.69 744 PRO A N 1
ATOM 6102 C CA . PRO A 1 744 ? 36.447 11.685 -41.695 1.00 83.69 744 PRO A CA 1
ATOM 6103 C C . PRO A 1 7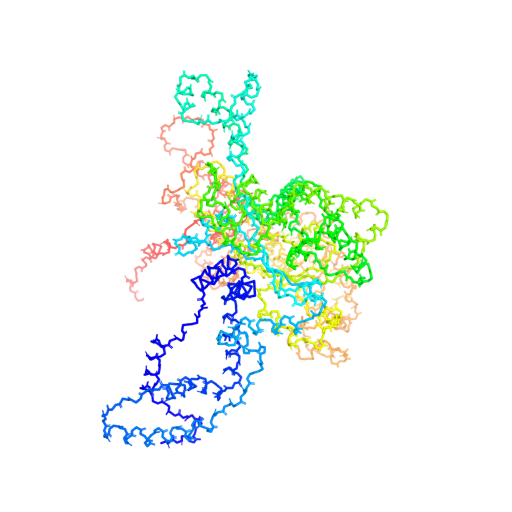44 ? 35.151 10.973 -42.072 1.00 83.69 744 PRO A C 1
ATOM 6105 O O . PRO A 1 744 ? 34.983 10.521 -43.207 1.00 83.69 744 PRO A O 1
ATOM 6108 N N . VAL A 1 745 ? 34.222 10.932 -41.117 1.00 85.56 745 VAL A N 1
ATOM 6109 C CA . VAL A 1 745 ? 32.853 10.444 -41.308 1.00 85.56 745 VAL A CA 1
ATOM 6110 C C . VAL A 1 745 ? 31.889 11.621 -41.261 1.00 85.56 745 VAL A C 1
ATOM 6112 O O . VAL A 1 745 ? 31.897 12.401 -40.313 1.00 85.56 745 VAL A O 1
ATOM 6115 N N . ILE A 1 746 ? 31.048 11.732 -42.287 1.00 85.75 746 ILE A N 1
ATOM 6116 C CA . ILE A 1 746 ? 29.950 12.699 -42.329 1.00 85.75 746 ILE A CA 1
ATOM 6117 C C . ILE A 1 746 ? 28.672 11.935 -41.992 1.00 85.75 746 ILE A C 1
ATOM 6119 O O . ILE A 1 746 ? 28.244 11.076 -42.765 1.00 85.75 746 ILE A O 1
ATOM 6123 N N . LEU A 1 747 ? 28.084 12.223 -40.834 1.00 85.81 747 LEU A N 1
ATOM 6124 C CA . LEU A 1 747 ? 26.806 11.664 -40.414 1.00 85.81 747 LEU A CA 1
ATOM 6125 C C . LEU A 1 747 ? 25.672 12.518 -40.980 1.00 85.81 747 LEU A C 1
ATOM 6127 O O . LEU A 1 747 ? 25.575 13.707 -40.680 1.00 85.81 747 LEU A O 1
ATOM 6131 N N . ILE A 1 748 ? 24.813 11.901 -41.788 1.00 85.81 748 ILE A N 1
ATOM 6132 C CA . ILE A 1 748 ? 23.546 12.495 -42.215 1.00 85.81 748 ILE A CA 1
ATOM 6133 C C . ILE A 1 748 ? 22.463 11.887 -41.334 1.00 85.81 748 ILE A C 1
ATOM 6135 O O . ILE A 1 748 ? 22.113 10.718 -41.504 1.00 85.81 748 ILE A O 1
ATOM 6139 N N . VAL A 1 749 ? 22.027 12.652 -40.337 1.00 81.25 749 VAL A N 1
ATOM 6140 C CA . VAL A 1 749 ? 21.150 12.183 -39.259 1.00 81.25 749 VAL A CA 1
ATOM 6141 C C . VAL A 1 749 ? 19.765 12.785 -39.453 1.00 81.25 749 VAL A C 1
ATOM 6143 O O . VAL A 1 749 ? 19.639 13.978 -39.698 1.00 81.25 749 VAL A O 1
ATOM 6146 N N . ASP A 1 750 ? 18.735 11.949 -39.356 1.00 81.75 750 ASP A N 1
ATOM 6147 C CA . ASP A 1 750 ? 17.340 12.390 -39.388 1.00 81.75 750 ASP A CA 1
ATOM 6148 C C . ASP A 1 750 ? 17.012 13.291 -38.184 1.00 81.75 750 ASP A C 1
ATOM 6150 O O . ASP A 1 750 ? 17.548 13.085 -37.092 1.00 81.75 750 ASP A O 1
ATOM 6154 N N . GLU A 1 751 ? 16.102 14.252 -38.357 1.00 74.44 751 GLU A N 1
ATOM 6155 C CA . GLU A 1 751 ? 15.722 15.223 -37.321 1.00 74.44 751 GLU A CA 1
ATOM 6156 C C . GLU A 1 751 ? 15.282 14.550 -36.008 1.00 74.44 751 GLU A C 1
ATOM 6158 O O . GLU A 1 751 ? 15.620 15.025 -34.922 1.00 74.44 751 GLU A O 1
ATOM 6163 N N . PHE A 1 752 ? 14.601 13.398 -36.076 1.00 73.88 752 PHE A N 1
ATOM 6164 C CA . PHE A 1 752 ? 14.175 12.654 -34.884 1.00 73.88 752 PHE A CA 1
ATOM 6165 C C . PHE A 1 752 ? 15.327 11.943 -34.161 1.00 73.88 752 PHE A C 1
ATOM 6167 O O . PHE A 1 752 ? 15.190 11.560 -32.998 1.00 73.88 752 PHE A O 1
ATOM 6174 N N . LEU A 1 753 ? 16.463 11.749 -34.832 1.00 80.50 753 LEU A N 1
ATOM 6175 C CA . LEU A 1 753 ? 17.657 11.100 -34.295 1.00 80.50 753 LEU A CA 1
ATOM 6176 C C . LEU A 1 753 ? 18.774 12.095 -33.950 1.00 80.50 753 LEU A C 1
ATOM 6178 O O . LEU A 1 753 ? 19.763 11.693 -33.333 1.00 80.50 753 LEU A O 1
ATOM 6182 N N . ASP A 1 754 ? 18.625 13.375 -34.301 1.00 77.06 754 ASP A N 1
ATOM 6183 C CA . ASP A 1 754 ? 19.646 14.408 -34.085 1.00 77.06 754 ASP A CA 1
ATOM 6184 C C . ASP A 1 754 ? 19.908 14.657 -32.588 1.00 77.06 754 ASP A C 1
ATOM 6186 O O . ASP A 1 754 ? 21.008 15.008 -32.180 1.00 77.06 754 ASP A O 1
ATOM 6190 N N . THR A 1 755 ? 18.944 14.390 -31.707 1.00 79.06 755 THR A N 1
ATOM 6191 C CA . THR A 1 755 ? 19.150 14.556 -30.256 1.00 79.06 755 THR A CA 1
ATOM 6192 C C . THR A 1 755 ? 20.129 13.530 -29.657 1.00 79.06 755 THR A C 1
ATOM 6194 O O . THR A 1 755 ? 20.663 13.741 -28.569 1.00 79.06 755 THR A O 1
ATOM 6197 N N . PHE A 1 756 ? 20.392 12.411 -30.341 1.00 82.69 756 PHE A N 1
ATOM 6198 C CA . PHE A 1 756 ? 21.294 11.381 -29.826 1.00 82.69 756 PHE A CA 1
ATOM 6199 C C . PHE A 1 756 ? 22.769 11.755 -30.025 1.00 82.69 756 PHE A C 1
ATOM 6201 O O . PHE A 1 756 ? 23.136 12.272 -31.081 1.00 82.69 756 PHE A O 1
ATOM 6208 N N . PRO A 1 757 ? 23.656 11.446 -29.063 1.00 82.75 757 PRO A N 1
ATOM 6209 C CA . PRO A 1 757 ? 25.078 11.775 -29.149 1.00 82.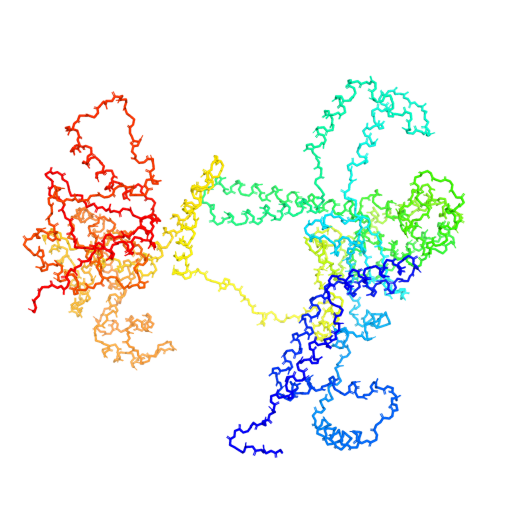75 757 PRO A CA 1
ATOM 6210 C C . PRO A 1 757 ? 25.867 10.722 -29.954 1.00 82.75 757 PRO A C 1
ATOM 6212 O O . PRO A 1 757 ? 26.705 10.007 -29.407 1.00 82.75 757 PRO A O 1
ATOM 6215 N N . TRP A 1 758 ? 25.608 10.609 -31.260 1.00 83.62 758 TRP A N 1
ATOM 6216 C CA . TRP A 1 758 ? 26.247 9.620 -32.149 1.00 83.62 758 TRP A CA 1
ATOM 6217 C C . TRP A 1 758 ? 27.786 9.665 -32.132 1.00 83.62 758 TRP A C 1
ATOM 6219 O O . TRP A 1 758 ? 28.439 8.635 -32.267 1.00 83.62 758 TRP A O 1
ATOM 6229 N N . GLU A 1 759 ? 28.374 10.840 -31.916 1.00 83.50 759 GLU A N 1
ATOM 6230 C CA . GLU A 1 759 ? 29.822 11.078 -31.849 1.00 83.50 759 GLU A CA 1
ATOM 6231 C C . GLU A 1 759 ? 30.480 10.532 -30.575 1.00 83.50 759 GLU A C 1
ATOM 6233 O O . GLU A 1 759 ? 31.710 10.515 -30.490 1.00 83.50 759 GLU A O 1
ATOM 6238 N N . MET A 1 760 ? 29.678 10.130 -29.583 1.00 80.38 760 MET A N 1
ATOM 6239 C CA . MET A 1 760 ? 30.137 9.563 -28.308 1.00 80.38 760 MET A CA 1
ATOM 6240 C C . MET A 1 760 ? 30.190 8.036 -28.317 1.00 80.38 760 MET A C 1
ATOM 6242 O O . MET A 1 760 ? 30.580 7.439 -27.319 1.00 80.38 760 MET A O 1
ATOM 6246 N N . LEU A 1 761 ? 29.785 7.394 -29.415 1.00 84.06 761 LEU A N 1
ATOM 6247 C CA . LEU A 1 761 ? 29.875 5.944 -29.546 1.00 84.06 761 LEU A CA 1
ATOM 6248 C C . LEU A 1 761 ? 31.346 5.530 -29.666 1.00 84.06 761 LEU A C 1
ATOM 6250 O O . LEU A 1 761 ? 32.092 6.115 -30.453 1.00 84.06 761 LEU A O 1
ATOM 6254 N N . CYS A 1 762 ? 31.749 4.458 -28.988 1.00 81.31 762 CYS A N 1
ATOM 6255 C CA . CYS A 1 762 ? 33.113 3.927 -28.997 1.00 81.31 762 CYS A CA 1
ATOM 6256 C C . CYS A 1 762 ? 33.637 3.623 -30.409 1.00 81.31 762 CYS A C 1
ATOM 6258 O O . CYS A 1 762 ? 34.841 3.665 -30.651 1.00 81.31 762 CYS A O 1
ATOM 6260 N N . ALA A 1 763 ? 32.747 3.317 -31.360 1.00 77.88 763 ALA A N 1
ATOM 6261 C CA . ALA A 1 763 ? 33.120 3.092 -32.756 1.00 77.88 763 ALA A CA 1
ATOM 6262 C C . ALA A 1 763 ? 33.666 4.355 -33.442 1.00 77.88 763 ALA A C 1
ATOM 6264 O O . ALA A 1 763 ? 34.456 4.245 -34.378 1.00 77.88 763 ALA A O 1
ATOM 6265 N N . VAL A 1 764 ? 33.253 5.547 -33.001 1.00 78.81 764 VAL A N 1
ATOM 6266 C CA . VAL A 1 764 ? 33.578 6.806 -33.678 1.00 78.81 764 VAL A CA 1
ATOM 6267 C C . VAL A 1 764 ? 34.221 7.873 -32.786 1.00 78.81 764 VAL A C 1
ATOM 6269 O O . VAL A 1 764 ? 34.696 8.883 -33.300 1.00 78.81 764 VAL A O 1
ATOM 6272 N N . GLU A 1 765 ? 34.301 7.635 -31.477 1.00 73.25 765 GLU A N 1
ATOM 6273 C CA . GLU A 1 765 ? 34.842 8.556 -30.469 1.00 73.25 765 GLU A CA 1
ATOM 6274 C C . GLU A 1 765 ? 36.251 9.068 -30.820 1.00 73.25 765 GLU A C 1
ATOM 6276 O O . GLU A 1 765 ? 36.550 10.256 -30.677 1.00 73.25 765 GLU A O 1
ATOM 6281 N N . THR A 1 766 ? 37.109 8.187 -31.343 1.00 72.06 766 THR A N 1
ATOM 6282 C CA . THR A 1 766 ? 38.526 8.472 -31.623 1.00 72.06 766 THR A CA 1
ATOM 6283 C C . THR A 1 766 ? 38.807 8.953 -33.050 1.00 72.06 766 THR A C 1
ATOM 6285 O O . THR A 1 766 ? 39.970 9.136 -33.413 1.00 72.06 766 THR A O 1
ATOM 6288 N N . GLN A 1 767 ? 37.782 9.134 -33.887 1.00 75.38 767 GLN A N 1
ATOM 6289 C CA . GLN A 1 767 ? 37.928 9.542 -35.291 1.00 75.38 767 GLN A CA 1
ATOM 6290 C C . GLN A 1 767 ? 37.232 10.886 -35.573 1.00 75.38 767 GLN A C 1
ATOM 6292 O O . GLN A 1 767 ? 36.343 11.300 -34.828 1.00 75.38 767 GLN A O 1
ATOM 6297 N N . PRO A 1 768 ? 37.638 11.606 -36.636 1.00 74.38 768 PRO A N 1
ATOM 6298 C CA . PRO A 1 768 ? 36.962 12.835 -37.033 1.00 74.38 768 PRO A CA 1
ATOM 6299 C C . PRO A 1 768 ? 35.552 12.534 -37.560 1.00 74.38 768 PRO A C 1
ATOM 6301 O O . PRO A 1 768 ? 35.394 11.805 -38.541 1.00 74.38 768 PRO A O 1
ATOM 6304 N N . VAL A 1 769 ? 34.542 13.120 -36.917 1.00 79.25 769 VAL A N 1
ATOM 6305 C CA . VAL A 1 769 ? 33.125 13.002 -37.284 1.00 79.25 769 VAL A CA 1
ATOM 6306 C C . VAL A 1 769 ? 32.493 14.389 -37.317 1.00 79.25 769 VAL A C 1
ATOM 6308 O O . VAL A 1 769 ? 32.773 15.203 -36.439 1.00 79.25 769 VAL A O 1
ATOM 6311 N N . CYS A 1 770 ? 31.643 14.651 -38.306 1.00 76.56 770 CYS A N 1
ATOM 6312 C CA . CYS A 1 770 ? 30.776 15.829 -38.340 1.00 76.56 770 CYS A CA 1
ATOM 6313 C C . CYS A 1 770 ? 29.355 15.456 -38.783 1.00 76.56 770 CYS A C 1
ATOM 6315 O O . CYS A 1 770 ? 29.137 14.375 -39.338 1.00 76.56 770 CYS A O 1
ATOM 6317 N N . ARG A 1 771 ? 28.393 16.358 -38.554 1.00 80.44 771 ARG A N 1
ATOM 6318 C CA . ARG A 1 771 ? 26.996 16.196 -38.982 1.00 80.44 771 ARG A CA 1
ATOM 6319 C C . ARG A 1 771 ? 26.653 17.070 -40.179 1.00 80.44 771 ARG A C 1
ATOM 6321 O O . ARG A 1 771 ? 27.160 18.188 -40.303 1.00 80.44 771 ARG A O 1
ATOM 6328 N N . MET A 1 772 ? 25.739 16.577 -41.011 1.00 75.88 772 MET A N 1
ATOM 6329 C CA . MET A 1 772 ? 25.094 17.341 -42.076 1.00 75.88 772 MET A CA 1
ATOM 6330 C C . MET A 1 772 ? 23.609 16.987 -42.181 1.00 75.88 772 MET A C 1
ATOM 6332 O O . MET A 1 772 ? 23.244 15.831 -42.013 1.00 75.88 772 MET A O 1
ATOM 6336 N N . GLU A 1 773 ? 22.764 17.963 -42.512 1.00 74.00 773 GLU A N 1
ATOM 6337 C CA . GLU A 1 773 ? 21.305 17.769 -42.603 1.00 74.00 773 GLU A CA 1
ATOM 6338 C C . GLU A 1 773 ? 20.907 16.792 -43.709 1.00 74.00 773 GLU A C 1
ATOM 6340 O O . GLU A 1 773 ? 20.048 15.932 -43.546 1.00 74.00 773 GLU A O 1
ATOM 6345 N N . ASN A 1 774 ? 21.519 16.937 -44.884 1.00 79.50 774 ASN A N 1
ATOM 6346 C CA . ASN A 1 774 ? 21.230 16.091 -46.029 1.00 79.50 774 ASN A CA 1
ATOM 6347 C C . ASN A 1 774 ? 22.390 16.090 -47.028 1.00 79.50 774 ASN A C 1
ATOM 6349 O O . ASN A 1 774 ? 23.297 16.924 -46.985 1.00 79.50 774 ASN A O 1
ATOM 6353 N N . ILE A 1 775 ? 22.320 15.160 -47.980 1.00 86.38 775 ILE A N 1
ATOM 6354 C CA . ILE A 1 775 ? 23.352 14.983 -49.005 1.00 86.38 775 ILE A CA 1
ATOM 6355 C C . ILE A 1 775 ? 23.456 16.175 -49.970 1.00 86.38 775 ILE A C 1
ATOM 6357 O O . ILE A 1 775 ? 24.541 16.452 -50.482 1.00 86.38 775 ILE A O 1
ATOM 6361 N N . HIS A 1 776 ? 22.358 16.899 -50.207 1.00 83.19 776 HIS A N 1
ATOM 6362 C CA . HIS A 1 776 ? 22.329 18.048 -51.113 1.00 83.19 776 HIS A CA 1
ATOM 6363 C C . HIS A 1 776 ? 23.127 19.225 -50.545 1.00 83.19 776 HIS A C 1
ATOM 6365 O O . HIS A 1 776 ? 23.938 19.807 -51.263 1.00 83.19 776 HIS A O 1
ATOM 6371 N N . PHE A 1 777 ? 22.972 19.518 -49.252 1.00 77.00 777 PHE A N 1
ATOM 6372 C CA . PHE A 1 777 ? 23.770 20.510 -48.537 1.00 77.00 777 PHE A CA 1
ATOM 6373 C C . PHE A 1 777 ? 25.235 20.093 -48.465 1.00 77.00 777 PHE A C 1
ATOM 6375 O O . PHE A 1 777 ? 26.097 20.923 -48.749 1.00 77.00 777 PHE A O 1
ATOM 6382 N N . THR A 1 778 ? 25.533 18.815 -48.185 1.00 81.06 778 THR A N 1
ATOM 6383 C CA . THR A 1 778 ? 26.918 18.313 -48.223 1.00 81.06 778 THR A CA 1
ATOM 6384 C C . THR A 1 778 ? 27.564 18.593 -49.576 1.00 81.06 778 THR A C 1
ATOM 6386 O O . THR A 1 778 ? 28.668 19.130 -49.638 1.00 81.06 778 THR A O 1
ATOM 6389 N N . TYR A 1 779 ? 26.875 18.237 -50.665 1.00 84.81 779 TYR A N 1
ATOM 6390 C CA . TYR A 1 779 ? 27.392 18.397 -52.020 1.00 84.81 779 TYR A CA 1
ATOM 6391 C C . TYR A 1 779 ? 27.561 19.869 -52.401 1.00 84.81 779 TYR A C 1
ATOM 6393 O O . TYR A 1 779 ? 28.603 20.247 -52.930 1.00 84.81 779 TYR A O 1
ATOM 6401 N N . TYR A 1 780 ? 26.563 20.701 -52.103 1.00 78.25 780 TYR A N 1
ATOM 6402 C CA . TYR A 1 780 ? 26.598 22.133 -52.380 1.00 78.25 780 TYR A CA 1
ATOM 6403 C C . TYR A 1 780 ? 27.761 22.823 -51.655 1.00 78.25 780 TYR A C 1
ATOM 6405 O O . TYR A 1 780 ? 28.567 23.501 -52.288 1.00 78.25 780 TYR A O 1
ATOM 6413 N N . LEU A 1 781 ? 27.906 22.577 -50.348 1.00 77.25 781 LEU A N 1
ATOM 6414 C CA . LEU A 1 781 ? 29.003 23.124 -49.549 1.00 77.25 781 LEU A CA 1
ATOM 6415 C C . LEU A 1 781 ? 30.362 22.611 -50.032 1.00 77.25 781 LEU A C 1
ATOM 6417 O O . LEU A 1 781 ? 31.311 23.387 -50.130 1.00 77.25 781 LEU A O 1
ATOM 6421 N N . TYR A 1 782 ? 30.459 21.323 -50.379 1.00 82.44 782 TYR A N 1
ATOM 6422 C CA . TYR A 1 782 ? 31.677 20.766 -50.961 1.00 82.44 782 TYR A CA 1
ATOM 6423 C C . TYR A 1 782 ? 32.043 21.476 -52.265 1.00 82.44 782 TYR A C 1
ATOM 6425 O O . TYR A 1 782 ? 33.196 21.847 -52.441 1.00 82.44 782 TYR A O 1
ATOM 6433 N N . LYS A 1 783 ? 31.074 21.716 -53.157 1.00 86.81 783 LYS A N 1
ATOM 6434 C CA . LYS A 1 783 ? 31.322 22.379 -54.442 1.00 86.81 783 LYS A CA 1
ATOM 6435 C C . LYS A 1 783 ? 31.733 23.839 -54.316 1.00 86.81 783 LYS A C 1
ATOM 6437 O O . LYS A 1 783 ? 32.567 24.283 -55.098 1.00 86.81 783 LYS A O 1
ATOM 6442 N N . ILE A 1 784 ? 31.217 24.563 -53.325 1.00 83.44 784 ILE A N 1
ATOM 6443 C CA . ILE A 1 784 ? 31.660 25.936 -53.042 1.00 83.44 784 ILE A CA 1
ATOM 6444 C C . ILE A 1 784 ? 33.140 25.960 -52.652 1.00 83.44 784 ILE A C 1
ATOM 6446 O O . ILE A 1 784 ? 33.889 26.813 -53.124 1.00 83.44 784 ILE A O 1
ATOM 6450 N N . HIS A 1 785 ? 33.558 25.010 -51.818 1.00 81.19 785 HIS A N 1
ATOM 6451 C CA . HIS A 1 785 ? 34.888 24.991 -51.215 1.00 81.19 785 HIS A CA 1
ATOM 6452 C C . HIS A 1 785 ? 35.832 23.955 -51.833 1.00 81.19 785 HIS A C 1
ATOM 6454 O O . HIS A 1 785 ? 36.874 23.662 -51.261 1.00 81.19 785 HIS A O 1
ATOM 6460 N N . GLU A 1 786 ? 35.497 23.389 -52.995 1.00 85.38 786 GLU A N 1
ATOM 6461 C CA . GLU A 1 786 ? 36.189 22.235 -53.596 1.00 85.38 786 GLU A CA 1
ATOM 6462 C C . GLU A 1 786 ? 37.700 22.466 -53.746 1.00 85.38 786 GLU A C 1
ATOM 6464 O O . GLU A 1 786 ? 38.491 21.542 -53.573 1.00 85.38 786 GLU A O 1
ATOM 6469 N N . LYS A 1 787 ? 38.097 23.715 -54.014 1.00 85.44 787 LYS A N 1
ATOM 6470 C CA . LYS A 1 787 ? 39.496 24.135 -54.175 1.00 85.44 787 LYS A CA 1
ATOM 6471 C C . LYS A 1 787 ? 40.286 24.167 -52.864 1.00 85.44 787 LYS A C 1
ATOM 6473 O O . LYS A 1 787 ? 41.506 24.060 -52.902 1.00 85.44 787 LYS A O 1
ATOM 6478 N N . ASP A 1 788 ? 39.593 24.291 -51.738 1.00 80.00 788 ASP A N 1
ATOM 6479 C CA . ASP A 1 788 ? 40.166 24.446 -50.399 1.00 80.00 788 ASP A CA 1
ATOM 6480 C C . ASP A 1 788 ? 40.204 23.108 -49.631 1.00 80.00 788 ASP A C 1
ATOM 6482 O O . ASP A 1 788 ? 40.618 23.046 -48.470 1.00 80.00 788 ASP A O 1
ATOM 6486 N N . PHE A 1 789 ? 39.763 22.014 -50.262 1.00 82.38 789 PHE A N 1
ATOM 6487 C CA . PHE A 1 789 ? 39.803 20.680 -49.677 1.00 82.38 789 PHE A CA 1
ATOM 6488 C C . PHE A 1 789 ? 41.163 20.002 -49.867 1.00 82.38 789 PHE A C 1
ATOM 6490 O O . PHE A 1 789 ? 41.621 19.792 -50.988 1.00 82.38 789 PHE A O 1
ATOM 6497 N N . VAL A 1 790 ? 41.752 19.536 -48.765 1.00 79.56 790 VAL A N 1
ATOM 6498 C CA . VAL A 1 790 ? 42.956 18.694 -48.750 1.00 79.56 790 VAL A CA 1
ATOM 6499 C C . VAL A 1 790 ? 42.701 17.483 -47.860 1.00 79.56 790 VAL A C 1
ATOM 6501 O O . VAL A 1 790 ? 42.252 17.620 -46.721 1.00 79.56 790 VAL A O 1
ATOM 6504 N N . ASP A 1 791 ? 42.983 16.278 -48.365 1.00 78.12 791 ASP A N 1
ATOM 6505 C CA . ASP A 1 791 ? 42.886 15.035 -47.585 1.00 78.12 791 ASP A CA 1
ATOM 6506 C C . ASP A 1 791 ? 41.509 14.849 -46.905 1.00 78.12 791 ASP A C 1
ATOM 6508 O O . ASP A 1 791 ? 41.399 14.428 -45.751 1.00 78.12 791 ASP A O 1
ATOM 6512 N N . GLY A 1 792 ? 40.436 15.233 -47.605 1.00 74.94 792 GLY A N 1
ATOM 6513 C CA . GLY A 1 792 ? 39.057 15.132 -47.116 1.00 74.94 792 GLY A CA 1
ATOM 6514 C C . GLY A 1 792 ? 38.656 16.165 -46.056 1.00 74.94 792 GLY A C 1
ATOM 6515 O O . GLY A 1 792 ? 37.602 15.999 -45.446 1.00 74.94 792 GLY A O 1
ATOM 6516 N N . HIS A 1 793 ? 39.462 17.207 -45.834 1.00 79.62 793 HIS A N 1
ATOM 6517 C CA . HIS A 1 793 ? 39.152 18.312 -44.926 1.00 79.62 793 HIS A CA 1
ATOM 6518 C C . HIS A 1 793 ? 39.183 19.645 -45.672 1.00 79.62 793 HIS A C 1
ATOM 6520 O O . HIS A 1 793 ? 40.059 19.864 -46.502 1.00 79.62 793 HIS A O 1
ATOM 6526 N N . LEU A 1 794 ? 38.270 20.544 -45.328 1.00 75.00 794 LEU A N 1
ATOM 6527 C CA . LEU A 1 794 ? 38.330 21.955 -45.664 1.00 75.00 794 LEU A CA 1
ATOM 6528 C C . LEU A 1 794 ? 39.460 22.602 -44.860 1.00 75.00 794 LEU A C 1
ATOM 6530 O O . LEU A 1 794 ? 39.402 22.623 -43.627 1.00 75.00 794 LEU A O 1
ATOM 6534 N N . VAL A 1 795 ? 40.485 23.101 -45.545 1.00 74.00 795 VAL A N 1
ATOM 6535 C CA . VAL A 1 795 ? 41.631 23.750 -44.906 1.00 74.00 795 VAL A CA 1
ATOM 6536 C C . VAL A 1 795 ? 41.366 25.244 -44.781 1.00 74.00 795 VAL A C 1
ATOM 6538 O O . VAL A 1 795 ? 41.043 25.901 -45.766 1.00 74.00 795 VAL A O 1
ATOM 6541 N N . ASN A 1 796 ? 41.501 25.790 -43.572 1.00 65.19 796 ASN A N 1
ATOM 6542 C CA . ASN A 1 796 ? 41.351 27.225 -43.339 1.00 65.19 796 ASN A CA 1
ATOM 6543 C C . ASN A 1 796 ? 42.533 27.788 -42.540 1.00 65.19 796 ASN A C 1
ATOM 6545 O O . ASN A 1 796 ? 43.108 27.098 -41.694 1.00 65.19 796 ASN A O 1
ATOM 6549 N N . LYS A 1 797 ? 42.887 29.050 -42.800 1.00 61.97 797 LYS A N 1
ATOM 6550 C CA . LYS A 1 797 ? 43.961 29.750 -42.085 1.00 61.97 797 LYS A CA 1
ATOM 6551 C C . LYS A 1 797 ? 43.450 30.228 -40.728 1.00 61.97 797 LYS A C 1
ATOM 6553 O O . LYS A 1 797 ? 42.354 30.784 -40.647 1.00 61.97 797 LYS A O 1
ATOM 6558 N N . ALA A 1 798 ? 44.256 30.064 -39.679 1.00 56.50 798 ALA A N 1
ATOM 6559 C CA . ALA A 1 798 ? 43.905 30.499 -38.324 1.00 56.50 798 ALA A CA 1
ATOM 6560 C C . ALA A 1 798 ? 43.550 32.002 -38.252 1.00 56.50 798 ALA A C 1
ATOM 6562 O O . ALA A 1 798 ? 42.681 32.402 -37.481 1.00 56.50 798 ALA A O 1
ATOM 6563 N N . GLU A 1 799 ? 44.155 32.815 -39.122 1.00 50.09 799 GLU A N 1
ATOM 6564 C CA . GLU A 1 799 ? 43.971 34.270 -39.222 1.00 50.09 799 GLU A CA 1
ATOM 6565 C C . GLU A 1 799 ? 42.559 34.710 -39.658 1.00 50.09 799 GLU A C 1
ATOM 6567 O O . GLU A 1 799 ? 42.187 35.865 -39.468 1.00 50.09 799 GLU A O 1
ATOM 6572 N N . VAL A 1 800 ? 41.758 33.812 -40.246 1.00 50.59 800 VAL A N 1
ATOM 6573 C CA . VAL A 1 800 ? 40.439 34.137 -40.832 1.00 50.59 800 VAL A CA 1
ATOM 6574 C C . VAL A 1 800 ? 39.285 33.859 -39.851 1.00 50.59 800 VAL A C 1
ATOM 6576 O O . VAL A 1 800 ? 38.140 34.249 -40.089 1.00 50.59 800 VAL A O 1
ATOM 6579 N N . GLY A 1 801 ? 39.563 33.200 -38.722 1.00 53.12 801 GLY A N 1
ATOM 6580 C CA . GLY A 1 801 ? 38.558 32.851 -37.720 1.00 53.12 801 GLY A CA 1
ATOM 6581 C C . GLY A 1 801 ? 38.061 34.061 -36.925 1.00 53.12 801 GLY A C 1
ATOM 6582 O O . GLY A 1 801 ? 38.851 34.816 -36.365 1.00 53.12 801 GLY A O 1
ATOM 6583 N N . ARG A 1 802 ? 36.737 34.219 -36.811 1.00 47.97 802 ARG A N 1
ATOM 6584 C CA . ARG A 1 802 ? 36.109 35.146 -35.854 1.00 47.97 802 ARG A CA 1
ATOM 6585 C C . ARG A 1 802 ? 35.604 34.353 -34.655 1.00 47.97 802 ARG A C 1
ATOM 6587 O O . ARG A 1 802 ? 34.898 33.364 -34.836 1.00 47.97 802 ARG A O 1
ATOM 6594 N N . TYR A 1 803 ? 35.942 34.789 -33.448 1.00 53.09 803 TYR A N 1
ATOM 6595 C CA . TYR A 1 803 ? 35.437 34.212 -32.204 1.00 53.09 803 TYR A CA 1
ATOM 6596 C C . TYR A 1 803 ? 34.559 35.229 -31.479 1.00 53.09 803 TYR A C 1
ATOM 6598 O O . TYR A 1 803 ? 34.851 36.421 -31.460 1.00 53.09 803 TYR A O 1
ATOM 6606 N N . ILE A 1 804 ? 33.480 34.741 -30.877 1.00 50.47 804 ILE A N 1
ATOM 6607 C CA . ILE A 1 804 ? 32.642 35.507 -29.960 1.00 50.47 804 ILE A CA 1
ATOM 6608 C C . ILE A 1 804 ? 32.790 34.815 -28.610 1.00 50.47 804 ILE A C 1
ATOM 6610 O O . ILE A 1 804 ? 32.396 33.659 -28.464 1.00 50.47 804 ILE A O 1
ATOM 6614 N N . ILE A 1 805 ? 33.420 35.488 -27.650 1.00 51.12 805 ILE A N 1
ATOM 6615 C CA . ILE A 1 805 ? 33.632 34.963 -26.299 1.00 51.12 805 ILE A CA 1
ATOM 6616 C C . ILE A 1 805 ? 32.741 35.756 -25.358 1.00 51.12 805 ILE A C 1
ATOM 6618 O O . ILE A 1 805 ? 32.840 36.977 -25.317 1.00 51.12 805 ILE A O 1
ATOM 6622 N N . ASN A 1 806 ? 31.910 35.040 -24.598 1.00 55.59 806 ASN A N 1
ATOM 6623 C CA . ASN A 1 806 ? 31.085 35.602 -23.531 1.00 55.59 806 ASN A CA 1
ATOM 6624 C C . ASN A 1 806 ? 30.270 36.850 -23.956 1.00 55.59 806 ASN A C 1
ATOM 6626 O O . ASN A 1 806 ? 30.401 37.899 -23.327 1.00 55.59 806 ASN A O 1
ATOM 6630 N N . PRO A 1 807 ? 29.458 36.771 -25.032 1.00 56.00 807 PRO A N 1
ATOM 6631 C CA . PRO A 1 807 ? 28.750 37.938 -25.567 1.00 56.00 807 PRO A CA 1
ATOM 6632 C C . PRO A 1 807 ? 27.763 38.567 -24.573 1.00 56.00 807 PRO A C 1
ATOM 6634 O O . PRO A 1 807 ? 27.434 39.740 -24.718 1.00 56.00 807 PRO A O 1
ATOM 6637 N N . GLU A 1 808 ? 27.297 37.802 -23.582 1.00 57.28 808 GLU A N 1
ATOM 6638 C CA . GLU A 1 808 ? 26.351 38.249 -22.551 1.00 57.28 808 GLU A CA 1
ATOM 6639 C C . GLU A 1 808 ? 27.040 38.596 -21.214 1.00 57.28 808 GLU A C 1
ATOM 6641 O O . GLU A 1 808 ? 26.362 38.868 -20.226 1.00 57.28 808 GLU A O 1
ATOM 6646 N N . GLU A 1 809 ? 28.380 38.597 -21.175 1.00 62.09 809 GLU A N 1
ATOM 6647 C CA . GLU A 1 809 ? 29.210 38.822 -19.979 1.00 62.09 809 GLU A CA 1
ATOM 6648 C C . GLU A 1 809 ? 28.920 37.877 -18.786 1.00 62.09 809 GLU A C 1
ATOM 6650 O O . GLU A 1 809 ? 29.399 38.088 -17.672 1.00 62.09 809 GLU A O 1
ATOM 6655 N N . ASP A 1 810 ? 28.210 36.774 -19.006 1.00 55.59 810 ASP A N 1
ATOM 6656 C CA . ASP A 1 810 ? 27.701 35.862 -17.982 1.00 55.59 810 ASP A CA 1
ATOM 6657 C C . ASP A 1 810 ? 28.692 34.751 -17.566 1.00 55.59 810 ASP A C 1
ATOM 6659 O O . ASP A 1 810 ? 28.501 34.087 -16.543 1.00 55.59 810 ASP A O 1
ATOM 6663 N N . ILE A 1 811 ? 29.806 34.582 -18.290 1.00 55.97 811 ILE A N 1
ATOM 6664 C CA . ILE A 1 811 ? 30.843 33.565 -18.031 1.00 55.97 811 ILE A CA 1
ATOM 6665 C C . ILE A 1 811 ? 32.124 34.178 -17.426 1.00 55.97 811 ILE A C 1
ATOM 6667 O O . ILE A 1 811 ? 33.214 34.111 -17.995 1.00 55.97 811 ILE A O 1
ATOM 6671 N N . GLY A 1 812 ? 32.024 34.756 -16.225 1.00 48.72 812 GLY A N 1
ATOM 6672 C CA . GLY A 1 812 ? 33.137 35.468 -15.564 1.00 48.72 812 GLY A CA 1
ATOM 6673 C C . GLY A 1 812 ? 34.341 34.618 -15.102 1.00 48.72 812 GLY A C 1
ATOM 6674 O O . GLY A 1 812 ? 35.381 35.171 -14.754 1.00 48.72 812 GLY A O 1
ATOM 6675 N N . TYR A 1 813 ? 34.242 33.283 -15.094 1.00 47.47 813 TYR A N 1
ATOM 6676 C CA . TYR A 1 813 ? 35.264 32.393 -14.508 1.00 47.47 813 TYR A CA 1
ATOM 6677 C C . TYR A 1 813 ? 36.271 31.784 -15.499 1.00 47.47 813 TYR A C 1
ATOM 6679 O O . TYR A 1 813 ? 37.261 31.207 -15.056 1.00 47.47 813 TYR A O 1
ATOM 6687 N N . LEU A 1 814 ? 36.070 31.909 -16.816 1.00 37.75 814 LEU A N 1
ATOM 6688 C CA . LEU A 1 814 ? 36.961 31.284 -17.811 1.00 37.75 814 LEU A CA 1
ATOM 6689 C C . LEU A 1 814 ? 38.251 32.072 -18.099 1.00 37.75 814 LEU A C 1
ATOM 6691 O O . LEU A 1 814 ? 39.154 31.531 -18.726 1.00 37.75 814 LEU A O 1
ATOM 6695 N N . LEU A 1 815 ? 38.377 33.314 -17.622 1.00 36.22 815 LEU A N 1
ATOM 6696 C CA . LEU A 1 815 ? 39.570 34.149 -17.843 1.00 36.22 815 LEU A CA 1
ATOM 6697 C C . LEU A 1 815 ? 40.589 34.107 -16.685 1.00 36.22 815 LEU A C 1
ATOM 6699 O O . LEU A 1 815 ? 41.616 34.776 -16.759 1.00 36.22 815 LEU A O 1
ATOM 6703 N N . HIS A 1 816 ? 40.329 33.336 -15.618 1.00 33.41 816 HIS A N 1
ATOM 6704 C CA . HIS A 1 816 ? 41.098 33.406 -14.363 1.00 33.41 816 HIS A CA 1
ATOM 6705 C C . HIS A 1 816 ? 41.714 32.094 -13.854 1.00 33.41 816 HIS A C 1
ATOM 6707 O O . HIS A 1 816 ? 42.272 32.081 -12.757 1.00 33.41 816 HIS A O 1
ATOM 6713 N N . SER A 1 817 ? 41.679 31.000 -14.615 1.00 28.25 817 SER A N 1
ATOM 6714 C CA . SER A 1 817 ? 42.366 29.761 -14.227 1.00 28.25 817 SER A CA 1
ATOM 6715 C C . SER A 1 817 ? 43.551 29.469 -15.142 1.00 28.25 817 SER A C 1
ATOM 6717 O O . SER A 1 817 ? 43.415 28.713 -16.093 1.00 28.25 817 SER A O 1
ATOM 6719 N N . ASP A 1 818 ? 44.687 30.096 -14.841 1.00 30.53 818 ASP A N 1
ATOM 6720 C CA . ASP A 1 818 ? 45.944 29.379 -14.602 1.00 30.53 818 ASP A CA 1
ATOM 6721 C C . ASP A 1 818 ? 46.875 30.291 -13.791 1.00 30.53 818 ASP A C 1
ATOM 6723 O O . ASP A 1 818 ? 47.171 31.427 -14.159 1.00 30.53 818 ASP A O 1
ATOM 6727 N N . GLY A 1 819 ? 47.239 29.831 -12.595 1.00 32.91 819 GLY A N 1
ATOM 6728 C CA . GLY A 1 819 ? 47.977 30.624 -11.623 1.00 32.91 819 GLY A CA 1
ATOM 6729 C C . GLY A 1 819 ? 49.463 30.692 -11.940 1.00 32.91 819 GLY A C 1
ATOM 6730 O O . GLY A 1 819 ? 50.166 29.729 -11.670 1.00 32.91 819 GLY A O 1
ATOM 6731 N N . VAL A 1 820 ? 49.930 31.858 -12.387 1.00 27.70 820 VAL A N 1
ATOM 6732 C CA . VAL A 1 820 ? 51.219 32.475 -12.024 1.00 27.70 820 VAL A CA 1
ATOM 6733 C C . VAL A 1 820 ? 51.004 33.998 -12.047 1.00 27.70 820 VAL A C 1
ATOM 6735 O O . VAL A 1 820 ? 50.300 34.514 -12.912 1.00 27.70 820 VAL A O 1
ATOM 6738 N N . ALA A 1 821 ? 51.555 34.691 -11.047 1.00 30.58 821 ALA A N 1
ATOM 6739 C CA . ALA A 1 821 ? 51.620 36.152 -10.918 1.00 30.58 821 ALA A CA 1
ATOM 6740 C C . ALA A 1 821 ? 52.102 36.820 -12.231 1.00 30.58 821 ALA A C 1
ATOM 6742 O O . ALA A 1 821 ? 52.851 36.218 -12.987 1.00 30.58 821 ALA A O 1
ATOM 6743 N N . ASP A 1 822 ? 51.676 38.015 -12.630 1.00 26.52 822 ASP A N 1
ATOM 6744 C CA . ASP A 1 822 ? 51.800 39.293 -11.929 1.00 26.52 822 ASP A CA 1
ATOM 6745 C C . ASP A 1 822 ? 50.903 40.356 -12.599 1.00 26.52 822 ASP A C 1
ATOM 6747 O O . ASP A 1 822 ? 50.410 40.168 -13.714 1.00 26.52 822 ASP A O 1
ATOM 6751 N N . LYS A 1 823 ? 50.713 41.509 -11.940 1.00 33.53 823 LYS A N 1
ATOM 6752 C CA . LYS A 1 823 ? 50.204 42.729 -12.594 1.00 33.53 823 LYS A CA 1
ATOM 6753 C C . LYS A 1 823 ? 51.104 43.074 -13.787 1.00 33.53 823 LYS A C 1
ATOM 6755 O O . LYS A 1 823 ? 52.198 43.591 -13.586 1.00 33.53 823 LYS A O 1
ATOM 6760 N N . VAL A 1 824 ? 50.637 42.842 -15.008 1.00 26.12 824 VAL A N 1
ATOM 6761 C CA . VAL A 1 824 ? 51.322 43.301 -16.221 1.00 26.12 824 VAL A CA 1
ATOM 6762 C C . VAL A 1 824 ? 50.344 44.136 -17.036 1.00 26.12 824 VAL A C 1
ATOM 6764 O O . VAL A 1 824 ? 49.288 43.659 -17.449 1.00 26.12 824 VAL A O 1
ATOM 6767 N N . GLU A 1 825 ? 50.691 45.413 -17.193 1.00 27.16 825 GLU A N 1
ATOM 6768 C CA . GLU A 1 825 ? 50.080 46.338 -18.145 1.00 27.16 825 GLU A CA 1
ATOM 6769 C C . GLU A 1 825 ? 50.022 45.699 -19.536 1.00 27.16 825 GLU A C 1
ATOM 6771 O O . GLU A 1 825 ? 50.987 45.087 -19.995 1.00 27.16 825 GLU A O 1
ATOM 6776 N N . TYR A 1 826 ? 48.878 45.854 -20.204 1.00 26.38 826 TYR A N 1
ATOM 6777 C CA . TYR A 1 826 ? 48.657 45.394 -21.570 1.00 26.38 826 TYR A CA 1
ATOM 6778 C C . TYR A 1 826 ? 49.756 45.923 -22.506 1.00 26.38 826 TYR A C 1
ATOM 6780 O O . TYR A 1 826 ? 49.831 47.121 -22.775 1.00 26.38 826 TYR A O 1
ATOM 6788 N N . LYS A 1 827 ? 50.580 45.011 -23.033 1.00 27.45 827 LYS A N 1
ATOM 6789 C CA . LYS A 1 827 ? 51.378 45.222 -24.244 1.00 27.45 827 LYS A CA 1
ATOM 6790 C C . LYS A 1 827 ? 50.975 44.185 -25.289 1.00 27.45 827 LYS A C 1
ATOM 6792 O O . LYS A 1 827 ? 50.909 42.992 -25.001 1.00 27.45 827 LYS A O 1
ATOM 6797 N N . GLU A 1 828 ? 50.689 44.683 -26.487 1.00 33.25 828 GLU A N 1
ATOM 6798 C CA . GLU A 1 828 ? 49.963 44.056 -27.603 1.00 33.25 828 GLU A CA 1
ATOM 6799 C C . GLU A 1 828 ? 50.627 42.829 -28.268 1.00 33.25 828 GLU A C 1
ATOM 6801 O O . GLU A 1 828 ? 50.099 42.317 -29.249 1.00 33.25 828 GLU A O 1
ATOM 6806 N N . GLU A 1 829 ? 51.733 42.285 -27.756 1.00 31.02 829 GLU A N 1
ATOM 6807 C CA . GLU A 1 829 ? 52.490 41.233 -28.467 1.00 31.02 829 GLU A CA 1
ATOM 6808 C C . GLU A 1 829 ? 52.258 39.792 -27.959 1.00 31.02 829 GLU A C 1
ATOM 6810 O O . GLU A 1 829 ? 52.691 38.841 -28.603 1.00 31.02 829 GLU A O 1
ATOM 6815 N N . VAL A 1 830 ? 51.516 39.580 -26.863 1.00 33.81 830 VAL A N 1
ATOM 6816 C CA . VAL A 1 830 ? 51.319 38.237 -26.245 1.00 33.81 830 VAL A CA 1
ATOM 6817 C C . VAL A 1 830 ? 50.036 37.524 -26.725 1.00 33.81 830 VAL A C 1
ATOM 6819 O O . VAL A 1 830 ? 49.716 36.404 -26.321 1.00 33.81 830 VAL A O 1
ATOM 6822 N N . GLU A 1 831 ? 49.266 38.142 -27.621 1.00 36.69 831 GLU A N 1
ATOM 6823 C CA . GLU A 1 831 ? 47.933 37.649 -27.989 1.00 36.69 831 GLU A CA 1
ATOM 6824 C C . GLU A 1 831 ? 47.942 36.350 -28.817 1.00 36.69 831 GLU A C 1
ATOM 6826 O O . GLU A 1 831 ? 46.990 35.576 -28.740 1.00 36.69 831 GLU A O 1
ATOM 6831 N N . CYS A 1 832 ? 48.994 36.071 -29.594 1.00 32.16 832 CYS A N 1
ATOM 6832 C CA . CYS A 1 832 ? 49.029 34.912 -30.498 1.00 32.16 832 CYS A CA 1
ATOM 6833 C C . CYS A 1 832 ? 49.274 33.579 -29.757 1.00 32.16 832 CYS A C 1
ATOM 6835 O O . CYS A 1 832 ? 48.642 32.565 -30.059 1.00 32.16 832 CYS A O 1
ATOM 6837 N N . GLU A 1 833 ? 50.127 33.585 -28.728 1.00 32.34 833 GLU A N 1
ATOM 6838 C CA . GLU A 1 833 ? 50.489 32.383 -27.961 1.00 32.34 833 GLU A CA 1
ATOM 6839 C C . GLU A 1 833 ? 49.360 31.939 -27.016 1.00 32.34 833 GLU A C 1
ATOM 6841 O O . GLU A 1 833 ? 48.981 30.766 -27.006 1.00 32.34 833 GLU A O 1
ATOM 6846 N N . ARG A 1 834 ? 48.702 32.894 -26.340 1.00 34.97 834 ARG A N 1
ATOM 6847 C CA . ARG A 1 834 ? 47.504 32.627 -25.521 1.00 34.97 834 ARG A CA 1
ATOM 6848 C C . ARG A 1 834 ? 46.304 32.156 -26.346 1.00 34.97 834 ARG A C 1
ATOM 6850 O O . ARG A 1 834 ? 45.567 31.285 -25.891 1.00 34.97 834 ARG A O 1
ATOM 6857 N N . LYS A 1 835 ? 46.106 32.667 -27.572 1.00 36.94 835 LYS A N 1
ATOM 6858 C CA . LYS A 1 835 ? 45.055 32.175 -28.493 1.00 36.94 835 LYS A CA 1
ATOM 6859 C C . LYS A 1 835 ? 45.247 30.687 -28.807 1.00 36.94 835 LYS A C 1
ATOM 6861 O O . LYS A 1 835 ? 44.275 29.929 -28.816 1.00 36.94 835 LYS A O 1
ATOM 6866 N N . LYS A 1 836 ? 46.500 30.258 -28.987 1.00 34.38 836 LYS A N 1
ATOM 6867 C CA . LYS A 1 836 ? 46.881 28.861 -29.241 1.00 34.38 836 LYS A CA 1
ATOM 6868 C C . LYS A 1 836 ? 46.629 27.963 -28.026 1.00 34.38 836 LYS A C 1
ATOM 6870 O O . LYS A 1 836 ? 46.095 26.866 -28.178 1.00 34.38 836 LYS A O 1
ATOM 6875 N N . GLU A 1 837 ? 46.941 28.439 -26.822 1.00 33.47 837 GLU A N 1
ATOM 6876 C CA . GLU A 1 837 ? 46.674 27.726 -25.565 1.00 33.47 837 GLU A CA 1
ATOM 6877 C C . GLU A 1 837 ? 45.179 27.585 -25.262 1.00 33.47 837 GLU A C 1
ATOM 6879 O O . GLU A 1 837 ? 44.738 26.497 -24.897 1.00 33.47 837 GLU A O 1
ATOM 6884 N N . VAL A 1 838 ? 44.375 28.626 -25.501 1.00 34.06 838 VAL A N 1
ATOM 6885 C CA . VAL A 1 838 ? 42.912 28.582 -25.334 1.00 34.06 838 VAL A CA 1
ATOM 6886 C C . VAL A 1 838 ? 42.269 27.614 -26.334 1.00 34.06 838 VAL A C 1
ATOM 6888 O O . VAL A 1 838 ? 41.431 26.800 -25.952 1.00 34.06 838 VAL A O 1
ATOM 6891 N N . LEU A 1 839 ? 42.703 27.617 -27.599 1.00 35.84 839 LEU A N 1
ATOM 6892 C CA . LEU A 1 839 ? 42.249 26.654 -28.612 1.00 35.84 839 LEU A CA 1
ATOM 6893 C C . LEU A 1 839 ? 42.661 25.210 -28.276 1.00 35.84 839 LEU A C 1
ATOM 6895 O O . LEU A 1 839 ? 41.870 24.280 -28.461 1.00 35.84 839 LEU A O 1
ATOM 6899 N N . MET A 1 840 ? 43.864 25.006 -27.728 1.00 34.16 840 MET A N 1
ATOM 6900 C CA . MET A 1 840 ? 44.297 23.705 -27.209 1.00 34.16 840 MET A CA 1
ATOM 6901 C C . MET A 1 840 ? 43.502 23.275 -25.973 1.00 34.16 840 MET A C 1
ATOM 6903 O O . MET A 1 840 ? 43.182 22.094 -25.852 1.00 34.16 840 MET A O 1
ATOM 6907 N N . ALA A 1 841 ? 43.157 24.199 -25.076 1.00 32.06 841 ALA A N 1
ATOM 6908 C CA . ALA A 1 841 ? 42.340 23.930 -23.897 1.00 32.06 841 ALA A CA 1
ATOM 6909 C C . ALA A 1 841 ? 40.898 23.557 -24.280 1.00 32.06 841 ALA A C 1
ATOM 6911 O O . ALA A 1 841 ? 40.358 22.601 -23.729 1.00 32.06 841 ALA A O 1
ATOM 6912 N N . VAL A 1 842 ? 40.308 24.219 -25.284 1.00 33.47 842 VAL A N 1
ATOM 6913 C CA . VAL A 1 842 ? 38.980 23.890 -25.841 1.00 33.47 842 VAL A CA 1
ATOM 6914 C C . VAL A 1 842 ? 38.994 22.552 -26.597 1.00 33.47 842 VAL A C 1
ATOM 6916 O O . VAL A 1 842 ? 38.073 21.755 -26.440 1.00 33.47 842 VAL A O 1
ATOM 6919 N N . SER A 1 843 ? 40.057 22.241 -27.349 1.00 33.06 843 SER A N 1
ATOM 6920 C CA . SER A 1 843 ? 40.243 20.917 -27.977 1.00 33.06 843 SER A CA 1
ATOM 6921 C C . SER A 1 843 ? 40.383 19.797 -26.929 1.00 33.06 843 SER A C 1
ATOM 6923 O O . SER A 1 843 ? 39.717 18.761 -27.015 1.00 33.06 843 SER A O 1
ATOM 6925 N N . ARG A 1 844 ? 41.182 20.026 -25.874 1.00 30.41 844 ARG A N 1
ATOM 6926 C CA . ARG A 1 844 ? 41.347 19.100 -24.736 1.00 30.41 844 ARG A CA 1
ATOM 6927 C C . ARG A 1 844 ? 40.111 19.027 -23.835 1.00 30.41 844 ARG A C 1
ATOM 6929 O O . ARG A 1 844 ? 39.963 18.049 -23.096 1.00 30.41 844 ARG A O 1
ATOM 6936 N N . ALA A 1 845 ? 39.203 20.002 -23.915 1.00 33.06 845 ALA A N 1
ATOM 6937 C CA . ALA A 1 845 ? 37.964 20.004 -23.151 1.00 33.06 845 ALA A CA 1
ATOM 6938 C C . ALA A 1 845 ? 37.078 18.805 -23.504 1.00 33.06 845 ALA A C 1
ATOM 6940 O O . ALA A 1 845 ? 36.439 18.291 -22.600 1.00 33.06 845 ALA A O 1
ATOM 6941 N N . ARG A 1 846 ? 37.126 18.258 -24.732 1.00 35.28 846 ARG A N 1
ATOM 6942 C CA . ARG A 1 846 ? 36.345 17.061 -25.124 1.00 35.28 846 ARG A CA 1
ATOM 6943 C C . ARG A 1 846 ? 36.603 15.850 -24.212 1.00 35.28 846 ARG A C 1
ATOM 6945 O O . ARG A 1 846 ? 35.680 15.103 -23.919 1.00 35.28 846 ARG A O 1
ATOM 6952 N N . SER A 1 847 ? 37.834 15.699 -23.719 1.00 35.12 847 SER A N 1
ATOM 6953 C CA . SER A 1 847 ? 38.235 14.668 -22.746 1.00 35.12 847 SER A CA 1
ATOM 6954 C C . SER A 1 847 ? 37.963 15.036 -21.277 1.00 35.12 847 SER A C 1
ATOM 6956 O O . SER A 1 847 ? 38.024 14.164 -20.414 1.00 35.12 847 SER A O 1
ATOM 6958 N N . ALA A 1 848 ? 37.679 16.309 -20.982 1.00 30.16 848 ALA A N 1
ATOM 6959 C CA . ALA A 1 848 ? 37.463 16.839 -19.631 1.00 30.16 848 ALA A CA 1
ATOM 6960 C C . ALA A 1 848 ? 36.001 17.257 -19.347 1.00 30.16 848 ALA A C 1
ATOM 6962 O O . ALA A 1 848 ? 35.641 17.491 -18.193 1.00 30.16 848 ALA A O 1
ATOM 6963 N N . THR A 1 849 ? 35.146 17.353 -20.370 1.00 42.09 849 THR A N 1
ATOM 6964 C CA . THR A 1 849 ? 33.724 17.701 -20.262 1.00 42.09 849 THR A CA 1
ATOM 6965 C C . THR A 1 849 ? 32.849 16.462 -20.097 1.00 42.09 849 THR A C 1
ATOM 6967 O O . THR A 1 849 ? 33.021 15.471 -20.799 1.00 42.09 849 THR A O 1
ATOM 6970 N N . SER A 1 850 ? 31.873 16.538 -19.188 1.00 49.44 850 SER A N 1
ATOM 6971 C CA . SER A 1 850 ? 30.834 15.514 -18.986 1.00 49.44 850 SER A CA 1
ATOM 6972 C C . SER A 1 850 ? 30.087 15.197 -20.294 1.00 49.44 850 SER A C 1
ATOM 6974 O O . SER A 1 850 ? 29.786 16.110 -21.068 1.00 49.44 850 SER A O 1
ATOM 6976 N N . PHE A 1 851 ? 29.729 13.925 -20.509 1.00 47.47 851 PHE A N 1
ATOM 6977 C CA . PHE A 1 851 ? 29.009 13.427 -21.693 1.00 47.47 851 PHE A CA 1
ATOM 6978 C C . PHE A 1 851 ? 27.718 14.216 -21.949 1.00 47.47 851 PHE A C 1
ATOM 6980 O O . PHE A 1 851 ? 27.366 14.505 -23.091 1.00 47.47 851 PHE A O 1
ATOM 6987 N N . THR A 1 852 ? 27.054 14.648 -20.877 1.00 40.69 852 THR A N 1
ATOM 6988 C CA . THR A 1 852 ? 25.843 15.473 -20.915 1.00 40.69 852 THR A CA 1
ATOM 6989 C C . THR A 1 852 ? 26.082 16.857 -21.518 1.00 40.69 852 THR A C 1
ATOM 6991 O O . THR A 1 852 ? 25.230 17.358 -22.248 1.00 40.69 852 THR A O 1
ATOM 6994 N N . MET A 1 853 ? 27.225 17.495 -21.236 1.00 43.75 853 MET A N 1
ATOM 6995 C CA . MET A 1 853 ? 27.543 18.809 -21.812 1.00 43.75 853 MET A CA 1
ATOM 6996 C C . MET A 1 853 ? 27.767 18.725 -23.316 1.00 43.75 853 MET A C 1
ATOM 6998 O O . MET A 1 853 ? 27.371 19.645 -24.021 1.00 43.75 853 MET A O 1
ATOM 7002 N N . ILE A 1 854 ? 28.343 17.622 -23.799 1.00 48.19 854 ILE A N 1
ATOM 7003 C CA . ILE A 1 854 ? 28.603 17.450 -25.228 1.00 48.19 854 ILE A CA 1
ATOM 7004 C C . ILE A 1 854 ? 27.326 17.038 -25.976 1.00 48.19 854 ILE A C 1
ATOM 7006 O O . ILE A 1 854 ? 27.044 17.565 -27.046 1.00 48.19 854 ILE A O 1
ATOM 7010 N N . ALA A 1 855 ? 26.494 16.178 -25.380 1.00 39.78 855 ALA A N 1
ATOM 7011 C CA . ALA A 1 855 ? 25.178 15.836 -25.926 1.00 39.78 855 ALA A CA 1
ATOM 7012 C C . ALA A 1 855 ? 24.210 17.038 -25.975 1.00 39.78 855 ALA A C 1
ATOM 7014 O O . ALA A 1 855 ? 23.332 17.084 -26.828 1.00 39.78 855 ALA A O 1
ATOM 7015 N N . SER A 1 856 ? 24.374 18.012 -25.067 1.00 34.31 856 SER A N 1
ATOM 7016 C CA . SER A 1 856 ? 23.557 19.239 -25.021 1.00 34.31 856 SER A CA 1
ATOM 7017 C C . SER A 1 856 ? 24.126 20.389 -25.862 1.00 34.31 856 SER A C 1
ATOM 7019 O O . SER A 1 856 ? 23.460 21.414 -26.009 1.00 34.31 856 SER A O 1
ATOM 7021 N N . SER A 1 857 ? 25.355 20.259 -26.370 1.00 40.59 857 SER A N 1
ATOM 7022 C CA . SER A 1 857 ? 25.984 21.259 -27.234 1.00 40.59 857 SER A CA 1
ATOM 7023 C C . SER A 1 857 ? 25.631 20.997 -28.694 1.00 40.59 857 SER A C 1
ATOM 7025 O O . SER A 1 857 ? 25.646 19.850 -29.136 1.00 40.59 857 SER A O 1
ATOM 7027 N N . ILE A 1 858 ? 25.344 22.057 -29.453 1.00 37.69 858 ILE A N 1
ATOM 7028 C CA . ILE A 1 858 ? 25.190 21.979 -30.909 1.00 37.69 858 ILE A CA 1
ATOM 7029 C C . ILE A 1 858 ? 26.513 21.451 -31.478 1.00 37.69 858 ILE A C 1
ATOM 7031 O O . ILE A 1 858 ? 27.512 22.169 -31.509 1.00 37.69 858 ILE A O 1
ATOM 7035 N N . VAL A 1 859 ? 26.537 20.186 -31.901 1.00 43.62 859 VAL A N 1
ATOM 7036 C CA . VAL A 1 859 ? 27.660 19.634 -32.666 1.00 43.62 859 VAL A CA 1
ATOM 7037 C C . VAL A 1 859 ? 27.809 20.498 -33.915 1.00 43.62 859 VAL A C 1
ATOM 7039 O O . VAL A 1 859 ? 26.817 20.779 -34.588 1.00 43.62 859 VAL A O 1
ATOM 7042 N N . ALA A 1 860 ? 29.028 20.962 -34.208 1.00 44.28 860 ALA A N 1
ATOM 7043 C CA . ALA A 1 860 ? 29.265 21.834 -35.353 1.00 44.28 860 ALA A CA 1
ATOM 7044 C C . ALA A 1 860 ? 28.742 21.169 -36.636 1.00 44.28 860 ALA A C 1
ATOM 7046 O O . ALA A 1 860 ? 29.249 20.133 -37.076 1.00 44.28 860 ALA A O 1
ATOM 7047 N N . ARG A 1 861 ? 27.701 21.770 -37.215 1.00 55.53 861 ARG A N 1
ATOM 7048 C CA . ARG A 1 861 ? 27.143 21.384 -38.508 1.00 55.53 861 ARG A CA 1
ATOM 7049 C C . ARG A 1 861 ? 28.039 21.981 -39.579 1.00 55.53 861 ARG A C 1
ATOM 7051 O O . ARG A 1 861 ? 28.225 23.196 -39.622 1.00 55.53 861 ARG A O 1
ATOM 7058 N N . GLY A 1 862 ? 28.641 21.137 -40.406 1.00 62.06 862 GLY A N 1
ATOM 7059 C CA . GLY A 1 862 ? 29.614 21.624 -41.372 1.00 62.06 862 GLY A CA 1
ATOM 7060 C C . GLY A 1 862 ? 30.460 20.536 -42.006 1.00 62.06 862 GLY A C 1
ATOM 7061 O O . GLY A 1 862 ? 30.454 19.373 -41.604 1.00 62.06 862 GLY A O 1
ATOM 7062 N N . LEU A 1 863 ? 31.188 20.938 -43.043 1.00 69.00 863 LEU A N 1
ATOM 7063 C CA . LEU A 1 863 ? 32.177 20.086 -43.687 1.00 69.00 863 LEU A CA 1
ATOM 7064 C C . LEU A 1 863 ? 33.333 19.777 -42.718 1.00 69.00 863 LEU A C 1
ATOM 7066 O O . LEU A 1 863 ? 33.632 20.609 -41.858 1.00 69.00 863 LEU A O 1
ATOM 7070 N N . PRO A 1 864 ? 34.012 18.620 -42.853 1.00 70.62 864 PRO A N 1
ATOM 7071 C CA . PRO A 1 864 ? 35.181 18.312 -42.035 1.00 70.62 864 PRO A CA 1
ATOM 7072 C C . PRO A 1 864 ? 36.219 19.425 -42.180 1.00 70.62 864 PRO A C 1
ATOM 7074 O O . PRO A 1 864 ? 36.653 19.696 -43.293 1.00 70.62 864 PRO A O 1
ATOM 7077 N N . LEU A 1 865 ? 36.609 20.074 -41.085 1.00 66.94 865 LEU A N 1
ATOM 7078 C CA . LEU A 1 865 ? 37.498 21.237 -41.113 1.00 66.94 865 LEU A CA 1
ATOM 7079 C C . LEU A 1 865 ? 38.869 20.895 -40.524 1.00 66.94 865 LEU A C 1
ATOM 7081 O O . LEU A 1 865 ? 38.972 20.117 -39.577 1.00 66.94 865 LEU A O 1
ATOM 7085 N N . ARG A 1 866 ? 39.927 21.483 -41.080 1.00 67.25 866 ARG A N 1
ATOM 7086 C CA . ARG A 1 866 ? 41.299 21.408 -40.573 1.00 67.25 866 ARG A CA 1
ATOM 7087 C C . ARG A 1 866 ? 41.897 22.812 -40.574 1.00 67.25 866 ARG A C 1
ATOM 7089 O O . ARG A 1 866 ? 41.903 23.477 -41.603 1.00 67.25 866 ARG A O 1
ATOM 7096 N N . VAL A 1 867 ? 42.391 23.266 -39.427 1.00 61.66 867 VAL A N 1
ATOM 7097 C CA . VAL A 1 867 ? 43.098 24.551 -39.334 1.00 61.66 867 VAL A CA 1
ATOM 7098 C C . VAL A 1 867 ? 44.565 24.327 -39.690 1.00 61.66 867 VAL A C 1
ATOM 7100 O O . VAL A 1 867 ? 45.184 23.394 -39.171 1.00 61.66 867 VAL A O 1
ATOM 7103 N N . ASP A 1 868 ? 45.094 25.137 -40.605 1.00 51.94 868 ASP A N 1
ATOM 7104 C CA . ASP A 1 868 ? 46.483 25.040 -41.053 1.00 51.94 868 ASP A CA 1
ATOM 7105 C C . ASP A 1 868 ? 47.393 25.808 -40.091 1.00 51.94 868 ASP A C 1
ATOM 7107 O O . ASP A 1 868 ? 47.621 27.002 -40.245 1.00 51.94 868 ASP A O 1
ATOM 7111 N N . ASP A 1 869 ? 47.871 25.111 -39.063 1.00 45.62 869 ASP A N 1
ATOM 7112 C CA . ASP A 1 869 ? 49.028 25.524 -38.279 1.00 45.62 869 ASP A CA 1
ATOM 7113 C C . ASP A 1 869 ? 50.032 24.371 -38.285 1.00 45.62 869 ASP A C 1
ATOM 7115 O O . ASP A 1 869 ? 49.711 23.222 -37.952 1.00 45.62 869 ASP A O 1
ATOM 7119 N N . HIS A 1 870 ? 51.278 24.671 -38.657 1.00 38.28 870 HIS A N 1
ATOM 7120 C CA . HIS A 1 870 ? 52.392 23.755 -38.465 1.00 38.28 870 HIS A CA 1
ATOM 7121 C C . HIS A 1 870 ? 52.423 23.348 -36.986 1.00 38.28 870 HIS A C 1
ATOM 7123 O O . HIS A 1 870 ? 52.862 24.120 -36.142 1.00 38.28 870 HIS A O 1
ATOM 7129 N N . HIS A 1 871 ? 52.024 22.100 -36.724 1.00 35.59 871 HIS A N 1
ATOM 7130 C CA . HIS A 1 871 ? 51.930 21.388 -35.441 1.00 35.59 871 HIS A CA 1
ATOM 7131 C C . HIS A 1 871 ? 50.487 21.214 -34.920 1.00 35.59 871 HIS A C 1
ATOM 7133 O O . HIS A 1 871 ? 50.018 21.937 -34.053 1.00 35.59 871 HIS A O 1
ATOM 7139 N N . HIS A 1 872 ? 49.899 20.094 -35.368 1.00 33.31 872 HIS A N 1
ATOM 7140 C CA . HIS A 1 872 ? 48.795 19.314 -34.776 1.00 33.31 872 HIS A CA 1
ATOM 7141 C C . HIS A 1 872 ? 47.367 19.580 -35.291 1.00 33.31 872 HIS A C 1
ATOM 7143 O O . HIS A 1 872 ? 46.852 20.689 -35.293 1.00 33.31 872 HIS A O 1
ATOM 7149 N N . ASN A 1 873 ? 46.711 18.479 -35.688 1.00 29.03 873 ASN A N 1
ATOM 7150 C CA . ASN A 1 873 ? 45.309 18.405 -36.098 1.00 29.03 873 ASN A CA 1
ATOM 7151 C C . ASN A 1 873 ? 44.385 18.707 -34.905 1.00 29.03 873 ASN A C 1
ATOM 7153 O O . ASN A 1 873 ? 44.134 17.806 -34.109 1.00 29.03 873 ASN A O 1
ATOM 7157 N N . ASN A 1 874 ? 43.843 19.920 -34.803 1.00 29.33 874 ASN A N 1
ATOM 7158 C CA . ASN A 1 874 ? 42.768 20.240 -33.862 1.00 29.33 874 ASN A CA 1
ATOM 7159 C C . ASN A 1 874 ? 41.604 20.925 -34.594 1.00 29.33 874 ASN A C 1
ATOM 7161 O O . ASN A 1 874 ? 41.806 21.861 -35.364 1.00 29.33 874 ASN A O 1
ATOM 7165 N N . ILE A 1 875 ? 40.388 20.425 -34.356 1.00 29.53 875 ILE A N 1
ATOM 7166 C CA . ILE A 1 875 ? 39.118 20.999 -34.823 1.00 29.53 875 ILE A CA 1
ATOM 7167 C C . ILE A 1 875 ? 38.576 21.889 -33.697 1.00 29.53 875 ILE A C 1
ATOM 7169 O O . ILE A 1 875 ? 38.561 21.472 -32.540 1.00 29.53 875 ILE A O 1
ATOM 7173 N N . VAL A 1 876 ? 38.150 23.107 -34.034 1.00 26.38 876 VAL A N 1
ATOM 7174 C CA . VAL A 1 876 ? 37.613 24.112 -33.101 1.00 26.38 876 VAL A CA 1
ATOM 7175 C C . VAL A 1 876 ? 36.088 23.976 -33.017 1.00 26.38 876 VAL A C 1
ATOM 7177 O O . VAL A 1 876 ? 35.435 23.930 -34.056 1.00 26.38 876 VAL A O 1
ATOM 7180 N N . TYR A 1 877 ? 35.513 23.944 -31.808 1.00 31.30 877 TYR A N 1
ATOM 7181 C CA . TYR A 1 877 ? 34.058 23.927 -31.575 1.00 31.30 877 TYR A CA 1
ATOM 7182 C C . TYR A 1 877 ? 33.620 25.124 -30.716 1.00 31.30 877 TYR A C 1
ATOM 7184 O O . TYR A 1 877 ? 34.319 25.504 -29.778 1.00 31.30 877 TYR A O 1
ATOM 7192 N N . ILE A 1 878 ? 32.447 25.691 -31.024 1.00 24.77 878 ILE A N 1
ATOM 7193 C CA . ILE A 1 878 ? 31.783 26.754 -30.251 1.00 24.77 878 ILE A CA 1
ATOM 7194 C C . ILE A 1 878 ? 30.816 26.097 -29.254 1.00 24.77 878 ILE A C 1
ATOM 7196 O O . ILE A 1 878 ? 29.927 25.353 -29.661 1.00 24.77 878 ILE A O 1
ATOM 7200 N N . ILE A 1 879 ? 30.960 26.383 -27.957 1.00 25.98 879 ILE A N 1
ATOM 7201 C CA . ILE A 1 879 ? 29.997 25.988 -26.916 1.00 25.98 879 ILE A CA 1
ATOM 7202 C C . ILE A 1 879 ? 29.002 27.142 -26.750 1.00 25.98 879 ILE A C 1
ATOM 7204 O O . ILE A 1 879 ? 29.413 28.242 -26.391 1.00 25.98 879 ILE A O 1
ATOM 7208 N N . ASN A 1 880 ? 27.707 26.910 -26.991 1.00 25.80 880 ASN A N 1
ATOM 7209 C CA . ASN A 1 880 ? 26.651 27.887 -26.710 1.00 25.80 880 ASN A CA 1
ATOM 7210 C C . ASN A 1 880 ? 25.529 27.233 -25.884 1.00 25.80 880 ASN A C 1
ATOM 7212 O O . ASN A 1 880 ? 25.071 26.147 -26.233 1.00 25.80 880 ASN A O 1
ATOM 7216 N N . ASN A 1 881 ? 25.115 27.870 -24.784 1.00 26.62 881 ASN A N 1
ATOM 7217 C CA . ASN A 1 881 ? 24.202 27.306 -23.774 1.00 26.62 881 ASN A CA 1
ATOM 7218 C C . ASN A 1 881 ? 22.818 27.996 -23.730 1.00 26.62 881 ASN A C 1
ATOM 7220 O O . ASN A 1 881 ? 22.081 27.827 -22.760 1.00 26.62 881 ASN A O 1
ATOM 7224 N N . GLY A 1 882 ? 22.430 28.749 -24.766 1.00 27.23 882 GLY A N 1
ATOM 7225 C CA . GLY A 1 882 ? 21.134 29.440 -24.828 1.00 27.23 882 GLY A CA 1
ATOM 7226 C C . GLY A 1 882 ? 20.464 29.319 -26.197 1.00 27.23 882 GLY A C 1
ATOM 7227 O O . GLY A 1 882 ? 20.846 29.996 -27.141 1.00 27.23 882 GLY A O 1
ATOM 7228 N N . ALA A 1 883 ? 19.444 28.464 -26.319 1.00 28.62 883 ALA A N 1
ATOM 7229 C CA . ALA A 1 883 ? 18.872 28.085 -27.617 1.00 28.62 883 ALA A CA 1
ATOM 7230 C C . ALA A 1 883 ? 17.742 28.983 -28.168 1.00 28.62 883 ALA A C 1
ATOM 7232 O O . ALA A 1 883 ? 17.311 28.746 -29.288 1.00 28.62 883 ALA A O 1
ATOM 7233 N N . ASN A 1 884 ? 17.237 30.010 -27.468 1.00 26.78 884 ASN A N 1
ATOM 7234 C CA . ASN A 1 884 ? 15.964 30.641 -27.887 1.00 26.78 884 ASN A CA 1
ATOM 7235 C C . ASN A 1 884 ? 15.983 32.140 -28.230 1.00 26.78 884 ASN A C 1
ATOM 7237 O O . ASN A 1 884 ? 14.958 32.654 -28.675 1.00 26.78 884 ASN A O 1
ATOM 7241 N N . LYS A 1 885 ? 17.111 32.851 -28.103 1.00 28.38 885 LYS A N 1
ATOM 7242 C CA . LYS A 1 885 ? 17.177 34.289 -28.455 1.00 28.38 885 LYS A CA 1
ATOM 7243 C C . LYS A 1 885 ? 18.079 34.589 -29.657 1.00 28.38 885 LYS A C 1
ATOM 7245 O O . LYS A 1 885 ? 17.729 35.416 -30.495 1.00 28.38 885 LYS A O 1
ATOM 7250 N N . THR A 1 886 ? 19.153 33.821 -29.827 1.00 30.97 886 THR A N 1
ATOM 7251 C CA . THR A 1 886 ? 20.204 34.061 -30.831 1.00 30.97 886 THR A CA 1
ATOM 7252 C C . THR A 1 886 ? 19.773 33.763 -32.275 1.00 30.97 886 THR A C 1
ATOM 7254 O O . THR A 1 886 ? 20.335 34.327 -33.209 1.00 30.97 886 THR A O 1
ATOM 7257 N N . ILE A 1 887 ? 18.734 32.942 -32.494 1.00 30.00 887 ILE A N 1
ATOM 7258 C CA . ILE A 1 887 ? 18.218 32.654 -33.849 1.00 30.00 887 ILE A CA 1
ATOM 7259 C C . ILE A 1 887 ? 17.558 33.898 -34.477 1.00 30.00 887 ILE A C 1
ATOM 7261 O O . ILE A 1 887 ? 17.703 34.118 -35.677 1.00 30.00 887 ILE A O 1
ATOM 7265 N N . ARG A 1 888 ? 16.906 34.764 -33.682 1.00 27.61 888 ARG A N 1
ATOM 7266 C CA . ARG A 1 888 ? 16.316 36.019 -34.196 1.00 27.61 888 ARG A CA 1
ATOM 7267 C C . ARG A 1 888 ? 17.372 37.077 -34.519 1.00 27.61 888 ARG A C 1
ATOM 7269 O O . ARG A 1 888 ? 17.184 37.852 -35.450 1.00 27.61 888 ARG A O 1
ATOM 7276 N N . GLU A 1 889 ? 18.490 37.085 -33.798 1.00 31.47 889 GLU A N 1
ATOM 7277 C CA . GLU A 1 889 ? 19.588 38.023 -34.055 1.00 31.47 889 GLU A CA 1
ATOM 7278 C C . GLU A 1 889 ? 20.455 37.570 -35.239 1.00 31.47 889 GLU A C 1
ATOM 7280 O O . GLU A 1 889 ? 20.775 38.393 -36.094 1.00 31.47 889 GLU A O 1
ATOM 7285 N N . LEU A 1 890 ? 20.716 36.268 -35.406 1.00 29.66 890 LEU A N 1
ATOM 7286 C CA . LEU A 1 890 ? 21.383 35.741 -36.608 1.00 29.66 890 LEU A CA 1
ATOM 7287 C C . LEU A 1 890 ? 20.553 35.946 -37.889 1.00 29.66 890 LEU A C 1
ATOM 7289 O O . LEU A 1 890 ? 21.124 36.237 -38.939 1.00 29.66 890 LEU A O 1
ATOM 7293 N N . GLN A 1 891 ? 19.217 35.900 -37.802 1.00 28.97 891 GLN A N 1
ATOM 7294 C CA . GLN A 1 891 ? 18.333 36.285 -38.913 1.00 28.97 891 GLN A CA 1
ATOM 7295 C C . GLN A 1 891 ? 18.414 37.782 -39.258 1.00 28.97 891 GLN A C 1
ATOM 7297 O O . GLN A 1 891 ? 18.259 38.134 -40.422 1.00 28.97 891 GLN A O 1
ATOM 7302 N N . SER A 1 892 ? 18.710 38.660 -38.290 1.00 29.16 892 SER A N 1
ATOM 7303 C CA . SER A 1 892 ? 18.898 40.099 -38.548 1.00 29.16 892 SER A CA 1
ATOM 7304 C C . SER A 1 892 ? 20.263 40.451 -39.158 1.00 29.16 892 SER A C 1
ATOM 7306 O O . SER A 1 892 ? 20.371 41.432 -39.891 1.00 29.16 892 SER A O 1
ATOM 7308 N N . VAL A 1 893 ? 21.297 39.638 -38.906 1.00 30.31 893 VAL A N 1
ATOM 7309 C CA . VAL A 1 893 ? 22.650 39.832 -39.465 1.00 30.31 893 VAL A CA 1
ATOM 7310 C C . VAL A 1 893 ? 22.777 39.222 -40.867 1.00 30.31 893 VAL A C 1
ATOM 7312 O O . VAL A 1 893 ? 23.543 39.718 -41.689 1.00 30.31 893 VAL A O 1
ATOM 7315 N N . MET A 1 894 ? 21.973 38.205 -41.192 1.00 24.81 894 MET A N 1
ATOM 7316 C CA . MET A 1 894 ? 21.861 37.622 -42.535 1.00 24.81 894 MET A CA 1
ATOM 7317 C C . MET A 1 894 ? 20.874 38.367 -43.451 1.00 24.81 894 MET A C 1
ATOM 7319 O O . MET A 1 894 ? 20.197 37.744 -44.271 1.00 24.81 894 MET A O 1
ATOM 7323 N N . ASN A 1 895 ? 20.814 39.699 -43.359 1.00 24.80 895 ASN A N 1
ATOM 7324 C CA . ASN A 1 895 ? 20.178 40.526 -44.384 1.00 24.80 895 ASN A CA 1
ATOM 7325 C C . ASN A 1 895 ? 20.986 40.393 -45.691 1.00 24.80 895 ASN A C 1
ATOM 7327 O O . ASN A 1 895 ? 21.862 41.196 -46.006 1.00 24.80 895 ASN A O 1
ATOM 7331 N N . ILE A 1 896 ? 20.725 39.317 -46.434 1.00 30.27 896 ILE A N 1
ATOM 7332 C CA . ILE A 1 896 ? 21.073 39.208 -47.842 1.00 30.27 896 ILE A CA 1
ATOM 7333 C C . ILE A 1 896 ? 20.155 40.197 -48.545 1.00 30.27 896 ILE A C 1
ATOM 7335 O O . ILE A 1 896 ? 18.943 40.000 -48.634 1.00 30.27 896 ILE A O 1
ATOM 7339 N N . ASP A 1 897 ? 20.764 41.285 -48.990 1.00 27.17 897 ASP A N 1
ATOM 7340 C CA . ASP A 1 897 ? 20.155 42.320 -49.807 1.00 27.17 897 ASP A CA 1
ATOM 7341 C C . ASP A 1 897 ? 19.677 41.677 -51.125 1.00 27.17 897 ASP A C 1
ATOM 7343 O O . ASP A 1 897 ? 20.431 41.524 -52.085 1.00 27.17 897 ASP A O 1
ATOM 7347 N N . LEU A 1 898 ? 18.413 41.242 -51.166 1.00 27.47 898 LEU A N 1
ATOM 7348 C CA . LEU A 1 898 ? 17.739 40.669 -52.342 1.00 27.47 898 LEU A CA 1
ATOM 7349 C C . LEU A 1 898 ? 17.369 41.736 -53.392 1.00 27.47 898 LEU A C 1
ATOM 7351 O O . LEU A 1 898 ? 16.412 41.580 -54.144 1.00 27.47 898 LEU A O 1
ATOM 7355 N N . ASN A 1 899 ? 18.139 42.819 -53.479 1.00 29.69 899 ASN A N 1
ATOM 7356 C CA . ASN A 1 899 ? 17.980 43.859 -54.485 1.00 29.69 899 ASN A CA 1
ATOM 7357 C C . ASN A 1 899 ? 19.322 44.158 -55.152 1.00 29.69 899 ASN A C 1
ATOM 7359 O O . ASN A 1 899 ? 19.996 45.125 -54.804 1.00 29.69 899 ASN A O 1
ATOM 7363 N N . LYS A 1 900 ? 19.681 43.347 -56.154 1.00 25.52 900 LYS A N 1
ATOM 7364 C CA . LYS A 1 900 ? 20.419 43.798 -57.347 1.00 25.52 900 LYS A CA 1
ATOM 7365 C C . LYS A 1 900 ? 20.397 42.724 -58.443 1.00 25.52 900 LYS A C 1
ATOM 7367 O O . LYS A 1 900 ? 21.257 41.860 -58.498 1.00 25.52 900 LYS A O 1
ATOM 7372 N N . ASN A 1 901 ? 19.406 42.901 -59.318 1.00 29.20 901 ASN A N 1
ATOM 7373 C CA . ASN A 1 901 ? 19.316 42.513 -60.730 1.00 29.20 901 ASN A CA 1
ATOM 7374 C C . ASN A 1 901 ? 19.346 41.019 -61.109 1.00 29.20 901 ASN A C 1
ATOM 7376 O O . ASN A 1 901 ? 20.406 40.408 -61.112 1.00 29.20 901 ASN A O 1
ATOM 7380 N N . CYS A 1 902 ? 18.151 40.566 -61.529 1.00 29.95 902 CYS A N 1
ATOM 7381 C CA . CYS A 1 902 ? 17.789 39.498 -62.479 1.00 29.95 902 CYS A CA 1
ATOM 7382 C C . CYS A 1 902 ? 18.644 38.231 -62.555 1.00 29.95 902 CYS A C 1
ATOM 7384 O O . CYS A 1 902 ? 19.756 38.296 -63.122 1.00 29.95 902 CYS A O 1
#

Organism: Papilio machaon (NCBI:txid76193)

Secondary structure (DSSP, 8-state):
----TTT------HHHHHHHHHHHTT-------SHHHHHHHHHHHHHHHHTT-HHHHHHHHHHHTTHHHHHHHHHHHHHHHHHH-HHHHHHHHHHHHHHHHHT-------TTHHHHHHHHHHHHHHHHHTT-------HHHHHHSSSTT-SHHHHHHHHHHS-SS-EEEEEEEPP-GGGGTS-HHHHTT---EEEEEEEE-HHHHHHT---EEEEEE----THHHHHHHHHHHHHHTTT----S--STHHHHHHTT-HHHHHHHHHHHHHHHHT----HHHHHHHHHHHHHHHHHHHTT--SHHHHHHHHHHHHHHHHHHHHHHHHIIIIIIGGGGGGGPPPBS-HHHHHHHHHHHHHHHHHH-S----HHHHHHHHHHHHTGGGS-HHHHHHHHHHHHH--S-HHHHHHHHTTS--SSS-SS-SSGGGS-HHHHHHHHHHHHSS-HHHHHHHHHHHHHHHHH-GGGGGGGTS-B--EEEEE-TTTTTS-GGGSTTTTTS-EEEES-HHHHHHHHHHHGGGEETTEE---GGGPPP--STT-SPPHHHHHHHHHHHHHHHHHHHTT--SHHHHHHHHHHHHHHHHHHHHHHHHIIIIIIGGGGGGSSPPBS-HHHHHHHHHHHHHHHHHTT-TT--HHHHHHHHHHHHTGGGS-HHHHHHHHHHHHH--S-HHHHHHHHTT---SS--SS-SSGGGS-HHHHHHHHHHHHSS-HHHHHHHHHHHHHHHHH-GGGGGGGG--B--EEEE--TTTTTS-GGGSTTTTTS-EEEES-HHHHHHHHHHTGGGEETTEEEEEGGG------TTS--TTTTS-S---------TTSHHHHHHHHHHHHHHHHHHS-HHHHHTS---BSS-EEEE-SS------------SSHHHHHHHH------S--

Sequence (902 aa):
MDFDVFTDEIEFTETFYKNVLNKYVKNIPSTPSGPNYQSSRKLYAEECLAENKEADCAFYLSEAVSASVRTLAVYRDEQIKASASKTHKIASYIKPKDDMIVAKPKLKSEKGILDFLSKEAKKTTEVLDKFRINDELPFYKQYMRFGPHNNTGNLLKILKDLPKEWTIIQLTAAYNPNENLKPQKEFKTEISSFYLTMLKNDFIDLYNVGPLTVNVPAYVHKGKEILLIVVLFCLSLKGWEGWEGEVDLMEEEMHRNVKYILFVRLLLRRLSVEGEKPLFTELYSLLEDNYNTIGKAQFINKKRLVQNYWSKREDIDLRMKGVINVMERDWLGGWSSLLTGKLRDTQLRDRLLQFVDTAIADWGFLKLTTKQKILLYNLMDSCHSLPSNQIKSCIRRILTEHGNTEDIRRVIDKLICKTCCKQFKFPNELCLKCLSKCFEEIHHVSLVSGIKAFSQVATQVKESDEWATLKTTKRWPVILIVDEFLDTFPWEMLCAVETQPVCRMENIHFTYYLYKIHEKEFVDGHLVNKAEVGRYIINPEGEKPLFTELYSLLEDNYNTIGKAQFINKKRLVQNYWSKREDIDLRMKGVINVMERDWLGGWSSLLTGKLRDTQLRDRLLRFVDTAIADWGFLKLTTKQKILLYNLMDSCHSLPSNQIKSCIRRILTEHGNTEDIRRVIDKLICKTCCRQFKFPNELCLKCLSKCFEEIHHVSLVSGIKAFSQVATQVKESDEWATLKTAKRWPVILIVDEFLDTFPWEMLCAVETQPVCRMENIHFTYYLYKIHEKDFVDGHLVNKAEVGRYIINPEEDIGYLLHSDGVADKVEYKEEVECERKKEVLMAVSRARSATSFTMIASSIVARGLPLRVDDHHHNNIVYIINNGANKTIRELQSVMNIDLNKNC

Foldseek 3Di:
DDQDPPPRDDDDDPVVVVVLVVVCVVCVPPQCADLVSLLVLLVVLLVCQQQLVFLSNVLSNQCNFLRVVLVVVLVVVLVVQVVVDVLSVVLVSCVVVVVVVVPDDDDDDDVPVCVVCVVVVVVVVVVSVVSDDPPPDPLLSVLSGDDPCSDSVNLLVLLVVDDLQEWEKEKAFHRDPCSVPPPPVPCLLVGQWIKIKGQHAPLCVVVVPGIGIDIFTQCQDPPVVVVVVVVVVVVVVVVDPDDDDDPPVVVVVVVVDPVVVVVVVVVCVVVVVVPPHGLVVLLVVLVVLVVVLVVCPVVDDDPVVVVVSVVSVVVSVVSLVVSLCCCDPPGCQLVLLSQAFAFPPVVLLVVLLVLVVVLVVVLHPFDLDSQLSVQLSSSLLQLQLHDLVSSLVSQLVSLLPDSHVVLLLVQVVVDDDPQADSPDSGSVRDDPVSSQSSSCVVGVHGSVSSSVSSSVSSVCCNPPPSNPCSVVGAGREYEYAYHPSCVSRPSCPHPSNVRYHYDYDSGPSVVSSVCVVQVVQDDSNDRDDDPVPDDDDDPVCPPPDLLVLLVVLLVLVLVLVVCPVVDDDPVVVVVSVVSVVVSLVSLVVSLVCCCVPVQQLVLLVQAFAFPDPVLLVVLLVLVVVLCVVLQVPPQDPQLSVQLSSSLLQLQLHDLVSSLVSQLVSLLQDPDVVLLLVQVVVDDDPQADSDDPGSVSDDSVSSQSSSCVVRVDGSVSSSVSSSVSSCCCNPPPVNPVSVVTAGAEGEDQDAPSCLLRPSCPHSSRVPHHYAYAPDPVVVVVQCVVQVVQDDRQAREDEPVPDDDDPCVVVPPVPPVPPDDDDDDDDDDPPCVPVVVVVVQVVQQCVSVVDRPSQSSQFDGDHDGHHAYDDDDDGGDGDDGDSDDPPVVVVVVVVPPPPPDDDD

=== Feature glossary ===
Feature key, reading from the visual/contextual features back to the raw sequence:

Rendered structure images. Six rendered views show the 3D structure from the faces of a cube — i.e. along ±x, ±y, ±z. Rendering representation is drawn randomly per protein from cartoon (secondary-structure ribbons), sticks (backbone bonds), or molecular surface; coloring is either N→C rainbow (blue at the N-terminus through red at the C-terminus) or one color per chain.

Contact-map, Ramachandran, and PAE plots. The contact map is a binary N×N matrix image: pixel (i, j) is dark where Cα_i and Cα_j are within 8 Å and |i−j|>4. Because the |i−j|>4 filter removes local helical contacts, off-diagonal stripes parallel to the main diagonal indicate parallel β-sheets; stripes perpendicular to it indicate antiparallel β-sheets. The Ramachandran plot scatters every residue's (φ, ψ) pair against the sterically allowed regions. The PAE heatmap renders the predicted-aligned-error matrix.

InterPro / GO / CATH / organism. Database cross-references. InterPro integrates a dozen domain/family signature databases into unified entries with residue-range hits. GO terms attach function/process/location labels with evidence codes. CATH codes position the fold in a four-level structural taxonomy. Organism is the NCBI-taxonomy species name.

Nearest PDB structures. The Foldseek neighbor list gives the closest experimentally determined structures in the PDB, ranked by structural alignment. TM-score near 1 means near-identical fold; near 0.3 means only rough topology match. This is how one finds what a novel AlphaFold prediction most resembles in the solved-structure universe.

Predicted aligned error. PAE(i, j) answers: if I align the predicted and true structures on residue i, how far off (in Å) do I expect residue j to be? A block-diagonal PAE matrix with low values on the blocks and high values off-diagonal is the signature of a multi-domain protein with confidently predicted domains but uncertain inter-domain orientation.

Solvent-accessible surface area. Accessible surface area quantifies burial. A residue with SASA near zero is packed into the hydrophobic core; one with SASA >100 Å² sits on the surface. Computed here via the Shrake–Rupley numerical algorithm with a 1.4 Å probe.

B-factor. B-factor (Debye–Waller factor) reflects atomic displacement in the crystal lattice. It is an experimental observable (units Å²), not a prediction; low values mean the atom is pinned down, high values mean it moves or is heterogeneous across the crystal.

pLDDT. For AlphaFold models, the B-factor field carries pLDDT — the model's own estimate of local accuracy on a 0–100 scale. Regions with pLDDT<50 should be treated as essentially unmodeled; they often correspond to intrinsically disordered segments.

Backbone torsions (φ/ψ). φ (phi) and ψ (psi) are the two rotatable backbone dihedrals per residue: φ is the C(i-1)–N–Cα–C torsion, ψ is the N–Cα–C–N(i+1) torsion, both in degrees on (−180°, 180°]. α-helical residues cluster near (−60°, −45°); β-strand residues near (−120°, +130°). A Ramachandran plot is simply a scatter of (φ, ψ) for every residue.

Radius of gyration, Cα contacts, bounding box. Radius of gyration (Rg) is the root-mean-square distance of Cα atoms from their centroid — a single number for overall size and compactness. A globular domain of N residues has Rg ≈ 2.2·N^0.38 Å; an extended or disordered chain has a much larger Rg. The Cα contact count is the number of residue pairs whose Cα atoms are within 8 Å and are more than four positions apart in sequence — a standard proxy for tertiary packing density. The bounding box is the smallest axis-aligned box enclosing all Cα atoms.

Secondary structure (3-state, P-SEA). Three-state secondary structure (P-SEA) collapses the eight DSSP classes into helix (a), strand (b), and coil (c). P-SEA assigns these from Cα geometry alone — distances and angles — without requiring backbone oxygens, so it works on any Cα trace.

Secondary structure (8-state, DSSP). DSSP 8-state secondary structure assigns each residue one of H (α-helix), G (3₁₀-helix), I (π-helix), E (extended β-strand), B (isolated β-bridge), T (hydrogen-bonded turn), S (bend), or '-' (coil). The assignment is computed from backbone hydrogen-bond geometry via the Kabsch–Sander algorithm.

Foldseek 3Di. A 3Di character summarizes, for each residue, the relative orientation of the Cα frame of its nearest spatial neighbor. Because it encodes fold topology rather than chemistry, 3Di alignments detect remote structural similarity that sequence alignment misses.

mmCIF coordinates. The mmCIF block holds the 3D Cartesian coordinates of each backbone atom (N, Cα, C, O) in ångströms. mmCIF is the PDB's canonical archive format — a tagged-loop text representation of the atomic model.

Sequence. Sequence gives the chain of amino acids in standard one-letter code (A=alanine, C=cysteine, …, Y=tyrosine), read N→C. It is the only feature that is directly encoded by the gene; all structural features are derived from the folded form of this sequence.